Protein 6ZJS (pdb70)

B-factor: mean 34.4, std 14.96, range [13.66, 117.08]

Radius of gyration: 32.02 Å; Cα contacts (8 Å, |Δi|>4): 2672; chains: 1; bounding box: 80×62×104 Å

Solvent-accessible surface area: 36021 Å² total; per-residue (Å²): 140,172,99,126,24,35,79,53,23,132,34,12,31,36,44,120,23,23,113,56,33,57,111,25,34,1,34,14,94,28,99,7,51,98,58,66,11,54,37,130,1,66,2,21,64,7,94,5,10,77,92,13,44,138,60,28,2,24,104,43,111,24,125,128,47,27,98,61,1,63,3,33,1,0,2,11,31,60,70,23,57,54,7,27,0,0,32,46,70,16,40,20,74,66,88,22,19,79,19,42,115,76,3,38,3,0,0,0,15,20,76,17,125,3,24,92,90,8,62,104,91,2,6,0,8,2,2,0,6,7,3,4,0,22,0,36,0,37,36,71,78,18,3,2,2,14,2,0,2,4,15,5,9,1,72,0,33,83,38,11,96,118,30,122,2,21,0,0,0,29,0,2,19,20,1,1,4,2,1,0,8,0,2,24,8,0,18,0,1,0,0,2,6,32,0,10,0,5,2,32,48,87,41,2,1,45,18,1,9,14,59,14,16,32,35,97,143,77,19,41,0,37,0,61,0,59,6,28,91,67,71,127,97,21,145,7,53,0,100,0,104,106,28,96,34,121,21,53,14,41,60,121,46,126,3,99,79,10,102,41,0,3,1,50,69,39,50,26,4,102,7,34,0,26,20,107,30,5,32,1,62,16,52,1,6,0,16,42,24,46,61,86,113,20,26,2,26,0,7,31,115,95,3,18,5,13,0,0,0,4,1,6,1,16,1,108,56,0,5,26,21,40,120,99,34,11,51,45,1,0,91,31,0,21,46,19,14,3,15,0,0,2,2,0,4,2,2,2,46,3,63,3,0,34,12,0,1,72,20,0,0,1,0,4,0,0,0,0,0,2,0,25,7,2,83,110,66,64,73,56,109,8,0,0,78,37,81,112,6,58,109,8,0,21,10,7,0,85,30,1,0,11,9,1,2,16,30,5,0,0,1,0,0,0,2,1,5,38,0,6,76,20,124,0,8,9,11,0,8,149,57,0,79,125,82,1,98,52,7,10,1,2,6,15,20,30,131,27,3,81,70,5,36,0,5,3,17,30,33,4,42,15,73,49,0,22,72,0,9,90,25,104,6,102,68,38,166,71,82,71,32,16,65,102,13,69,60,9,0,2,2,0,2,9,2,2,9,2,3,5,1,6,0,2,2,0,46,42,2,8,64,27,9,100,143,35,58,14,3,2,1,1,2,0,9,2,0,0,3,1,0,6,39,37,67,42,118,134,55,74,102,34,24,0,20,3,29,56,45,72,26,164,52,70,41,17,17,66,1,6,1,2,1,0,4,1,51,25,130,56,13,12,2,0,58,4,1,36,39,19,1,26,19,2,110,12,81,11,36,213,80,0,64,5,3,38,0,68,0,15,18,10,40,24,55,3,78,61,26,26,6,84,20,83,0,56,0,98,76,25,68,74,39,38,32,89,24,142,19,80,81,9,51,28,82,41,98,51,112,12,144,12,48,57,58,0,26,65,50,6,90,65,23,78,151,41,85,26,0,4,0,16,0,67,0,0,10,45,68,104,43,78,46,14,104,53,29,36,28,8,0,27,5,38,14,45,76,103,27,46,66,24,128,64,15,43,30,50,55,56,19,90,100,77,146,76,72,11,25,1,23,37,0,34,0,19,111,88,57,2,52,2,54,24,4,24,39,3,50,6,81,104,12,9,17,9,1,15,0,0,10,0,7,1,5,84,10,114,39,188,52,67,93,25,63,42,16,5,4,43,23,0,125,44,1,0,2,50,93,42,129,82,148,59,54,20,53,58,49,48,127,33,78,127,67,4,50,20,2,20,3,105,7,48,2,15,8,65,140,46,171,13,0,0,54,0,44,13,33,1,15,0,60,35,116,27,2,2,1,121,1,71,3,161,105,54,49,103,6,65,17,172,65,69,81,5,15,0,0,1,0,0,0,25,2,6,0,25,75,90,7,102,53,0,32,7,10,6,48,0,66,20,6,0,3,54,6,18,5,39,10,5,59,20,6,67,34,60,32,60,24,87,137,3,39,16,116,3,8,31,0,1,0,2,2,0,6,16,36,0,26,38,4,23,0,74,6,44,68,92,16,3,42,1,46,0,67,82,6,5,0,2,6,7,33,8,24,19,94,55,1,50,88,3,42,32,47,24,72,24,137,67,79,35,96,0,16,0,0,1,2,60,14,21,0,0,1,3,4,9,14,41,33,23,13,14,37,122,117,47,56,6,71,18,99,64,18,43,17,64,4,12,3,66,31,121,139

Foldseek 3Di:
DDAAQPVVQVVLQALAQKDQFDDFFADFAKPFDKDWPWDKWKKAKDQARRPDDPPPCQQVDCSPRIDIDTPPFLCCLPVDAHKFFAAQADLDDPDGPGDDRRKMKMKIKDKDADAPSQPQWKKKKQQFFAAKKWKDKNRHTNMMHGAGRFMTMGICRVPDDHTMMMIMMIGINHGSNVLFQNHRAIRTGGSNDIIMMTHDDPQEWDHKFWDWAAALVQQKIKTAIFTDDPPHTDWKWKDFVVLPDIDTHGDIDIRRHDDAAALVRLDWTWMWIDTPTMITIDTAGYWFWDQDQLATDISPFGAAALAFEDEQAFQSGGNHDDPVNLLQLVLVCVLLVGQAYEPPADAHRLVSLVSCSVNHHQYAGHFSGANSNCVVVVCVPQLQADVSNQNNLLSRLSSSCNHRNRGPSHQEYESGANSAHHDSSLVNLVVCCVVDVRHWYDYARDQLCPRTQAREDEQDDLVQLLCLLVLNHDADPDNVSRVRHSSHAYEHAEHQFQAWPDAFDLLSNLVSSLPGNSHNYYHYNHAEQNFHWDADPVGHIATAAHPPSPRPDHDGRSSGGHQAYSSRHGFQHSLQSSASNQQKDWAADQLRFWTKIFGNGTADWLVQWWKKKWKAFPVGTPDMDTFDDDTAGHGGMDIGTDDPVRSVVVVPDDQQGKMKMKIWIFGCADDPSGGGRSTRYMDMHIRHHDFDDADQQAFAWDDDPQWIDRQQWIAGQVQRHTQGGNNFGWPDKDKAFAFQDTLLQCFFADDDPDRHRLVVLCVQQQNVPKDKDWDDKDWADTPNRGIKIKTWMWIGGPPDDKIKIWIWIWGDPNFKIKIKIWIHIDDAQAGPRHARFTQFTWMKTKTQADFFKKKFFFWDDAADAPRTRNSTHGDIDMDTLVVLATQNFFQTDGRKHWGTAKMWTHGPPKIKIKGWGTWIKHKHQADSVQRNPGGGDVSDDGDRIIIIITTPAGADQHSSSDHHGGDPVRTGGDDIDMTMMMMGMGD

Organism: NCBI:txid1492190

Secondary structure (DSSP, 8-state):
---S-HHHHHHHT--S--BSPPPP----EESS-EEE--EEEEEEEESSTTTS--SSGGGT---TT-EEEEES--GGGGTSS--EEESSS-SS---TT---S---EEEEEEEEEE-GGG-S-EEEEES-EESEEEEEETTEEEEEE--TTS-EEEE-TTTS-SEEEEEEEEEES--GGGGGB--SEEE--EE-S-EEEEE--TT---EEEEEEEEETTTTEEEEEEEEEETTEE---EEEEGGGTEEEETT--EEESS-PPB-SSSB--EEEEEE-SS-EEEEEE----EEEETTEEEETTEE--EEEEE----BTTTBT---HHHHHHHHHHHHHTT--EEE-TTS---TTHHHHHHHHT-EEEEE-S-B-GGGGGGTTTT-GGG-GGGHHHHHHHHHHHHHHHTT-TTEEEEE--SS----HHHHHHHHHHHHH-TTS-EE-SS-TT-TT-SSEEEES--HHHHHHHHHT-SPPPSSHHHHHHHHTS-EEEEEES---SS----HHHHHHHHHH-TTEEEEEES-SB---EEEE-TT--EEEE-TTTT--SS--GGGG--SSB-TT-PBPHHHHHHHHHT-SEEEEE-TTSSEEEEEE--SS--STTEEEEEEEEETTEEEEEEEE--PPPPTT-EEEEEPPHHHHHHHHHSPTT--EEEEEEEEESS--SSS-TT-EEEEEEEEEPPPPP-PPP--SPEEE-SSEEEETTEEEETTT-SEEEETTEEEEEEEEE---PPPTGGGS---SSS--S-HHHHHHHHTGGGEEEEEEEEEEEE-STT-EEEEEEEEEEETT---EEEEEEEEEESSSEEEEEEEEEEES--EETTEE---SEEEEEEEESS---EEEEEEEESS-B-TT--TTPEEEEEEEEHHHHS---SS--S---EEEEEEEEEEETTEEEEEEEEEEEEEEESS-HHHHHH-SSGGG----S-EEEEEEEEE-----TTSS----GGG------EEEEEEEEEE-

CATH classification: 3.20.20.80 (+1 more: 2.70.98.10)

Nearest PDB structures (foldseek):
  6se8-assembly1_A  TM=1.001E+00  e=0.000E+00  Arthrobacter sp. 32cB
  6etz-assembly1_A  TM=9.993E-01  e=0.000E+00  Arthrobacter sp. 32cB
  6zjp-assembly1_A  TM=9.995E-01  e=0.000E+00  Arthrobacter sp. 32cB
  6zjv-assembly1_A  TM=9.995E-01  e=0.000E+00  Arthrobacter sp. 32cB
  8geo-assembly1_A  TM=7.522E-01  e=3.380E-26  Lachnospira eligens

Sequence (987 aa):
SLELGAADIQDLESFEAGRGALPARAYLQSDAPRRLSLNGEWQFRLSPGSRVAPDDGWQLGEALLNGFESLPVPSSWPMHGHGAPAYTNVQFPFAVEPPHVPEANPIGDHLVVFEAGPEFFPHALLRFDGIESAGTVWLNGVELGTTRGSRLAHEFDVSGILEQGENTLAVRVAQFSAASYVEDQDMWWLPGIFRDVTLQARPAAGIDDVFVHAGYDHITGEGILKVEASRGGQAIDAVVRVPELALELAAGTEVRVPAVEPWSAEVPKLYEAAVSAAGESSVALQIGFRSIAIEDAQFKVNGRRILLRRGVNRHEHHPRLGRVVPRDVVEAELRLMKQHNINAIRTSHYPPHPQFLALADQLGFYVVLECDLETHGFESAGWAQNPSDDPQWEDALVDRMRRTVERDKNHASVVMMWSLGNQQAGTGRNLAAMSRRWTKDRDPSRPIHYEGDWSSEHVDVYSRMMYASQAETALIGQGIEPALNDAALDARRRAMPFVLCEYVHAMGNGPGGMSEYQALFEKYPRLMGGFVWEWLEHGITVSTADGVDHYGYGGDFGEEVHDGNFVTDGLVDADRRPRPGLLDFKKVIEPLRIDVARDWTGFTLRNGQDFADTSAFSFRYEVEADGGALDGGTVDVAPVAPQSETVVELPGSVAALAAGLSDGRPAVLTVRRAVLGADSAWADAGHEVAWGQSVREPGAPVPPAPVEPVQVQDSELTLGPVVFSRATGMPTSIGGVPVEKLGLTLWWAPTDNDLGREWGGADERPLATQWKKDAGLNRLHTRLLGISANPGQDGGETLTVRTRVSAADKQYGVLVDYTWSTDGETVGLRTQVRRDGTWVNRGFEVEWARIGLEFVLGEETELVSWFGQGPHQSYPDTGQGARAGWFSLPLAKMDVEYVRPQECGARSGSRSAALQLGGRTLEICGDPFALTVRPYSQDVLDAAAHRPDLKADGRTYLYVDHALRGVGTAACGPGVLEQYRLKPRDADFILTLKVRS

Structure (mmCIF, N/CA/C/O backbone):
data_6ZJS
#
_entry.id   6ZJS
#
_cell.length_a   138.378
_cell.length_b   138.378
_cell.length_c   127.807
_cell.angle_alpha   90.000
_cell.angle_beta   90.000
_cell.angle_gamma   120.000
#
_symmetry.space_group_name_H-M   'P 31 2 1'
#
loop_
_entity.id
_entity.type
_entity.pdbx_description
1 polymer Beta-galactosidase
2 non-polymer beta-D-galactopyranose
3 non-polymer 'SODIUM ION'
4 non-polymer 'ACETATE ION'
5 non-polymer 'MALONATE ION'
6 non-polymer 'FORMIC ACID'
7 non-polymer '(2S)-2-hydroxybutanedioic acid'
8 water water
#
loop_
_atom_site.group_PDB
_atom_site.id
_atom_site.type_symbol
_atom_site.label_atom_id
_atom_site.label_alt_id
_atom_site.label_comp_id
_atom_site.label_asym_id
_atom_site.label_entity_id
_atom_site.label_seq_id
_atom_site.pdbx_PDB_ins_code
_atom_site.Cartn_x
_atom_site.Cartn_y
_atom_site.Cartn_z
_atom_site.occupancy
_atom_site.B_iso_or_equiv
_atom_site.auth_seq_id
_atom_site.auth_comp_id
_atom_site.auth_asym_id
_atom_site.auth_atom_id
_atom_site.pdbx_PDB_model_num
ATOM 1 N N . SER A 1 24 ? 0.172 49.152 40.662 1.00 51.54 24 SER A N 1
ATOM 2 C CA . SER A 1 24 ? 1.198 48.438 39.888 1.00 61.23 24 SER A CA 1
ATOM 3 C C . SER A 1 24 ? 0.765 46.986 39.714 1.00 75.88 24 SER A C 1
ATOM 4 O O . SER A 1 24 ? 0.802 46.206 40.660 1.00 53.00 24 SER A O 1
ATOM 7 N N . LEU A 1 25 ? 0.361 46.615 38.500 1.00 43.38 25 LEU A N 1
ATOM 8 C CA . LEU A 1 25 ? -0.430 45.408 38.302 1.00 38.41 25 LEU A CA 1
ATOM 9 C C . LEU A 1 25 ? 0.263 44.325 37.485 1.00 37.45 25 LEU A C 1
ATOM 10 O O . LEU A 1 25 ? -0.274 43.214 37.386 1.00 38.31 25 LEU A O 1
ATOM 15 N N . GLU A 1 26 ? 1.420 44.603 36.896 1.00 36.80 26 GLU A N 1
ATOM 16 C CA . GLU A 1 26 ? 2.095 43.585 36.108 1.00 36.55 26 GLU A CA 1
ATOM 17 C C . GLU A 1 26 ? 2.682 42.494 37.008 1.00 38.23 26 GLU A C 1
ATOM 18 O O . GLU A 1 26 ? 2.977 42.712 38.189 1.00 40.14 26 GLU A O 1
ATOM 24 N N . LEU A 1 27 ? 2.842 41.303 36.443 1.00 37.76 27 LEU A N 1
ATOM 25 C CA . LEU A 1 27 ? 3.393 40.189 37.202 1.00 32.02 27 LEU A CA 1
ATOM 26 C C . LEU A 1 27 ? 4.915 40.184 37.104 1.00 34.60 27 LEU A C 1
ATOM 27 O O . LEU A 1 27 ? 5.500 40.748 36.186 1.00 33.30 27 LEU A O 1
ATOM 32 N N . GLY A 1 28 ? 5.553 39.533 38.075 1.00 34.81 28 GLY A N 1
ATOM 33 C CA . GLY A 1 28 ? 6.986 39.295 38.011 1.00 38.55 28 GLY A CA 1
ATOM 34 C C . GLY A 1 28 ? 7.878 40.468 38.351 1.00 34.44 28 GLY A C 1
ATOM 35 O O . GLY A 1 28 ? 9.087 40.405 38.085 1.00 35.63 28 GLY A O 1
ATOM 36 N N . ALA A 1 29 ? 7.339 41.529 38.955 1.00 35.64 29 ALA A N 1
ATOM 37 C CA . ALA A 1 29 ? 8.113 42.758 39.099 1.00 37.38 29 ALA A CA 1
ATOM 38 C C . ALA A 1 29 ? 9.291 42.570 40.045 1.00 38.94 29 ALA A C 1
ATOM 39 O O . ALA A 1 29 ? 10.384 43.096 39.789 1.00 36.74 29 ALA A O 1
ATOM 41 N N . ALA A 1 30 ? 9.090 41.831 41.144 1.00 38.52 30 ALA A N 1
ATOM 42 C CA . ALA A 1 30 ? 10.171 41.622 42.104 1.00 39.67 30 ALA A CA 1
ATOM 43 C C . ALA A 1 30 ? 11.310 40.807 41.507 1.00 37.25 30 ALA A C 1
ATOM 44 O O . ALA A 1 30 ? 12.485 41.141 41.711 1.00 34.29 30 ALA A O 1
ATOM 46 N N . ASP A 1 31 ? 10.986 39.720 40.793 1.00 31.72 31 ASP A N 1
ATOM 47 C CA . ASP A 1 31 ? 12.023 38.924 40.143 1.00 32.85 31 ASP A CA 1
ATOM 48 C C . ASP A 1 31 ? 12.816 39.777 39.153 1.00 30.73 31 ASP A C 1
ATOM 49 O O . ASP A 1 31 ? 14.049 39.662 39.060 1.00 30.34 31 ASP A O 1
ATOM 54 N N . ILE A 1 32 ? 12.130 40.642 38.396 1.00 29.95 32 ILE A N 1
ATOM 55 C CA . ILE A 1 32 ? 12.811 41.424 37.366 1.00 28.12 32 ILE A CA 1
ATOM 56 C C . ILE A 1 32 ? 13.673 42.508 37.998 1.00 29.44 32 ILE A C 1
ATOM 57 O O . ILE A 1 32 ? 14.785 42.779 37.538 1.00 29.79 32 ILE A O 1
ATOM 62 N N . GLN A 1 33 ? 13.204 43.111 39.095 1.00 31.48 33 GLN A N 1
ATOM 63 C CA . GLN A 1 33 ? 14.041 44.092 39.783 1.00 30.69 33 GLN A CA 1
ATOM 64 C C . GLN A 1 33 ? 15.340 43.462 40.261 1.00 27.79 33 GLN A C 1
ATOM 65 O O . GLN A 1 33 ? 16.408 44.068 40.128 1.00 32.31 33 GLN A O 1
ATOM 71 N N . ASP A 1 34 ? 15.282 42.223 40.755 1.00 29.10 34 ASP A N 1
ATOM 72 C CA . ASP A 1 34 ? 16.512 41.533 41.142 1.00 29.49 34 ASP A CA 1
ATOM 73 C C . ASP A 1 34 ? 17.395 41.256 39.928 1.00 28.72 34 ASP A C 1
ATOM 74 O O . ASP A 1 34 ? 18.619 41.452 39.975 1.00 28.11 34 ASP A O 1
ATOM 79 N N . LEU A 1 35 ? 16.800 40.824 38.815 1.00 29.55 35 LEU A N 1
ATOM 80 C CA . LEU A 1 35 ? 17.617 40.547 37.633 1.00 26.92 35 LEU A CA 1
ATOM 81 C C . LEU A 1 35 ? 18.273 41.803 37.088 1.00 25.90 35 LEU A C 1
ATOM 82 O O . LEU A 1 35 ? 19.348 41.727 36.473 1.00 27.37 35 LEU A O 1
ATOM 87 N N . GLU A 1 36 ? 17.648 42.956 37.288 1.00 25.67 36 GLU A N 1
ATOM 88 C CA . GLU A 1 36 ? 18.154 44.225 36.786 1.00 29.07 36 GLU A CA 1
ATOM 89 C C . GLU A 1 36 ? 19.110 44.900 37.778 1.00 26.79 36 GLU A C 1
ATOM 90 O O . GLU A 1 36 ? 19.546 46.029 37.543 1.00 31.30 36 GLU A O 1
ATOM 96 N N . SER A 1 37 ? 19.469 44.216 38.860 1.00 27.01 37 SER A N 1
ATOM 97 C CA . SER A 1 37 ? 20.343 44.786 39.882 1.00 28.72 37 SER A CA 1
ATOM 98 C C . SER A 1 37 ? 21.770 44.954 39.376 1.00 29.91 37 SER A C 1
ATOM 99 O O . SER A 1 37 ? 22.316 44.087 38.685 1.00 29.06 37 SER A O 1
ATOM 102 N N . PHE A 1 38 ? 22.383 46.081 39.735 1.00 31.65 38 PHE A N 1
ATOM 103 C CA . PHE A 1 38 ? 23.795 46.296 39.433 1.00 33.64 38 PHE A CA 1
ATOM 104 C C . PHE A 1 38 ? 24.714 45.613 40.433 1.00 31.94 38 PHE A C 1
ATOM 105 O O . PHE A 1 38 ? 25.929 45.602 40.216 1.00 41.78 38 PHE A O 1
ATOM 113 N N . GLU A 1 39 ? 24.173 45.062 41.514 1.00 31.54 39 GLU A N 1
ATOM 114 C CA . GLU A 1 39 ? 24.993 44.481 42.568 1.00 34.36 39 GLU A CA 1
ATOM 115 C C . GLU A 1 39 ? 25.507 43.108 42.151 1.00 33.50 39 GLU A C 1
ATOM 116 O O . GLU A 1 39 ? 24.936 42.432 41.297 1.00 34.36 39 GLU A O 1
ATOM 122 N N . ALA A 1 40 ? 26.602 42.698 42.784 1.00 28.73 40 ALA A N 1
ATOM 123 C CA . ALA A 1 40 ? 27.255 41.435 42.466 1.00 28.10 40 ALA A CA 1
ATOM 124 C C . ALA A 1 40 ? 26.605 40.276 43.207 1.00 32.90 40 ALA A C 1
ATOM 125 O O . ALA A 1 40 ? 27.272 39.301 43.561 1.00 49.66 40 ALA A O 1
ATOM 127 N N . GLY A 1 41 ? 25.319 40.360 43.434 1.00 33.81 41 GLY A N 1
ATOM 128 C CA . GLY A 1 41 ? 24.647 39.262 44.070 1.00 37.50 41 GLY A CA 1
ATOM 129 C C . GLY A 1 41 ? 24.736 39.450 45.556 1.00 39.41 41 GLY A C 1
ATOM 130 O O . GLY A 1 41 ? 25.248 40.449 46.072 1.00 41.75 41 GLY A O 1
ATOM 131 N N . ARG A 1 42 ? 24.205 38.473 46.264 1.00 29.36 42 ARG A N 1
ATOM 132 C CA . ARG A 1 42 ? 24.094 38.657 47.695 1.00 29.55 42 ARG A CA 1
ATOM 133 C C . ARG A 1 42 ? 24.196 37.333 48.426 1.00 27.97 42 ARG A C 1
ATOM 134 O O . ARG A 1 42 ? 23.861 36.271 47.889 1.00 30.29 42 ARG A O 1
ATOM 142 N N . GLY A 1 43 ? 24.653 37.419 49.677 1.00 27.65 43 GLY A N 1
ATOM 143 C CA . GLY A 1 43 ? 24.614 36.311 50.592 1.00 28.37 43 GLY A CA 1
ATOM 144 C C . GLY A 1 43 ? 25.790 35.367 50.552 1.00 32.58 43 GLY A C 1
ATOM 145 O O . GLY A 1 43 ? 25.809 34.420 51.340 1.00 30.68 43 GLY A O 1
ATOM 146 N N . ALA A 1 44 ? 26.757 35.574 49.657 1.00 30.28 44 ALA A N 1
ATOM 147 C CA . ALA A 1 44 ? 27.833 34.609 49.491 1.00 30.11 44 ALA A CA 1
ATOM 148 C C . ALA A 1 44 ? 28.971 34.885 50.457 1.00 30.39 44 ALA A C 1
ATOM 149 O O . ALA A 1 44 ? 29.172 36.014 50.903 1.00 33.07 44 ALA A O 1
ATOM 151 N N . LEU A 1 45 ? 29.705 33.827 50.782 1.00 27.99 45 LEU A N 1
ATOM 152 C CA . LEU A 1 45 ? 30.911 33.935 51.591 1.00 28.05 45 LEU A CA 1
ATOM 153 C C . LEU A 1 45 ? 31.991 34.681 50.814 1.00 27.45 45 LEU A C 1
ATOM 154 O O . LEU A 1 45 ? 31.905 34.826 49.588 1.00 27.55 45 LEU A O 1
ATOM 159 N N . PRO A 1 46 ? 33.026 35.159 51.499 1.00 28.66 46 PRO A N 1
ATOM 160 C CA . PRO A 1 46 ? 34.087 35.877 50.786 1.00 27.18 46 PRO A CA 1
ATOM 161 C C . PRO A 1 46 ? 34.780 34.988 49.766 1.00 26.81 46 PRO A C 1
ATOM 162 O O . PRO A 1 46 ? 34.939 33.777 49.964 1.00 26.84 46 PRO A O 1
ATOM 166 N N . ALA A 1 47 ? 35.217 35.627 48.684 1.00 25.80 47 ALA A N 1
ATOM 167 C CA . ALA A 1 47 ? 35.974 34.945 47.639 1.00 23.22 47 ALA A CA 1
ATOM 168 C C . ALA A 1 47 ? 37.262 34.380 48.226 1.00 25.83 47 ALA A C 1
ATOM 169 O O . ALA A 1 47 ? 37.922 35.021 49.048 1.00 24.85 47 ALA A O 1
ATOM 171 N N . ARG A 1 48 ? 37.649 33.198 47.756 1.00 22.77 48 ARG A N 1
ATOM 172 C CA . ARG A 1 48 ? 38.852 32.526 48.234 1.00 22.88 48 ARG A CA 1
ATOM 173 C C . ARG A 1 48 ? 39.406 31.641 47.119 1.00 25.16 48 ARG A C 1
ATOM 174 O O . ARG A 1 48 ? 38.820 31.517 46.037 1.00 22.60 48 ARG A O 1
ATOM 182 N N . ALA A 1 49 ? 40.536 30.998 47.400 1.00 24.39 49 ALA A N 1
ATOM 183 C CA . ALA A 1 49 ? 41.101 30.034 46.461 1.00 22.39 49 ALA A CA 1
ATOM 184 C C . ALA A 1 49 ? 40.291 28.750 46.405 1.00 24.48 49 ALA A C 1
ATOM 185 O O . ALA A 1 49 ? 39.635 28.346 47.373 1.00 25.55 49 ALA A O 1
ATOM 187 N N . TYR A 1 50 ? 40.348 28.094 45.245 1.00 23.35 50 TYR A N 1
ATOM 188 C CA . TYR A 1 50 ? 39.935 26.705 45.122 1.00 23.27 50 TYR A CA 1
ATOM 189 C C . TYR A 1 50 ? 41.060 25.846 45.684 1.00 26.14 50 TYR A C 1
ATOM 190 O O . TYR A 1 50 ? 42.192 25.896 45.179 1.00 25.36 50 TYR A O 1
ATOM 199 N N . LEU A 1 51 ? 40.760 25.098 46.747 1.00 25.77 51 LEU A N 1
ATOM 200 C CA . LEU A 1 51 ? 41.771 24.376 47.513 1.00 27.62 51 LEU A CA 1
ATOM 201 C C . LEU A 1 51 ? 41.355 22.930 47.718 1.00 27.74 51 LEU A C 1
ATOM 202 O O . LEU A 1 51 ? 40.215 22.651 48.109 1.00 28.03 51 LEU A O 1
ATOM 207 N N . GLN A 1 52 ? 42.283 22.019 47.450 1.00 25.33 52 GLN A N 1
ATOM 208 C CA . GLN A 1 52 ? 42.116 20.613 47.780 1.00 27.93 52 GLN A CA 1
ATOM 209 C C . GLN A 1 52 ? 42.363 20.449 49.268 1.00 26.74 52 GLN A C 1
ATOM 210 O O . GLN A 1 52 ? 43.443 20.778 49.764 1.00 30.89 52 GLN A O 1
ATOM 216 N N . SER A 1 53 ? 41.374 19.953 49.980 1.00 27.45 53 SER A N 1
ATOM 217 C CA . SER A 1 53 ? 41.460 19.833 51.426 1.00 27.41 53 SER A CA 1
ATOM 218 C C . SER A 1 53 ? 40.956 18.465 51.855 1.00 30.64 53 SER A C 1
ATOM 219 O O . SER A 1 53 ? 40.285 17.756 51.099 1.00 32.43 53 SER A O 1
ATOM 222 N N . ASP A 1 54 ? 41.321 18.073 53.068 1.00 30.27 54 ASP A N 1
ATOM 223 C CA . ASP A 1 54 ? 40.828 16.815 53.611 1.00 30.45 54 ASP A CA 1
ATOM 224 C C . ASP A 1 54 ? 39.469 16.955 54.279 1.00 30.80 54 ASP A C 1
ATOM 225 O O . ASP A 1 54 ? 38.985 15.988 54.875 1.00 34.10 54 ASP A O 1
ATOM 230 N N . ALA A 1 55 ? 38.848 18.120 54.211 1.00 32.40 55 ALA A N 1
ATOM 231 C CA . ALA A 1 55 ? 37.510 18.245 54.776 1.00 29.66 55 ALA A CA 1
ATOM 232 C C . ALA A 1 55 ? 36.533 17.394 53.969 1.00 31.63 55 ALA A C 1
ATOM 233 O O . ALA A 1 55 ? 36.625 17.348 52.736 1.00 33.33 55 ALA A O 1
ATOM 235 N N . PRO A 1 56 ? 35.576 16.734 54.626 1.00 32.91 56 PRO A N 1
ATOM 236 C CA . PRO A 1 56 ? 34.545 15.985 53.892 1.00 32.06 56 PRO A CA 1
ATOM 237 C C . PRO A 1 56 ? 33.898 16.800 52.774 1.00 32.95 56 PRO A C 1
ATOM 238 O O . PRO A 1 56 ? 33.555 17.969 52.950 1.00 33.43 56 PRO A O 1
ATOM 242 N N . ARG A 1 57 ? 33.836 16.189 51.627 1.00 34.16 57 ARG A N 1
ATOM 243 C CA A ARG A 1 57 ? 33.186 16.756 50.399 0.59 32.45 57 ARG A CA 1
ATOM 244 C CA B ARG A 1 57 ? 33.163 16.751 50.411 0.41 34.56 57 ARG A CA 1
ATOM 245 C C . ARG A 1 57 ? 32.132 15.793 49.722 1.00 35.12 57 ARG A C 1
ATOM 246 O O . ARG A 1 57 ? 32.223 14.495 49.636 1.00 38.86 57 ARG A O 1
ATOM 261 N N . LEU A 1 58 ? 31.002 16.373 49.363 1.00 33.48 58 LEU A N 1
ATOM 262 C CA . LEU A 1 58 ? 29.974 15.597 48.678 1.00 32.10 58 LEU A CA 1
ATOM 263 C C . LEU A 1 58 ? 29.620 16.330 47.395 1.00 35.81 58 LEU A C 1
ATOM 264 O O . LEU A 1 58 ? 29.137 17.462 47.450 1.00 35.44 58 LEU A O 1
ATOM 269 N N . SER A 1 59 ? 29.840 15.686 46.249 1.00 32.07 59 SER A N 1
ATOM 270 C CA . SER A 1 59 ? 29.397 16.262 44.985 1.00 30.83 59 SER A CA 1
ATOM 271 C C . SER A 1 59 ? 27.903 16.045 44.821 1.00 31.74 59 SER A C 1
ATOM 272 O O . SER A 1 59 ? 27.406 14.932 44.982 1.00 33.23 59 SER A O 1
ATOM 275 N N . LEU A 1 60 ? 27.182 17.109 44.479 1.00 30.08 60 LEU A N 1
ATOM 276 C CA . LEU A 1 60 ? 25.759 17.007 44.201 1.00 30.61 60 LEU A CA 1
ATOM 277 C C . LEU A 1 60 ? 25.458 16.888 42.708 1.00 30.07 60 LEU A C 1
ATOM 278 O O . LEU A 1 60 ? 24.280 16.832 42.333 1.00 31.95 60 LEU A O 1
ATOM 283 N N . ASN A 1 61 ? 26.487 16.796 41.871 1.00 32.14 61 ASN A N 1
ATOM 284 C CA . ASN A 1 61 ? 26.282 16.545 40.450 1.00 31.12 61 ASN A CA 1
ATOM 285 C C . ASN A 1 61 ? 25.503 15.253 40.270 1.00 34.35 61 ASN A C 1
ATOM 286 O O . ASN A 1 61 ? 25.643 14.307 41.048 1.00 32.52 61 ASN A O 1
ATOM 291 N N . GLY A 1 62 ? 24.683 15.215 39.241 1.00 32.27 62 GLY A N 1
ATOM 292 C CA . GLY A 1 62 ? 23.919 14.025 38.921 1.00 32.96 62 GLY A CA 1
ATOM 293 C C . GLY A 1 62 ? 22.633 14.413 38.222 1.00 33.47 62 GLY A C 1
ATOM 294 O O . GLY A 1 62 ? 22.594 15.391 37.479 1.00 33.74 62 GLY A O 1
ATOM 295 N N . GLU A 1 63 ? 21.580 13.641 38.477 1.00 33.07 63 GLU A N 1
ATOM 296 C CA . GLU A 1 63 ? 20.287 13.865 37.840 1.00 35.50 63 GLU A CA 1
ATOM 297 C C . GLU A 1 63 ? 19.438 14.750 38.744 1.00 35.02 63 GLU A C 1
ATOM 298 O O . GLU A 1 63 ? 19.028 14.332 39.828 1.00 38.61 63 GLU A O 1
ATOM 304 N N . TRP A 1 64 ? 19.150 15.960 38.285 1.00 32.50 64 TRP A N 1
ATOM 305 C CA . TRP A 1 64 ? 18.259 16.866 38.988 1.00 31.58 64 TRP A CA 1
ATOM 306 C C . TRP A 1 64 ? 16.914 16.931 38.272 1.00 32.07 64 TRP A C 1
ATOM 307 O O . TRP A 1 64 ? 16.716 16.348 37.204 1.00 38.77 64 TRP A O 1
ATOM 318 N N . GLN A 1 65 ? 15.980 17.665 38.868 1.00 34.71 65 GLN A N 1
ATOM 319 C CA . GLN A 1 65 ? 14.693 17.956 38.258 1.00 33.88 65 GLN A CA 1
ATOM 320 C C . GLN A 1 65 ? 14.679 19.408 37.781 1.00 35.51 65 GLN A C 1
ATOM 321 O O . GLN A 1 65 ? 15.235 20.293 38.440 1.00 33.35 65 GLN A O 1
ATOM 327 N N . PHE A 1 66 ? 14.060 19.643 36.626 1.00 33.40 66 PHE A N 1
ATOM 328 C CA . PHE A 1 66 ? 14.207 20.891 35.875 1.00 30.02 66 PHE A CA 1
ATOM 329 C C . PHE A 1 66 ? 12.877 21.284 35.245 1.00 36.26 66 PHE A C 1
ATOM 330 O O . PHE A 1 66 ? 12.187 20.442 34.663 1.00 33.65 66 PHE A O 1
ATOM 338 N N . ARG A 1 67 ? 12.525 22.569 35.357 1.00 34.79 67 ARG A N 1
ATOM 339 C CA . ARG A 1 67 ? 11.347 23.145 34.708 1.00 32.55 67 ARG A CA 1
ATOM 340 C C . ARG A 1 67 ? 11.744 24.460 34.054 1.00 37.97 67 ARG A C 1
ATOM 341 O O . ARG A 1 67 ? 12.385 25.300 34.692 1.00 35.27 67 ARG A O 1
ATOM 349 N N . LEU A 1 68 ? 11.334 24.657 32.801 1.00 30.96 68 LEU A N 1
ATOM 350 C CA . LEU A 1 68 ? 11.696 25.852 32.046 1.00 30.00 68 LEU A CA 1
ATOM 351 C C . LEU A 1 68 ? 10.463 26.717 31.825 1.00 37.49 68 LEU A C 1
ATOM 352 O O . LEU A 1 68 ? 9.422 26.221 31.377 1.00 37.38 68 LEU A O 1
ATOM 357 N N . SER A 1 69 ? 10.584 28.008 32.130 1.00 31.85 69 SER A N 1
ATOM 358 C CA . SER A 1 69 ? 9.555 28.985 31.791 1.00 30.18 69 SER A CA 1
ATOM 359 C C . SER A 1 69 ? 10.120 30.020 30.819 1.00 30.10 69 SER A C 1
ATOM 360 O O . SER A 1 69 ? 11.332 30.240 30.774 1.00 31.09 69 SER A O 1
ATOM 363 N N . PRO A 1 70 ? 9.268 30.682 30.030 1.00 30.11 70 PRO A N 1
ATOM 364 C CA . PRO A 1 70 ? 9.783 31.590 28.994 1.00 33.11 70 PRO A CA 1
ATOM 365 C C . PRO A 1 70 ? 10.200 32.960 29.499 1.00 29.69 70 PRO A C 1
ATOM 366 O O . PRO A 1 70 ? 10.821 33.706 28.731 1.00 29.97 70 PRO A O 1
ATOM 370 N N . GLY A 1 71 ? 9.889 33.305 30.746 1.00 31.29 71 GLY A N 1
ATOM 371 C CA . GLY A 1 71 ? 10.249 34.600 31.310 1.00 30.26 71 GLY A CA 1
ATOM 372 C C . GLY A 1 71 ? 9.837 34.654 32.761 1.00 29.08 71 GLY A C 1
ATOM 373 O O . GLY A 1 71 ? 9.105 33.793 33.252 1.00 31.71 71 GLY A O 1
ATOM 374 N N . SER A 1 72 ? 10.312 35.704 33.448 1.00 30.71 72 SER A N 1
ATOM 375 C CA . SER A 1 72 ? 10.029 35.861 34.874 1.00 30.89 72 SER A CA 1
ATOM 376 C C . SER A 1 72 ? 8.553 36.077 35.164 1.00 31.46 72 SER A C 1
ATOM 377 O O . SER A 1 72 ? 8.072 35.695 36.237 1.00 34.72 72 SER A O 1
ATOM 380 N N . ARG A 1 73 ? 7.826 36.738 34.271 1.00 34.37 73 ARG A N 1
ATOM 381 C CA . ARG A 1 73 ? 6.451 37.064 34.621 1.00 36.92 73 ARG A CA 1
ATOM 382 C C . ARG A 1 73 ? 5.553 35.839 34.654 1.00 47.61 73 ARG A C 1
ATOM 383 O O . ARG A 1 73 ? 4.518 35.868 35.330 1.00 45.22 73 ARG A O 1
ATOM 391 N N . VAL A 1 74 ? 5.916 34.770 33.950 1.00 36.78 74 VAL A N 1
ATOM 392 C CA . VAL A 1 74 ? 5.140 33.535 33.978 1.00 39.30 74 VAL A CA 1
ATOM 393 C C . VAL A 1 74 ? 5.829 32.424 34.747 1.00 37.20 74 VAL A C 1
ATOM 394 O O . VAL A 1 74 ? 5.218 31.360 34.951 1.00 43.73 74 VAL A O 1
ATOM 398 N N . ALA A 1 75 ? 7.046 32.638 35.237 1.00 35.96 75 ALA A N 1
ATOM 399 C CA . ALA A 1 75 ? 7.700 31.606 36.022 1.00 36.34 75 ALA A CA 1
ATOM 400 C C . ALA A 1 75 ? 6.908 31.381 37.308 1.00 45.22 75 ALA A C 1
ATOM 401 O O . ALA A 1 75 ? 6.670 32.345 38.047 1.00 43.80 75 ALA A O 1
ATOM 403 N N . PRO A 1 76 ? 6.490 30.153 37.618 1.00 37.59 76 PRO A N 1
ATOM 404 C CA . PRO A 1 76 ? 5.573 29.954 38.743 1.00 43.03 76 PRO A CA 1
ATOM 405 C C . PRO A 1 76 ? 6.196 30.229 40.099 1.00 42.88 76 PRO A C 1
ATOM 406 O O . PRO A 1 76 ? 7.359 29.915 40.363 1.00 45.65 76 PRO A O 1
ATOM 410 N N . ASP A 1 77 ? 5.370 30.775 40.986 1.00 49.39 77 ASP A N 1
ATOM 411 C CA . ASP A 1 77 ? 5.681 30.877 42.406 1.00 62.06 77 ASP A CA 1
ATOM 412 C C . ASP A 1 77 ? 4.757 29.921 43.155 1.00 69.29 77 ASP A C 1
ATOM 413 O O . ASP A 1 77 ? 3.816 30.326 43.836 1.00 55.08 77 ASP A O 1
ATOM 418 N N . ASP A 1 78 ? 5.041 28.625 43.011 1.00 44.84 78 ASP A N 1
ATOM 419 C CA . ASP A 1 78 ? 4.120 27.566 43.400 1.00 54.91 78 ASP A CA 1
ATOM 420 C C . ASP A 1 78 ? 4.711 26.667 44.480 1.00 55.17 78 ASP A C 1
ATOM 421 O O . ASP A 1 78 ? 4.288 25.519 44.645 1.00 53.15 78 ASP A O 1
ATOM 426 N N . GLY A 1 79 ? 5.673 27.181 45.239 1.00 45.97 79 GLY A N 1
ATOM 427 C CA . GLY A 1 79 ? 6.256 26.382 46.297 1.00 45.06 79 GLY A CA 1
ATOM 428 C C . GLY A 1 79 ? 7.127 25.255 45.809 1.00 55.10 79 GLY A C 1
ATOM 429 O O . GLY A 1 79 ? 7.418 24.323 46.569 1.00 50.49 79 GLY A O 1
ATOM 430 N N . TRP A 1 80 ? 7.573 25.323 44.559 1.00 42.24 80 TRP A N 1
ATOM 431 C CA . TRP A 1 80 ? 8.384 24.253 44.007 1.00 33.60 80 TRP A CA 1
ATOM 432 C C . TRP A 1 80 ? 9.681 24.068 44.781 1.00 36.86 80 TRP A C 1
ATOM 433 O O . TRP A 1 80 ? 10.240 22.965 44.794 1.00 41.99 80 TRP A O 1
ATOM 444 N N . GLN A 1 81 ? 10.163 25.114 45.460 1.00 39.08 81 GLN A N 1
ATOM 445 C CA . GLN A 1 81 ? 11.445 24.992 46.158 1.00 38.58 81 GLN A CA 1
ATOM 446 C C . GLN A 1 81 ? 11.422 23.931 47.245 1.00 42.33 81 GLN A C 1
ATOM 447 O O . GLN A 1 81 ? 12.485 23.478 47.677 1.00 44.65 81 GLN A O 1
ATOM 453 N N . LEU A 1 82 ? 10.244 23.531 47.702 1.00 38.87 82 LEU A N 1
ATOM 454 C CA . LEU A 1 82 ? 10.135 22.490 48.714 1.00 45.06 82 LEU A CA 1
ATOM 455 C C . LEU A 1 82 ? 9.972 21.096 48.122 1.00 59.69 82 LEU A C 1
ATOM 456 O O . LEU A 1 82 ? 9.946 20.123 48.878 1.00 55.90 82 LEU A O 1
ATOM 461 N N . GLY A 1 83 ? 9.883 20.969 46.801 1.00 45.63 83 GLY A N 1
ATOM 462 C CA . GLY A 1 83 ? 9.572 19.698 46.179 1.00 71.62 83 GLY A CA 1
ATOM 463 C C . GLY A 1 83 ? 8.094 19.415 46.027 1.00 80.23 83 GLY A C 1
ATOM 464 O O . GLY A 1 83 ? 7.715 18.246 45.905 1.00 78.70 83 GLY A O 1
ATOM 465 N N . GLU A 1 84 ? 7.248 20.450 46.013 1.00 88.07 84 GLU A N 1
ATOM 466 C CA . GLU A 1 84 ? 5.803 20.255 45.952 1.00 81.21 84 GLU A CA 1
ATOM 467 C C . GLU A 1 84 ? 5.307 20.086 44.516 1.00 85.36 84 GLU A C 1
ATOM 468 O O . GLU A 1 84 ? 4.527 19.172 44.228 1.00 91.27 84 GLU A O 1
ATOM 474 N N . ALA A 1 85 ? 5.749 20.952 43.602 1.00 60.02 85 ALA A N 1
ATOM 475 C CA . ALA A 1 85 ? 5.171 21.032 42.257 1.00 88.70 85 ALA A CA 1
ATOM 476 C C . ALA A 1 85 ? 6.007 20.229 41.259 1.00 57.57 85 ALA A C 1
ATOM 477 O O . ALA A 1 85 ? 6.613 20.754 40.328 1.00 89.53 85 ALA A O 1
ATOM 479 N N A LEU A 1 86 ? 5.990 18.908 41.463 0.41 67.88 86 LEU A N 1
ATOM 480 N N B LEU A 1 86 ? 5.990 18.908 41.463 0.59 62.71 86 LEU A N 1
ATOM 481 C CA A LEU A 1 86 ? 6.769 17.944 40.642 0.41 86.87 86 LEU A CA 1
ATOM 482 C CA B LEU A 1 86 ? 6.770 17.944 40.641 0.59 64.89 86 LEU A CA 1
ATOM 483 C C A LEU A 1 86 ? 6.329 17.987 39.173 0.41 78.95 86 LEU A C 1
ATOM 484 C C B LEU A 1 86 ? 6.329 17.987 39.173 0.59 79.57 86 LEU A C 1
ATOM 485 O O A LEU A 1 86 ? 7.110 17.503 38.331 0.41 72.95 86 LEU A O 1
ATOM 486 O O B LEU A 1 86 ? 7.228 18.005 38.310 0.59 60.43 86 LEU A O 1
ATOM 495 N N . ASN A 1 87 ? 5.049 18.276 38.912 1.00 76.31 87 ASN A N 1
ATOM 496 C CA . ASN A 1 87 ? 4.590 18.287 37.533 1.00 91.97 87 ASN A CA 1
ATOM 497 C C . ASN A 1 87 ? 5.027 19.586 36.883 1.00 84.56 87 ASN A C 1
ATOM 498 O O . ASN A 1 87 ? 4.972 20.663 37.486 1.00 78.97 87 ASN A O 1
ATOM 503 N N . GLY A 1 88 ? 5.491 19.469 35.657 1.00 67.72 88 GLY A N 1
ATOM 504 C CA . GLY A 1 88 ? 6.246 20.502 35.027 1.00 62.53 88 GLY A CA 1
ATOM 505 C C . GLY A 1 88 ? 7.736 20.275 35.097 1.00 43.02 88 GLY A C 1
ATOM 506 O O . GLY A 1 88 ? 8.467 20.889 34.321 1.00 52.05 88 GLY A O 1
ATOM 507 N N . PHE A 1 89 ? 8.200 19.395 35.994 1.00 42.65 89 PHE A N 1
ATOM 508 C CA . PHE A 1 89 ? 9.626 19.119 36.134 1.00 40.16 89 PHE A CA 1
ATOM 509 C C . PHE A 1 89 ? 9.979 17.791 35.479 1.00 44.48 89 PHE A C 1
ATOM 510 O O . PHE A 1 89 ? 9.204 16.834 35.529 1.00 45.37 89 PHE A O 1
ATOM 518 N N . GLU A 1 90 ? 11.157 17.738 34.868 1.00 38.90 90 GLU A N 1
ATOM 519 C CA . GLU A 1 90 ? 11.676 16.508 34.297 1.00 37.65 90 GLU A CA 1
ATOM 520 C C . GLU A 1 90 ? 13.165 16.408 34.606 1.00 37.96 90 GLU A C 1
ATOM 521 O O . GLU A 1 90 ? 13.809 17.376 35.023 1.00 37.60 90 GLU A O 1
ATOM 527 N N . SER A 1 91 ? 13.718 15.222 34.379 1.00 39.71 91 SER A N 1
ATOM 528 C CA . SER A 1 91 ? 15.114 14.980 34.722 1.00 36.11 91 SER A CA 1
ATOM 529 C C . SER A 1 91 ? 16.047 15.754 33.799 1.00 38.03 91 SER A C 1
ATOM 530 O O . SER A 1 91 ? 15.813 15.862 32.589 1.00 39.80 91 SER A O 1
ATOM 533 N N . LEU A 1 92 ? 17.116 16.302 34.388 1.00 34.40 92 LEU A N 1
ATOM 534 C CA . LEU A 1 92 ? 18.156 17.039 33.675 1.00 30.10 92 LEU A CA 1
ATOM 535 C C . LEU A 1 92 ? 19.478 16.773 34.377 1.00 30.34 92 LEU A C 1
ATOM 536 O O . LEU A 1 92 ? 19.544 16.907 35.607 1.00 33.85 92 LEU A O 1
ATOM 541 N N . PRO A 1 93 ? 20.541 16.429 33.652 1.00 32.34 93 PRO A N 1
ATOM 542 C CA . PRO A 1 93 ? 21.849 16.322 34.301 1.00 33.02 93 PRO A CA 1
ATOM 543 C C . PRO A 1 93 ? 22.350 17.684 34.733 1.00 32.46 93 PRO A C 1
ATOM 544 O O . PRO A 1 93 ? 22.171 18.687 34.035 1.00 30.52 93 PRO A O 1
ATOM 548 N N . VAL A 1 94 ? 22.980 17.710 35.900 1.00 30.71 94 VAL A N 1
ATOM 549 C CA . VAL A 1 94 ? 23.715 18.888 36.364 1.00 29.19 94 VAL A CA 1
ATOM 550 C C . VAL A 1 94 ? 25.106 18.389 36.733 1.00 30.93 94 VAL A C 1
ATOM 551 O O . VAL A 1 94 ? 25.226 17.410 37.490 1.00 30.73 94 VAL A O 1
ATOM 555 N N . PRO A 1 95 ? 26.185 19.010 36.241 1.00 27.66 95 PRO A N 1
ATOM 556 C CA . PRO A 1 95 ? 26.185 20.263 35.471 1.00 24.97 95 PRO A CA 1
ATOM 557 C C . PRO A 1 95 ? 25.707 20.109 34.044 1.00 28.87 95 PRO A C 1
ATOM 558 O O . PRO A 1 95 ? 25.872 19.043 33.436 1.00 28.95 95 PRO A O 1
ATOM 562 N N . SER A 1 96 ? 25.111 21.165 33.524 1.00 27.65 96 SER A N 1
ATOM 563 C CA . SER A 1 96 ? 24.675 21.199 32.120 1.00 24.76 96 SER A CA 1
ATOM 564 C C . SER A 1 96 ? 24.521 22.628 31.616 1.00 27.50 96 SER A C 1
ATOM 565 O O . SER A 1 96 ? 24.387 23.524 32.394 1.00 26.43 96 SER A O 1
ATOM 568 N N . SER A 1 97 ? 24.618 22.751 30.313 1.00 26.70 97 SER A N 1
ATOM 569 C CA . SER A 1 97 ? 24.121 23.907 29.574 1.00 26.06 97 SER A CA 1
ATOM 570 C C . SER A 1 97 ? 22.772 23.460 29.030 1.00 27.67 97 SER A C 1
ATOM 571 O O . SER A 1 97 ? 22.712 22.586 28.157 1.00 28.61 97 SER A O 1
ATOM 574 N N . TRP A 1 98 ? 21.684 24.005 29.571 1.00 25.94 98 TRP A N 1
ATOM 575 C CA . TRP A 1 98 ? 20.419 23.311 29.379 1.00 28.20 98 TRP A CA 1
ATOM 576 C C . TRP A 1 98 ? 19.924 23.245 27.935 1.00 27.95 98 TRP A C 1
ATOM 577 O O . TRP A 1 98 ? 19.241 22.270 27.582 1.00 29.77 98 TRP A O 1
ATOM 588 N N . PRO A 1 99 ? 20.230 24.220 27.077 1.00 27.01 99 PRO A N 1
ATOM 589 C CA . PRO A 1 99 ? 19.806 24.111 25.665 1.00 28.04 99 PRO A CA 1
ATOM 590 C C . PRO A 1 99 ? 20.490 22.981 24.924 1.00 32.76 99 PRO A C 1
ATOM 591 O O . PRO A 1 99 ? 20.044 22.632 23.823 1.00 36.33 99 PRO A O 1
ATOM 595 N N . MET A 1 100 ? 21.541 22.391 25.487 1.00 29.55 100 MET A N 1
ATOM 596 C CA . MET A 1 100 ? 22.159 21.219 24.874 1.00 28.90 100 MET A CA 1
ATOM 597 C C . MET A 1 100 ? 21.375 19.949 25.146 1.00 37.73 100 MET A C 1
ATOM 598 O O . MET A 1 100 ? 21.771 18.884 24.674 1.00 38.98 100 MET A O 1
ATOM 603 N N . HIS A 1 101 ? 20.267 20.038 25.880 1.00 33.93 101 HIS A N 1
ATOM 604 C CA . HIS A 1 101 ? 19.511 18.858 26.285 1.00 32.48 101 HIS A CA 1
ATOM 605 C C . HIS A 1 101 ? 18.052 18.970 25.878 1.00 39.64 101 HIS A C 1
ATOM 606 O O . HIS A 1 101 ? 17.191 18.341 26.497 1.00 40.44 101 HIS A O 1
ATOM 613 N N . GLY A 1 102 ? 17.761 19.783 24.873 1.00 37.78 102 GLY A N 1
ATOM 614 C CA . GLY A 1 102 ? 16.426 19.861 24.323 1.00 37.70 102 GLY A CA 1
ATOM 615 C C . GLY A 1 102 ? 15.543 20.936 24.905 1.00 49.32 102 GLY A C 1
ATOM 616 O O . GLY A 1 102 ? 14.355 20.969 24.586 1.00 52.87 102 GLY A O 1
ATOM 617 N N . HIS A 1 103 ? 16.081 21.826 25.726 1.00 33.03 103 HIS A N 1
ATOM 618 C CA . HIS A 1 103 ? 15.300 22.850 26.409 1.00 35.21 103 HIS A CA 1
ATOM 619 C C . HIS A 1 103 ? 15.669 24.192 25.806 1.00 34.58 103 HIS A C 1
ATOM 620 O O . HIS A 1 103 ? 16.718 24.753 26.121 1.00 33.29 103 HIS A O 1
ATOM 627 N N . GLY A 1 104 ? 14.809 24.706 24.927 1.00 33.11 104 GLY A N 1
ATOM 628 C CA . GLY A 1 104 ? 15.194 25.911 24.205 1.00 33.13 104 GLY A CA 1
ATOM 629 C C . GLY A 1 104 ? 16.264 25.553 23.188 1.00 32.13 104 GLY A C 1
ATOM 630 O O . GLY A 1 104 ? 16.401 24.399 22.782 1.00 36.83 104 GLY A O 1
ATOM 631 N N . ALA A 1 105 ? 17.066 26.551 22.812 1.00 31.75 105 ALA A N 1
ATOM 632 C CA . ALA A 1 105 ? 18.058 26.345 21.763 1.00 32.78 105 ALA A CA 1
ATOM 633 C C . ALA A 1 105 ? 19.294 27.199 22.004 1.00 30.21 105 ALA A C 1
ATOM 634 O O . ALA A 1 105 ? 19.180 28.318 22.514 1.00 29.99 105 ALA A O 1
ATOM 636 N N . PRO A 1 106 ? 20.480 26.722 21.616 1.00 28.44 106 PRO A N 1
ATOM 637 C CA . PRO A 1 106 ? 21.656 27.603 21.628 1.00 28.22 106 PRO A CA 1
ATOM 638 C C . PRO A 1 106 ? 21.414 28.789 20.713 1.00 30.02 106 PRO A C 1
ATOM 639 O O . PRO A 1 106 ? 20.642 28.707 19.759 1.00 30.92 106 PRO A O 1
ATOM 643 N N . ALA A 1 107 ? 22.097 29.896 20.999 1.00 26.37 107 ALA A N 1
ATOM 644 C CA . ALA A 1 107 ? 22.053 31.065 20.126 1.00 25.35 107 ALA A CA 1
ATOM 645 C C . ALA A 1 107 ? 23.439 31.677 20.046 1.00 26.42 107 ALA A C 1
ATOM 646 O O . ALA A 1 107 ? 24.051 31.941 21.086 1.00 26.47 107 ALA A O 1
ATOM 648 N N . TYR A 1 108 ? 23.925 31.929 18.829 1.00 24.92 108 TYR A N 1
ATOM 649 C CA . TYR A 1 108 ? 25.249 32.498 18.634 1.00 23.82 108 TYR A CA 1
ATOM 650 C C . TYR A 1 108 ? 25.165 33.946 18.190 1.00 30.07 108 TYR A C 1
ATOM 651 O O . TYR A 1 108 ? 24.599 34.239 17.136 1.00 27.96 108 TYR A O 1
ATOM 660 N N . THR A 1 109 ? 25.812 34.825 18.939 1.00 23.51 109 THR A N 1
ATOM 661 C CA . THR A 1 109 ? 26.112 36.191 18.464 1.00 24.74 109 THR A CA 1
ATOM 662 C C . THR A 1 109 ? 27.589 36.443 18.743 1.00 26.52 109 THR A C 1
ATOM 663 O O . THR A 1 109 ? 28.119 35.935 19.704 1.00 26.44 109 THR A O 1
ATOM 667 N N . ASN A 1 110 ? 28.223 37.185 17.862 1.00 25.45 110 ASN A N 1
ATOM 668 C CA . ASN A 1 110 ? 29.615 37.570 18.011 1.00 25.78 110 ASN A CA 1
ATOM 669 C C . ASN A 1 110 ? 29.674 38.814 18.880 1.00 26.23 110 ASN A C 1
ATOM 670 O O . ASN A 1 110 ? 29.864 38.719 20.102 1.00 26.09 110 ASN A O 1
ATOM 675 N N . VAL A 1 111 ? 29.457 39.972 18.265 1.00 24.32 111 VAL A N 1
ATOM 676 C CA . VAL A 1 111 ? 29.459 41.254 18.965 1.00 23.87 111 VAL A CA 1
ATOM 677 C C . VAL A 1 111 ? 28.058 41.677 19.386 1.00 24.65 111 VAL A C 1
ATOM 678 O O . VAL A 1 111 ? 27.852 42.176 20.493 1.00 25.22 111 VAL A O 1
ATOM 682 N N . GLN A 1 112 ? 27.077 41.526 18.507 1.00 26.29 112 GLN A N 1
ATOM 683 C CA . GLN A 1 112 ? 25.772 42.108 18.773 1.00 23.84 112 GLN A CA 1
ATOM 684 C C . GLN A 1 112 ? 25.088 41.429 19.950 1.00 26.55 112 GLN A C 1
ATOM 685 O O . GLN A 1 112 ? 25.132 40.201 20.102 1.00 27.72 112 GLN A O 1
ATOM 691 N N . PHE A 1 113 ? 24.468 42.244 20.809 1.00 23.62 113 PHE A N 1
ATOM 692 C CA . PHE A 1 113 ? 23.649 41.690 21.863 1.00 22.67 113 PHE A CA 1
ATOM 693 C C . PHE A 1 113 ? 22.372 41.123 21.253 1.00 25.30 113 PHE A C 1
ATOM 694 O O . PHE A 1 113 ? 21.836 41.680 20.286 1.00 24.46 113 PHE A O 1
ATOM 702 N N . PRO A 1 114 ? 21.852 40.025 21.798 1.00 23.94 114 PRO A N 1
ATOM 703 C CA . PRO A 1 114 ? 20.602 39.442 21.299 1.00 23.08 114 PRO A CA 1
ATOM 704 C C . PRO A 1 114 ? 19.345 40.052 21.900 1.00 27.47 114 PRO A C 1
ATOM 705 O O . PRO A 1 114 ? 18.253 39.523 21.685 1.00 29.55 114 PRO A O 1
ATOM 709 N N . PHE A 1 115 ? 19.483 41.155 22.628 1.00 24.69 115 PHE A N 1
ATOM 710 C CA . PHE A 1 115 ? 18.376 41.876 23.251 1.00 23.11 115 PHE A CA 1
ATOM 711 C C . PHE A 1 115 ? 18.655 43.364 23.088 1.00 21.99 115 PHE A C 1
ATOM 712 O O . PHE A 1 115 ? 19.783 43.775 22.793 1.00 23.55 115 PHE A O 1
ATOM 720 N N . ALA A 1 116 ? 17.598 44.157 23.232 1.00 24.50 116 ALA A N 1
ATOM 721 C CA . ALA A 1 116 ? 17.717 45.605 23.135 1.00 22.61 116 ALA A CA 1
ATOM 722 C C . ALA A 1 116 ? 18.733 46.094 24.162 1.00 24.50 116 ALA A C 1
ATOM 723 O O . ALA A 1 116 ? 18.808 45.582 25.274 1.00 24.20 116 ALA A O 1
ATOM 725 N N . VAL A 1 117 ? 19.530 47.094 23.779 1.00 22.83 117 VAL A N 1
ATOM 726 C CA . VAL A 1 117 ? 20.614 47.569 24.639 1.00 22.51 117 VAL A CA 1
ATOM 727 C C . VAL A 1 117 ? 20.071 48.732 25.462 1.00 23.37 117 VAL A C 1
ATOM 728 O O . VAL A 1 117 ? 20.001 49.867 24.995 1.00 24.32 117 VAL A O 1
ATOM 732 N N . GLU A 1 118 ? 19.697 48.441 26.710 1.00 24.04 118 GLU A N 1
ATOM 733 C CA . GLU A 1 118 ? 19.188 49.454 27.637 1.00 23.19 118 GLU A CA 1
ATOM 734 C C . GLU A 1 118 ? 19.509 48.991 29.051 1.00 23.74 118 GLU A C 1
ATOM 735 O O . GLU A 1 118 ? 18.616 48.637 29.832 1.00 25.07 118 GLU A O 1
ATOM 741 N N . PRO A 1 119 ? 20.794 48.945 29.406 1.00 22.96 119 PRO A N 1
ATOM 742 C CA . PRO A 1 119 ? 21.176 48.437 30.730 1.00 23.38 119 PRO A CA 1
ATOM 743 C C . PRO A 1 119 ? 20.490 49.227 31.827 1.00 26.12 119 PRO A C 1
ATOM 744 O O . PRO A 1 119 ? 20.311 50.446 31.704 1.00 26.19 119 PRO A O 1
ATOM 748 N N . PRO A 1 120 ? 20.094 48.569 32.927 1.00 25.96 120 PRO A N 1
ATOM 749 C CA . PRO A 1 120 ? 20.297 47.147 33.242 1.00 26.16 120 PRO A CA 1
ATOM 750 C C . PRO A 1 120 ? 19.114 46.255 32.869 1.00 27.62 120 PRO A C 1
ATOM 751 O O . PRO A 1 120 ? 18.999 45.160 33.403 1.00 27.09 120 PRO A O 1
ATOM 755 N N . HIS A 1 121 ? 18.253 46.701 31.958 1.00 25.27 121 HIS A N 1
ATOM 756 C CA . HIS A 1 121 ? 16.972 46.042 31.769 1.00 24.69 121 HIS A CA 1
ATOM 757 C C . HIS A 1 121 ? 17.083 44.788 30.911 1.00 27.16 121 HIS A C 1
ATOM 758 O O . HIS A 1 121 ? 17.913 44.696 30.000 1.00 25.56 121 HIS A O 1
ATOM 765 N N . VAL A 1 122 ? 16.201 43.833 31.195 1.00 26.24 122 VAL A N 1
ATOM 766 C CA . VAL A 1 122 ? 16.191 42.539 30.527 1.00 26.53 122 VAL A CA 1
ATOM 767 C C . VAL A 1 122 ? 14.965 42.404 29.634 1.00 28.17 122 VAL A C 1
ATOM 768 O O . VAL A 1 122 ? 13.905 42.997 29.916 1.00 26.85 122 VAL A O 1
ATOM 772 N N . PRO A 1 123 ? 15.073 41.617 28.565 1.00 24.90 123 PRO A N 1
ATOM 773 C CA . PRO A 1 123 ? 13.941 41.399 27.665 1.00 27.15 123 PRO A CA 1
ATOM 774 C C . PRO A 1 123 ? 12.884 40.535 28.321 1.00 26.21 123 PRO A C 1
ATOM 775 O O . PRO A 1 123 ? 13.137 39.829 29.300 1.00 27.26 123 PRO A O 1
ATOM 779 N N . GLU A 1 124 ? 11.685 40.592 27.741 1.00 28.96 124 GLU A N 1
ATOM 780 C CA . GLU A 1 124 ? 10.571 39.795 28.247 1.00 28.97 124 GLU A CA 1
ATOM 781 C C . GLU A 1 124 ? 10.791 38.316 27.976 1.00 26.31 124 GLU A C 1
ATOM 782 O O . GLU A 1 124 ? 10.388 37.467 28.780 1.00 28.74 124 GLU A O 1
ATOM 788 N N . ALA A 1 125 ? 11.379 37.984 26.833 1.00 29.16 125 ALA A N 1
ATOM 789 C CA . ALA A 1 125 ? 11.699 36.598 26.494 1.00 27.67 125 ALA A CA 1
ATOM 790 C C . ALA A 1 125 ? 13.025 36.281 27.162 1.00 28.51 125 ALA A C 1
ATOM 791 O O . ALA A 1 125 ? 14.094 36.639 26.647 1.00 28.34 125 ALA A O 1
ATOM 793 N N . ASN A 1 126 ? 12.943 35.616 28.312 1.00 28.97 126 ASN A N 1
ATOM 794 C CA . ASN A 1 126 ? 14.102 35.403 29.177 1.00 29.13 126 ASN A CA 1
ATOM 795 C C . ASN A 1 126 ? 13.955 34.049 29.852 1.00 30.38 126 ASN A C 1
ATOM 796 O O . ASN A 1 126 ? 13.367 33.936 30.933 1.00 27.83 126 ASN A O 1
ATOM 801 N N . PRO A 1 127 ? 14.470 32.997 29.233 1.00 26.02 127 PRO A N 1
ATOM 802 C CA . PRO A 1 127 ? 14.308 31.647 29.785 1.00 27.14 127 PRO A CA 1
ATOM 803 C C . PRO A 1 127 ? 14.695 31.560 31.253 1.00 28.03 127 PRO A C 1
ATOM 804 O O . PRO A 1 127 ? 15.798 31.939 31.658 1.00 26.42 127 PRO A O 1
ATOM 808 N N . ILE A 1 128 ? 13.788 31.000 32.057 1.00 28.36 128 ILE A N 1
ATOM 809 C CA . ILE A 1 128 ? 13.982 30.835 33.497 1.00 29.24 128 ILE A CA 1
ATOM 810 C C . ILE A 1 128 ? 13.973 29.340 33.789 1.00 29.60 128 ILE A C 1
ATOM 811 O O . ILE A 1 128 ? 12.947 28.676 33.586 1.00 31.73 128 ILE A O 1
ATOM 816 N N . GLY A 1 129 ? 15.100 28.816 34.274 1.00 28.47 129 GLY A N 1
ATOM 817 C CA . GLY A 1 129 ? 15.212 27.391 34.538 1.00 29.00 129 GLY A CA 1
ATOM 818 C C . GLY A 1 129 ? 15.230 27.066 36.019 1.00 30.94 129 GLY A C 1
ATOM 819 O O . GLY A 1 129 ? 16.147 27.472 36.743 1.00 29.18 129 GLY A O 1
ATOM 820 N N . ASP A 1 130 ? 14.212 26.347 36.489 1.00 29.03 130 ASP A N 1
ATOM 821 C CA . ASP A 1 130 ? 14.112 25.949 37.888 1.00 30.06 130 ASP A CA 1
ATOM 822 C C . ASP A 1 130 ? 14.710 24.559 38.061 1.00 30.82 130 ASP A C 1
ATOM 823 O O . ASP A 1 130 ? 14.309 23.616 37.374 1.00 34.02 130 ASP A O 1
ATOM 828 N N . HIS A 1 131 ? 15.678 24.445 38.962 1.00 31.21 131 HIS A N 1
ATOM 829 C CA . HIS A 1 131 ? 16.425 23.218 39.187 1.00 34.03 131 HIS A CA 1
ATOM 830 C C . HIS A 1 131 ? 16.206 22.780 40.627 1.00 38.64 131 HIS A C 1
ATOM 831 O O . HIS A 1 131 ? 16.224 23.613 41.537 1.00 31.51 131 HIS A O 1
ATOM 838 N N . LEU A 1 132 ? 16.018 21.477 40.847 1.00 32.34 132 LEU A N 1
ATOM 839 C CA . LEU A 1 132 ? 15.823 20.971 42.201 1.00 35.54 132 LEU A CA 1
ATOM 840 C C . LEU A 1 132 ? 16.500 19.614 42.362 1.00 36.95 132 LEU A C 1
ATOM 841 O O . LEU A 1 132 ? 16.476 18.786 41.443 1.00 35.09 132 LEU A O 1
ATOM 846 N N . VAL A 1 133 ? 17.106 19.386 43.530 1.00 35.01 133 VAL A N 1
ATOM 847 C CA . VAL A 1 133 ? 17.680 18.082 43.839 1.00 33.87 133 VAL A CA 1
ATOM 848 C C . VAL A 1 133 ? 17.511 17.814 45.328 1.00 36.33 133 VAL A C 1
ATOM 849 O O . VAL A 1 133 ? 17.636 18.721 46.156 1.00 35.59 133 VAL A O 1
ATOM 853 N N . VAL A 1 134 ? 17.216 16.556 45.661 1.00 37.65 134 VAL A N 1
ATOM 854 C CA . VAL A 1 134 ? 17.146 16.091 47.036 1.00 36.99 134 VAL A CA 1
ATOM 855 C C . VAL A 1 134 ? 18.386 15.259 47.298 1.00 38.26 134 VAL A C 1
ATOM 856 O O . VAL A 1 134 ? 18.759 14.411 46.477 1.00 41.50 134 VAL A O 1
ATOM 860 N N . PHE A 1 135 ? 19.038 15.525 48.422 1.00 38.09 135 PHE A N 1
ATOM 861 C CA . PHE A 1 135 ? 20.266 14.834 48.771 1.00 39.50 135 PHE A CA 1
ATOM 862 C C . PHE A 1 135 ? 20.287 14.595 50.271 1.00 35.91 135 PHE A C 1
ATOM 863 O O . PHE A 1 135 ? 19.537 15.213 51.030 1.00 42.63 135 PHE A O 1
ATOM 871 N N . GLU A 1 136 ? 21.164 13.685 50.690 1.00 42.98 136 GLU A N 1
ATOM 872 C CA . GLU A 1 136 ? 21.341 13.354 52.095 1.00 43.15 136 GLU A CA 1
ATOM 873 C C . GLU A 1 136 ? 22.698 13.836 52.587 1.00 37.09 136 GLU A C 1
ATOM 874 O O . GLU A 1 136 ? 23.706 13.702 51.890 1.00 43.00 136 GLU A O 1
ATOM 880 N N . ALA A 1 137 ? 22.716 14.377 53.803 1.00 42.04 137 ALA A N 1
ATOM 881 C CA . ALA A 1 137 ? 23.933 14.866 54.440 1.00 39.41 137 ALA A CA 1
ATOM 882 C C . ALA A 1 137 ? 24.122 14.119 55.754 1.00 37.34 137 ALA A C 1
ATOM 883 O O . ALA A 1 137 ? 23.227 14.127 56.605 1.00 44.73 137 ALA A O 1
ATOM 885 N N . GLY A 1 138 ? 25.291 13.509 55.923 1.00 40.46 138 GLY A N 1
ATOM 886 C CA . GLY A 1 138 ? 25.628 12.823 57.151 1.00 38.68 138 GLY A CA 1
ATOM 887 C C . GLY A 1 138 ? 26.183 13.759 58.206 1.00 45.89 138 GLY A C 1
ATOM 888 O O . GLY A 1 138 ? 26.354 14.967 58.004 1.00 41.01 138 GLY A O 1
ATOM 889 N N . PRO A 1 139 ? 26.487 13.186 59.369 1.00 38.71 139 PRO A N 1
ATOM 890 C CA . PRO A 1 139 ? 26.934 14.005 60.507 1.00 35.94 139 PRO A CA 1
ATOM 891 C C . PRO A 1 139 ? 28.260 14.699 60.278 1.00 38.20 139 PRO A C 1
ATOM 892 O O . PRO A 1 139 ? 28.562 15.670 60.981 1.00 42.49 139 PRO A O 1
ATOM 896 N N . GLU A 1 140 ? 29.064 14.240 59.326 1.00 39.88 140 GLU A N 1
ATOM 897 C CA . GLU A 1 140 ? 30.319 14.920 59.053 1.00 42.69 140 GLU A CA 1
ATOM 898 C C . GLU A 1 140 ? 30.114 16.328 58.512 1.00 41.15 140 GLU A C 1
ATOM 899 O O . GLU A 1 140 ? 31.087 17.081 58.419 1.00 40.86 140 GLU A O 1
ATOM 905 N N . PHE A 1 141 ? 28.890 16.705 58.147 1.00 35.79 141 PHE A N 1
ATOM 906 C CA . PHE A 1 141 ? 28.648 18.032 57.595 1.00 35.14 141 PHE A CA 1
ATOM 907 C C . PHE A 1 141 ? 28.107 18.997 58.639 1.00 37.49 141 PHE A C 1
ATOM 908 O O . PHE A 1 141 ? 27.567 20.050 58.282 1.00 37.50 141 PHE A O 1
ATOM 916 N N . PHE A 1 142 ? 28.236 18.648 59.924 1.00 38.23 142 PHE A N 1
ATOM 917 C CA . PHE A 1 142 ? 27.719 19.454 61.014 1.00 35.37 142 PHE A CA 1
ATOM 918 C C . PHE A 1 142 ? 28.801 19.648 62.067 1.00 38.27 142 PHE A C 1
ATOM 919 O O . PHE A 1 142 ? 29.634 18.771 62.267 1.00 39.42 142 PHE A O 1
ATOM 927 N N . PRO A 1 143 ? 28.810 20.791 62.760 1.00 38.13 143 PRO A N 1
ATOM 928 C CA . PRO A 1 143 ? 27.818 21.865 62.664 1.00 39.94 143 PRO A CA 1
ATOM 929 C C . PRO A 1 143 ? 27.950 22.780 61.450 1.00 37.07 143 PRO A C 1
ATOM 930 O O . PRO A 1 143 ? 26.961 23.440 61.138 1.00 37.55 143 PRO A O 1
ATOM 934 N N . HIS A 1 144 ? 29.096 22.808 60.764 1.00 34.95 144 HIS A N 1
ATOM 935 C CA . HIS A 1 144 ? 29.324 23.806 59.717 1.00 33.62 144 HIS A CA 1
ATOM 936 C C . HIS A 1 144 ? 29.610 23.182 58.357 1.00 31.97 144 HIS A C 1
ATOM 937 O O . HIS A 1 144 ? 30.390 22.230 58.240 1.00 32.95 144 HIS A O 1
ATOM 944 N N . ALA A 1 145 ? 29.007 23.778 57.328 1.00 31.65 145 ALA A N 1
ATOM 945 C CA . ALA A 1 145 ? 29.173 23.346 55.945 1.00 32.98 145 ALA A CA 1
ATOM 946 C C . ALA A 1 145 ? 28.813 24.507 55.035 1.00 30.44 145 ALA A C 1
ATOM 947 O O . ALA A 1 145 ? 28.163 25.472 55.451 1.00 31.91 145 ALA A O 1
ATOM 949 N N . LEU A 1 146 ? 29.251 24.400 53.779 1.00 31.51 146 LEU A N 1
ATOM 950 C CA . LEU A 1 146 ? 28.873 25.360 52.756 1.00 27.33 146 LEU A CA 1
ATOM 951 C C . LEU A 1 146 ? 28.479 24.601 51.499 1.00 29.83 146 LEU A C 1
ATOM 952 O O . LEU A 1 146 ? 28.794 23.417 51.342 1.00 28.96 146 LEU A O 1
ATOM 957 N N . LEU A 1 147 ? 27.759 25.293 50.617 1.00 28.02 147 LEU A N 1
ATOM 958 C CA . LEU A 1 147 ? 27.479 24.813 49.276 1.00 28.15 147 LEU A CA 1
ATOM 959 C C . LEU A 1 147 ? 28.246 25.686 48.296 1.00 30.78 147 LEU A C 1
ATOM 960 O O . LEU A 1 147 ? 28.224 26.920 48.409 1.00 28.91 147 LEU A O 1
ATOM 965 N N . ARG A 1 148 ? 28.901 25.043 47.335 1.00 26.99 148 ARG A N 1
ATOM 966 C CA . ARG A 1 148 ? 29.727 25.719 46.336 1.00 24.88 148 ARG A CA 1
ATOM 967 C C . ARG A 1 148 ? 29.148 25.520 44.942 1.00 26.15 148 ARG A C 1
ATOM 968 O O . ARG A 1 148 ? 28.790 24.400 44.566 1.00 28.55 148 ARG A O 1
ATOM 976 N N . PHE A 1 149 ? 29.078 26.611 44.168 1.00 24.02 149 PHE A N 1
ATOM 977 C CA . PHE A 1 149 ? 28.649 26.586 42.775 1.00 23.90 149 PHE A CA 1
ATOM 978 C C . PHE A 1 149 ? 29.798 27.134 41.937 1.00 25.09 149 PHE A C 1
ATOM 979 O O . PHE A 1 149 ? 30.158 28.304 42.081 1.00 27.77 149 PHE A O 1
ATOM 987 N N . ASP A 1 150 ? 30.391 26.296 41.085 1.00 24.08 150 ASP A N 1
ATOM 988 C CA . ASP A 1 150 ? 31.525 26.748 40.278 1.00 22.81 150 ASP A CA 1
ATOM 989 C C . ASP A 1 150 ? 31.139 27.462 38.986 1.00 24.76 150 ASP A C 1
ATOM 990 O O . ASP A 1 150 ? 32.023 28.006 38.309 1.00 24.66 150 ASP A O 1
ATOM 995 N N . GLY A 1 151 ? 29.855 27.548 38.662 1.00 23.54 151 GLY A N 1
ATOM 996 C CA . GLY A 1 151 ? 29.415 28.342 37.524 1.00 23.01 151 GLY A CA 1
ATOM 997 C C . GLY A 1 151 ? 27.917 28.251 37.263 1.00 24.43 151 GLY A C 1
ATOM 998 O O . GLY A 1 151 ? 27.367 27.156 37.173 1.00 26.06 151 GLY A O 1
ATOM 999 N N . ILE A 1 152 ? 27.255 29.405 37.136 1.00 24.41 152 ILE A N 1
ATOM 1000 C CA . ILE A 1 152 ? 25.840 29.498 36.791 1.00 22.02 152 ILE A CA 1
ATOM 1001 C C . ILE A 1 152 ? 25.691 30.649 35.802 1.00 23.67 152 ILE A C 1
ATOM 1002 O O . ILE A 1 152 ? 26.057 31.788 36.117 1.00 25.62 152 ILE A O 1
ATOM 1007 N N . GLU A 1 153 ? 25.171 30.362 34.600 1.00 24.11 153 GLU A N 1
ATOM 1008 C CA . GLU A 1 153 ? 24.949 31.369 33.560 1.00 24.67 153 GLU A CA 1
ATOM 1009 C C . GLU A 1 153 ? 23.450 31.678 33.462 1.00 26.73 153 GLU A C 1
ATOM 1010 O O . GLU A 1 153 ? 22.671 30.784 33.130 1.00 25.46 153 GLU A O 1
ATOM 1016 N N . SER A 1 154 ? 23.025 32.937 33.704 1.00 24.23 154 SER A N 1
ATOM 1017 C CA . SER A 1 154 ? 23.832 34.061 34.223 1.00 24.01 154 SER A CA 1
ATOM 1018 C C . SER A 1 154 ? 23.474 34.505 35.629 1.00 24.49 154 SER A C 1
ATOM 1019 O O . SER A 1 154 ? 24.293 35.144 36.303 1.00 24.63 154 SER A O 1
ATOM 1022 N N . ALA A 1 155 ? 22.264 34.203 36.091 1.00 24.51 155 ALA A N 1
ATOM 1023 C CA . ALA A 1 155 ? 21.830 34.691 37.396 1.00 25.71 155 ALA A CA 1
ATOM 1024 C C . ALA A 1 155 ? 21.139 33.569 38.147 1.00 25.79 155 ALA A C 1
ATOM 1025 O O . ALA A 1 155 ? 20.126 33.049 37.676 1.00 28.96 155 ALA A O 1
ATOM 1027 N N . GLY A 1 156 ? 21.645 33.220 39.321 1.00 24.72 156 GLY A N 1
ATOM 1028 C CA . GLY A 1 156 ? 21.051 32.177 40.132 1.00 24.25 156 GLY A CA 1
ATOM 1029 C C . GLY A 1 156 ? 20.516 32.729 41.434 1.00 27.85 156 GLY A C 1
ATOM 1030 O O . GLY A 1 156 ? 21.089 33.652 42.005 1.00 27.33 156 GLY A O 1
ATOM 1031 N N . THR A 1 157 ? 19.392 32.176 41.870 1.00 26.13 157 THR A N 1
ATOM 1032 C CA . THR A 1 157 ? 18.896 32.352 43.227 1.00 25.42 157 THR A CA 1
ATOM 1033 C C . THR A 1 157 ? 18.813 30.970 43.846 1.00 28.77 157 THR A C 1
ATOM 1034 O O . THR A 1 157 ? 18.289 30.039 43.229 1.00 29.07 157 THR A O 1
ATOM 1038 N N . VAL A 1 158 ? 19.371 30.837 45.042 1.00 28.64 158 VAL A N 1
ATOM 1039 C CA . VAL A 1 158 ? 19.573 29.542 45.682 1.00 26.26 158 VAL A CA 1
ATOM 1040 C C . VAL A 1 158 ? 18.737 29.467 46.957 1.00 29.76 158 VAL A C 1
ATOM 1041 O O . VAL A 1 158 ? 18.828 30.352 47.819 1.00 30.36 158 VAL A O 1
ATOM 1045 N N . TRP A 1 159 ? 17.963 28.388 47.097 1.00 29.70 159 TRP A N 1
ATOM 1046 C CA . TRP A 1 159 ? 17.278 28.071 48.350 1.00 31.38 159 TRP A CA 1
ATOM 1047 C C . TRP A 1 159 ? 17.688 26.689 48.847 1.00 31.73 159 TRP A C 1
ATOM 1048 O O . TRP A 1 159 ? 17.829 25.748 48.059 1.00 31.33 159 TRP A O 1
ATOM 1059 N N . LEU A 1 160 ? 17.787 26.546 50.165 1.00 31.61 160 LEU A N 1
ATOM 1060 C CA . LEU A 1 160 ? 18.001 25.248 50.796 1.00 32.65 160 LEU A CA 1
ATOM 1061 C C . LEU A 1 160 ? 16.917 25.021 51.839 1.00 34.27 160 LEU A C 1
ATOM 1062 O O . LEU A 1 160 ? 16.726 25.845 52.743 1.00 34.24 160 LEU A O 1
ATOM 1067 N N . ASN A 1 161 ? 16.185 23.926 51.687 1.00 35.17 161 ASN A N 1
ATOM 1068 C CA . ASN A 1 161 ? 15.069 23.628 52.584 1.00 33.94 161 ASN A CA 1
ATOM 1069 C C . ASN A 1 161 ? 14.123 24.818 52.695 1.00 39.04 161 ASN A C 1
ATOM 1070 O O . ASN A 1 161 ? 13.598 25.129 53.763 1.00 39.02 161 ASN A O 1
ATOM 1075 N N . GLY A 1 162 ? 13.911 25.500 51.572 1.00 36.81 162 GLY A N 1
ATOM 1076 C CA . GLY A 1 162 ? 13.021 26.640 51.524 1.00 39.69 162 GLY A CA 1
ATOM 1077 C C . GLY A 1 162 ? 13.616 27.961 51.958 1.00 39.12 162 GLY A C 1
ATOM 1078 O O . GLY A 1 162 ? 12.961 28.998 51.781 1.00 42.97 162 GLY A O 1
ATOM 1079 N N . VAL A 1 163 ? 14.838 27.974 52.501 1.00 36.90 163 VAL A N 1
ATOM 1080 C CA . VAL A 1 163 ? 15.463 29.204 52.975 1.00 34.04 163 VAL A CA 1
ATOM 1081 C C . VAL A 1 163 ? 16.342 29.765 51.862 1.00 34.29 163 VAL A C 1
ATOM 1082 O O . VAL A 1 163 ? 17.206 29.060 51.337 1.00 33.83 163 VAL A O 1
ATOM 1086 N N . GLU A 1 164 ? 16.144 31.033 51.524 1.00 33.83 164 GLU A N 1
ATOM 1087 C CA . GLU A 1 164 ? 16.950 31.675 50.486 1.00 31.82 164 GLU A CA 1
ATOM 1088 C C . GLU A 1 164 ? 18.357 31.939 51.002 1.00 36.91 164 GLU A C 1
ATOM 1089 O O . GLU A 1 164 ? 18.545 32.629 52.011 1.00 39.39 164 GLU A O 1
ATOM 1095 N N . LEU A 1 165 ? 19.348 31.367 50.326 1.00 31.27 165 LEU A N 1
ATOM 1096 C CA . LEU A 1 165 ? 20.740 31.570 50.697 1.00 32.10 165 LEU A CA 1
ATOM 1097 C C . LEU A 1 165 ? 21.306 32.833 50.070 1.00 32.88 165 LEU A C 1
ATOM 1098 O O . LEU A 1 165 ? 22.128 33.519 50.690 1.00 30.08 165 LEU A O 1
ATOM 1103 N N . GLY A 1 166 ? 20.908 33.140 48.847 1.00 29.53 166 GLY A N 1
ATOM 1104 C CA . GLY A 1 166 ? 21.425 34.311 48.172 1.00 28.25 166 GLY A CA 1
ATOM 1105 C C . GLY A 1 166 ? 21.402 34.118 46.670 1.00 31.51 166 GLY A C 1
ATOM 1106 O O . GLY A 1 166 ? 20.676 33.281 46.145 1.00 30.55 166 GLY A O 1
ATOM 1107 N N . THR A 1 167 ? 22.194 34.937 45.986 1.00 26.57 167 THR A N 1
ATOM 1108 C CA . THR A 1 167 ? 22.189 34.951 44.534 1.00 24.80 167 THR A CA 1
ATOM 1109 C C . THR A 1 167 ? 23.613 35.007 44.004 1.00 25.72 167 THR A C 1
ATOM 1110 O O . THR A 1 167 ? 24.552 35.381 44.711 1.00 28.20 167 THR A O 1
ATOM 1114 N N . THR A 1 168 ? 23.755 34.645 42.727 1.00 25.01 168 THR A N 1
ATOM 1115 C CA . THR A 1 168 ? 25.052 34.552 42.068 1.00 22.56 168 THR A CA 1
ATOM 1116 C C . THR A 1 168 ? 25.076 35.471 40.855 1.00 26.63 168 THR A C 1
ATOM 1117 O O . THR A 1 168 ? 24.104 35.549 40.100 1.00 25.57 168 THR A O 1
ATOM 1121 N N . ARG A 1 169 ? 26.196 36.175 40.684 1.00 23.76 169 ARG A N 1
ATOM 1122 C CA . ARG A 1 169 ? 26.479 36.938 39.476 1.00 24.19 169 ARG A CA 1
ATOM 1123 C C . ARG A 1 169 ? 27.943 36.725 39.136 1.00 25.00 169 ARG A C 1
ATOM 1124 O O . ARG A 1 169 ? 28.776 36.591 40.038 1.00 24.42 169 ARG A O 1
ATOM 1132 N N . GLY A 1 170 ? 28.244 36.699 37.830 1.00 22.99 170 GLY A N 1
ATOM 1133 C CA . GLY A 1 170 ? 29.569 36.344 37.362 1.00 21.47 170 GLY A CA 1
ATOM 1134 C C . GLY A 1 170 ? 29.533 34.889 36.926 1.00 20.63 170 GLY A C 1
ATOM 1135 O O . GLY A 1 170 ? 29.772 33.988 37.729 1.00 22.57 170 GLY A O 1
ATOM 1136 N N . SER A 1 171 ? 29.192 34.660 35.649 1.00 21.95 171 SER A N 1
ATOM 1137 C CA . SER A 1 171 ? 28.737 33.337 35.225 1.00 21.81 171 SER A CA 1
ATOM 1138 C C . SER A 1 171 ? 29.817 32.279 35.355 1.00 23.23 171 SER A C 1
ATOM 1139 O O . SER A 1 171 ? 29.515 31.123 35.675 1.00 22.33 171 SER A O 1
ATOM 1142 N N . ARG A 1 172 ? 31.076 32.641 35.125 1.00 21.76 172 ARG A N 1
ATOM 1143 C CA . ARG A 1 172 ? 32.160 31.670 35.166 1.00 20.50 172 ARG A CA 1
ATOM 1144 C C . ARG A 1 172 ? 32.980 31.782 36.448 1.00 23.80 172 ARG A C 1
ATOM 1145 O O . ARG A 1 172 ? 34.109 31.278 36.519 1.00 23.08 172 ARG A O 1
ATOM 1153 N N . LEU A 1 173 ? 32.407 32.392 37.484 1.00 21.98 173 LEU A N 1
ATOM 1154 C CA . LEU A 1 173 ? 33.039 32.576 38.777 1.00 21.29 173 LEU A CA 1
ATOM 1155 C C . LEU A 1 173 ? 32.354 31.709 39.831 1.00 24.64 173 LEU A C 1
ATOM 1156 O O . LEU A 1 173 ? 31.174 31.366 39.719 1.00 26.55 173 LEU A O 1
ATOM 1161 N N . ALA A 1 174 ? 33.101 31.385 40.877 1.00 23.66 174 ALA A N 1
ATOM 1162 C CA . ALA A 1 174 ? 32.578 30.526 41.935 1.00 23.28 174 ALA A CA 1
ATOM 1163 C C . ALA A 1 174 ? 31.849 31.338 43.002 1.00 25.13 174 ALA A C 1
ATOM 1164 O O . ALA A 1 174 ? 32.202 32.482 43.285 1.00 23.80 174 ALA A O 1
ATOM 1166 N N . HIS A 1 175 ? 30.818 30.729 43.603 1.00 23.59 175 HIS A N 1
ATOM 1167 C CA . HIS A 1 175 ? 30.139 31.289 44.766 1.00 23.92 175 HIS A CA 1
ATOM 1168 C C . HIS A 1 175 ? 29.930 30.195 45.798 1.00 23.20 175 HIS A C 1
ATOM 1169 O O . HIS A 1 175 ? 29.644 29.050 45.440 1.00 26.68 175 HIS A O 1
ATOM 1176 N N . GLU A 1 176 ? 30.093 30.556 47.074 1.00 24.47 176 GLU A N 1
ATOM 1177 C CA . GLU A 1 176 ? 29.862 29.635 48.183 1.00 24.56 176 GLU A CA 1
ATOM 1178 C C . GLU A 1 176 ? 28.886 30.262 49.162 1.00 29.27 176 GLU A C 1
ATOM 1179 O O . GLU A 1 176 ? 28.930 31.474 49.408 1.00 27.19 176 GLU A O 1
ATOM 1185 N N . PHE A 1 177 ? 28.006 29.432 49.721 1.00 26.81 177 PHE A N 1
ATOM 1186 C CA . PHE A 1 177 ? 26.992 29.883 50.666 1.00 30.44 177 PHE A CA 1
ATOM 1187 C C . PHE A 1 177 ? 27.062 29.038 51.933 1.00 28.11 177 PHE A C 1
ATOM 1188 O O . PHE A 1 177 ? 27.100 27.807 51.857 1.00 29.37 177 PHE A O 1
ATOM 1196 N N . ASP A 1 178 ? 27.102 29.711 53.084 1.00 27.89 178 ASP A N 1
ATOM 1197 C CA . ASP A 1 178 ? 27.073 29.035 54.376 1.00 32.10 178 ASP A CA 1
ATOM 1198 C C . ASP A 1 178 ? 25.702 28.399 54.581 1.00 31.40 178 ASP A C 1
ATOM 1199 O O . ASP A 1 178 ? 24.673 29.061 54.444 1.00 34.19 178 ASP A O 1
ATOM 1204 N N . VAL A 1 179 ? 25.679 27.107 54.890 1.00 30.04 179 VAL A N 1
ATOM 1205 C CA . VAL A 1 179 ? 24.422 26.402 55.112 1.00 31.25 179 VAL A CA 1
ATOM 1206 C C . VAL A 1 179 ? 24.279 25.974 56.561 1.00 32.77 179 VAL A C 1
ATOM 1207 O O . VAL A 1 179 ? 23.342 25.231 56.908 1.00 33.72 179 VAL A O 1
ATOM 1211 N N . SER A 1 180 ? 25.186 26.430 57.419 1.00 32.93 180 SER A N 1
ATOM 1212 C CA . SER A 1 180 ? 25.106 26.114 58.841 1.00 38.26 180 SER A CA 1
ATOM 1213 C C . SER A 1 180 ? 23.775 26.587 59.408 1.00 32.64 180 SER A C 1
ATOM 1214 O O . SER A 1 180 ? 23.370 27.739 59.214 1.00 37.00 180 SER A O 1
ATOM 1217 N N . GLY A 1 181 ? 23.097 25.692 60.124 1.00 35.10 181 GLY A N 1
ATOM 1218 C CA . GLY A 1 181 ? 21.791 25.997 60.679 1.00 39.17 181 GLY A CA 1
ATOM 1219 C C . GLY A 1 181 ? 20.645 25.858 59.714 1.00 46.23 181 GLY A C 1
ATOM 1220 O O . GLY A 1 181 ? 19.490 26.018 60.124 1.00 42.35 181 GLY A O 1
ATOM 1221 N N . ILE A 1 182 ? 20.921 25.571 58.451 1.00 35.95 182 ILE A N 1
ATOM 1222 C CA . ILE A 1 182 ? 19.899 25.390 57.429 1.00 35.28 182 ILE A CA 1
ATOM 1223 C C . ILE A 1 182 ? 19.919 23.963 56.907 1.00 40.07 182 ILE A C 1
ATOM 1224 O O . ILE A 1 182 ? 18.881 23.305 56.814 1.00 41.33 182 ILE A O 1
ATOM 1229 N N . LEU A 1 183 ? 21.106 23.473 56.557 1.00 37.65 183 LEU A N 1
ATOM 1230 C CA . LEU A 1 183 ? 21.289 22.066 56.257 1.00 34.24 183 LEU A CA 1
ATOM 1231 C C . LEU A 1 183 ? 20.797 21.245 57.435 1.00 44.03 183 LEU A C 1
ATOM 1232 O O . LEU A 1 183 ? 20.989 21.619 58.594 1.00 38.69 183 LEU A O 1
ATOM 1237 N N . GLU A 1 184 ? 20.155 20.129 57.130 1.00 37.19 184 GLU A N 1
ATOM 1238 C CA . GLU A 1 184 ? 19.648 19.218 58.144 1.00 38.05 184 GLU A CA 1
ATOM 1239 C C . GLU A 1 184 ? 20.298 17.860 57.956 1.00 36.54 184 GLU A C 1
ATOM 1240 O O . GLU A 1 184 ? 20.645 17.468 56.841 1.00 38.89 184 GLU A O 1
ATOM 1246 N N . GLN A 1 185 ? 20.484 17.139 59.057 1.00 37.75 185 GLN A N 1
ATOM 1247 C CA . GLN A 1 185 ? 20.973 15.777 58.926 1.00 38.90 185 GLN A CA 1
ATOM 1248 C C . GLN A 1 185 ? 19.886 14.931 58.282 1.00 45.18 185 GLN A C 1
ATOM 1249 O O . GLN A 1 185 ? 18.715 15.009 58.659 1.00 54.72 185 GLN A O 1
ATOM 1255 N N . GLY A 1 186 ? 20.268 14.149 57.282 1.00 40.49 186 GLY A N 1
ATOM 1256 C CA . GLY A 1 186 ? 19.293 13.413 56.510 1.00 40.07 186 GLY A CA 1
ATOM 1257 C C . GLY A 1 186 ? 18.973 14.137 55.213 1.00 36.08 186 GLY A C 1
ATOM 1258 O O . GLY A 1 186 ? 19.853 14.747 54.591 1.00 42.07 186 GLY A O 1
ATOM 1259 N N . GLU A 1 187 ? 17.709 14.102 54.814 1.00 42.83 187 GLU A N 1
ATOM 1260 C CA . GLU A 1 187 ? 17.307 14.643 53.517 1.00 43.31 187 GLU A CA 1
ATOM 1261 C C . GLU A 1 187 ? 17.284 16.167 53.503 1.00 40.50 187 GLU A C 1
ATOM 1262 O O . GLU A 1 187 ? 16.810 16.812 54.443 1.00 41.93 187 GLU A O 1
ATOM 1268 N N . ASN A 1 188 ? 17.740 16.740 52.389 1.00 36.12 188 ASN A N 1
ATOM 1269 C CA . ASN A 1 188 ? 17.705 18.173 52.161 1.00 37.04 188 ASN A CA 1
ATOM 1270 C C . ASN A 1 188 ? 17.234 18.421 50.738 1.00 41.71 188 ASN A C 1
ATOM 1271 O O . ASN A 1 188 ? 17.473 17.602 49.841 1.00 38.15 188 ASN A O 1
ATOM 1276 N N . THR A 1 189 ? 16.595 19.572 50.524 1.00 35.12 189 THR A N 1
ATOM 1277 C CA . THR A 1 189 ? 16.109 19.957 49.201 1.00 33.97 189 THR A CA 1
ATOM 1278 C C . THR A 1 189 ? 16.789 21.244 48.756 1.00 33.52 189 THR A C 1
ATOM 1279 O O . THR A 1 189 ? 16.594 22.302 49.362 1.00 38.44 189 THR A O 1
ATOM 1283 N N . LEU A 1 190 ? 17.553 21.152 47.675 1.00 33.61 190 LEU A N 1
ATOM 1284 C CA . LEU A 1 190 ? 18.237 22.295 47.094 1.00 32.38 190 LEU A CA 1
ATOM 1285 C C . LEU A 1 190 ? 17.481 22.748 45.852 1.00 31.19 190 LEU A C 1
ATOM 1286 O O . LEU A 1 190 ? 17.203 21.943 44.955 1.00 33.76 190 LEU A O 1
ATOM 1291 N N . ALA A 1 191 ? 17.198 24.048 45.778 1.00 31.58 191 ALA A N 1
ATOM 1292 C CA . ALA A 1 191 ? 16.467 24.637 44.671 1.00 32.60 191 ALA A CA 1
ATOM 1293 C C . ALA A 1 191 ? 17.254 25.826 44.144 1.00 30.63 191 ALA A C 1
ATOM 1294 O O . ALA A 1 191 ? 17.763 26.641 44.925 1.00 31.48 191 ALA A O 1
ATOM 1296 N N . VAL A 1 192 ? 17.352 25.914 42.820 1.00 30.46 192 VAL A N 1
ATOM 1297 C CA . VAL A 1 192 ? 18.084 26.998 42.165 1.00 27.47 192 VAL A CA 1
ATOM 1298 C C . VAL A 1 192 ? 17.253 27.482 40.990 1.00 28.99 192 VAL A C 1
ATOM 1299 O O . VAL A 1 192 ? 16.987 26.717 40.054 1.00 30.65 192 VAL A O 1
ATOM 1303 N N . ARG A 1 193 ? 16.873 28.754 41.007 1.00 29.21 193 ARG A N 1
ATOM 1304 C CA . ARG A 1 193 ? 16.246 29.383 39.855 1.00 28.20 193 ARG A CA 1
ATOM 1305 C C . ARG A 1 193 ? 17.321 30.129 39.083 1.00 28.50 193 ARG A C 1
ATOM 1306 O O . ARG A 1 193 ? 18.029 30.962 39.660 1.00 29.65 193 ARG A O 1
ATOM 1314 N N . VAL A 1 194 ? 17.467 29.792 37.807 1.00 25.63 194 VAL A N 1
ATOM 1315 C CA . VAL A 1 194 ? 18.502 30.366 36.949 1.00 23.36 194 VAL A CA 1
ATOM 1316 C C . VAL A 1 194 ? 17.828 31.160 35.838 1.00 29.52 194 VAL A C 1
ATOM 1317 O O . VAL A 1 194 ? 17.034 30.604 35.074 1.00 27.87 194 VAL A O 1
ATOM 1321 N N . ALA A 1 195 ? 18.183 32.437 35.708 1.00 25.40 195 ALA A N 1
ATOM 1322 C CA . ALA A 1 195 ? 17.719 33.250 34.587 1.00 26.16 195 ALA A CA 1
ATOM 1323 C C . ALA A 1 195 ? 18.812 33.293 33.532 1.00 26.21 195 ALA A C 1
ATOM 1324 O O . ALA A 1 195 ? 19.979 33.540 33.857 1.00 26.30 195 ALA A O 1
ATOM 1326 N N . GLN A 1 196 ? 18.441 33.074 32.263 1.00 24.64 196 GLN A N 1
ATOM 1327 C CA . GLN A 1 196 ? 19.433 33.182 31.201 1.00 24.03 196 GLN A CA 1
ATOM 1328 C C . GLN A 1 196 ? 20.002 34.596 31.144 1.00 26.87 196 GLN A C 1
ATOM 1329 O O . GLN A 1 196 ? 21.222 34.793 31.193 1.00 26.29 196 GLN A O 1
ATOM 1335 N N . PHE A 1 197 ? 19.136 35.591 31.052 1.00 24.21 197 PHE A N 1
ATOM 1336 C CA . PHE A 1 197 ? 19.564 36.975 30.914 1.00 24.68 197 PHE A CA 1
ATOM 1337 C C . PHE A 1 197 ? 19.353 37.722 32.221 1.00 25.61 197 PHE A C 1
ATOM 1338 O O . PHE A 1 197 ? 18.399 37.469 32.968 1.00 25.67 197 PHE A O 1
ATOM 1346 N N . SER A 1 198 ? 20.260 38.655 32.479 1.00 23.52 198 SER A N 1
ATOM 1347 C CA . SER A 1 198 ? 20.210 39.520 33.648 1.00 25.08 198 SER A CA 1
ATOM 1348 C C . SER A 1 198 ? 21.032 40.751 33.316 1.00 24.14 198 SER A C 1
ATOM 1349 O O . SER A 1 198 ? 21.593 40.862 32.226 1.00 23.03 198 SER A O 1
ATOM 1352 N N . ALA A 1 199 ? 21.115 41.687 34.259 1.00 24.10 199 ALA A N 1
ATOM 1353 C CA . ALA A 1 199 ? 22.009 42.815 34.022 1.00 25.73 199 ALA A CA 1
ATOM 1354 C C . ALA A 1 199 ? 23.411 42.339 33.687 1.00 25.34 199 ALA A C 1
ATOM 1355 O O . ALA A 1 199 ? 24.114 42.988 32.907 1.00 24.46 199 ALA A O 1
ATOM 1357 N N . ALA A 1 200 ? 23.832 41.198 34.257 1.00 23.83 200 ALA A N 1
ATOM 1358 C CA . ALA A 1 200 ? 25.166 40.663 33.994 1.00 22.79 200 ALA A CA 1
ATOM 1359 C C . ALA A 1 200 ? 25.391 40.304 32.535 1.00 24.25 200 ALA A C 1
ATOM 1360 O O . ALA A 1 200 ? 26.545 40.247 32.094 1.00 23.88 200 ALA A O 1
ATOM 1362 N N . SER A 1 201 ? 24.337 40.049 31.767 1.00 22.95 201 SER A N 1
ATOM 1363 C CA . SER A 1 201 ? 24.544 39.748 30.353 1.00 21.06 201 SER A CA 1
ATOM 1364 C C . SER A 1 201 ? 25.220 40.905 29.622 1.00 21.39 201 SER A C 1
ATOM 1365 O O . SER A 1 201 ? 25.916 40.694 28.623 1.00 22.16 201 SER A O 1
ATOM 1368 N N . TYR A 1 202 ? 25.036 42.135 30.101 1.00 22.63 202 TYR A N 1
ATOM 1369 C CA . TYR A 1 202 ? 25.647 43.277 29.446 1.00 23.98 202 TYR A CA 1
ATOM 1370 C C . TYR A 1 202 ? 27.159 43.306 29.611 1.00 24.62 202 TYR A C 1
ATOM 1371 O O . TYR A 1 202 ? 27.829 44.016 28.853 1.00 23.25 202 TYR A O 1
ATOM 1380 N N . VAL A 1 203 ? 27.704 42.561 30.575 1.00 21.58 203 VAL A N 1
ATOM 1381 C CA . VAL A 1 203 ? 29.146 42.473 30.781 1.00 19.70 203 VAL A CA 1
ATOM 1382 C C . VAL A 1 203 ? 29.675 41.088 30.460 1.00 20.80 203 VAL A C 1
ATOM 1383 O O . VAL A 1 203 ? 30.826 40.772 30.784 1.00 22.82 203 VAL A O 1
ATOM 1387 N N . GLU A 1 204 ? 28.870 40.256 29.804 1.00 20.92 204 GLU A N 1
ATOM 1388 C CA . GLU A 1 204 ? 29.226 38.898 29.400 1.00 19.83 204 GLU A CA 1
ATOM 1389 C C . GLU A 1 204 ? 28.926 38.687 27.908 1.00 22.77 204 GLU A C 1
ATOM 1390 O O . GLU A 1 204 ? 28.252 37.733 27.519 1.00 22.84 204 GLU A O 1
ATOM 1396 N N . ASP A 1 205 ? 29.407 39.596 27.053 1.00 23.25 205 ASP A N 1
ATOM 1397 C CA . ASP A 1 205 ? 29.158 39.572 25.609 1.00 21.16 205 ASP A CA 1
ATOM 1398 C C . ASP A 1 205 ? 30.318 38.987 24.822 1.00 22.73 205 ASP A C 1
ATOM 1399 O O . ASP A 1 205 ? 30.663 39.496 23.756 1.00 24.70 205 ASP A O 1
ATOM 1404 N N . GLN A 1 206 ? 30.927 37.914 25.313 1.00 21.65 206 GLN A N 1
ATOM 1405 C CA . GLN A 1 206 ? 31.954 37.212 24.561 1.00 21.08 206 GLN A CA 1
ATOM 1406 C C . GLN A 1 206 ? 31.396 36.689 23.237 1.00 25.11 206 GLN A C 1
ATOM 1407 O O . GLN A 1 206 ? 30.199 36.410 23.105 1.00 25.30 206 GLN A O 1
ATOM 1413 N N . ASP A 1 207 ? 32.290 36.536 22.262 1.00 22.74 207 ASP A N 1
ATOM 1414 C CA . ASP A 1 207 ? 31.981 35.923 20.957 1.00 21.14 207 ASP A CA 1
ATOM 1415 C C . ASP A 1 207 ? 31.929 34.403 21.129 1.00 22.38 207 ASP A C 1
ATOM 1416 O O . ASP A 1 207 ? 32.936 33.701 21.018 1.00 24.03 207 ASP A O 1
ATOM 1421 N N . MET A 1 208 ? 30.738 33.877 21.421 1.00 23.49 208 MET A N 1
ATOM 1422 C CA . MET A 1 208 ? 30.523 32.467 21.744 1.00 23.64 208 MET A CA 1
ATOM 1423 C C . MET A 1 208 ? 29.010 32.245 21.837 1.00 23.96 208 MET A C 1
ATOM 1424 O O . MET A 1 208 ? 28.220 33.179 21.712 1.00 25.55 208 MET A O 1
ATOM 1429 N N . TRP A 1 209 ? 28.607 31.001 22.055 1.00 22.65 209 TRP A N 1
ATOM 1430 C CA . TRP A 1 209 ? 27.196 30.709 22.215 1.00 21.64 209 TRP A CA 1
ATOM 1431 C C . TRP A 1 209 ? 26.694 31.246 23.543 1.00 22.40 209 TRP A C 1
ATOM 1432 O O . TRP A 1 209 ? 27.373 31.137 24.568 1.00 23.98 209 TRP A O 1
ATOM 1443 N N . TRP A 1 210 ? 25.456 31.743 23.540 1.00 22.22 210 TRP A N 1
ATOM 1444 C CA . TRP A 1 210 ? 24.745 32.042 24.775 1.00 23.59 210 TRP A CA 1
ATOM 1445 C C . TRP A 1 210 ? 24.122 30.737 25.257 1.00 27.38 210 TRP A C 1
ATOM 1446 O O . TRP A 1 210 ? 23.326 30.134 24.528 1.00 26.47 210 TRP A O 1
ATOM 1457 N N . LEU A 1 211 ? 24.490 30.297 26.460 1.00 23.13 211 LEU A N 1
ATOM 1458 C CA . LEU A 1 211 ? 24.098 28.984 26.980 1.00 22.10 211 LEU A CA 1
ATOM 1459 C C . LEU A 1 211 ? 23.823 29.089 28.475 1.00 23.22 211 LEU A C 1
ATOM 1460 O O . LEU A 1 211 ? 24.754 29.000 29.289 1.00 24.27 211 LEU A O 1
ATOM 1465 N N . PRO A 1 212 ? 22.566 29.196 28.880 1.00 25.60 212 PRO A N 1
ATOM 1466 C CA . PRO A 1 212 ? 22.262 29.233 30.311 1.00 24.86 212 PRO A CA 1
ATOM 1467 C C . PRO A 1 212 ? 22.428 27.862 30.947 1.00 25.48 212 PRO A C 1
ATOM 1468 O O . PRO A 1 212 ? 22.284 26.829 30.292 1.00 26.07 212 PRO A O 1
ATOM 1472 N N . GLY A 1 213 ? 22.714 27.859 32.239 1.00 25.53 213 GLY A N 1
ATOM 1473 C CA . GLY A 1 213 ? 22.658 26.622 32.995 1.00 25.59 213 GLY A CA 1
ATOM 1474 C C . GLY A 1 213 ? 23.536 26.647 34.227 1.00 26.81 213 GLY A C 1
ATOM 1475 O O . GLY A 1 213 ? 24.314 27.583 34.477 1.00 24.26 213 GLY A O 1
ATOM 1476 N N . ILE A 1 214 ? 23.373 25.587 35.021 1.00 26.03 214 ILE A N 1
ATOM 1477 C CA . ILE A 1 214 ? 24.274 25.289 36.137 1.00 25.66 214 ILE A CA 1
ATOM 1478 C C . ILE A 1 214 ? 25.326 24.376 35.519 1.00 25.26 214 ILE A C 1
ATOM 1479 O O . ILE A 1 214 ? 25.169 23.162 35.484 1.00 26.12 214 ILE A O 1
ATOM 1484 N N . PHE A 1 215 ? 26.393 24.977 34.970 1.00 26.34 215 PHE A N 1
ATOM 1485 C CA . PHE A 1 215 ? 27.260 24.280 34.025 1.00 24.81 215 PHE A CA 1
ATOM 1486 C C . PHE A 1 215 ? 28.596 23.850 34.619 1.00 26.59 215 PHE A C 1
ATOM 1487 O O . PHE A 1 215 ? 29.430 23.296 33.892 1.00 24.36 215 PHE A O 1
ATOM 1495 N N . ARG A 1 216 ? 28.808 24.062 35.918 1.00 24.52 216 ARG A N 1
ATOM 1496 C CA . ARG A 1 216 ? 29.958 23.503 36.614 1.00 23.07 216 ARG A CA 1
ATOM 1497 C C . ARG A 1 216 ? 29.494 22.911 37.940 1.00 25.86 216 ARG A C 1
ATOM 1498 O O . ARG A 1 216 ? 28.333 23.058 38.330 1.00 26.68 216 ARG A O 1
ATOM 1506 N N . ASP A 1 217 ? 30.446 22.275 38.631 1.00 24.76 217 ASP A N 1
ATOM 1507 C CA . ASP A 1 217 ? 30.196 21.461 39.816 1.00 25.31 217 ASP A CA 1
ATOM 1508 C C . ASP A 1 217 ? 29.371 22.188 40.871 1.00 25.68 217 ASP A C 1
ATOM 1509 O O . ASP A 1 217 ? 29.511 23.393 41.101 1.00 27.28 217 ASP A O 1
ATOM 1514 N N . VAL A 1 218 ? 28.547 21.406 41.557 1.00 26.88 218 VAL A N 1
ATOM 1515 C CA . VAL A 1 218 ? 27.853 21.814 42.776 1.00 29.26 218 VAL A CA 1
ATOM 1516 C C . VAL A 1 218 ? 28.346 20.886 43.888 1.00 30.05 218 VAL A C 1
ATOM 1517 O O . VAL A 1 218 ? 28.231 19.659 43.771 1.00 28.09 218 VAL A O 1
ATOM 1521 N N . THR A 1 219 ? 28.885 21.461 44.965 1.00 27.83 219 THR A N 1
ATOM 1522 C CA . THR A 1 219 ? 29.583 20.682 45.980 1.00 25.01 219 THR A CA 1
ATOM 1523 C C . THR A 1 219 ? 29.148 21.116 47.376 1.00 29.47 219 THR A C 1
ATOM 1524 O O . THR A 1 219 ? 29.017 22.310 47.650 1.00 30.19 219 THR A O 1
ATOM 1528 N N . LEU A 1 220 ? 28.919 20.139 48.257 1.00 29.68 220 LEU A N 1
ATOM 1529 C CA . LEU A 1 220 ? 28.734 20.393 49.679 1.00 30.24 220 LEU A CA 1
ATOM 1530 C C . LEU A 1 220 ? 30.063 20.119 50.364 1.00 32.74 220 LEU A C 1
ATOM 1531 O O . LEU A 1 220 ? 30.644 19.050 50.169 1.00 30.68 220 LEU A O 1
ATOM 1536 N N . GLN A 1 221 ? 30.547 21.076 51.158 1.00 28.47 221 GLN A N 1
ATOM 1537 C CA . GLN A 1 221 ? 31.823 20.917 51.846 1.00 28.33 221 GLN A CA 1
ATOM 1538 C C . GLN A 1 221 ? 31.669 21.189 53.335 1.00 30.30 221 GLN A C 1
ATOM 1539 O O . GLN A 1 221 ? 31.193 22.258 53.729 1.00 30.55 221 GLN A O 1
ATOM 1545 N N . ALA A 1 222 ? 32.095 20.232 54.156 1.00 30.06 222 ALA A N 1
ATOM 1546 C CA . ALA A 1 222 ? 32.150 20.452 55.591 1.00 31.68 222 ALA A CA 1
ATOM 1547 C C . ALA A 1 222 ? 33.226 21.483 55.893 1.00 33.04 222 ALA A C 1
ATOM 1548 O O . ALA A 1 222 ? 34.258 21.535 55.219 1.00 31.09 222 ALA A O 1
ATOM 1550 N N . ARG A 1 223 ? 32.980 22.305 56.923 1.00 31.39 223 ARG A N 1
ATOM 1551 C CA . ARG A 1 223 ? 33.929 23.321 57.379 1.00 30.85 223 ARG A CA 1
ATOM 1552 C C . ARG A 1 223 ? 34.277 23.030 58.836 1.00 35.48 223 ARG A C 1
ATOM 1553 O O . ARG A 1 223 ? 33.724 23.658 59.754 1.00 34.46 223 ARG A O 1
ATOM 1561 N N . PRO A 1 224 ? 35.178 22.075 59.086 1.00 33.15 224 PRO A N 1
ATOM 1562 C CA . PRO A 1 224 ? 35.514 21.719 60.471 1.00 35.14 224 PRO A CA 1
ATOM 1563 C C . PRO A 1 224 ? 36.120 22.879 61.237 1.00 33.83 224 PRO A C 1
ATOM 1564 O O . PRO A 1 224 ? 36.756 23.774 60.671 1.00 34.27 224 PRO A O 1
ATOM 1568 N N . ALA A 1 225 ? 35.971 22.807 62.562 1.00 37.97 225 ALA A N 1
ATOM 1569 C CA . ALA A 1 225 ? 36.575 23.807 63.428 1.00 38.44 225 ALA A CA 1
ATOM 1570 C C . ALA A 1 225 ? 38.094 23.745 63.318 1.00 34.07 225 ALA A C 1
ATOM 1571 O O . ALA A 1 225 ? 38.678 22.696 63.032 1.00 35.66 225 ALA A O 1
ATOM 1573 N N . ALA A 1 226 ? 38.729 24.898 63.521 1.00 35.94 226 ALA A N 1
ATOM 1574 C CA . ALA A 1 226 ? 40.185 25.007 63.487 1.00 37.34 226 ALA A CA 1
ATOM 1575 C C . ALA A 1 226 ? 40.724 24.640 62.108 1.00 32.93 226 ALA A C 1
ATOM 1576 O O . ALA A 1 226 ? 41.768 24.001 61.978 1.00 32.92 226 ALA A O 1
ATOM 1578 N N . GLY A 1 227 ? 39.984 25.032 61.081 1.00 34.24 227 GLY A N 1
ATOM 1579 C CA . GLY A 1 227 ? 40.297 24.689 59.713 1.00 30.22 227 GLY A CA 1
ATOM 1580 C C . GLY A 1 227 ? 41.047 25.786 58.991 1.00 32.24 227 GLY A C 1
ATOM 1581 O O . GLY A 1 227 ? 41.598 26.708 59.600 1.00 30.74 227 GLY A O 1
ATOM 1582 N N . ILE A 1 228 ? 41.051 25.682 57.660 1.00 27.57 228 ILE A N 1
ATOM 1583 C CA . ILE A 1 228 ? 41.759 26.602 56.776 1.00 27.22 228 ILE A CA 1
ATOM 1584 C C . ILE A 1 228 ? 40.788 27.035 55.684 1.00 25.58 228 ILE A C 1
ATOM 1585 O O . ILE A 1 228 ? 40.328 26.200 54.897 1.00 28.98 228 ILE A O 1
ATOM 1590 N N . ASP A 1 229 ? 40.454 28.328 55.649 1.00 27.38 229 ASP A N 1
ATOM 1591 C CA . ASP A 1 229 ? 39.571 28.833 54.603 1.00 27.72 229 ASP A CA 1
ATOM 1592 C C . ASP A 1 229 ? 40.322 29.241 53.332 1.00 26.87 229 ASP A C 1
ATOM 1593 O O . ASP A 1 229 ? 39.880 28.910 52.231 1.00 27.25 229 ASP A O 1
ATOM 1598 N N . ASP A 1 230 ? 41.438 29.960 53.449 1.00 26.37 230 ASP A N 1
ATOM 1599 C CA . ASP A 1 230 ? 42.157 30.429 52.265 1.00 24.31 230 ASP A CA 1
ATOM 1600 C C . ASP A 1 230 ? 43.653 30.296 52.484 1.00 28.20 230 ASP A C 1
ATOM 1601 O O . ASP A 1 230 ? 44.133 30.272 53.616 1.00 25.78 230 ASP A O 1
ATOM 1606 N N . VAL A 1 231 ? 44.375 30.174 51.369 1.00 24.19 231 VAL A N 1
ATOM 1607 C CA . VAL A 1 231 ? 45.824 30.047 51.346 1.00 22.80 231 VAL A CA 1
ATOM 1608 C C . VAL A 1 231 ? 46.309 30.890 50.185 1.00 25.23 231 VAL A C 1
ATOM 1609 O O . VAL A 1 231 ? 45.692 30.887 49.114 1.00 24.22 231 VAL A O 1
ATOM 1613 N N . PHE A 1 232 ? 47.423 31.597 50.383 1.00 24.02 232 PHE A N 1
ATOM 1614 C CA . PHE A 1 232 ? 48.071 32.357 49.315 1.00 22.22 232 PHE A CA 1
ATOM 1615 C C . PHE A 1 232 ? 49.537 31.934 49.280 1.00 23.69 232 PHE A C 1
ATOM 1616 O O . PHE A 1 232 ? 50.301 32.254 50.196 1.00 24.65 232 PHE A O 1
ATOM 1624 N N . VAL A 1 233 ? 49.901 31.175 48.250 1.00 22.27 233 VAL A N 1
ATOM 1625 C CA . VAL A 1 233 ? 51.270 30.712 48.030 1.00 22.54 233 VAL A CA 1
ATOM 1626 C C . VAL A 1 233 ? 52.053 31.802 47.314 1.00 22.92 233 VAL A C 1
ATOM 1627 O O . VAL A 1 233 ? 51.618 32.320 46.277 1.00 26.00 233 VAL A O 1
ATOM 1631 N N . HIS A 1 234 ? 53.226 32.127 47.845 1.00 23.49 234 HIS A N 1
ATOM 1632 C CA . HIS A 1 234 ? 54.176 33.015 47.194 1.00 24.01 234 HIS A CA 1
ATOM 1633 C C . HIS A 1 234 ? 55.443 32.197 47.010 1.00 24.96 234 HIS A C 1
ATOM 1634 O O . HIS A 1 234 ? 56.053 31.785 48.000 1.00 26.28 234 HIS A O 1
ATOM 1641 N N . ALA A 1 235 ? 55.824 31.930 45.757 1.00 23.89 235 ALA A N 1
ATOM 1642 C CA . ALA A 1 235 ? 56.941 31.029 45.463 1.00 23.17 235 ALA A CA 1
ATOM 1643 C C . ALA A 1 235 ? 57.759 31.627 44.326 1.00 23.41 235 ALA A C 1
ATOM 1644 O O . ALA A 1 235 ? 57.459 31.406 43.142 1.00 24.65 235 ALA A O 1
ATOM 1646 N N . GLY A 1 236 ? 58.767 32.401 44.691 1.00 26.05 236 GLY A N 1
ATOM 1647 C CA . GLY A 1 236 ? 59.613 33.064 43.731 1.00 23.99 236 GLY A CA 1
ATOM 1648 C C . GLY A 1 236 ? 60.901 32.299 43.512 1.00 26.61 236 GLY A C 1
ATOM 1649 O O . GLY A 1 236 ? 61.194 31.333 44.202 1.00 25.82 236 GLY A O 1
ATOM 1650 N N . TYR A 1 237 ? 61.684 32.779 42.551 1.00 24.34 237 TYR A N 1
ATOM 1651 C CA . TYR A 1 237 ? 62.930 32.134 42.181 1.00 23.06 237 TYR A CA 1
ATOM 1652 C C . TYR A 1 237 ? 63.970 33.201 41.904 1.00 26.50 237 TYR A C 1
ATOM 1653 O O . TYR A 1 237 ? 63.719 34.136 41.142 1.00 25.60 237 TYR A O 1
ATOM 1662 N N . ASP A 1 238 ? 65.118 33.080 42.559 1.00 25.96 238 ASP A N 1
ATOM 1663 C CA . ASP A 1 238 ? 66.249 33.984 42.367 1.00 28.89 238 ASP A CA 1
ATOM 1664 C C . ASP A 1 238 ? 67.204 33.298 41.400 1.00 28.64 238 ASP A C 1
ATOM 1665 O O . ASP A 1 238 ? 67.899 32.344 41.766 1.00 31.62 238 ASP A O 1
ATOM 1670 N N . HIS A 1 239 ? 67.212 33.748 40.141 1.00 28.06 239 HIS A N 1
ATOM 1671 C CA . HIS A 1 239 ? 68.014 33.070 39.138 1.00 30.71 239 HIS A CA 1
ATOM 1672 C C . HIS A 1 239 ? 69.504 33.327 39.303 1.00 29.46 239 HIS A C 1
ATOM 1673 O O . HIS A 1 239 ? 70.302 32.645 38.653 1.00 42.02 239 HIS A O 1
ATOM 1680 N N . ILE A 1 240 ? 69.886 34.297 40.115 1.00 32.70 240 ILE A N 1
ATOM 1681 C CA . ILE A 1 240 ? 71.305 34.502 40.363 1.00 34.74 240 ILE A CA 1
ATOM 1682 C C . ILE A 1 240 ? 71.838 33.417 41.299 1.00 33.39 240 ILE A C 1
ATOM 1683 O O . ILE A 1 240 ? 72.880 32.813 41.030 1.00 42.12 240 ILE A O 1
ATOM 1688 N N . THR A 1 241 ? 71.105 33.112 42.375 1.00 34.38 241 THR A N 1
ATOM 1689 C CA . THR A 1 241 ? 71.564 32.171 43.403 1.00 33.58 241 THR A CA 1
ATOM 1690 C C . THR A 1 241 ? 70.970 30.777 43.266 1.00 37.08 241 THR A C 1
ATOM 1691 O O . THR A 1 241 ? 71.455 29.843 43.922 1.00 36.47 241 THR A O 1
ATOM 1695 N N . GLY A 1 242 ? 69.922 30.617 42.465 1.00 29.79 242 GLY A N 1
ATOM 1696 C CA . GLY A 1 242 ? 69.218 29.354 42.383 1.00 30.70 242 GLY A CA 1
ATOM 1697 C C . GLY A 1 242 ? 68.288 29.089 43.540 1.00 29.48 242 GLY A C 1
ATOM 1698 O O . GLY A 1 242 ? 67.801 27.962 43.676 1.00 31.12 242 GLY A O 1
ATOM 1699 N N . GLU A 1 243 ? 68.030 30.079 44.387 1.00 28.08 243 GLU A N 1
ATOM 1700 C CA . GLU A 1 243 ? 67.219 29.881 45.580 1.00 26.98 243 GLU A CA 1
ATOM 1701 C C . GLU A 1 243 ? 65.745 30.086 45.272 1.00 29.19 243 GLU A C 1
ATOM 1702 O O . GLU A 1 243 ? 65.376 30.876 44.409 1.00 27.79 243 GLU A O 1
ATOM 1708 N N . GLY A 1 244 ? 64.900 29.371 46.003 1.00 26.95 244 GLY A N 1
ATOM 1709 C CA . GLY A 1 244 ? 63.491 29.676 46.041 1.00 27.89 244 GLY A CA 1
ATOM 1710 C C . GLY A 1 244 ? 63.199 30.672 47.147 1.00 25.46 244 GLY A C 1
ATOM 1711 O O . GLY A 1 244 ? 63.902 30.726 48.166 1.00 27.75 244 GLY A O 1
ATOM 1712 N N . ILE A 1 245 ? 62.146 31.464 46.956 1.00 23.16 245 ILE A N 1
ATOM 1713 C CA . ILE A 1 245 ? 61.663 32.380 47.983 1.00 25.77 245 ILE A CA 1
ATOM 1714 C C . ILE A 1 245 ? 60.218 31.993 48.275 1.00 25.85 245 ILE A C 1
ATOM 1715 O O . ILE A 1 245 ? 59.342 32.138 47.417 1.00 26.99 245 ILE A O 1
ATOM 1720 N N . LEU A 1 246 ? 59.967 31.469 49.465 1.00 23.12 246 LEU A N 1
ATOM 1721 C CA . LEU A 1 246 ? 58.686 30.861 49.789 1.00 23.58 246 LEU A CA 1
ATOM 1722 C C . LEU A 1 246 ? 58.019 31.554 50.971 1.00 25.47 246 LEU A C 1
ATOM 1723 O O . LEU A 1 246 ? 58.638 31.749 52.027 1.00 25.88 246 LEU A O 1
ATOM 1728 N N . LYS A 1 247 ? 56.735 31.863 50.809 1.00 24.68 247 LYS A N 1
ATOM 1729 C CA . LYS A 1 247 ? 55.879 32.285 51.919 1.00 24.77 247 LYS A CA 1
ATOM 1730 C C . LYS A 1 247 ? 54.483 31.763 51.626 1.00 26.05 247 LYS A C 1
ATOM 1731 O O . LYS A 1 247 ? 53.941 32.006 50.538 1.00 25.14 247 LYS A O 1
ATOM 1737 N N . VAL A 1 248 ? 53.917 31.004 52.552 1.00 25.87 248 VAL A N 1
ATOM 1738 C CA . VAL A 1 248 ? 52.574 30.472 52.401 1.00 25.63 248 VAL A CA 1
ATOM 1739 C C . VAL A 1 248 ? 51.709 31.103 53.477 1.00 25.79 248 VAL A C 1
ATOM 1740 O O . VAL A 1 248 ? 51.892 30.838 54.680 1.00 27.82 248 VAL A O 1
ATOM 1744 N N . GLU A 1 249 ? 50.7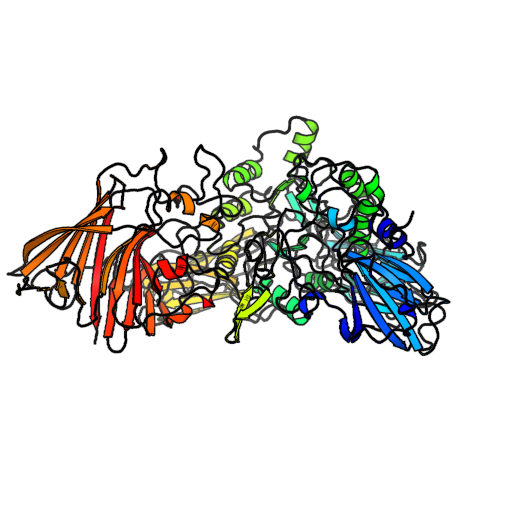79 31.962 53.055 1.00 24.60 249 GLU A N 1
ATOM 1745 C CA . GLU A 1 249 ? 49.847 32.594 53.975 1.00 26.74 249 GLU A CA 1
ATOM 1746 C C . GLU A 1 249 ? 48.616 31.713 54.118 1.00 27.06 249 GLU A C 1
ATOM 1747 O O . GLU A 1 249 ? 48.196 31.056 53.165 1.00 26.97 249 GLU A O 1
ATOM 1753 N N . ALA A 1 250 ? 48.046 31.687 55.316 1.00 27.09 250 ALA A N 1
ATOM 1754 C CA . ALA A 1 250 ? 46.862 30.877 55.563 1.00 27.01 250 ALA A CA 1
ATOM 1755 C C . ALA A 1 250 ? 45.922 31.654 56.463 1.00 29.64 250 ALA A C 1
ATOM 1756 O O . ALA A 1 250 ? 46.368 32.334 57.388 1.00 31.12 250 ALA A O 1
ATOM 1758 N N . SER A 1 251 ? 44.626 31.557 56.192 1.00 29.14 251 SER A N 1
ATOM 1759 C CA . SER A 1 251 ? 43.646 32.313 56.957 1.00 31.31 251 SER A CA 1
ATOM 1760 C C . SER A 1 251 ? 42.397 31.488 57.219 1.00 29.64 251 SER A C 1
ATOM 1761 O 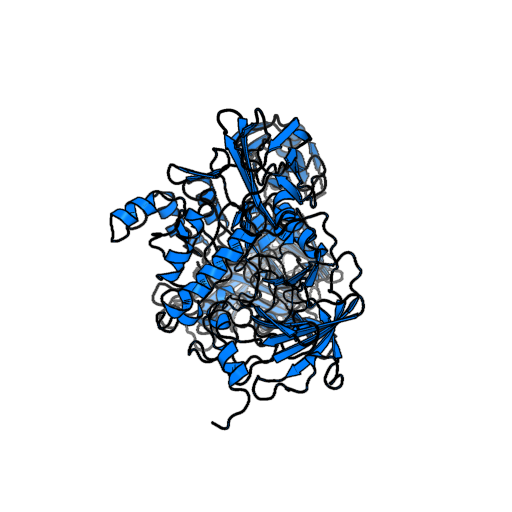O . SER A 1 251 ? 42.098 30.516 56.522 1.00 28.30 251 SER A O 1
ATOM 1764 N N . ARG A 1 252 ? 41.650 31.934 58.217 1.00 30.32 252 ARG A N 1
ATOM 1765 C CA . ARG A 1 252 ? 40.357 31.341 58.616 1.00 34.79 252 ARG A CA 1
ATOM 1766 C C . ARG A 1 252 ? 39.460 32.503 59.019 1.00 33.68 252 ARG A C 1
ATOM 1767 O O . ARG A 1 252 ? 39.850 33.264 59.834 1.00 34.67 252 ARG A O 1
ATOM 1775 N N . GLY A 1 253 ? 38.306 32.626 58.403 1.00 33.91 253 GLY A N 1
ATOM 1776 C CA . GLY A 1 253 ? 37.415 33.722 58.747 1.00 40.76 253 GLY A CA 1
ATOM 1777 C C . GLY A 1 253 ? 38.029 35.085 58.538 1.00 46.84 253 GLY A C 1
ATOM 1778 O O . GLY A 1 253 ? 37.707 36.025 59.276 1.00 48.40 253 GLY A O 1
ATOM 1779 N N . GLY A 1 254 ? 38.931 35.211 57.572 1.00 40.46 254 GLY A N 1
ATOM 1780 C CA . GLY A 1 254 ? 39.581 36.469 57.285 1.00 44.31 254 GLY A CA 1
ATOM 1781 C C . GLY A 1 254 ? 40.746 36.813 58.183 1.00 44.02 254 GLY A C 1
ATOM 1782 O O . GLY A 1 254 ? 41.284 37.918 58.063 1.00 50.82 254 GLY A O 1
ATOM 1783 N N . GLN A 1 255 ? 41.161 35.913 59.070 1.00 36.71 255 GLN A N 1
ATOM 1784 C CA . GLN A 1 255 ? 42.270 36.172 59.977 1.00 35.22 255 GLN A CA 1
ATOM 1785 C C . GLN A 1 255 ? 43.409 35.197 59.721 1.00 34.80 255 GLN A C 1
ATOM 1786 O O . GLN A 1 255 ? 43.186 34.001 59.515 1.00 33.17 255 GLN A O 1
ATOM 1792 N N . ALA A 1 256 ? 44.636 35.709 59.777 1.00 37.86 256 ALA A N 1
ATOM 1793 C CA . ALA A 1 256 ? 45.804 34.849 59.681 1.00 35.13 256 AL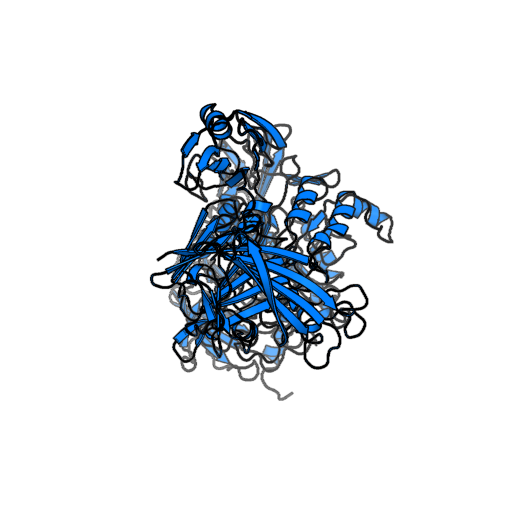A A CA 1
ATOM 1794 C C . ALA A 1 256 ? 45.797 33.836 60.811 1.00 35.51 256 ALA A C 1
ATOM 1795 O O . ALA A 1 256 ? 45.469 34.159 61.959 1.00 37.51 256 ALA A O 1
ATOM 1797 N N . ILE A 1 257 ? 46.171 32.601 60.488 1.00 32.30 257 ILE A N 1
ATOM 1798 C CA . ILE A 1 257 ? 46.158 31.522 61.460 1.00 33.81 257 ILE A CA 1
ATOM 1799 C C . ILE A 1 257 ? 47.532 30.885 61.519 1.00 37.01 257 ILE A C 1
ATOM 1800 O O . ILE A 1 257 ? 48.304 30.906 60.553 1.00 39.08 257 ILE A O 1
ATOM 1805 N N . ASP A 1 258 ? 47.814 30.300 62.670 1.00 41.50 258 ASP A N 1
ATOM 1806 C CA . ASP A 1 258 ? 48.947 29.407 62.796 1.00 43.73 258 ASP A CA 1
ATOM 1807 C C . ASP A 1 258 ? 48.634 28.147 62.011 1.00 52.25 258 ASP A C 1
ATOM 1808 O O . ASP A 1 258 ? 47.563 27.547 62.169 1.00 46.40 258 ASP A O 1
ATOM 1813 N N . ALA A 1 259 ? 49.536 27.796 61.111 1.00 37.43 259 ALA A N 1
ATOM 1814 C CA . ALA A 1 259 ? 49.454 26.550 60.382 1.00 30.13 259 ALA A CA 1
ATOM 1815 C C . ALA A 1 259 ? 50.883 26.137 60.078 1.00 32.30 259 ALA A C 1
ATOM 1816 O O . ALA A 1 259 ? 51.797 26.969 60.061 1.00 33.12 259 ALA A O 1
ATOM 1818 N N . VAL A 1 260 ? 51.069 24.843 59.845 1.00 30.62 260 VAL A N 1
ATOM 1819 C CA . VAL A 1 260 ? 52.374 24.281 59.523 1.00 31.33 260 VAL A CA 1
ATOM 1820 C C . VAL A 1 260 ? 52.416 23.950 58.041 1.00 35.72 260 VAL A C 1
ATOM 1821 O O . VAL A 1 260 ? 51.505 23.291 57.526 1.00 29.91 260 VAL A O 1
ATOM 1825 N N . VAL A 1 261 ? 53.485 24.379 57.363 1.00 29.12 261 VAL A N 1
ATOM 1826 C CA . VAL A 1 261 ? 53.704 24.106 55.947 1.00 27.48 261 VAL A CA 1
ATOM 1827 C C . VAL A 1 261 ? 54.821 23.080 55.850 1.00 33.67 261 VAL A C 1
ATOM 1828 O O . VAL A 1 261 ? 55.904 23.283 56.412 1.00 31.32 261 VAL A O 1
ATOM 1832 N N . ARG A 1 262 ? 54.563 21.972 55.164 1.00 27.72 262 ARG A N 1
ATOM 1833 C CA . ARG A 1 262 ? 55.560 20.924 54.992 1.00 27.96 262 ARG A CA 1
ATOM 1834 C C . ARG A 1 262 ? 55.797 20.700 53.507 1.00 30.93 262 ARG A C 1
ATOM 1835 O O . ARG A 1 262 ? 54.839 20.553 52.742 1.00 29.82 262 ARG A O 1
ATOM 1843 N N . VAL A 1 263 ? 57.067 20.707 53.103 1.00 27.37 263 VAL A N 1
ATOM 1844 C CA . VAL A 1 263 ? 57.453 20.462 51.712 1.00 24.89 263 VAL A CA 1
ATOM 1845 C C . VAL A 1 263 ? 58.512 19.369 51.733 1.00 30.15 263 VAL A C 1
ATOM 1846 O O . VAL A 1 263 ? 59.715 19.659 51.776 1.00 29.32 263 VAL A O 1
ATOM 1850 N N . PRO A 1 264 ? 58.113 18.103 51.728 1.00 29.15 264 PRO A N 1
ATOM 1851 C CA . PRO A 1 264 ? 59.080 17.041 52.042 1.00 32.84 264 PRO A CA 1
ATOM 1852 C C . PRO A 1 264 ? 60.251 16.954 51.084 1.00 30.44 264 PRO A C 1
ATOM 1853 O O . PRO A 1 264 ? 61.370 16.647 51.516 1.00 29.26 264 PRO A O 1
ATOM 1857 N N . GLU A 1 265 ? 60.027 17.181 49.795 1.00 28.91 265 GLU A N 1
ATOM 1858 C CA . GLU A 1 265 ? 61.101 17.009 48.831 1.00 27.60 265 GLU A CA 1
ATOM 1859 C C . GLU A 1 265 ? 62.196 18.039 49.061 1.00 31.24 265 GLU A C 1
ATOM 1860 O O . GLU A 1 265 ? 63.352 17.796 48.709 1.00 31.18 265 GLU A O 1
ATOM 1866 N N . LEU A 1 266 ? 61.851 19.191 49.640 1.00 27.62 266 LEU A N 1
ATOM 1867 C CA . LEU A 1 266 ? 62.811 20.247 49.927 1.00 27.08 266 LEU A CA 1
ATOM 1868 C C . LEU A 1 266 ? 63.226 20.255 51.400 1.00 29.64 266 LEU A C 1
ATOM 1869 O O . LEU A 1 266 ? 63.951 21.162 51.828 1.00 29.27 266 LEU A O 1
ATOM 1874 N N . ALA A 1 267 ? 62.787 19.262 52.171 1.00 27.20 267 ALA A N 1
ATOM 1875 C CA . ALA A 1 267 ? 63.171 19.120 53.575 1.00 29.08 267 ALA A CA 1
ATOM 1876 C C . ALA A 1 267 ? 62.774 20.340 54.410 1.00 29.30 267 ALA A C 1
ATOM 1877 O O . ALA A 1 267 ? 63.535 20.789 55.279 1.00 31.07 267 ALA A O 1
ATOM 1879 N N . LEU A 1 268 ? 61.578 20.867 54.170 1.00 31.10 268 LEU A N 1
ATOM 1880 C CA . LEU A 1 268 ? 61.103 22.096 54.804 1.00 30.14 268 LEU A CA 1
ATOM 1881 C C . LEU A 1 268 ? 59.956 21.772 55.749 1.00 29.74 268 LEU A C 1
ATOM 1882 O O . LEU A 1 268 ? 59.004 21.081 55.364 1.00 29.36 268 LEU A O 1
ATOM 1887 N N . GLU A 1 269 ? 59.999 22.355 56.942 1.00 27.47 269 GLU A N 1
ATOM 1888 C CA . GLU A 1 269 ? 58.830 22.434 57.818 1.00 28.51 269 GLU A CA 1
ATOM 1889 C C . GLU A 1 269 ? 58.836 23.841 58.394 1.00 30.61 269 GLU A C 1
ATOM 1890 O O . GLU A 1 269 ? 59.741 24.197 59.153 1.00 29.66 269 GLU A O 1
ATOM 1896 N N . LEU A 1 270 ? 57.853 24.652 58.015 1.00 29.29 270 LEU A N 1
ATOM 1897 C CA . LEU A 1 270 ? 57.864 26.057 58.392 1.00 31.58 270 LEU A CA 1
ATOM 1898 C C . LEU A 1 270 ? 56.461 26.525 58.750 1.00 34.76 270 LEU A C 1
ATOM 1899 O O . LEU A 1 270 ? 55.461 25.901 58.402 1.00 34.38 270 LEU A O 1
ATOM 1904 N N . ALA A 1 271 ? 56.410 27.654 59.443 1.00 29.35 271 ALA A N 1
ATOM 1905 C CA . ALA A 1 271 ? 55.144 28.253 59.822 1.00 29.86 271 ALA A CA 1
ATOM 1906 C C . ALA A 1 271 ? 54.524 28.986 58.639 1.00 29.15 271 ALA A C 1
ATOM 1907 O O . ALA A 1 271 ? 55.214 29.620 57.836 1.00 28.96 271 ALA A O 1
ATOM 1909 N N . ALA A 1 272 ? 53.209 28.923 58.548 1.00 27.29 272 ALA A N 1
ATOM 1910 C CA . ALA A 1 272 ? 52.531 29.787 57.598 1.00 27.90 272 ALA A CA 1
ATOM 1911 C C . ALA A 1 272 ? 52.796 31.239 57.972 1.00 30.34 272 ALA A C 1
ATOM 1912 O O . ALA A 1 272 ? 52.900 31.591 59.153 1.00 31.69 272 ALA A O 1
ATOM 1914 N N . GLY A 1 273 ? 52.897 32.086 56.962 1.00 29.69 273 GLY A N 1
ATOM 1915 C CA . GLY A 1 273 ? 53.070 33.505 57.185 1.00 34.70 273 GLY A CA 1
ATOM 1916 C C . GLY A 1 273 ? 54.499 33.985 57.311 1.00 37.28 273 GLY A C 1
ATOM 1917 O O . GLY A 1 273 ? 54.703 35.178 57.549 1.00 38.82 273 GLY A O 1
ATOM 1918 N N . THR A 1 274 ? 55.491 33.108 57.173 1.00 34.36 274 THR A N 1
ATOM 1919 C CA . THR A 1 274 ? 56.902 33.483 57.267 1.00 32.89 274 THR A CA 1
ATOM 1920 C C . THR A 1 274 ? 57.582 33.262 55.927 1.00 28.03 274 THR A C 1
ATOM 1921 O O . THR A 1 274 ? 57.350 32.243 55.268 1.00 29.02 274 THR A O 1
ATOM 1925 N N . GLU A 1 275 ? 58.393 34.235 55.509 1.00 29.64 275 GLU A N 1
ATOM 1926 C CA . GLU A 1 275 ? 59.114 34.142 54.244 1.00 27.36 275 GLU A CA 1
ATOM 1927 C C . GLU A 1 275 ? 60.478 33.513 54.494 1.00 27.23 275 GLU A C 1
ATOM 1928 O O . GLU A 1 275 ? 61.197 33.919 55.413 1.00 28.07 275 GLU A O 1
ATOM 1934 N N . VAL A 1 276 ? 60.824 32.510 53.692 1.00 25.43 276 VAL A N 1
ATOM 1935 C CA . VAL A 1 276 ? 62.095 31.816 53.829 1.00 26.93 276 VAL A CA 1
ATOM 1936 C C . VAL A 1 276 ? 62.783 31.735 52.470 1.00 26.61 276 VAL A C 1
ATOM 1937 O O . VAL A 1 276 ? 62.157 31.855 51.409 1.00 27.05 276 VAL A O 1
ATOM 1941 N N . ARG A 1 277 ? 64.093 31.514 52.520 1.00 25.70 277 ARG A N 1
ATOM 1942 C CA . ARG A 1 277 ? 64.917 31.293 51.335 1.00 23.84 277 ARG A CA 1
ATOM 1943 C C . ARG A 1 277 ? 65.275 29.814 51.273 1.00 24.84 277 ARG A C 1
ATOM 1944 O O . ARG A 1 277 ? 65.838 29.269 52.230 1.00 26.98 277 ARG A O 1
ATOM 1952 N N . VAL A 1 278 ? 64.900 29.149 50.187 1.00 24.86 278 VAL A N 1
ATOM 1953 C CA . VAL A 1 278 ? 65.116 27.689 49.984 1.00 24.42 278 VAL A CA 1
ATOM 1954 C C . VAL A 1 278 ? 66.375 27.552 49.142 1.00 29.53 278 VAL A C 1
ATOM 1955 O O . VAL A 1 278 ? 66.405 28.050 48.045 1.00 32.32 278 VAL A O 1
ATOM 1959 N N . PRO A 1 279 ? 67.400 26.840 49.617 1.00 25.56 279 PRO A N 1
ATOM 1960 C CA . PRO A 1 279 ? 68.733 27.019 49.027 1.00 33.35 279 PRO A CA 1
ATOM 1961 C C . PRO A 1 279 ? 68.840 26.659 47.578 1.00 50.18 279 PRO A C 1
ATOM 1962 O O . PRO A 1 279 ? 69.539 27.354 46.822 1.00 53.20 279 PRO A O 1
ATOM 1966 N N . ALA A 1 280 ? 68.244 25.549 47.171 1.00 31.56 280 ALA A N 1
ATOM 1967 C CA . ALA A 1 280 ? 68.403 25.132 45.782 1.00 34.69 280 ALA A CA 1
ATOM 1968 C C . ALA A 1 280 ? 67.083 24.530 45.332 1.00 41.61 280 ALA A C 1
ATOM 1969 O O . ALA A 1 280 ? 66.722 23.426 45.742 1.00 65.87 280 ALA A O 1
ATOM 1971 N N . VAL A 1 281 ? 66.369 25.251 44.504 1.00 31.87 281 VAL A N 1
ATOM 1972 C CA . VAL A 1 281 ? 65.140 24.733 43.932 1.00 26.80 281 VAL A CA 1
ATOM 1973 C C . VAL A 1 281 ? 65.339 24.608 42.439 1.00 29.84 281 VAL A C 1
ATOM 1974 O O . VAL A 1 281 ? 66.157 25.311 41.836 1.00 30.32 281 VAL A O 1
ATOM 1978 N N . GLU A 1 282 ? 64.569 23.714 41.844 1.00 25.97 282 GLU A N 1
ATOM 1979 C CA . GLU A 1 282 ? 64.484 23.622 40.403 1.00 26.05 282 GLU A CA 1
ATOM 1980 C C . GLU A 1 282 ? 63.291 24.461 39.977 1.00 25.27 282 GLU A C 1
ATOM 1981 O O . GLU A 1 282 ? 62.172 24.196 40.443 1.00 27.84 282 GLU A O 1
ATOM 1987 N N . PRO A 1 283 ? 63.488 25.499 39.176 1.00 24.49 283 PRO A N 1
ATOM 1988 C CA . PRO A 1 283 ? 62.402 26.439 38.882 1.00 23.99 283 PRO A CA 1
ATOM 1989 C C . PRO A 1 283 ? 61.371 25.875 37.908 1.00 26.23 283 PRO A C 1
ATOM 1990 O O . PRO A 1 283 ? 61.652 24.995 37.085 1.00 26.30 283 PRO A O 1
ATOM 1994 N N . TRP A 1 284 ? 60.160 26.432 38.008 1.00 24.41 284 TRP A N 1
ATOM 1995 C CA . TRP A 1 284 ? 59.026 26.070 37.160 1.00 23.38 284 TRP A CA 1
ATOM 1996 C C . TRP A 1 284 ? 59.027 26.923 35.894 1.00 22.10 284 TRP A C 1
ATOM 1997 O O . TRP A 1 284 ? 59.212 28.143 35.947 1.00 23.47 284 TRP A O 1
ATOM 2008 N N . SER A 1 285 ? 58.822 26.265 34.752 1.00 20.70 285 SER A N 1
ATOM 2009 C CA . SER A 1 285 ? 58.517 26.928 33.487 1.00 20.73 285 SER A CA 1
ATOM 2010 C C . SER A 1 285 ? 57.619 26.007 32.674 1.00 21.71 285 SER A C 1
ATOM 2011 O O . SER A 1 285 ? 57.452 24.827 32.983 1.00 21.63 285 SER A O 1
ATOM 2014 N N . ALA A 1 286 ? 57.049 26.533 31.592 1.00 21.44 286 ALA A N 1
ATOM 2015 C CA . ALA A 1 286 ? 56.293 25.641 30.721 1.00 21.44 286 ALA A CA 1
ATOM 2016 C C . ALA A 1 286 ? 57.167 24.526 30.161 1.00 23.18 286 ALA A C 1
ATOM 2017 O O . ALA A 1 286 ? 56.672 23.424 29.896 1.00 23.65 286 ALA A O 1
ATOM 2019 N N . GLU A 1 287 ? 58.466 24.799 29.953 1.00 22.76 287 GLU A N 1
ATOM 2020 C CA . GLU A 1 287 ? 59.377 23.810 29.398 1.00 22.87 287 GLU A CA 1
ATOM 2021 C C . GLU A 1 287 ? 59.705 22.727 30.408 1.00 24.05 287 GLU A C 1
ATOM 2022 O O . GLU A 1 287 ? 59.816 21.544 30.054 1.00 25.58 287 GLU A O 1
ATOM 2028 N N . VAL A 1 288 ? 59.881 23.110 31.669 1.00 22.08 288 VAL A N 1
ATOM 2029 C CA . VAL A 1 288 ? 60.261 22.190 32.726 1.00 24.42 288 VAL A CA 1
ATOM 2030 C C . VAL A 1 288 ? 59.348 22.494 33.910 1.00 23.00 288 VAL A C 1
ATOM 2031 O O . VAL A 1 288 ? 59.710 23.294 34.792 1.00 22.49 288 VAL A O 1
ATOM 2035 N N . PRO A 1 289 ? 58.136 21.933 33.938 1.00 23.46 289 PRO A N 1
ATOM 2036 C CA . PRO A 1 289 ? 57.124 22.353 34.922 1.00 22.00 289 PRO A CA 1
ATOM 2037 C C . PRO A 1 289 ? 57.295 21.678 36.281 1.00 25.67 289 PRO A C 1
ATOM 2038 O O . PRO A 1 289 ? 56.433 20.941 36.757 1.00 25.08 289 PRO A O 1
ATOM 2042 N N . LYS A 1 290 ? 58.440 21.925 36.911 1.00 24.50 290 LYS A N 1
ATOM 2043 C CA . LYS A 1 290 ? 58.761 21.297 38.192 1.00 23.66 290 LYS A CA 1
ATOM 2044 C C . LYS A 1 290 ? 57.806 21.784 39.266 1.00 25.64 290 LYS A C 1
ATOM 2045 O O . LYS A 1 290 ? 57.703 22.991 39.509 1.00 23.14 290 LYS A O 1
ATOM 2051 N N . LEU A 1 291 ? 57.136 20.846 39.932 1.00 25.36 291 LEU A N 1
ATOM 2052 C CA . LEU A 1 291 ? 56.231 21.135 41.029 1.00 24.09 291 LEU A CA 1
ATOM 2053 C C . LEU A 1 291 ? 56.663 20.365 42.268 1.00 25.10 291 LEU A C 1
ATOM 2054 O O . LEU A 1 291 ? 57.054 19.187 42.185 1.00 26.28 291 LEU A O 1
ATOM 2059 N N . TYR A 1 292 ? 56.557 21.030 43.410 1.00 24.54 292 TYR A N 1
ATOM 2060 C CA . TYR A 1 292 ? 56.853 20.423 44.706 1.00 23.22 292 TYR A CA 1
ATOM 2061 C C . TYR A 1 292 ? 55.562 20.222 45.481 1.00 24.15 292 TYR A C 1
ATOM 2062 O O . TYR A 1 292 ? 54.786 21.165 45.652 1.00 25.95 292 TYR A O 1
ATOM 2071 N N . GLU A 1 293 ? 55.316 18.998 45.932 1.00 25.23 293 GLU A N 1
ATOM 2072 C CA . GLU A 1 293 ? 54.136 18.725 46.740 1.00 26.02 293 GLU A CA 1
ATOM 2073 C C . GLU A 1 293 ? 54.283 19.336 48.132 1.00 28.34 293 GLU A C 1
ATOM 2074 O O . GLU A 1 293 ? 55.326 19.216 48.782 1.00 28.64 293 GLU A O 1
ATOM 2080 N N . ALA A 1 294 ? 53.217 19.978 48.605 1.00 26.63 294 ALA A N 1
ATOM 2081 C CA . ALA A 1 294 ? 53.254 20.612 49.914 1.00 26.89 294 ALA A CA 1
ATOM 2082 C C . ALA A 1 294 ? 51.920 20.418 50.605 1.00 29.73 294 ALA A C 1
ATOM 2083 O O . ALA A 1 294 ? 50.899 20.162 49.968 1.00 30.42 294 ALA A O 1
ATOM 2085 N N . ALA A 1 295 ? 51.936 20.552 51.928 1.00 29.90 295 ALA A N 1
ATOM 2086 C CA . ALA A 1 295 ? 50.716 20.500 52.703 1.00 29.03 295 ALA A CA 1
ATOM 2087 C C . ALA A 1 295 ? 50.739 21.646 53.697 1.00 30.84 295 ALA A C 1
ATOM 2088 O O . ALA A 1 295 ? 51.784 21.954 54.266 1.00 34.77 295 ALA A O 1
ATOM 2090 N N . VAL A 1 296 ? 49.596 22.284 53.885 1.00 26.49 296 VAL A N 1
ATOM 2091 C CA . VAL A 1 296 ? 49.422 23.313 54.903 1.00 26.06 296 VAL A CA 1
ATOM 2092 C C . VAL A 1 296 ? 48.392 22.768 55.873 1.00 32.71 296 VAL A C 1
ATOM 2093 O O . VAL A 1 296 ? 47.267 22.456 55.467 1.00 30.63 296 VAL A O 1
ATOM 2097 N N . SER A 1 297 ? 48.764 22.672 57.149 1.00 30.04 297 SER A N 1
ATOM 2098 C CA . SER A 1 297 ? 47.969 21.943 58.125 1.00 31.90 297 SER A CA 1
ATOM 2099 C C . SER A 1 297 ? 47.674 22.786 59.355 1.00 34.76 297 SER A C 1
ATOM 2100 O O . SER A 1 297 ? 48.589 23.340 59.979 1.00 32.71 297 SER A O 1
ATOM 2103 N N . ALA A 1 298 ? 46.400 22.839 59.711 1.00 29.69 298 ALA A N 1
ATOM 2104 C CA . ALA A 1 298 ? 45.915 23.346 60.981 1.00 34.38 298 ALA A CA 1
ATOM 2105 C C . ALA A 1 298 ? 45.316 22.176 61.754 1.00 32.99 298 ALA A C 1
ATOM 2106 O O . ALA A 1 298 ? 45.259 21.043 61.264 1.00 34.68 298 ALA A O 1
ATOM 2108 N N . ALA A 1 299 ? 44.874 22.434 62.988 1.00 35.98 299 ALA A N 1
ATOM 2109 C CA . ALA A 1 299 ? 44.420 21.329 63.828 1.00 39.37 299 ALA A CA 1
ATOM 2110 C C . ALA A 1 299 ? 43.265 20.560 63.188 1.00 34.21 299 ALA A C 1
ATOM 2111 O O . ALA A 1 299 ? 43.187 19.331 63.314 1.00 39.18 299 ALA A O 1
ATOM 2113 N N . GLY A 1 300 ? 42.369 21.255 62.481 1.00 32.70 300 GLY A N 1
ATOM 2114 C CA . GLY A 1 300 ? 41.152 20.637 61.981 1.00 36.67 300 GLY A CA 1
ATOM 2115 C C . GLY A 1 300 ? 41.064 20.404 60.477 1.00 34.72 300 GLY A C 1
ATOM 2116 O O . GLY A 1 300 ? 40.079 19.822 60.007 1.00 34.37 300 GLY A O 1
ATOM 2117 N N . GLU A 1 301 ? 42.076 20.823 59.713 1.00 31.02 301 GLU A N 1
ATOM 2118 C CA . GLU A 1 301 ? 42.019 20.718 58.258 1.00 31.70 301 GLU A CA 1
ATOM 2119 C C . GLU A 1 301 ? 43.425 20.824 57.690 1.00 31.84 301 GLU A C 1
ATOM 2120 O O . GLU A 1 301 ? 44.271 21.537 58.231 1.00 31.32 301 GLU A O 1
ATOM 2126 N N . SER A 1 302 ? 43.659 20.101 56.600 1.00 31.69 302 SER A N 1
ATOM 2127 C CA A SER A 1 302 ? 44.909 20.157 55.856 0.51 29.23 302 SER A CA 1
ATOM 2128 C CA B SER A 1 302 ? 44.909 20.162 55.854 0.49 29.74 302 SER A CA 1
ATOM 2129 C C . SER A 1 302 ? 44.596 20.375 54.384 1.00 32.71 302 SER A C 1
ATOM 2130 O O . SER A 1 302 ? 43.662 19.772 53.850 1.00 29.65 302 SER A O 1
ATOM 2135 N N . VAL A 1 303 ? 45.381 21.242 53.744 1.00 27.36 303 VAL A N 1
ATOM 2136 C CA . VAL A 1 303 ? 45.267 21.571 52.329 1.00 26.95 303 VAL A CA 1
ATOM 2137 C C . VAL A 1 303 ? 46.498 21.058 51.599 1.00 28.76 303 VAL A C 1
ATOM 2138 O O . VAL A 1 303 ? 47.630 21.189 52.086 1.00 32.85 303 VAL A O 1
ATOM 2142 N N . ALA A 1 304 ? 46.279 20.474 50.430 1.00 28.93 304 ALA A N 1
ATOM 2143 C CA . ALA A 1 304 ? 47.356 19.952 49.603 1.00 27.78 304 ALA A CA 1
ATOM 2144 C C . ALA A 1 304 ? 47.627 20.922 48.463 1.00 26.90 304 ALA A C 1
ATOM 2145 O O . ALA A 1 304 ? 46.688 21.382 47.808 1.00 30.16 304 ALA A O 1
ATOM 2147 N N . LEU A 1 305 ? 48.905 21.229 48.224 1.00 26.13 305 LEU A N 1
ATOM 2148 C CA . LEU A 1 305 ? 49.299 22.191 47.202 1.00 27.42 305 LEU A CA 1
ATOM 2149 C C . LEU A 1 305 ? 50.391 21.613 46.318 1.00 28.56 305 LEU A C 1
ATOM 2150 O O . LEU A 1 305 ? 51.160 20.746 46.736 1.00 27.39 305 LEU A O 1
ATOM 2155 N N . GLN A 1 306 ? 50.462 22.109 45.084 1.00 24.44 306 GLN A N 1
ATOM 2156 C CA . GLN A 1 306 ? 51.625 21.889 44.227 1.00 23.42 306 GLN A CA 1
ATOM 2157 C C . GLN A 1 306 ? 52.265 23.242 43.985 1.00 25.52 306 GLN A C 1
ATOM 2158 O O . GLN A 1 306 ? 51.626 24.145 43.433 1.00 28.19 306 GLN A O 1
ATOM 2164 N N . ILE A 1 307 ? 53.506 23.389 44.411 1.00 23.63 307 ILE A N 1
ATOM 2165 C CA . ILE A 1 307 ? 54.196 24.678 44.390 1.00 23.77 307 ILE A CA 1
ATOM 2166 C C . ILE A 1 307 ? 55.206 24.674 43.252 1.00 23.99 307 ILE A C 1
ATOM 2167 O O . ILE A 1 307 ? 56.059 23.787 43.179 1.00 25.31 307 ILE A O 1
ATOM 2172 N N . GLY A 1 308 ? 55.111 25.667 42.369 1.00 23.20 308 GLY A N 1
ATOM 2173 C CA . GLY A 1 308 ? 56.128 25.876 41.363 1.00 22.46 308 GLY A CA 1
ATOM 2174 C C . GLY A 1 308 ? 56.835 27.192 41.605 1.00 24.44 308 GLY A C 1
ATOM 2175 O O . GLY A 1 308 ? 56.181 28.227 41.702 1.00 25.17 308 GLY A O 1
ATOM 2176 N N . PHE A 1 309 ? 58.153 27.166 41.758 1.00 22.41 309 PHE A N 1
ATOM 2177 C CA . PHE A 1 309 ? 58.925 28.366 42.061 1.00 23.31 309 PHE A CA 1
ATOM 2178 C C . PHE A 1 309 ? 59.251 29.089 40.763 1.00 21.70 309 PHE A C 1
ATOM 2179 O O . PHE A 1 309 ? 59.962 28.551 39.908 1.00 22.85 309 PHE A O 1
ATOM 2187 N N . ARG A 1 310 ? 58.757 30.316 40.618 1.00 21.10 310 ARG A N 1
ATOM 2188 C CA . ARG A 1 310 ? 59.089 31.085 39.426 1.00 21.09 310 ARG A CA 1
ATOM 2189 C C . ARG A 1 310 ? 58.801 32.545 39.710 1.00 21.45 310 ARG A C 1
ATOM 2190 O O . ARG A 1 310 ? 57.860 32.872 40.439 1.00 22.25 310 ARG A O 1
ATOM 2198 N N . SER A 1 311 ? 59.628 33.416 39.136 1.00 22.01 311 SER A N 1
ATOM 2199 C CA . SER A 1 311 ? 59.463 34.855 39.266 1.00 22.50 311 SER A CA 1
ATOM 2200 C C . SER A 1 311 ? 59.307 35.480 37.891 1.00 23.10 311 SER A C 1
ATOM 2201 O O . SER A 1 311 ? 59.995 35.108 36.937 1.00 25.04 311 SER A O 1
ATOM 2204 N N . ILE A 1 312 ? 58.391 36.436 37.804 1.00 22.63 312 ILE A N 1
ATOM 2205 C CA . ILE A 1 312 ? 58.066 37.142 36.571 1.00 22.49 312 ILE A CA 1
ATOM 2206 C C . ILE A 1 312 ? 58.554 38.574 36.725 1.00 24.86 312 ILE A C 1
ATOM 2207 O O . ILE A 1 312 ? 58.294 39.222 37.747 1.00 24.32 312 ILE A O 1
ATOM 2212 N N . ALA A 1 313 ? 59.253 39.082 35.713 1.00 23.43 313 ALA A N 1
ATOM 2213 C CA . ALA A 1 313 ? 59.761 40.443 35.757 1.00 24.81 313 ALA A CA 1
ATOM 2214 C C . ALA A 1 313 ? 59.619 41.081 34.384 1.00 25.46 313 ALA A C 1
ATOM 2215 O O . ALA A 1 313 ? 59.728 40.410 33.361 1.00 26.26 313 ALA A O 1
ATOM 2217 N N . ILE A 1 314 ? 59.371 42.384 34.376 1.00 24.92 314 ILE A N 1
ATOM 2218 C CA . ILE A 1 314 ? 59.406 43.174 33.152 1.00 23.14 314 ILE A CA 1
ATOM 2219 C C . ILE A 1 314 ? 60.577 44.129 33.271 1.00 24.64 314 ILE A C 1
ATOM 2220 O O . ILE A 1 314 ? 60.648 44.939 34.209 1.00 27.66 314 ILE A O 1
ATOM 2225 N N . GLU A 1 315 ? 61.510 44.011 32.343 1.00 26.45 315 GLU A N 1
ATOM 2226 C CA . GLU A 1 315 ? 62.782 44.706 32.418 1.00 29.74 315 GLU A CA 1
ATOM 2227 C C . GLU A 1 315 ? 63.289 44.891 31.003 1.00 26.63 315 GLU A C 1
ATOM 2228 O O . GLU A 1 315 ? 63.210 43.955 30.199 1.00 26.23 315 GLU A O 1
ATOM 2234 N N . ASP A 1 316 ? 63.778 46.095 30.698 1.00 29.05 316 ASP A N 1
ATOM 2235 C CA . ASP A 1 316 ? 64.335 46.401 29.384 1.00 29.73 316 ASP A CA 1
ATOM 2236 C C . ASP A 1 316 ? 63.345 46.086 28.265 1.00 24.16 316 ASP A C 1
ATOM 2237 O O . ASP A 1 316 ? 63.725 45.596 27.201 1.00 27.93 316 ASP A O 1
ATOM 2242 N N . ALA A 1 317 ? 62.068 46.374 28.516 1.00 25.26 317 ALA A N 1
ATOM 2243 C CA . ALA A 1 317 ? 60.991 46.168 27.537 1.00 25.23 317 ALA A CA 1
ATOM 2244 C C . ALA A 1 317 ? 60.846 44.700 27.152 1.00 22.84 317 ALA A C 1
ATOM 2245 O O . ALA A 1 317 ? 60.413 44.375 26.031 1.00 24.26 317 ALA A O 1
ATOM 2247 N N . GLN A 1 318 ? 61.147 43.801 28.095 1.00 22.25 318 GLN A N 1
ATOM 2248 C CA . GLN A 1 318 ? 61.023 42.368 27.883 1.00 21.04 318 GLN A CA 1
ATOM 2249 C C . GLN A 1 318 ? 60.233 41.734 29.021 1.00 22.49 318 GLN A C 1
ATOM 2250 O O . GLN A 1 318 ? 60.344 42.152 30.184 1.00 23.76 318 GLN A O 1
ATOM 2256 N N . PHE A 1 319 ? 59.449 40.714 28.686 1.00 21.25 319 PHE A N 1
ATOM 2257 C CA . PHE A 1 319 ? 58.719 39.909 29.656 1.00 20.98 319 PHE A CA 1
ATOM 2258 C C . PHE A 1 319 ? 59.579 38.694 29.975 1.00 22.85 319 PHE A C 1
ATOM 2259 O O . PHE A 1 319 ? 59.828 37.857 29.108 1.00 22.25 319 PHE A O 1
ATOM 2267 N N . LYS A 1 320 ? 60.037 38.607 31.226 1.00 22.21 320 LYS A N 1
ATOM 2268 C CA . LYS A 1 320 ? 60.989 37.585 31.641 1.00 21.98 320 LYS A CA 1
ATOM 2269 C C . LYS A 1 320 ? 60.411 36.681 32.722 1.00 22.10 320 LYS A C 1
ATOM 2270 O O . LYS A 1 320 ? 59.665 37.125 33.597 1.00 23.31 320 LYS A O 1
ATOM 2276 N N . VAL A 1 321 ? 60.762 35.401 32.645 1.00 23.38 321 VAL A N 1
ATOM 2277 C CA . VAL A 1 321 ? 60.452 34.430 33.682 1.00 22.67 321 VAL A CA 1
ATOM 2278 C C . VAL A 1 321 ? 61.778 33.827 34.126 1.00 21.07 321 VAL A C 1
ATOM 2279 O O . VAL A 1 321 ? 62.597 33.428 33.291 1.00 21.35 321 VAL A O 1
ATOM 2283 N N . ASN A 1 322 ? 62.000 33.803 35.436 1.00 22.06 322 ASN A N 1
ATOM 2284 C CA . ASN A 1 322 ? 63.218 33.251 36.004 1.00 21.49 322 ASN A CA 1
ATOM 2285 C C . ASN A 1 322 ? 64.463 33.841 35.369 1.00 25.50 322 ASN A C 1
ATOM 2286 O O . ASN A 1 322 ? 65.472 33.160 35.162 1.00 25.67 322 ASN A O 1
ATOM 2291 N N . GLY A 1 323 ? 64.399 35.145 35.096 1.00 22.56 323 GLY A N 1
ATOM 2292 C CA . GLY A 1 323 ? 65.535 35.888 34.602 1.00 24.94 323 GLY A CA 1
ATOM 2293 C C . GLY A 1 323 ? 65.755 35.850 33.109 1.00 25.87 323 GLY A C 1
ATOM 2294 O O . GLY A 1 323 ? 66.728 36.442 32.644 1.00 26.81 323 GLY A O 1
ATOM 2295 N N . ARG A 1 324 ? 64.896 35.180 32.342 1.00 23.56 324 ARG A N 1
ATOM 2296 C CA . ARG A 1 324 ? 65.097 35.047 30.906 1.00 25.17 324 ARG A CA 1
ATOM 2297 C C . ARG A 1 324 ? 63.856 35.486 30.151 1.00 24.20 324 ARG A C 1
ATOM 2298 O O . ARG A 1 324 ? 62.731 35.183 30.555 1.00 22.50 324 ARG A O 1
ATOM 2306 N N . ARG A 1 325 ? 64.079 36.164 29.019 1.00 22.28 325 ARG A N 1
ATOM 2307 C CA . ARG A 1 325 ? 62.987 36.461 28.102 1.00 21.57 325 ARG A CA 1
ATOM 2308 C C . ARG A 1 325 ? 62.416 35.150 27.578 1.00 24.28 325 ARG A C 1
ATOM 2309 O O . ARG A 1 325 ? 63.164 34.230 27.230 1.00 27.15 325 ARG A O 1
ATOM 2317 N N . ILE A 1 326 ? 61.085 35.046 27.535 1.00 22.03 326 ILE A N 1
ATOM 2318 C CA . ILE A 1 326 ? 60.435 33.860 26.978 1.00 22.10 326 ILE A CA 1
ATOM 2319 C C . ILE A 1 326 ? 59.729 34.211 25.670 1.00 23.73 326 ILE A C 1
ATOM 2320 O O . ILE A 1 326 ? 59.472 35.375 25.371 1.00 25.64 326 ILE A O 1
ATOM 2325 N N . LEU A 1 327 ? 59.395 33.173 24.900 1.00 20.98 327 LEU A N 1
ATOM 2326 C CA . LEU A 1 327 ? 58.601 33.329 23.687 1.00 20.06 327 LEU A CA 1
ATOM 2327 C C . LEU A 1 327 ? 57.301 32.559 23.875 1.00 22.58 327 LEU A C 1
ATOM 2328 O O . LEU A 1 327 ? 57.310 31.334 24.045 1.00 23.13 327 LEU A O 1
ATOM 2333 N N . LEU A 1 328 ? 56.192 33.282 23.856 1.00 20.65 328 LEU A N 1
ATOM 2334 C CA . LEU A 1 328 ? 54.869 32.696 24.024 1.00 19.69 328 LEU A CA 1
ATOM 2335 C C . LEU A 1 328 ? 54.367 32.157 22.681 1.00 20.33 328 LEU A C 1
ATOM 2336 O O . LEU A 1 328 ? 54.259 32.900 21.689 1.00 21.57 328 LEU A O 1
ATOM 2341 N N . ARG A 1 329 ? 54.243 30.855 22.621 1.00 20.46 329 ARG A N 1
ATOM 2342 C CA A ARG A 1 329 ? 53.568 30.142 21.503 0.48 20.77 329 ARG A CA 1
ATOM 2343 C CA B ARG A 1 329 ? 53.559 30.160 21.469 0.52 20.67 329 ARG A CA 1
ATOM 2344 C C . ARG A 1 329 ? 52.113 29.658 21.878 1.00 21.03 329 ARG A C 1
ATOM 2345 O O . ARG A 1 329 ? 51.816 28.590 22.520 1.00 21.49 329 ARG A O 1
ATOM 2360 N N . GLY A 1 330 ? 51.193 30.607 21.719 1.00 20.46 330 GLY A N 1
ATOM 2361 C CA . GLY A 1 330 ? 49.938 30.503 22.418 1.00 19.90 330 GLY A CA 1
ATOM 2362 C C . GLY A 1 330 ? 48.696 30.260 21.584 1.00 20.59 330 GLY A C 1
ATOM 2363 O O . GLY A 1 330 ? 48.669 30.464 20.363 1.00 20.31 330 GLY A O 1
ATOM 2364 N N . VAL A 1 331 ? 47.639 29.868 22.296 1.00 20.52 331 VAL A N 1
ATOM 2365 C CA . VAL A 1 331 ? 46.284 29.804 21.754 1.00 19.17 331 VAL A CA 1
ATOM 2366 C C . VAL A 1 331 ? 45.304 30.423 22.749 1.00 21.24 331 VAL A C 1
ATOM 2367 O O . VAL A 1 331 ? 45.516 30.385 23.969 1.00 20.61 331 VAL A O 1
ATOM 2371 N N . ASN A 1 332 ? 44.203 30.943 22.218 1.00 19.96 332 ASN A N 1
ATOM 2372 C CA . ASN A 1 332 ? 43.045 31.333 23.014 1.00 19.51 332 ASN A CA 1
ATOM 2373 C C . ASN A 1 332 ? 42.121 30.131 23.158 1.00 19.77 332 ASN A C 1
ATOM 2374 O O . ASN A 1 332 ? 41.633 29.602 22.152 1.00 21.35 332 ASN A O 1
ATOM 2379 N N . ARG A 1 333 ? 41.887 29.706 24.408 1.00 19.89 333 ARG A N 1
ATOM 2380 C CA . ARG A 1 333 ? 41.084 28.531 24.720 1.00 19.98 333 ARG A CA 1
ATOM 2381 C C . ARG A 1 333 ? 39.755 28.940 25.345 1.00 20.61 333 ARG A C 1
ATOM 2382 O O . ARG A 1 333 ? 39.720 29.394 26.490 1.00 21.32 333 ARG A O 1
ATOM 2390 N N . HIS A 1 334 ? 38.674 28.739 24.599 1.00 20.63 334 HIS A N 1
ATOM 2391 C CA . HIS A 1 334 ? 37.322 28.738 25.146 1.00 20.44 334 HIS A CA 1
ATOM 2392 C C . HIS A 1 334 ? 36.981 27.362 25.697 1.00 23.13 334 HIS A C 1
ATOM 2393 O O . HIS A 1 334 ? 37.615 26.359 25.374 1.00 24.03 334 HIS A O 1
ATOM 2400 N N . GLU A 1 335 ? 35.940 27.314 26.530 1.00 19.53 335 GLU A N 1
ATOM 2401 C CA . GLU A 1 335 ? 35.397 26.049 27.015 1.00 20.96 335 GLU A CA 1
ATOM 2402 C C . GLU A 1 335 ? 34.147 25.710 26.219 1.00 22.51 335 GLU A C 1
ATOM 2403 O O . GLU A 1 335 ? 33.126 26.399 26.320 1.00 24.85 335 GLU A O 1
ATOM 2409 N N . HIS A 1 336 ? 34.255 24.678 25.382 1.00 23.14 336 HIS A N 1
ATOM 2410 C CA . HIS A 1 336 ? 33.154 24.284 24.527 1.00 22.11 336 HIS A CA 1
ATOM 2411 C C . HIS A 1 336 ? 33.228 22.802 24.235 1.00 23.61 336 HIS A C 1
ATOM 2412 O O . HIS A 1 336 ? 34.312 22.241 24.053 1.00 23.75 336 HIS A O 1
ATOM 2419 N N . HIS A 1 337 ? 32.052 22.184 24.189 1.00 23.31 337 HIS A N 1
ATOM 2420 C CA . HIS A 1 337 ? 31.907 20.815 23.781 1.00 26.36 337 HIS A CA 1
ATOM 2421 C C . HIS A 1 337 ? 30.711 20.736 22.834 1.00 23.01 337 HIS A C 1
ATOM 2422 O O . HIS A 1 337 ? 29.669 21.365 23.090 1.00 26.47 337 HIS A O 1
ATOM 2429 N N . PRO A 1 338 ? 30.826 19.989 21.726 1.00 25.80 338 PRO A N 1
ATOM 2430 C CA . PRO A 1 338 ? 29.787 20.044 20.686 1.00 25.35 338 PRO A CA 1
ATOM 2431 C C . PRO A 1 338 ? 28.471 19.406 21.069 1.00 26.32 338 PRO A C 1
ATOM 2432 O O . PRO A 1 338 ? 27.466 19.642 20.379 1.00 27.00 338 PRO A O 1
ATOM 2436 N N . ARG A 1 339 ? 28.436 18.614 22.128 1.00 26.62 339 ARG A N 1
ATOM 2437 C CA . ARG A 1 339 ? 27.196 18.031 22.604 1.00 27.34 339 ARG A CA 1
ATOM 2438 C C . ARG A 1 339 ? 26.826 18.461 24.014 1.00 27.45 339 ARG A C 1
ATOM 2439 O O . ARG A 1 339 ? 25.652 18.367 24.376 1.00 27.64 339 ARG A O 1
ATOM 2447 N N . LEU A 1 340 ? 27.767 18.986 24.788 1.00 25.57 340 LEU A N 1
ATOM 2448 C CA . LEU A 1 340 ? 27.507 19.384 26.164 1.00 27.49 340 LEU A CA 1
ATOM 2449 C C . LEU A 1 340 ? 27.639 20.882 26.404 1.00 27.98 340 LEU A C 1
ATOM 2450 O O . LEU A 1 340 ? 27.388 21.329 27.525 1.00 26.49 340 LEU A O 1
ATOM 2455 N N . GLY A 1 341 ? 28.045 21.673 25.413 1.00 23.58 341 GLY A N 1
ATOM 2456 C CA . GLY A 1 341 ? 28.054 23.114 25.587 1.00 25.14 341 GLY A CA 1
ATOM 2457 C C . GLY A 1 341 ? 29.242 23.623 26.392 1.00 24.65 341 GLY A C 1
ATOM 2458 O O . GLY A 1 341 ? 30.399 23.385 26.024 1.00 26.26 341 GLY A O 1
ATOM 2459 N N . ARG A 1 342 ? 28.979 24.323 27.494 1.00 24.27 342 ARG A N 1
ATOM 2460 C CA . ARG A 1 342 ? 30.064 24.848 28.317 1.00 24.75 342 ARG A CA 1
ATOM 2461 C C . ARG A 1 342 ? 30.605 23.822 29.300 1.00 25.00 342 ARG A C 1
ATOM 2462 O O . ARG A 1 342 ? 31.557 24.130 30.022 1.00 26.20 342 ARG A O 1
ATOM 2470 N N . VAL A 1 343 ? 30.031 22.621 29.346 1.00 24.66 343 VAL A N 1
ATOM 2471 C CA . VAL A 1 343 ? 30.541 21.526 30.169 1.00 25.63 343 VAL A CA 1
ATOM 2472 C C . VAL A 1 343 ? 31.578 20.764 29.350 1.00 27.26 343 VAL A C 1
ATOM 2473 O O . VAL A 1 343 ? 31.245 20.148 28.337 1.00 28.07 343 VAL A O 1
ATOM 2477 N N . VAL A 1 344 ? 32.834 20.796 29.782 1.00 25.41 344 VAL A N 1
ATOM 2478 C CA . VAL A 1 344 ? 33.896 20.081 29.083 1.00 24.21 344 VAL A CA 1
ATOM 2479 C C . VAL A 1 344 ? 34.347 18.931 29.977 1.00 26.27 344 VAL A C 1
ATOM 2480 O O . VAL A 1 344 ? 34.969 19.169 31.025 1.00 26.61 344 VAL A O 1
ATOM 2484 N N . PRO A 1 345 ? 34.060 17.682 29.617 1.00 26.42 345 PRO A N 1
ATOM 2485 C CA . PRO A 1 345 ? 34.494 16.562 30.458 1.00 27.08 345 PRO A CA 1
ATOM 2486 C C . PRO A 1 345 ? 35.999 16.562 30.682 1.00 30.74 345 PRO A C 1
ATOM 2487 O O . PRO A 1 345 ? 36.783 16.924 29.808 1.00 26.47 345 PRO A O 1
ATOM 2491 N N . ARG A 1 346 ? 36.400 16.138 31.882 1.00 28.16 346 ARG A N 1
ATOM 2492 C CA . ARG A 1 346 ? 37.809 16.162 32.249 1.00 27.93 346 ARG A CA 1
ATOM 2493 C C . ARG A 1 346 ? 38.669 15.403 31.243 1.00 25.86 346 ARG A C 1
ATOM 2494 O O . ARG A 1 346 ? 39.779 15.835 30.936 1.00 27.52 346 ARG A O 1
ATOM 2502 N N . ASP A 1 347 ? 38.198 14.259 30.731 1.00 27.54 347 ASP A N 1
ATOM 2503 C CA . ASP A 1 347 ? 39.041 13.515 29.803 1.00 30.95 347 ASP A CA 1
ATOM 2504 C C . ASP A 1 347 ? 39.269 14.294 28.513 1.00 29.38 347 ASP A C 1
ATOM 2505 O O . ASP A 1 347 ? 40.330 14.163 27.881 1.00 28.66 347 ASP A O 1
ATOM 2510 N N . VAL A 1 348 ? 38.286 15.091 28.102 1.00 29.92 348 VAL A N 1
ATOM 2511 C CA . VAL A 1 348 ? 38.463 15.942 26.923 1.00 27.46 348 VAL A CA 1
ATOM 2512 C C . VAL A 1 348 ? 39.465 17.051 27.204 1.00 27.00 348 VAL A C 1
ATOM 2513 O O . VAL A 1 348 ? 40.282 17.402 26.333 1.00 26.03 348 VAL A O 1
ATOM 2517 N N . VAL A 1 349 ? 39.407 17.641 28.403 1.00 24.22 349 VAL A N 1
ATOM 2518 C CA . VAL A 1 349 ? 40.387 18.652 28.788 1.00 24.48 349 VAL A CA 1
ATOM 2519 C C . VAL A 1 349 ? 41.792 18.074 28.755 1.00 26.05 349 VAL A C 1
ATOM 2520 O O . VAL A 1 349 ? 42.716 18.676 28.190 1.00 23.39 349 VAL A O 1
ATOM 2524 N N . GLU A 1 350 ? 42.003 16.945 29.440 1.00 26.55 350 GLU A N 1
ATOM 2525 C CA . GLU A 1 350 ? 43.339 16.365 29.472 1.00 26.38 350 GLU A CA 1
ATOM 2526 C C . GLU A 1 350 ? 43.828 16.067 28.064 1.00 27.65 350 GLU A C 1
ATOM 2527 O O . GLU A 1 350 ? 44.969 16.389 27.711 1.00 27.27 350 GLU A O 1
ATOM 2533 N N . ALA A 1 351 ? 42.963 15.502 27.225 1.00 25.16 351 ALA A N 1
ATOM 2534 C CA . ALA A 1 351 ? 43.386 15.136 25.875 1.00 25.63 351 ALA A CA 1
ATOM 2535 C C . ALA A 1 351 ? 43.700 16.371 25.042 1.00 26.18 351 ALA A C 1
ATOM 2536 O O . ALA A 1 351 ? 44.651 16.358 24.255 1.00 26.42 351 ALA A O 1
ATOM 2538 N N . GLU A 1 352 ? 42.915 17.449 25.190 1.00 25.38 352 GLU A N 1
ATOM 2539 C CA . GLU A 1 352 ? 43.172 18.629 24.367 1.00 22.26 352 GLU A CA 1
ATOM 2540 C C . GLU A 1 352 ? 44.442 19.345 24.791 1.00 23.46 352 GLU A C 1
ATOM 2541 O O . GLU A 1 352 ? 45.148 19.905 23.935 1.00 24.09 352 GLU A O 1
ATOM 2547 N N . LEU A 1 353 ? 44.775 19.319 26.090 1.00 24.29 353 LEU A N 1
ATOM 2548 C CA . LEU A 1 353 ? 46.023 19.921 26.532 1.00 22.75 353 LEU A CA 1
ATOM 2549 C C . LEU A 1 353 ? 47.210 19.122 26.009 1.00 21.47 353 LEU A C 1
ATOM 2550 O O . LEU A 1 353 ? 48.195 19.701 25.559 1.00 24.41 353 LEU A O 1
ATOM 2555 N N . ARG A 1 354 ? 47.133 17.792 26.047 1.00 23.68 354 ARG A N 1
ATOM 2556 C CA . ARG A 1 354 ? 48.181 16.991 25.426 1.00 25.25 354 ARG A CA 1
ATOM 2557 C C . ARG A 1 354 ? 48.281 17.290 23.933 1.00 25.87 354 ARG A C 1
ATOM 2558 O O . ARG A 1 354 ? 49.388 17.415 23.389 1.00 24.48 354 ARG A O 1
ATOM 2566 N N . LEU A 1 355 ? 47.141 17.425 23.259 1.00 24.20 355 LEU A N 1
ATOM 2567 C CA . LEU A 1 355 ? 47.163 17.771 21.838 1.00 25.45 355 LEU A CA 1
ATOM 2568 C C . LEU A 1 355 ? 47.869 19.104 21.607 1.00 23.02 355 LEU A C 1
ATOM 2569 O O . LEU A 1 355 ? 48.618 19.263 20.629 1.00 23.64 355 LEU A O 1
ATOM 2574 N N . MET A 1 356 ? 47.613 20.092 22.462 1.00 22.14 356 MET A N 1
ATOM 2575 C CA . MET A 1 356 ? 48.312 21.368 22.334 1.00 24.09 356 MET A CA 1
ATOM 2576 C C . MET A 1 356 ? 49.820 21.172 22.453 1.00 24.37 356 MET A C 1
ATOM 2577 O O . MET A 1 356 ? 50.591 21.667 21.617 1.00 21.59 356 MET A O 1
ATOM 2582 N N . LYS A 1 357 ? 50.263 20.447 23.492 1.00 22.35 357 LYS A N 1
ATOM 2583 C CA . LYS A 1 357 ? 51.697 20.214 23.671 1.00 23.38 357 LYS A CA 1
ATOM 2584 C C . LYS A 1 357 ? 52.283 19.458 22.483 1.00 22.47 357 LYS A C 1
ATOM 2585 O O . LYS A 1 357 ? 53.419 19.717 22.060 1.00 24.08 357 LYS A O 1
ATOM 2591 N N . GLN A 1 358 ? 51.516 18.521 21.920 1.00 22.12 358 GLN A N 1
ATOM 2592 C CA . GLN A 1 358 ? 51.940 17.780 20.741 1.00 23.89 358 GLN A CA 1
ATOM 2593 C C . GLN A 1 358 ? 52.080 18.662 19.512 1.00 22.08 358 GLN A C 1
ATOM 2594 O O . GLN A 1 358 ? 52.699 18.216 18.541 1.00 24.04 358 GLN A O 1
ATOM 2600 N N . HIS A 1 359 ? 51.526 19.882 19.537 1.00 23.52 359 HIS A N 1
ATOM 2601 C CA . HIS A 1 359 ? 51.639 20.833 18.437 1.00 23.49 359 HIS A CA 1
ATOM 2602 C C . HIS A 1 359 ? 52.444 22.071 18.815 1.00 22.67 359 HIS A C 1
ATOM 2603 O O . HIS A 1 359 ? 52.324 23.131 18.190 1.00 22.71 359 HIS A O 1
ATOM 2610 N N . ASN A 1 360 ? 53.326 21.928 19.804 1.00 20.79 360 ASN A N 1
ATOM 2611 C CA . ASN A 1 360 ? 54.375 22.902 20.148 1.00 20.16 360 ASN A CA 1
ATOM 2612 C C . ASN A 1 360 ? 53.852 24.148 20.845 1.00 22.67 360 ASN A C 1
ATOM 2613 O O . ASN A 1 360 ? 54.598 25.120 21.016 1.00 23.32 360 ASN A O 1
ATOM 2618 N N . ILE A 1 361 ? 52.616 24.125 21.301 1.00 21.74 361 ILE A N 1
ATOM 2619 C CA . ILE A 1 361 ? 52.031 25.228 22.047 1.00 21.36 361 ILE A CA 1
ATOM 2620 C C . ILE A 1 361 ? 52.583 25.209 23.469 1.00 22.19 361 ILE A C 1
ATOM 2621 O O . ILE A 1 361 ? 52.687 24.144 24.077 1.00 21.69 361 ILE A O 1
ATOM 2626 N N . ASN A 1 362 ? 52.930 26.389 24.011 1.00 21.37 362 ASN A N 1
ATOM 2627 C CA . ASN A 1 362 ? 53.416 26.502 25.385 1.00 19.86 362 ASN A CA 1
ATOM 2628 C C . ASN A 1 362 ? 52.630 27.513 26.212 1.00 21.84 362 ASN A C 1
ATOM 2629 O O . ASN A 1 362 ? 53.024 27.794 27.343 1.00 21.14 362 ASN A O 1
ATOM 2634 N N . ALA A 1 363 ? 51.539 28.072 25.687 1.00 20.74 363 ALA A N 1
ATOM 2635 C CA . ALA A 1 363 ? 50.861 29.161 26.377 1.00 20.22 363 ALA A CA 1
ATOM 2636 C C . ALA A 1 363 ? 49.379 29.167 26.035 1.00 19.96 363 ALA A C 1
ATOM 2637 O O . ALA A 1 363 ? 48.984 28.828 24.907 1.00 19.45 363 ALA A O 1
ATOM 2639 N N . ILE A 1 364 ? 48.563 29.557 27.015 1.00 19.55 364 ILE A N 1
ATOM 2640 C CA . ILE A 1 364 ? 47.103 29.561 26.876 1.00 19.58 364 ILE A CA 1
ATOM 2641 C C . ILE A 1 364 ? 46.547 30.858 27.442 1.00 19.26 364 ILE A C 1
ATOM 2642 O O . ILE A 1 364 ? 46.853 31.220 28.580 1.00 20.13 364 ILE A O 1
ATOM 2647 N N . ARG A 1 365 ? 45.675 31.525 26.681 1.00 18.94 365 ARG A N 1
ATOM 2648 C CA . ARG A 1 365 ? 44.861 32.609 27.215 1.00 18.55 365 ARG A CA 1
ATOM 2649 C C . ARG A 1 365 ? 43.456 32.059 27.437 1.00 20.27 365 ARG A C 1
ATOM 2650 O O . ARG A 1 365 ? 42.876 31.437 26.528 1.00 20.72 365 ARG A O 1
ATOM 2658 N N . THR A 1 366 ? 42.914 32.265 28.642 1.00 20.24 366 THR A N 1
ATOM 2659 C CA . THR A 1 366 ? 41.596 31.711 28.985 1.00 19.88 366 THR A CA 1
ATOM 2660 C C . THR A 1 366 ? 40.531 32.694 28.482 1.00 20.81 366 THR A C 1
ATOM 2661 O O . THR A 1 366 ? 39.883 33.426 29.239 1.00 20.07 366 THR A O 1
ATOM 2665 N N . SER A 1 367 ? 40.370 32.702 27.162 1.00 20.55 367 SER A N 1
ATOM 2666 C CA . SER A 1 367 ? 39.420 33.603 26.518 1.00 19.42 367 SER A CA 1
ATOM 2667 C C . SER A 1 367 ? 37.992 33.175 26.853 1.00 19.85 367 SER A C 1
ATOM 2668 O O . SER A 1 367 ? 37.628 32.020 26.620 1.00 21.75 367 SER A O 1
ATOM 2671 N N . HIS A 1 368 ? 37.150 34.076 27.387 1.00 19.35 368 HIS A N 1
ATOM 2672 C CA . HIS A 1 368 ? 37.476 35.358 28.022 1.00 18.13 368 HIS A CA 1
ATOM 2673 C C . HIS A 1 368 ? 36.790 35.355 29.398 1.00 19.87 368 HIS A C 1
ATOM 2674 O O . HIS A 1 368 ? 35.871 36.135 29.670 1.00 20.47 368 HIS A O 1
ATOM 2681 N N . TYR A 1 369 ? 37.245 34.451 30.247 1.00 20.62 369 TYR A N 1
ATOM 2682 C CA . TYR A 1 369 ? 36.641 34.162 31.544 1.00 20.06 369 TYR A CA 1
ATOM 2683 C C . TYR A 1 369 ? 37.491 33.079 32.196 1.00 19.50 369 TYR A C 1
ATOM 2684 O O . TYR A 1 369 ? 38.213 32.338 31.510 1.00 20.80 369 TYR A O 1
ATOM 2693 N N . PRO A 1 370 ? 37.405 32.909 33.507 1.00 18.77 370 PRO A N 1
ATOM 2694 C CA . PRO A 1 370 ? 38.189 31.856 34.153 1.00 19.62 370 PRO A CA 1
ATOM 2695 C C . PRO A 1 370 ? 37.704 30.488 33.713 1.00 21.18 370 PRO A C 1
ATOM 2696 O O . PRO A 1 370 ? 36.499 30.278 33.522 1.00 22.05 370 PRO A O 1
ATOM 2700 N N . PRO A 1 371 ? 38.607 29.535 33.544 1.00 21.61 371 PRO A N 1
ATOM 2701 C CA . PRO A 1 371 ? 38.222 28.179 33.155 1.00 21.38 371 PRO A CA 1
ATOM 2702 C C . PRO A 1 371 ? 37.671 27.406 34.351 1.00 22.35 371 PRO A C 1
ATOM 2703 O O . PRO A 1 371 ? 37.544 27.930 35.465 1.00 22.45 371 PRO A O 1
ATOM 2707 N N . HIS A 1 372 ? 37.328 26.147 34.099 1.00 21.96 372 HIS A N 1
ATOM 2708 C CA . HIS A 1 372 ? 36.968 25.250 35.186 1.00 23.53 372 HIS A CA 1
ATOM 2709 C C . HIS A 1 372 ? 38.072 25.286 36.240 1.00 23.33 372 HIS A C 1
ATOM 2710 O O . HIS A 1 372 ? 39.253 25.357 35.882 1.00 23.48 372 HIS A O 1
ATOM 2717 N N . PRO A 1 373 ? 37.738 25.302 37.536 1.00 22.59 373 PRO A N 1
ATOM 2718 C CA . PRO A 1 373 ? 38.799 25.463 38.552 1.00 24.04 373 PRO A CA 1
ATOM 2719 C C . PRO A 1 373 ? 39.882 24.393 38.507 1.00 26.63 373 PRO A C 1
ATOM 2720 O O . PRO A 1 373 ? 41.027 24.679 38.886 1.00 27.08 373 PRO A O 1
ATOM 2724 N N . GLN A 1 374 ? 39.572 23.189 38.036 1.00 24.62 374 GLN A N 1
ATOM 2725 C CA . GLN A 1 374 ? 40.569 22.124 37.967 1.00 25.14 374 GLN A CA 1
ATOM 2726 C C . GLN A 1 374 ? 41.476 22.218 36.745 1.00 26.79 374 GLN A C 1
ATOM 2727 O O . GLN A 1 374 ? 42.459 21.468 36.645 1.00 26.09 374 GLN A O 1
ATOM 2733 N N . PHE A 1 375 ? 41.225 23.164 35.831 1.00 25.46 375 PHE A N 1
ATOM 2734 C CA . PHE A 1 375 ? 42.121 23.358 34.709 1.00 22.69 375 PHE A CA 1
ATOM 2735 C C . PHE A 1 375 ? 43.505 23.800 35.165 1.00 25.41 375 PHE A C 1
ATOM 2736 O O . PHE A 1 375 ? 44.506 23.412 34.554 1.00 23.48 375 PHE A O 1
ATOM 2744 N N . LEU A 1 376 ? 43.582 24.597 36.240 1.00 23.18 376 LEU A N 1
ATOM 2745 C CA . LEU A 1 376 ? 44.842 25.237 36.600 1.00 25.71 376 LEU A CA 1
ATOM 2746 C C . LEU A 1 376 ? 45.894 24.204 36.988 1.00 21.21 376 LEU A C 1
ATOM 2747 O O . LEU A 1 376 ? 47.071 24.326 36.613 1.00 23.05 376 LEU A O 1
ATOM 2752 N N . ALA A 1 377 ? 45.502 23.193 37.769 1.00 22.96 377 ALA A N 1
ATOM 2753 C CA . ALA A 1 377 ? 46.464 22.164 38.145 1.00 24.41 377 ALA A CA 1
ATOM 2754 C C . ALA A 1 377 ? 47.001 21.433 36.919 1.00 22.36 377 ALA A C 1
ATOM 2755 O O . ALA A 1 377 ? 48.179 21.044 36.882 1.00 24.15 377 ALA A O 1
ATOM 2757 N N . LEU A 1 378 ? 46.151 21.198 35.915 1.00 23.30 378 LEU A N 1
ATOM 2758 C CA . LEU A 1 378 ? 46.630 20.556 34.690 1.00 23.14 378 LEU A CA 1
ATOM 2759 C C . LEU A 1 378 ? 47.625 21.435 33.943 1.00 22.64 378 LEU A C 1
ATOM 2760 O O . LEU A 1 378 ? 48.613 20.930 33.390 1.00 22.96 378 LEU A O 1
ATOM 2765 N N . ALA A 1 379 ? 47.387 22.749 33.903 1.00 22.35 379 ALA A N 1
ATOM 2766 C CA . ALA A 1 379 ? 48.345 23.651 33.264 1.00 21.98 379 ALA A CA 1
ATOM 2767 C C . ALA A 1 379 ? 49.658 23.708 34.046 1.00 23.81 379 ALA A C 1
ATOM 2768 O O . ALA A 1 379 ? 50.743 23.741 33.451 1.00 22.39 379 ALA A O 1
ATOM 2770 N N . ASP A 1 380 ? 49.584 23.694 35.384 1.00 20.62 380 ASP A N 1
ATOM 2771 C CA . ASP A 1 380 ? 50.797 23.612 36.203 1.00 22.82 380 ASP A CA 1
ATOM 2772 C C . ASP A 1 380 ? 51.591 22.352 35.874 1.00 21.15 380 ASP A C 1
ATOM 2773 O O . ASP A 1 380 ? 52.830 22.372 35.827 1.00 22.69 380 ASP A O 1
ATOM 2778 N N . GLN A 1 381 ? 50.897 21.229 35.710 1.00 22.28 381 GLN A N 1
ATOM 2779 C CA . GLN A 1 381 ? 51.540 19.921 35.582 1.00 23.99 381 GLN A CA 1
ATOM 2780 C C . GLN A 1 381 ? 52.118 19.693 34.188 1.00 23.61 381 GLN A C 1
ATOM 2781 O O . GLN A 1 381 ? 53.257 19.220 34.048 1.00 24.73 381 GLN A O 1
ATOM 2787 N N . LEU A 1 382 ? 51.335 19.994 33.150 1.00 22.80 382 LEU A N 1
ATOM 2788 C CA . LEU A 1 382 ? 51.777 19.778 31.780 1.00 24.10 382 LEU A CA 1
ATOM 2789 C C . LEU A 1 382 ? 52.694 20.883 31.299 1.00 26.26 382 LEU A C 1
ATOM 2790 O O . LEU A 1 382 ? 53.558 20.633 30.457 1.00 24.89 382 LEU A O 1
ATOM 2795 N N . GLY A 1 383 ? 52.546 22.092 31.838 1.00 22.03 383 GLY A N 1
ATOM 2796 C CA . GLY A 1 383 ? 53.425 23.192 31.480 1.00 23.37 383 GLY A CA 1
ATOM 2797 C C . GLY A 1 383 ? 52.899 24.123 30.407 1.00 21.72 383 GLY A C 1
ATOM 2798 O O . GLY A 1 383 ? 53.183 23.933 29.211 1.00 21.61 383 GLY A O 1
ATOM 2799 N N . PHE A 1 384 ? 52.162 25.152 30.812 1.00 21.12 384 PHE A N 1
ATOM 2800 C CA . PHE A 1 384 ? 51.748 26.215 29.908 1.00 20.46 384 PHE A CA 1
ATOM 2801 C C . PHE A 1 384 ? 51.842 27.535 30.653 1.00 21.68 384 PHE A C 1
ATOM 2802 O O . PHE A 1 384 ? 51.509 27.608 31.843 1.00 22.18 384 PHE A O 1
ATOM 2810 N N . TYR A 1 385 ? 52.307 28.576 29.969 1.00 19.82 385 TYR A N 1
ATOM 2811 C CA . TYR A 1 385 ? 52.206 29.936 30.488 1.00 19.87 385 TYR A CA 1
ATOM 2812 C C . TYR A 1 385 ? 50.779 30.407 30.279 1.00 21.73 385 TYR A C 1
ATOM 2813 O O . TYR A 1 385 ? 50.317 30.484 29.138 1.00 21.20 385 TYR A O 1
ATOM 2822 N N . VAL A 1 386 ? 50.075 30.736 31.360 1.00 20.13 386 VAL A N 1
ATOM 2823 C CA . VAL A 1 386 ? 48.644 31.038 31.288 1.00 20.42 386 VAL A CA 1
ATOM 2824 C C . VAL A 1 386 ? 48.382 32.523 31.524 1.00 20.89 386 VAL A C 1
ATOM 2825 O O . VAL A 1 386 ? 48.868 33.113 32.500 1.00 21.09 386 VAL A O 1
ATOM 2829 N N . VAL A 1 387 ? 47.581 33.117 30.641 1.00 17.39 387 VAL A N 1
ATOM 2830 C CA . VAL A 1 387 ? 46.996 34.437 30.860 1.00 19.09 387 VAL A CA 1
ATOM 2831 C C . VAL A 1 387 ? 45.574 34.181 31.346 1.00 18.63 387 VAL A C 1
ATOM 2832 O O . VAL A 1 387 ? 44.718 33.688 30.586 1.00 20.56 387 VAL A O 1
ATOM 2836 N N . LEU A 1 388 ? 45.337 34.430 32.635 1.00 19.72 388 LEU A N 1
ATOM 2837 C CA . LEU A 1 388 ? 44.084 34.075 33.289 1.00 20.93 388 LEU A CA 1
ATOM 2838 C C . LEU A 1 388 ? 43.180 35.302 33.276 1.00 19.91 388 LEU A C 1
ATOM 2839 O O . LEU A 1 388 ? 43.487 36.323 33.908 1.00 20.54 388 LEU A O 1
ATOM 2844 N N . GLU A 1 389 ? 42.084 35.221 32.526 1.00 19.96 389 GLU A N 1
ATOM 2845 C CA . GLU A 1 389 ? 41.296 36.385 32.162 1.00 18.29 389 GLU A CA 1
ATOM 2846 C C . GLU A 1 389 ? 39.969 36.431 32.914 1.00 20.75 389 GLU A C 1
ATOM 2847 O O . GLU A 1 389 ? 39.215 35.450 32.946 1.00 21.03 389 GLU A O 1
ATOM 2853 N N . CYS A 1 390 ? 39.675 37.597 33.478 1.00 20.38 390 CYS A N 1
ATOM 2854 C CA . CYS A 1 390 ? 38.425 37.861 34.170 1.00 19.64 390 CYS A CA 1
ATOM 2855 C C . CYS A 1 390 ? 37.238 37.793 33.203 1.00 19.77 390 CYS A C 1
ATOM 2856 O O . CYS A 1 390 ? 37.362 38.064 32.011 1.00 20.49 390 CYS A O 1
ATOM 2859 N N . ASP A 1 391 ? 36.073 37.409 33.753 1.00 20.27 391 ASP A N 1
ATOM 2860 C CA . ASP A 1 391 ? 34.806 37.286 33.020 1.00 21.50 391 ASP A CA 1
ATOM 2861 C C . ASP A 1 391 ? 34.214 38.690 32.857 1.00 23.78 391 ASP A C 1
ATOM 2862 O O . ASP A 1 391 ? 33.410 39.157 33.672 1.00 21.88 391 ASP A O 1
ATOM 2867 N N . LEU A 1 392 ? 34.654 39.394 31.810 1.00 20.58 392 LEU A N 1
ATOM 2868 C CA . LEU A 1 392 ? 34.165 40.747 31.513 1.00 19.23 392 LEU A CA 1
ATOM 2869 C C . LEU A 1 392 ? 34.343 41.021 30.027 1.00 21.72 392 LEU A C 1
ATOM 2870 O O . LEU A 1 392 ? 35.472 40.982 29.515 1.00 21.70 392 LEU A O 1
ATOM 2875 N N . GLU A 1 393 ? 33.246 41.356 29.352 1.00 20.07 393 GLU A N 1
ATOM 2876 C CA . GLU A 1 393 ? 33.300 41.752 27.950 1.00 19.49 393 GLU A CA 1
ATOM 2877 C C . GLU A 1 393 ? 32.033 42.537 27.634 1.00 19.81 393 GLU A C 1
ATOM 2878 O O . GLU A 1 393 ? 30.930 42.009 27.818 1.00 21.59 393 GLU A O 1
ATOM 2884 N N . THR A 1 394 ? 32.196 43.788 27.155 1.00 20.72 394 THR A N 1
ATOM 2885 C CA . THR A 1 394 ? 31.091 44.708 26.855 1.00 19.55 394 THR A CA 1
ATOM 2886 C C . THR A 1 394 ? 31.074 45.131 25.388 1.00 21.73 394 THR A C 1
ATOM 2887 O O . THR A 1 394 ? 30.557 46.193 25.043 1.00 23.20 394 THR A O 1
ATOM 2891 N N . HIS A 1 395 ? 31.624 44.281 24.527 1.00 23.02 395 HIS A N 1
ATOM 2892 C CA . HIS A 1 395 ? 31.914 44.600 23.130 1.00 22.30 395 HIS A CA 1
ATOM 2893 C C . HIS A 1 395 ? 30.712 45.199 22.401 1.00 21.03 395 HIS A C 1
ATOM 2894 O O . HIS A 1 395 ? 30.872 46.063 21.524 1.00 23.11 395 HIS A O 1
ATOM 2901 N N . GLY A 1 396 ? 29.512 44.732 22.722 1.00 22.70 396 GLY A N 1
ATOM 2902 C CA . GLY A 1 396 ? 28.300 45.180 22.047 1.00 23.50 396 GLY A CA 1
ATOM 2903 C C . GLY A 1 396 ? 27.953 46.633 22.267 1.00 27.12 396 GLY A C 1
ATOM 2904 O O . GLY A 1 396 ? 27.056 47.139 21.590 1.00 25.77 396 GLY A O 1
ATOM 2905 N N . PHE A 1 397 ? 28.632 47.318 23.188 1.00 21.69 397 PHE A N 1
ATOM 2906 C CA . PHE A 1 397 ? 28.446 48.757 23.331 1.00 20.31 397 PHE A CA 1
ATOM 2907 C C . PHE A 1 397 ? 29.263 49.571 22.331 1.00 23.05 397 PHE A C 1
ATOM 2908 O O . PHE A 1 397 ? 29.007 50.774 22.179 1.00 24.86 397 PHE A O 1
ATOM 2916 N N . GLU A 1 398 ? 30.211 48.948 21.631 1.00 22.78 398 GLU A N 1
ATOM 2917 C CA . GLU A 1 398 ? 31.080 49.685 20.708 1.00 23.29 398 GLU A CA 1
ATOM 2918 C C . GLU A 1 398 ? 30.286 50.338 19.582 1.00 26.85 398 GLU A C 1
ATOM 2919 O O . GLU A 1 398 ? 30.606 51.465 19.166 1.00 26.95 398 GLU A O 1
ATOM 2925 N N . SER A 1 399 ? 29.220 49.668 19.106 1.00 27.00 399 SER A N 1
ATOM 2926 C CA . SER A 1 399 ? 28.429 50.162 17.967 1.00 27.71 399 SER A CA 1
ATOM 2927 C C . SER A 1 399 ? 27.742 51.492 18.244 1.00 29.13 399 SER A C 1
ATOM 2928 O O . SER A 1 399 ? 27.393 52.204 17.298 1.00 30.48 399 SER A O 1
ATOM 2931 N N . ALA A 1 400 ? 27.532 51.840 19.507 1.00 27.98 400 ALA A N 1
ATOM 2932 C CA . ALA A 1 400 ? 26.966 53.118 19.904 1.00 26.92 400 ALA A CA 1
ATOM 2933 C C . ALA A 1 400 ? 28.036 54.058 20.458 1.00 26.12 400 ALA A C 1
ATOM 2934 O O . ALA A 1 400 ? 27.738 54.914 21.299 1.00 27.29 400 ALA A O 1
ATOM 2936 N N . GLY A 1 401 ? 29.280 53.881 20.033 1.00 25.93 401 GLY A N 1
ATOM 2937 C CA . GLY A 1 401 ? 30.349 54.757 20.470 1.00 31.54 401 GLY A CA 1
ATOM 2938 C C . GLY A 1 401 ? 30.659 54.574 21.937 1.00 30.77 401 GLY A C 1
ATOM 2939 O O . GLY A 1 401 ? 31.165 55.490 22.581 1.00 27.40 401 GLY A O 1
ATOM 2940 N N . TRP A 1 402 ? 30.354 53.405 22.482 1.00 24.83 402 TRP A N 1
ATOM 2941 C CA . TRP A 1 402 ? 30.563 53.070 23.891 1.00 26.52 402 TRP A CA 1
ATOM 2942 C C . TRP A 1 402 ? 29.646 53.828 24.840 1.00 25.56 402 TRP A C 1
ATOM 2943 O O . TRP A 1 402 ? 29.871 53.792 26.058 1.00 25.13 402 TRP A O 1
ATOM 2954 N N . ALA A 1 403 ? 28.600 54.490 24.337 1.00 25.97 403 ALA A N 1
ATOM 2955 C CA . ALA A 1 403 ? 27.591 55.069 25.212 1.00 24.30 403 ALA A CA 1
ATOM 2956 C C . ALA A 1 403 ? 27.051 53.990 26.138 1.00 25.06 403 ALA A C 1
ATOM 2957 O O . ALA A 1 403 ? 26.757 52.870 25.704 1.00 25.03 403 ALA A O 1
ATOM 2959 N N . GLN A 1 404 ? 26.959 54.326 27.422 1.00 23.92 404 GLN A N 1
ATOM 2960 C CA . GLN A 1 404 ? 26.431 53.467 28.476 1.00 24.09 404 GLN A CA 1
ATOM 2961 C C . GLN A 1 404 ? 27.324 52.280 28.817 1.00 24.46 404 GLN A C 1
ATOM 2962 O O . GLN A 1 404 ? 26.891 51.390 29.539 1.00 24.89 404 GLN A O 1
ATOM 2968 N N . ASN A 1 405 ? 28.554 52.264 28.344 1.00 21.67 405 ASN A N 1
ATOM 2969 C CA . ASN A 1 405 ? 29.467 51.160 28.588 1.00 22.19 405 ASN A CA 1
ATOM 2970 C C . ASN A 1 405 ? 29.611 50.892 30.088 1.00 22.86 405 ASN A C 1
ATOM 2971 O O . ASN A 1 405 ? 30.008 51.801 30.843 1.00 23.88 405 ASN A O 1
ATOM 2976 N N . PRO A 1 406 ? 29.309 49.692 30.556 1.00 23.64 406 PRO A N 1
ATOM 2977 C CA . PRO A 1 406 ? 29.482 49.392 31.994 1.00 23.26 406 PRO A CA 1
ATOM 2978 C C . PRO A 1 406 ? 30.867 49.714 32.544 1.00 22.13 406 PRO A C 1
ATOM 2979 O O . PRO A 1 406 ? 31.007 50.074 33.721 1.00 22.43 406 PRO A O 1
ATOM 2983 N N . SER A 1 407 ? 31.912 49.590 31.737 1.00 23.20 407 SER A N 1
ATOM 2984 C CA . SER A 1 407 ? 33.263 49.780 32.250 1.00 25.93 407 SER A CA 1
ATOM 2985 C C . SER A 1 407 ? 33.536 51.190 32.732 1.00 23.72 407 SER A C 1
ATOM 2986 O O . SER A 1 407 ? 34.500 51.375 33.487 1.00 23.77 407 SER A O 1
ATOM 2989 N N . ASP A 1 408 ? 32.760 52.187 32.294 1.00 22.77 408 ASP A N 1
ATOM 2990 C CA . ASP A 1 408 ? 32.955 53.566 32.729 1.00 23.07 408 ASP A CA 1
ATOM 2991 C C . ASP A 1 408 ? 31.759 54.120 33.485 1.00 26.69 408 ASP A C 1
ATOM 2992 O O . ASP A 1 408 ? 31.675 55.343 33.687 1.00 28.42 408 ASP A O 1
ATOM 2997 N N . ASP A 1 409 ? 30.846 53.264 33.921 1.00 25.23 409 ASP A N 1
ATOM 2998 C CA . ASP A 1 409 ? 29.628 53.711 34.588 1.00 26.09 409 ASP A CA 1
ATOM 2999 C C . ASP A 1 409 ? 29.763 53.435 36.076 1.00 27.37 409 ASP A C 1
ATOM 3000 O O . ASP A 1 409 ? 29.896 52.268 36.471 1.00 25.42 409 ASP A O 1
ATOM 3005 N N . PRO A 1 410 ? 29.738 54.450 36.933 1.00 24.22 410 PRO A N 1
ATOM 3006 C CA . PRO A 1 410 ? 29.902 54.208 38.376 1.00 27.77 410 PRO A CA 1
ATOM 3007 C C . PRO A 1 410 ? 28.981 53.163 38.964 1.00 27.58 410 PRO A C 1
ATOM 3008 O O . PRO A 1 410 ? 29.336 52.534 39.983 1.00 26.57 410 PRO A O 1
ATOM 3012 N N . GLN A 1 411 ? 27.792 52.977 38.399 1.00 26.10 411 GLN A N 1
ATOM 3013 C CA . GLN A 1 411 ? 26.866 52.019 38.995 1.00 26.44 411 GLN A CA 1
ATOM 3014 C C . GLN A 1 411 ? 27.400 50.594 38.938 1.00 24.93 411 GLN A C 1
ATOM 3015 O O . GLN A 1 411 ? 26.941 49.748 39.716 1.00 27.20 411 GLN A O 1
ATOM 3021 N N . TRP A 1 412 ? 28.328 50.315 38.014 1.00 23.90 412 TRP A N 1
ATOM 3022 C CA . TRP A 1 412 ? 28.876 48.978 37.806 1.00 23.22 412 TRP A CA 1
ATOM 3023 C C . TRP A 1 412 ? 30.188 48.732 38.548 1.00 27.63 412 TRP A C 1
ATOM 3024 O O . TRP A 1 412 ? 30.737 47.631 38.448 1.00 26.27 412 TRP A O 1
ATOM 3035 N N . GLU A 1 413 ? 30.683 49.689 39.333 1.00 24.98 413 GLU A N 1
ATOM 3036 C CA . GLU A 1 413 ? 32.010 49.533 39.927 1.00 25.08 413 GLU A CA 1
ATOM 3037 C C . GLU A 1 413 ? 32.084 48.306 40.832 1.00 24.96 413 GLU A C 1
ATOM 3038 O O . GLU A 1 413 ? 32.990 47.474 40.694 1.00 25.97 413 GLU A O 1
ATOM 3044 N N . ASP A 1 414 ? 31.147 48.177 41.779 1.00 26.12 414 ASP A N 1
ATOM 3045 C CA . ASP A 1 414 ? 31.205 47.040 42.698 1.00 26.16 414 ASP A CA 1
ATOM 3046 C C . ASP A 1 414 ? 31.109 45.719 41.955 1.00 25.00 414 ASP A C 1
ATOM 3047 O O . ASP A 1 414 ? 31.812 44.759 42.306 1.00 28.88 414 ASP A O 1
ATOM 3052 N N . ALA A 1 415 ? 30.250 45.642 40.934 1.00 25.36 415 ALA A N 1
ATOM 3053 C CA . ALA A 1 415 ? 30.092 44.398 40.183 1.00 27.91 415 ALA A CA 1
ATOM 3054 C C . ALA A 1 415 ? 31.376 44.015 39.449 1.00 26.60 415 ALA A C 1
ATOM 3055 O O . ALA A 1 415 ? 31.733 42.831 39.391 1.00 25.29 415 ALA A O 1
ATOM 3057 N N . LEU A 1 416 ? 32.083 44.995 38.877 1.00 23.60 416 LEU A N 1
ATOM 3058 C CA . LEU A 1 416 ? 33.279 44.675 38.101 1.00 21.15 416 LEU A CA 1
ATOM 3059 C C . LEU A 1 416 ? 34.463 44.373 39.011 1.00 21.67 416 LEU A C 1
ATOM 3060 O O . LEU A 1 416 ? 35.232 43.444 38.739 1.00 22.48 416 LEU A O 1
ATOM 3065 N N . VAL A 1 417 ? 34.614 45.122 40.110 1.00 20.69 417 VAL A N 1
ATOM 3066 C CA . VAL A 1 417 ? 35.653 44.779 41.081 1.00 23.09 417 VAL A CA 1
ATOM 3067 C C . VAL A 1 417 ? 35.404 43.386 41.660 1.00 23.40 417 VAL A C 1
ATOM 3068 O O . VAL A 1 417 ? 36.339 42.597 41.846 1.00 22.33 417 VAL A O 1
ATOM 3072 N N . ASP A 1 418 ? 34.140 43.050 41.937 1.00 25.91 418 ASP A N 1
ATOM 3073 C CA . ASP A 1 418 ? 33.836 41.709 42.429 1.00 24.59 418 ASP A CA 1
ATOM 3074 C C . ASP A 1 418 ? 34.292 40.640 41.444 1.00 22.21 418 ASP A C 1
ATOM 3075 O O . ASP A 1 418 ? 34.813 39.597 41.854 1.00 22.12 418 ASP A O 1
ATOM 3080 N N . ARG A 1 419 ? 34.044 40.840 40.146 1.00 21.08 419 ARG A N 1
ATOM 3081 C CA . ARG A 1 419 ? 34.497 39.868 39.162 1.00 20.97 419 ARG A CA 1
ATOM 3082 C C . ARG A 1 419 ? 36.002 39.678 39.225 1.00 21.22 419 ARG A C 1
ATOM 3083 O O . ARG A 1 419 ? 36.494 38.545 39.178 1.00 21.43 419 ARG A O 1
ATOM 3091 N N . MET A 1 420 ? 36.754 40.771 39.297 1.00 22.40 420 MET A N 1
ATOM 3092 C CA . MET A 1 420 ? 38.206 40.646 39.331 1.00 19.95 420 MET A CA 1
ATOM 3093 C C . MET A 1 420 ? 38.670 39.979 40.615 1.00 21.98 420 MET A C 1
ATOM 3094 O O . MET A 1 420 ? 39.582 39.142 40.598 1.00 21.68 420 MET A O 1
ATOM 3099 N N . ARG A 1 421 ? 38.075 40.364 41.742 1.00 20.84 421 ARG A N 1
ATOM 3100 C CA . ARG A 1 421 ? 38.418 39.750 43.024 1.00 21.10 421 ARG A CA 1
ATOM 3101 C C . ARG A 1 421 ? 38.196 38.246 42.991 1.00 23.62 421 ARG A C 1
ATOM 3102 O O . ARG A 1 421 ? 39.070 37.464 43.395 1.00 22.59 421 ARG A O 1
ATOM 3110 N N . ARG A 1 422 ? 37.033 37.805 42.515 1.00 20.99 422 ARG A N 1
ATOM 3111 C CA . ARG A 1 422 ? 36.767 36.371 42.496 1.00 20.82 422 ARG A CA 1
ATOM 3112 C C . ARG A 1 422 ? 37.715 35.660 41.537 1.00 22.89 422 ARG A C 1
ATOM 3113 O O . ARG A 1 422 ? 38.193 34.561 41.834 1.00 22.99 422 ARG A O 1
ATOM 3121 N N . THR A 1 423 ? 38.010 36.282 40.392 1.00 22.48 423 THR A N 1
ATOM 3122 C CA . THR A 1 423 ? 38.968 35.725 39.440 1.00 20.66 423 THR A CA 1
ATOM 3123 C C . THR A 1 423 ? 40.325 35.505 40.103 1.00 22.07 423 THR A C 1
ATOM 3124 O O . THR A 1 423 ? 40.905 34.410 40.029 1.00 22.31 423 THR A O 1
ATOM 3128 N N . VAL A 1 424 ? 40.877 36.559 40.708 1.00 21.12 424 VAL A N 1
ATOM 3129 C CA . VAL A 1 424 ? 42.215 36.481 41.290 1.00 21.48 424 VAL A CA 1
ATOM 3130 C C . VAL A 1 424 ? 42.244 35.524 42.472 1.00 21.94 424 VAL A C 1
ATOM 3131 O O . VAL A 1 424 ? 43.135 34.667 42.567 1.00 21.97 424 VAL A O 1
ATOM 3135 N N . GLU A 1 425 ? 41.274 35.636 43.385 1.00 22.25 425 GLU A N 1
ATOM 3136 C CA . GLU A 1 425 ? 41.355 34.821 44.593 1.00 22.53 425 GLU A CA 1
ATOM 3137 C C . GLU A 1 425 ? 41.289 33.348 44.255 1.00 22.06 425 GLU A C 1
ATOM 3138 O O . GLU A 1 425 ? 41.931 32.540 44.917 1.00 22.79 425 GLU A O 1
ATOM 3144 N N . ARG A 1 426 ? 40.519 32.966 43.230 1.00 21.17 426 ARG A N 1
ATOM 3145 C CA . ARG A 1 426 ? 40.349 31.538 42.985 1.00 20.10 426 ARG A CA 1
ATOM 3146 C C . ARG A 1 426 ? 41.667 30.872 42.597 1.00 20.61 426 ARG A C 1
ATOM 3147 O O . ARG A 1 426 ? 41.949 29.736 43.013 1.00 21.30 426 ARG A O 1
ATOM 3155 N N . ASP A 1 427 ? 42.458 31.538 41.748 1.00 21.35 427 ASP A N 1
ATOM 3156 C CA . ASP A 1 427 ? 43.537 30.896 40.994 1.00 22.49 427 ASP A CA 1
ATOM 3157 C C . ASP A 1 427 ? 44.923 31.402 41.384 1.00 22.43 427 ASP A C 1
ATOM 3158 O O . ASP A 1 427 ? 45.918 30.996 40.769 1.00 22.28 427 ASP A O 1
ATOM 3163 N N . LYS A 1 428 ? 45.020 32.205 42.441 1.00 21.43 428 LYS A N 1
ATOM 3164 C CA . LYS A 1 428 ? 46.260 32.906 42.773 1.00 22.49 428 LYS A CA 1
ATOM 3165 C C . LYS A 1 428 ? 47.412 31.993 43.167 1.00 22.39 428 LYS A C 1
ATOM 3166 O O . LYS A 1 428 ? 48.556 32.469 43.213 1.00 22.59 428 LYS A O 1
ATOM 3172 N N . ASN A 1 429 ? 47.164 30.726 43.492 1.00 21.37 429 ASN A N 1
ATOM 3173 C CA . ASN A 1 429 ? 48.244 29.862 43.950 1.00 20.95 429 ASN A CA 1
ATOM 3174 C C . ASN A 1 429 ? 48.966 29.124 42.835 1.00 22.52 429 ASN A C 1
ATOM 3175 O O . ASN A 1 429 ? 49.888 28.367 43.129 1.00 23.98 429 ASN A O 1
ATOM 3180 N N . HIS A 1 430 ? 48.579 29.318 41.570 1.00 20.44 430 HIS A N 1
ATOM 3181 C CA . HIS A 1 430 ? 49.067 28.489 40.472 1.00 22.16 430 HIS A CA 1
ATOM 3182 C C . HIS A 1 430 ? 50.250 29.103 39.737 1.00 23.05 430 HIS A C 1
ATOM 3183 O O . HIS A 1 430 ? 50.142 30.182 39.150 1.00 21.48 430 HIS A O 1
ATOM 3190 N N . ALA A 1 431 ? 51.354 28.354 39.696 1.00 21.31 431 ALA A N 1
ATOM 3191 C CA . ALA A 1 431 ? 52.552 28.803 39.004 1.00 20.72 431 ALA A CA 1
ATOM 3192 C C . ALA A 1 431 ? 52.276 29.087 37.531 1.00 20.54 431 ALA A C 1
ATOM 3193 O O . ALA A 1 431 ? 52.888 29.984 36.946 1.00 21.17 431 ALA A O 1
ATOM 3195 N N . SER A 1 432 ? 51.374 28.331 36.915 1.00 21.42 432 SER A N 1
ATOM 3196 C CA . SER A 1 432 ? 51.133 28.509 35.485 1.00 20.14 432 SER A CA 1
ATOM 3197 C C . SER A 1 432 ? 50.556 29.884 35.151 1.00 20.04 432 SER A C 1
ATOM 3198 O O . SER A 1 432 ? 50.750 30.361 34.028 1.00 21.68 432 SER A O 1
ATOM 3201 N N . VAL A 1 433 ? 49.871 30.539 36.091 1.00 21.57 433 VAL A N 1
ATOM 3202 C CA . VAL A 1 433 ? 49.294 31.851 35.810 1.00 19.89 433 VAL A CA 1
ATOM 3203 C C . VAL A 1 433 ? 50.429 32.859 35.868 1.00 22.04 433 VAL A C 1
ATOM 3204 O O . VAL A 1 433 ? 50.976 33.132 36.939 1.00 21.39 433 VAL A O 1
ATOM 3208 N N . VAL A 1 434 ? 50.784 33.413 34.714 1.00 19.45 434 VAL A N 1
ATOM 3209 C CA . VAL A 1 434 ? 51.850 34.405 34.638 1.00 20.38 434 VAL A CA 1
ATOM 3210 C C . VAL A 1 434 ? 51.347 35.818 34.398 1.00 20.86 434 VAL A C 1
ATOM 3211 O O . VAL A 1 434 ? 52.149 36.770 34.479 1.00 22.18 434 VAL A O 1
ATOM 3215 N N . MET A 1 435 ? 50.076 35.996 34.043 1.00 20.49 435 MET A N 1
ATOM 3216 C CA A MET A 1 435 ? 49.500 37.326 33.918 0.67 17.99 435 MET A CA 1
ATOM 3217 C CA B MET A 1 435 ? 49.490 37.319 33.856 0.33 25.06 435 MET A CA 1
ATOM 3218 C C . MET A 1 435 ? 48.018 37.229 34.228 1.00 20.87 435 MET A C 1
ATOM 3219 O O . MET A 1 435 ? 47.372 36.226 33.915 1.00 21.32 435 MET A O 1
ATOM 3228 N N . TRP A 1 436 ? 47.502 38.274 34.871 1.00 19.41 436 TRP A N 1
ATOM 3229 C CA . TRP A 1 436 ? 46.065 38.472 35.053 1.00 19.75 436 TRP A CA 1
ATOM 3230 C C . TRP A 1 436 ? 45.574 39.381 33.928 1.00 19.69 436 TRP A C 1
ATOM 3231 O O . TRP A 1 436 ? 46.182 40.416 33.654 1.00 22.16 436 TRP A O 1
ATOM 3242 N N . SER A 1 437 ? 44.445 39.037 33.321 1.00 18.31 437 SER A N 1
ATOM 3243 C CA . SER A 1 437 ? 43.821 39.916 32.334 1.00 17.83 437 SER A CA 1
ATOM 3244 C C . SER A 1 437 ? 42.489 40.449 32.863 1.00 18.03 437 SER A C 1
ATOM 3245 O O . SER A 1 437 ? 41.683 39.705 33.443 1.00 19.95 437 SER A O 1
ATOM 3248 N N . LEU A 1 438 ? 42.255 41.747 32.663 1.00 19.41 438 LEU A N 1
ATOM 3249 C CA . LEU A 1 438 ? 41.062 42.403 33.210 1.00 18.97 438 LEU A CA 1
ATOM 3250 C C . LEU A 1 438 ? 39.774 41.988 32.499 1.00 21.55 438 LEU A C 1
ATOM 3251 O O . LEU A 1 438 ? 38.691 42.176 33.055 1.00 21.83 438 LEU A O 1
ATOM 3256 N N . GLY A 1 439 ? 39.864 41.483 31.278 1.00 19.82 439 GLY A N 1
ATOM 3257 C CA . GLY A 1 439 ? 38.698 41.158 30.461 1.00 20.03 439 GLY A CA 1
ATOM 3258 C C . GLY A 1 439 ? 39.062 41.323 28.995 1.00 20.91 439 GLY A C 1
ATOM 3259 O O . GLY A 1 439 ? 40.235 41.341 28.643 1.00 20.82 439 GLY A O 1
ATOM 3260 N N . ASN A 1 440 ? 38.040 41.491 28.159 1.00 19.15 440 ASN A N 1
ATOM 3261 C CA . ASN A 1 440 ? 38.246 41.538 26.715 1.00 18.38 440 ASN A CA 1
ATOM 3262 C C . ASN A 1 440 ? 37.222 42.456 26.086 1.00 21.07 440 ASN A C 1
ATOM 3263 O O . ASN A 1 440 ? 36.025 42.352 26.390 1.00 21.80 440 ASN A O 1
ATOM 3268 N N A GLN A 1 441 ? 37.679 43.329 25.190 0.58 20.07 441 GLN A N 1
ATOM 3269 N N B GLN A 1 441 ? 37.714 43.356 25.235 0.42 20.94 441 GLN A N 1
ATOM 3270 C CA A GLN A 1 441 ? 36.787 44.175 24.405 0.58 18.97 441 GLN A CA 1
ATOM 3271 C CA B GLN A 1 441 ? 36.891 44.241 24.423 0.42 24.47 441 GLN A CA 1
ATOM 3272 C C A GLN A 1 441 ? 35.741 44.832 25.296 0.58 24.03 441 GLN A C 1
ATOM 3273 C C B GLN A 1 441 ? 35.779 44.871 25.254 0.42 21.95 441 GLN A C 1
ATOM 3274 O O A GLN A 1 441 ? 34.531 44.709 25.084 0.58 20.88 441 GLN A O 1
ATOM 3275 O O B GLN A 1 441 ? 34.586 44.787 24.954 0.42 24.58 441 GLN A O 1
ATOM 3286 N N . ALA A 1 442 ? 36.224 45.526 26.322 1.00 21.74 442 ALA A N 1
ATOM 3287 C CA . ALA A 1 442 ? 35.349 46.193 27.275 1.00 20.47 442 ALA A CA 1
ATOM 3288 C C . ALA A 1 442 ? 35.533 47.702 27.235 1.00 21.72 442 ALA A C 1
ATOM 3289 O O . ALA A 1 442 ? 35.080 48.404 28.140 1.00 22.92 442 ALA A O 1
ATOM 3291 N N . GLY A 1 443 ? 36.166 48.214 26.182 1.00 20.74 443 GLY A N 1
ATOM 3292 C CA . GLY A 1 443 ? 36.388 49.647 26.060 1.00 20.78 443 GLY A CA 1
ATOM 3293 C C . GLY A 1 443 ? 37.381 50.140 27.101 1.00 22.08 443 GLY A C 1
ATOM 3294 O O . GLY A 1 443 ? 38.275 49.418 27.545 1.00 23.71 443 GLY A O 1
ATOM 3295 N N . THR A 1 444 ? 37.237 51.406 27.475 1.00 25.75 444 THR A N 1
ATOM 3296 C CA . THR A 1 444 ? 38.061 51.980 28.530 1.00 22.94 444 THR A CA 1
ATOM 3297 C C . THR A 1 444 ? 37.149 52.547 29.601 1.00 25.86 444 THR A C 1
ATOM 3298 O O . THR A 1 444 ? 35.979 52.857 29.350 1.00 29.71 444 THR A O 1
ATOM 3302 N N . GLY A 1 445 ? 37.670 52.689 30.810 1.00 24.02 445 GLY A N 1
ATOM 3303 C CA . GLY A 1 445 ? 36.842 53.350 31.803 1.00 23.13 445 GLY A CA 1
ATOM 3304 C C . GLY A 1 445 ? 37.333 53.184 33.223 1.00 26.21 445 GLY A C 1
ATOM 3305 O O . GLY A 1 445 ? 38.215 52.381 33.523 1.00 24.17 445 GLY A O 1
ATOM 3306 N N . ARG A 1 446 ? 36.684 53.946 34.100 1.00 24.29 446 ARG A N 1
ATOM 3307 C CA . ARG A 1 446 ? 37.103 54.045 35.493 1.00 23.36 446 ARG A CA 1
ATOM 3308 C C . ARG A 1 446 ? 37.030 52.709 36.2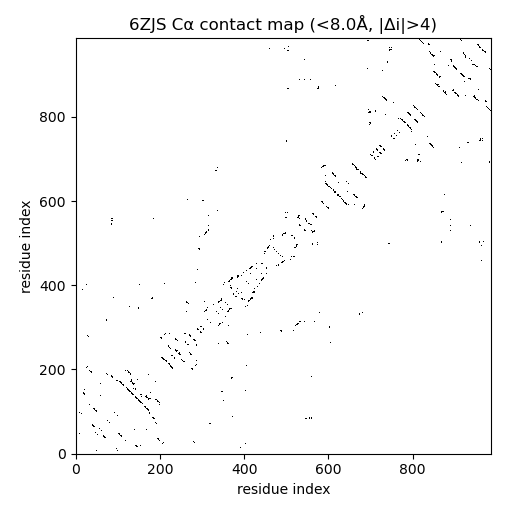10 1.00 26.24 446 ARG A C 1
ATOM 3309 O O . ARG A 1 446 ? 37.797 52.467 37.150 1.00 25.29 446 ARG A O 1
ATOM 3317 N N . ASN A 1 447 ? 36.110 51.830 35.816 1.00 23.62 447 ASN A N 1
ATOM 3318 C CA . ASN A 1 447 ? 35.990 50.570 36.544 1.00 21.44 447 ASN A CA 1
ATOM 3319 C C . ASN A 1 447 ? 37.092 49.584 36.162 1.00 22.56 447 ASN A C 1
ATOM 3320 O O . ASN A 1 447 ? 37.515 48.781 37.006 1.00 22.77 447 ASN A O 1
ATOM 3325 N N . LEU A 1 448 ? 37.566 49.627 34.913 1.00 23.10 448 LEU A N 1
ATOM 3326 C CA . LEU A 1 448 ? 38.733 48.835 34.549 1.00 20.95 448 LEU A CA 1
ATOM 3327 C C . LEU A 1 448 ? 39.947 49.291 35.340 1.00 22.33 448 LEU A C 1
ATOM 3328 O O . LEU A 1 448 ? 40.730 48.469 35.835 1.00 22.15 448 LEU A O 1
ATOM 3333 N N . ALA A 1 449 ? 40.103 50.602 35.498 1.00 21.95 449 ALA A N 1
ATOM 3334 C CA . ALA A 1 449 ? 41.186 51.127 36.327 1.00 23.21 449 ALA A CA 1
ATOM 3335 C C . ALA A 1 449 ? 41.059 50.643 37.763 1.00 22.80 449 ALA A C 1
ATOM 3336 O O . ALA A 1 449 ? 42.060 50.273 38.398 1.00 23.09 449 ALA A O 1
ATOM 3338 N N . ALA A 1 450 ? 39.836 50.619 38.298 1.00 22.65 450 ALA A N 1
ATOM 3339 C CA . ALA A 1 450 ? 39.649 50.115 39.664 1.00 24.14 450 ALA A CA 1
ATOM 3340 C C . ALA A 1 450 ? 40.032 48.641 39.766 1.00 22.76 450 ALA A C 1
ATOM 3341 O O . ALA A 1 450 ? 40.644 48.210 40.761 1.00 24.29 450 ALA A O 1
ATOM 3343 N N . MET A 1 451 ? 39.657 47.839 38.765 1.00 22.82 451 MET A N 1
ATOM 3344 C CA . MET A 1 451 ? 40.008 46.427 38.778 1.00 20.59 451 MET A CA 1
ATOM 3345 C C . MET A 1 451 ? 41.519 46.247 38.762 1.00 22.45 451 MET A C 1
ATOM 3346 O O . MET A 1 451 ? 42.060 45.376 39.456 1.00 22.79 451 MET A O 1
ATOM 3351 N N . SER A 1 452 ? 42.209 47.037 37.950 1.00 21.83 452 SER A N 1
ATOM 3352 C CA . SER A 1 452 ? 43.661 46.956 37.883 1.00 20.68 452 SER A CA 1
ATOM 3353 C C . SER A 1 452 ? 44.300 47.341 39.216 1.00 22.73 452 SER A C 1
ATOM 3354 O O . SER A 1 452 ? 45.200 46.652 39.702 1.00 22.95 452 SER A O 1
ATOM 3357 N N . ARG A 1 453 ? 43.862 48.455 39.803 1.00 23.22 453 ARG A N 1
ATOM 3358 C CA A ARG A 1 453 ? 44.394 48.888 41.095 0.55 20.52 453 ARG A CA 1
ATOM 3359 C CA B ARG A 1 453 ? 44.425 48.871 41.081 0.45 28.52 453 ARG A CA 1
ATOM 3360 C C . ARG A 1 453 ? 44.206 47.817 42.159 1.00 24.16 453 ARG A C 1
ATOM 3361 O O . ARG A 1 453 ? 45.114 47.551 42.953 1.00 23.59 453 ARG A O 1
ATOM 3376 N N . TRP A 1 454 ? 43.011 47.215 42.216 1.00 22.43 454 TRP A N 1
ATOM 3377 C CA . TRP A 1 454 ? 42.747 46.166 43.199 1.00 23.91 454 TRP A CA 1
ATOM 3378 C C . TRP A 1 454 ? 43.717 45.006 43.026 1.00 21.80 454 TRP A C 1
ATOM 3379 O O . TRP A 1 454 ? 44.272 44.482 44.005 1.00 23.04 454 TRP A O 1
ATOM 3390 N N . THR A 1 455 ? 43.953 44.607 41.775 1.00 22.16 455 THR A N 1
ATOM 3391 C CA . THR A 1 455 ? 44.766 43.428 41.497 1.00 21.47 455 THR A CA 1
ATOM 3392 C C . THR A 1 455 ? 46.230 43.696 41.822 1.00 21.58 455 THR A C 1
ATOM 3393 O O . THR A 1 455 ? 46.913 42.829 42.388 1.00 24.28 455 THR A O 1
ATOM 3397 N N . LYS A 1 456 ? 46.728 44.884 41.463 1.00 22.62 456 LYS A N 1
ATOM 3398 C CA . LYS A 1 456 ? 48.131 45.204 41.723 1.00 25.52 456 LYS A CA 1
ATOM 3399 C C . LYS A 1 456 ? 48.401 45.230 43.225 1.00 26.41 456 LYS A C 1
ATOM 3400 O O . LYS A 1 456 ? 49.478 44.839 43.684 1.00 26.62 456 LYS A O 1
ATOM 3406 N N . ASP A 1 457 ? 47.430 45.703 44.002 1.00 22.77 457 ASP A N 1
ATOM 3407 C CA . ASP A 1 457 ? 47.562 45.726 45.455 1.00 25.32 457 ASP A CA 1
ATOM 3408 C C . ASP A 1 457 ? 47.512 44.319 46.040 1.00 27.29 457 ASP A C 1
ATOM 3409 O O . ASP A 1 457 ? 48.269 43.990 46.964 1.00 26.68 457 ASP A O 1
ATOM 3414 N N . ARG A 1 458 ? 46.623 43.479 45.531 1.00 23.54 458 ARG A N 1
ATOM 3415 C CA . ARG A 1 458 ? 46.435 42.154 46.097 1.00 23.52 458 ARG A CA 1
ATOM 3416 C C . ARG A 1 458 ? 47.564 41.210 45.711 1.00 24.81 458 ARG A C 1
ATOM 3417 O O . ARG A 1 458 ? 48.004 40.406 46.535 1.00 24.41 458 ARG A O 1
ATOM 3425 N N . ASP A 1 459 ? 48.024 41.271 44.462 1.00 22.09 459 ASP A N 1
ATOM 3426 C CA . ASP A 1 459 ? 48.981 40.305 43.918 1.00 20.91 459 ASP A CA 1
ATOM 3427 C C . ASP A 1 459 ? 49.945 41.008 42.987 1.00 22.15 459 ASP A C 1
ATOM 3428 O O . ASP A 1 459 ? 49.847 40.903 41.756 1.00 24.66 459 ASP A O 1
ATOM 3433 N N . PRO A 1 460 ? 50.969 41.652 43.544 1.00 23.66 460 PRO A N 1
ATOM 3434 C CA . PRO A 1 460 ? 51.984 42.282 42.697 1.00 26.41 460 PRO A CA 1
ATOM 3435 C C . PRO A 1 460 ? 52.905 41.297 41.992 1.00 31.08 460 PRO A C 1
ATOM 3436 O O . PRO A 1 460 ? 53.729 41.737 41.186 1.00 32.24 460 PRO A O 1
ATOM 3440 N N . SER A 1 461 ? 52.762 39.986 42.214 1.00 26.93 461 SER A N 1
ATOM 3441 C CA . SER A 1 461 ? 53.665 39.012 41.602 1.00 28.14 461 SER A CA 1
ATOM 3442 C C . SER A 1 461 ? 53.399 38.769 40.119 1.00 30.07 461 SER A C 1
ATOM 3443 O O . SER A 1 461 ? 54.237 38.136 39.456 1.00 27.63 461 SER A O 1
ATOM 3446 N N . ARG A 1 462 ? 52.269 39.236 39.578 1.00 23.83 462 ARG A N 1
ATOM 3447 C CA . ARG A 1 462 ? 51.878 38.927 38.224 1.00 22.96 462 ARG A CA 1
ATOM 3448 C C . ARG A 1 462 ? 51.555 40.200 37.453 1.00 24.32 462 ARG A C 1
ATOM 3449 O O . ARG A 1 462 ? 50.746 41.021 37.922 1.00 28.22 462 ARG A O 1
ATOM 3457 N N . PRO A 1 463 ? 52.130 40.397 36.265 1.00 21.65 463 PRO A N 1
ATOM 3458 C CA . PRO A 1 463 ? 51.769 41.570 35.463 1.00 21.16 463 PRO A CA 1
ATOM 3459 C C . PRO A 1 463 ? 50.309 41.545 35.034 1.00 21.45 463 PRO A C 1
ATOM 3460 O O . PRO A 1 463 ? 49.684 40.494 34.909 1.00 24.28 463 PRO A O 1
ATOM 3464 N N . ILE A 1 464 ? 49.771 42.745 34.771 1.00 20.08 464 ILE A N 1
ATOM 3465 C CA . ILE A 1 464 ? 48.380 42.927 34.373 1.00 20.96 464 ILE A CA 1
ATOM 3466 C C . ILE A 1 464 ? 48.304 43.179 32.866 1.00 19.82 464 ILE A C 1
ATOM 3467 O O . ILE A 1 464 ? 49.092 43.965 32.304 1.00 21.36 464 ILE A O 1
ATOM 3472 N N . HIS A 1 465 ? 47.340 42.521 32.222 1.00 18.49 465 HIS A N 1
ATOM 3473 C CA . HIS A 1 465 ? 47.069 42.576 30.786 1.00 17.72 465 HIS A CA 1
ATOM 3474 C C . HIS A 1 465 ? 45.668 43.116 30.542 1.00 19.72 465 HIS A C 1
ATOM 3475 O O . HIS A 1 465 ? 44.709 42.706 31.211 1.00 19.76 465 HIS A O 1
ATOM 3482 N N . TYR A 1 466 ? 45.538 44.006 29.560 1.00 18.99 466 TYR A N 1
ATOM 3483 C CA . TYR A 1 466 ? 44.223 44.398 29.058 1.00 20.37 466 TYR A CA 1
ATOM 3484 C C . TYR A 1 466 ? 44.414 45.129 27.736 1.00 20.71 466 TYR A C 1
ATOM 3485 O O . TYR A 1 466 ? 45.050 46.185 27.693 1.00 20.39 466 TYR A O 1
ATOM 3494 N N . GLU A 1 467 ? 43.852 44.592 26.645 1.00 19.78 467 GLU A N 1
ATOM 3495 C CA . GLU A 1 467 ? 44.072 45.187 25.330 1.00 19.17 467 GLU A CA 1
ATOM 3496 C C . GLU A 1 467 ? 43.179 46.387 25.034 1.00 21.19 467 GLU A C 1
ATOM 3497 O O . GLU A 1 467 ? 43.546 47.214 24.197 1.00 22.24 467 GLU A O 1
ATOM 3503 N N . GLY A 1 468 ? 42.052 46.544 25.730 1.00 21.10 468 GLY A N 1
ATOM 3504 C CA . GLY A 1 468 ? 41.067 47.542 25.315 1.00 22.71 468 GLY A CA 1
ATOM 3505 C C . GLY A 1 468 ? 41.517 48.992 25.362 1.00 25.21 468 GLY A C 1
ATOM 3506 O O . GLY A 1 468 ? 40.978 49.832 24.631 1.00 27.20 468 GLY A O 1
ATOM 3507 N N . ASP A 1 469 ? 42.468 49.331 26.237 1.00 22.23 469 ASP A N 1
ATOM 3508 C CA . ASP A 1 469 ? 42.970 50.692 26.365 1.00 22.46 469 ASP A CA 1
ATOM 3509 C C . ASP A 1 469 ? 44.370 50.736 25.760 1.00 22.87 469 ASP A C 1
ATOM 3510 O O . ASP A 1 469 ? 45.349 50.363 26.408 1.00 23.01 469 ASP A O 1
ATOM 3515 N N . TRP A 1 470 ? 44.474 51.208 24.517 1.00 24.86 470 TRP A N 1
ATOM 3516 C CA . TRP A 1 470 ? 45.769 51.155 23.849 1.00 23.65 470 TRP A CA 1
ATOM 3517 C C . TRP A 1 470 ? 46.815 52.041 24.519 1.00 22.65 470 TRP A C 1
ATOM 3518 O O . TRP A 1 470 ? 48.008 51.773 24.376 1.00 24.37 470 TRP A O 1
ATOM 3529 N N . SER A 1 471 ? 46.406 53.076 25.275 1.00 24.70 471 SER A N 1
ATOM 3530 C CA . SER A 1 471 ? 47.390 53.901 25.957 1.00 24.66 471 SER A CA 1
ATOM 3531 C C . SER A 1 471 ? 48.134 53.119 27.030 1.00 24.72 471 SER A C 1
ATOM 3532 O O . SER A 1 471 ? 49.193 53.560 27.490 1.00 26.25 471 SER A O 1
ATOM 3535 N N . SER A 1 472 ? 47.577 51.990 27.456 1.00 22.77 472 SER A N 1
ATOM 3536 C CA . SER A 1 472 ? 48.228 51.066 28.399 1.00 20.77 472 SER A CA 1
ATOM 3537 C C . SER A 1 472 ? 48.483 51.701 29.764 1.00 23.69 472 SER A C 1
ATOM 3538 O O . SER A 1 472 ? 49.364 51.268 30.507 1.00 23.75 472 SER A O 1
ATOM 3541 N N . GLU A 1 473 ? 47.659 52.676 30.133 1.00 24.76 473 GLU A N 1
ATOM 3542 C CA . GLU A 1 473 ? 47.896 53.434 31.363 1.00 24.29 473 GLU A CA 1
ATOM 3543 C C . GLU A 1 473 ? 47.835 52.562 32.625 1.00 25.19 473 GLU A C 1
ATOM 3544 O O . GLU A 1 473 ? 48.557 52.829 33.595 1.00 26.39 473 GLU A O 1
ATOM 3550 N N . HIS A 1 474 ? 47.008 51.527 32.631 1.00 22.44 474 HIS A N 1
ATOM 3551 C CA . HIS A 1 474 ? 46.724 50.739 33.832 1.00 25.83 474 HIS A CA 1
ATOM 3552 C C . HIS A 1 474 ? 47.155 49.282 33.711 1.00 24.10 474 HIS A C 1
ATOM 3553 O O . HIS A 1 474 ? 46.633 48.410 34.428 1.00 26.25 474 HIS A O 1
ATOM 3560 N N . VAL A 1 475 ? 48.117 48.993 32.833 1.00 22.07 475 VAL A N 1
ATOM 3561 C CA . VAL A 1 475 ? 48.572 47.634 32.599 1.00 20.19 475 VAL A CA 1
ATOM 3562 C C . VAL A 1 475 ? 50.093 47.638 32.588 1.00 21.98 475 VAL A C 1
ATOM 3563 O O . VAL A 1 475 ? 50.722 48.689 32.649 1.00 22.85 475 VAL A O 1
ATOM 3567 N N . ASP A 1 476 ? 50.682 46.437 32.499 1.00 21.22 476 ASP A N 1
ATOM 3568 C CA . ASP A 1 476 ? 52.125 46.259 32.560 1.00 21.61 476 ASP A CA 1
ATOM 3569 C C . ASP A 1 476 ? 52.748 45.786 31.259 1.00 22.74 476 ASP A C 1
ATOM 3570 O O . ASP A 1 476 ? 53.980 45.829 31.135 1.00 22.60 476 ASP A O 1
ATOM 3575 N N . VAL A 1 477 ? 51.937 45.330 30.298 1.00 20.86 477 VAL A N 1
ATOM 3576 C CA . VAL A 1 477 ? 52.393 44.962 28.964 1.00 19.84 477 VAL A CA 1
ATOM 3577 C C . VAL A 1 477 ? 51.508 45.681 27.961 1.00 20.59 477 VAL A C 1
ATOM 3578 O O . VAL A 1 477 ? 50.365 46.046 28.267 1.00 19.70 477 VAL A O 1
ATOM 3582 N N . TYR A 1 478 ? 52.048 45.904 26.759 1.00 19.16 478 TYR A N 1
ATOM 3583 C CA . TYR A 1 478 ? 51.284 46.495 25.662 1.00 17.93 478 TYR A CA 1
ATOM 3584 C C . TYR A 1 478 ? 50.701 45.334 24.863 1.00 21.98 478 TYR A C 1
ATOM 3585 O O . TYR A 1 478 ? 51.450 44.513 24.336 1.00 20.91 478 TYR A O 1
ATOM 3594 N N . SER A 1 479 ? 49.376 45.251 24.798 1.00 19.82 479 SER A N 1
ATOM 3595 C CA . SER A 1 479 ? 48.697 44.152 24.131 1.00 21.07 479 SER A CA 1
ATOM 3596 C C . SER A 1 479 ? 47.850 44.667 22.973 1.00 20.19 479 SER A C 1
ATOM 3597 O O . SER A 1 479 ? 47.185 45.692 23.080 1.00 21.37 479 SER A O 1
ATOM 3600 N N . ARG A 1 480 ? 47.899 43.954 21.843 1.00 18.80 480 ARG A N 1
ATOM 3601 C CA . ARG A 1 480 ? 47.035 44.252 20.713 1.00 19.34 480 ARG A CA 1
ATOM 3602 C C . ARG A 1 480 ? 46.449 42.951 20.167 1.00 19.66 480 ARG A C 1
ATOM 3603 O O . ARG A 1 480 ? 46.898 41.850 20.486 1.00 21.93 480 ARG A O 1
ATOM 3611 N N A MET A 1 481 ? 45.433 43.075 19.319 0.51 21.01 481 MET A N 1
ATOM 3612 N N B MET A 1 481 ? 45.405 43.118 19.350 0.49 21.98 481 MET A N 1
ATOM 3613 C CA A MET A 1 481 ? 44.855 41.914 18.656 0.51 17.06 481 MET A CA 1
ATOM 3614 C CA B MET A 1 481 ? 44.771 42.039 18.606 0.49 25.01 481 MET A CA 1
ATOM 3615 C C A MET A 1 481 ? 44.785 42.195 17.164 0.51 15.20 481 MET A C 1
ATOM 3616 C C B MET A 1 481 ? 44.930 42.321 17.115 0.49 25.05 481 MET A C 1
ATOM 3617 O O A MET A 1 481 ? 44.180 43.183 16.737 0.51 18.90 481 MET A O 1
ATOM 3618 O O B MET A 1 481 ? 44.624 43.425 16.635 0.49 20.13 481 MET A O 1
ATOM 3627 N N . TYR A 1 482 ? 45.409 41.331 16.377 1.00 21.02 482 TYR A N 1
ATOM 3628 C CA . TYR A 1 482 ? 45.388 41.382 14.914 1.00 20.21 482 TYR A CA 1
ATOM 3629 C C . TYR A 1 482 ? 46.150 42.573 14.349 1.00 21.34 482 TYR A C 1
ATOM 3630 O O . TYR A 1 482 ? 45.912 42.959 13.198 1.00 25.47 482 TYR A O 1
ATOM 3639 N N . ALA A 1 483 ? 47.077 43.164 15.105 1.00 20.60 483 ALA A N 1
ATOM 3640 C CA . ALA A 1 483 ? 47.963 44.138 14.483 1.00 20.74 483 ALA A CA 1
ATOM 3641 C C . ALA A 1 483 ? 48.683 43.476 13.322 1.00 21.63 483 ALA A C 1
ATOM 3642 O O . ALA A 1 483 ? 49.089 42.307 13.399 1.00 22.82 483 ALA A O 1
ATOM 3644 N N . SER A 1 484 ? 48.849 44.223 12.244 1.00 21.90 484 SER A N 1
ATOM 3645 C CA . SER A 1 484 ? 49.469 43.651 11.059 1.00 23.03 484 SER A CA 1
ATOM 3646 C C . SER A 1 484 ? 50.918 43.255 11.339 1.00 23.28 484 SER A C 1
ATOM 3647 O O . SER A 1 484 ? 51.562 43.733 12.282 1.00 21.67 484 SER A O 1
ATOM 3650 N N . GLN A 1 485 ? 51.438 42.366 10.491 1.00 23.02 485 GLN A N 1
ATOM 3651 C CA . GLN A 1 485 ? 52.859 42.049 10.541 1.00 22.77 485 GLN A CA 1
ATOM 3652 C C . GLN A 1 485 ? 53.698 43.315 10.434 1.00 21.00 485 GLN A C 1
ATOM 3653 O O . GLN A 1 485 ? 54.702 43.458 11.137 1.00 23.76 485 GLN A O 1
ATOM 3659 N N . ALA A 1 486 ? 53.293 44.249 9.574 1.00 22.07 486 ALA A N 1
ATOM 3660 C CA . ALA A 1 486 ? 54.030 45.503 9.411 1.00 22.37 486 ALA A CA 1
ATOM 3661 C C . ALA A 1 486 ? 54.060 46.302 10.710 1.00 22.31 486 ALA A C 1
ATOM 3662 O O . ALA A 1 486 ? 55.116 46.789 11.141 1.00 23.71 486 ALA A O 1
ATOM 3664 N N . GLU A 1 487 ? 52.904 46.472 11.341 1.00 22.63 487 GLU A N 1
ATOM 3665 C CA . GLU A 1 487 ? 52.877 47.247 12.577 1.00 23.51 487 GLU A CA 1
ATOM 3666 C C . GLU A 1 487 ? 53.632 46.529 13.686 1.00 23.02 487 GLU A C 1
ATOM 3667 O O . GLU A 1 487 ? 54.309 47.157 14.510 1.00 24.14 487 GLU A O 1
ATOM 3673 N N . THR A 1 488 ? 53.553 45.201 13.707 1.00 22.58 488 THR A N 1
ATOM 3674 C CA . THR A 1 488 ? 54.281 44.427 14.702 1.00 24.26 488 THR A CA 1
ATOM 3675 C C . THR A 1 488 ? 55.787 44.624 14.553 1.00 20.93 488 THR A C 1
ATOM 3676 O O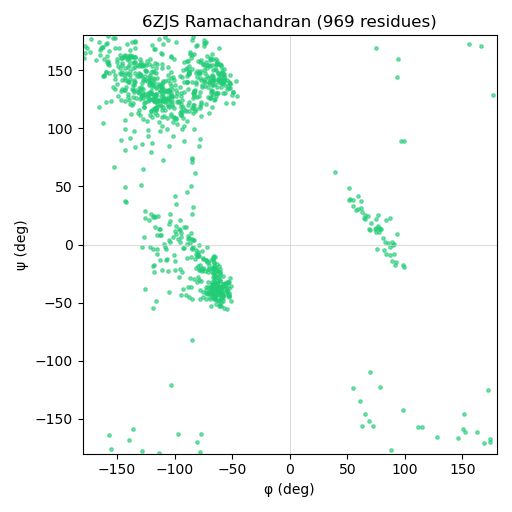 . THR A 1 488 ? 56.516 44.667 15.554 1.00 22.20 488 THR A O 1
ATOM 3680 N N . ALA A 1 489 ? 56.280 44.735 13.314 1.00 20.87 489 ALA A N 1
ATOM 3681 C CA . ALA A 1 489 ? 57.701 44.983 13.098 1.00 21.72 489 ALA A CA 1
ATOM 3682 C C . ALA A 1 489 ? 58.117 46.343 13.642 1.00 22.36 489 ALA A C 1
ATOM 3683 O O . ALA A 1 489 ? 59.224 46.489 14.182 1.00 22.57 489 ALA A O 1
ATOM 3685 N N . LEU A 1 490 ? 57.260 47.354 13.489 1.00 22.87 490 LEU A N 1
ATOM 3686 C CA . LEU A 1 490 ? 57.583 48.679 14.026 1.00 22.31 490 LEU A CA 1
ATOM 3687 C C . LEU A 1 490 ? 57.648 48.627 15.547 1.00 22.14 490 LEU A C 1
ATOM 3688 O O . LEU A 1 490 ? 58.567 49.182 16.159 1.00 22.91 490 LEU A O 1
ATOM 3693 N N . ILE A 1 491 ? 56.662 47.984 16.168 1.00 22.50 491 ILE A N 1
ATOM 3694 C CA . ILE A 1 491 ? 56.639 47.848 17.627 1.00 21.85 491 ILE A CA 1
ATOM 3695 C C . ILE A 1 491 ? 57.850 47.064 18.099 1.00 22.61 491 ILE A C 1
ATOM 3696 O O . ILE A 1 491 ? 58.513 47.420 19.076 1.00 23.16 491 ILE A O 1
ATOM 3701 N N . GLY A 1 492 ? 58.191 45.990 17.384 1.00 22.52 492 GLY A N 1
ATOM 3702 C CA . GLY A 1 492 ? 59.356 45.216 17.750 1.00 24.05 492 GLY A CA 1
ATOM 3703 C C . GLY A 1 492 ? 60.622 46.041 17.803 1.00 24.23 492 GLY A C 1
ATOM 3704 O O . GLY A 1 492 ? 61.494 45.801 18.640 1.00 24.83 492 GLY A O 1
ATOM 3705 N N . GLN A 1 493 ? 60.727 47.051 16.951 1.00 22.39 493 GLN A N 1
ATOM 3706 C CA . GLN A 1 493 ? 61.904 47.884 16.885 1.00 22.28 493 GLN A CA 1
ATOM 3707 C C . GLN A 1 493 ? 61.798 49.113 17.774 1.00 24.59 493 GLN A C 1
ATOM 3708 O O . GLN A 1 493 ? 62.760 49.884 17.866 1.00 24.37 493 GLN A O 1
ATOM 3714 N N . GLY A 1 494 ? 60.661 49.310 18.425 1.00 23.50 494 GLY A N 1
ATOM 3715 C CA . GLY A 1 494 ? 60.473 50.451 19.307 1.00 26.01 494 GLY A CA 1
ATOM 3716 C C . GLY A 1 494 ? 60.215 51.757 18.599 1.00 26.22 494 GLY A C 1
ATOM 3717 O O . GLY A 1 494 ? 60.475 52.829 19.174 1.00 25.40 494 GLY A O 1
ATOM 3718 N N . ILE A 1 495 ? 59.680 51.709 17.376 1.00 23.29 495 ILE A N 1
ATOM 3719 C CA . ILE A 1 495 ? 59.576 52.887 16.521 1.00 24.40 495 ILE A CA 1
ATOM 3720 C C . ILE A 1 495 ? 58.131 53.180 16.100 1.00 25.12 495 ILE A C 1
ATOM 3721 O O . ILE A 1 495 ? 57.904 53.942 15.143 1.00 25.40 495 ILE A O 1
ATOM 3726 N N . GLU A 1 496 ? 57.157 52.666 16.837 1.00 24.97 496 GLU A N 1
ATOM 3727 C CA . GLU A 1 496 ? 55.757 52.937 16.542 1.00 25.07 496 GLU A CA 1
ATOM 3728 C C . GLU A 1 496 ? 55.439 54.412 16.825 1.00 24.31 496 GLU A C 1
ATOM 3729 O O . GLU A 1 496 ? 56.179 55.089 17.536 1.00 26.78 496 GLU A O 1
ATOM 3735 N N . PRO A 1 497 ? 54.359 54.938 16.244 1.00 27.57 497 PRO A N 1
ATOM 3736 C CA . PRO A 1 497 ? 53.994 56.331 16.503 1.00 32.63 497 PRO A CA 1
ATOM 3737 C C . PRO A 1 497 ? 53.736 56.539 17.986 1.00 34.41 497 PRO A C 1
ATOM 3738 O O . PRO A 1 497 ? 53.256 55.646 18.682 1.00 30.88 497 PRO A O 1
ATOM 3742 N N . ALA A 1 498 ? 54.057 57.732 18.459 1.00 32.17 498 ALA A N 1
ATOM 3743 C CA . ALA A 1 498 ? 53.966 58.027 19.880 1.00 37.26 498 ALA A CA 1
ATOM 3744 C C . ALA A 1 498 ? 52.536 58.361 20.292 1.00 32.29 498 ALA A C 1
ATOM 3745 O O . ALA A 1 498 ? 51.750 58.915 19.522 1.00 32.96 498 ALA A O 1
ATOM 3747 N N . LEU A 1 499 ? 52.206 57.993 21.524 1.00 31.48 499 LEU A N 1
ATOM 3748 C CA . LEU A 1 499 ? 51.001 58.496 22.163 1.00 32.54 499 LEU A CA 1
ATOM 3749 C C . LEU A 1 499 ? 51.124 60.003 22.350 1.00 30.37 499 LEU A C 1
ATOM 3750 O O . LEU A 1 499 ? 52.223 60.547 22.475 1.00 34.90 499 LEU A O 1
ATOM 3755 N N . ASN A 1 500 ? 49.978 60.677 22.421 1.00 36.07 500 ASN A N 1
ATOM 3756 C CA . ASN A 1 500 ? 49.997 62.133 22.565 1.00 39.63 500 ASN A CA 1
ATOM 3757 C C . ASN A 1 500 ? 50.585 62.550 23.903 1.00 42.34 500 ASN A C 1
ATOM 3758 O O . ASN A 1 500 ? 51.301 63.550 23.988 1.00 44.55 500 ASN A O 1
ATOM 3763 N N . ASP A 1 501 ? 50.306 61.791 24.956 1.00 37.34 501 ASP A N 1
ATOM 3764 C CA . ASP A 1 501 ? 50.841 62.068 26.283 1.00 39.00 501 ASP A CA 1
ATOM 3765 C C . ASP A 1 501 ? 52.250 61.494 26.370 1.00 46.37 501 ASP A C 1
ATOM 3766 O O . ASP A 1 501 ? 52.439 60.275 26.320 1.00 36.13 501 ASP A O 1
ATOM 3771 N N . ALA A 1 502 ? 53.243 62.370 26.524 1.00 43.59 502 ALA A N 1
ATOM 3772 C CA . ALA A 1 502 ? 54.636 61.933 26.469 1.00 44.81 502 ALA A CA 1
ATOM 3773 C C . ALA A 1 502 ? 54.976 60.976 27.603 1.00 37.33 502 ALA A C 1
ATOM 3774 O O . ALA A 1 502 ? 55.809 60.076 27.435 1.00 42.73 502 ALA A O 1
ATOM 3776 N N . ALA A 1 503 ? 54.375 61.174 28.777 1.00 37.72 503 ALA A N 1
ATOM 3777 C CA . ALA A 1 503 ? 54.639 60.288 29.903 1.00 44.29 503 ALA A CA 1
ATOM 3778 C C . ALA A 1 503 ? 54.059 58.906 29.648 1.00 34.50 503 ALA A C 1
ATOM 3779 O O . ALA A 1 503 ? 54.694 57.893 29.964 1.00 37.16 503 ALA A O 1
ATOM 3781 N N . LEU A 1 504 ? 52.845 58.842 29.105 1.00 31.79 504 LEU A N 1
ATOM 3782 C CA . LEU A 1 504 ? 52.296 57.532 28.768 1.00 32.10 504 LEU A CA 1
ATOM 3783 C C . LEU A 1 504 ? 53.067 56.900 27.626 1.00 30.10 504 LEU A C 1
ATOM 3784 O O . LEU A 1 504 ? 53.245 55.679 27.608 1.00 27.34 504 LEU A O 1
ATOM 3789 N N . ASP A 1 505 ? 53.555 57.697 26.673 1.00 28.52 505 ASP A N 1
ATOM 3790 C CA . ASP A 1 505 ? 54.328 57.090 25.597 1.00 29.90 505 ASP A CA 1
ATOM 3791 C C . ASP A 1 505 ? 55.614 56.473 26.128 1.00 32.86 505 ASP A C 1
ATOM 3792 O O . ASP A 1 505 ? 55.976 55.347 25.756 1.00 32.10 505 ASP A O 1
ATOM 3797 N N . ALA A 1 506 ? 56.313 57.183 27.008 1.00 35.83 506 ALA A N 1
ATOM 3798 C CA . ALA A 1 506 ? 57.554 56.655 27.558 1.00 41.54 506 ALA A CA 1
ATOM 3799 C C . ALA A 1 506 ? 57.306 55.345 28.295 1.00 36.57 506 ALA A C 1
ATOM 3800 O O . ALA A 1 506 ? 58.084 54.392 28.162 1.00 35.65 506 ALA A O 1
ATOM 3802 N N . ARG A 1 507 ? 56.214 55.274 29.057 1.00 30.13 507 ARG A N 1
ATOM 3803 C CA . ARG A 1 507 ? 55.853 54.047 29.763 1.00 31.21 507 ARG A CA 1
ATOM 3804 C C . ARG A 1 507 ? 55.575 52.913 28.779 1.00 31.00 507 ARG A C 1
ATOM 3805 O O . ARG A 1 507 ? 56.054 51.787 28.962 1.00 30.47 507 ARG A O 1
ATOM 3813 N N . ARG A 1 508 ? 54.767 53.182 27.749 1.00 26.25 508 ARG A N 1
ATOM 3814 C CA . ARG A 1 508 ? 54.356 52.101 26.851 1.00 24.67 508 ARG A CA 1
ATOM 3815 C C . ARG A 1 508 ? 55.525 51.645 25.988 1.00 26.62 508 ARG A C 1
ATOM 3816 O O . ARG A 1 508 ? 55.665 50.452 25.686 1.00 24.39 508 ARG A O 1
ATOM 3824 N N . ARG A 1 509 ? 56.378 52.580 25.574 1.00 27.08 509 ARG A N 1
ATOM 3825 C CA . ARG A 1 509 ? 57.464 52.214 24.672 1.00 30.89 509 ARG A CA 1
ATOM 3826 C C . ARG A 1 509 ? 58.450 51.304 25.384 1.00 31.64 509 ARG A C 1
ATOM 3827 O O . ARG A 1 509 ? 59.169 50.551 24.720 1.00 36.65 509 ARG A O 1
ATOM 3835 N N . ALA A 1 510 ? 58.456 51.333 26.714 1.00 29.93 510 ALA A N 1
ATOM 3836 C CA . ALA A 1 510 ? 59.303 50.494 27.548 1.00 32.20 510 ALA A CA 1
ATOM 3837 C C . ALA A 1 510 ? 58.612 49.214 28.017 1.00 28.10 510 ALA A C 1
ATOM 3838 O O . ALA A 1 510 ? 59.165 48.485 28.856 1.00 31.22 510 ALA A O 1
ATOM 3840 N N . MET A 1 511 ? 57.407 48.943 27.528 1.00 26.96 511 MET A N 1
ATOM 3841 C CA . MET A 1 511 ? 56.691 47.705 27.814 1.00 22.05 511 MET A CA 1
ATOM 3842 C C . MET A 1 511 ? 56.962 46.669 26.733 1.00 22.15 511 MET A C 1
ATOM 3843 O O . MET A 1 511 ? 57.050 46.995 25.544 1.00 22.84 511 MET A O 1
ATOM 3848 N N . PRO A 1 512 ? 57.040 45.406 27.115 1.00 21.20 512 PRO A N 1
ATOM 3849 C CA . PRO A 1 512 ? 56.993 44.333 26.122 1.00 20.93 512 PRO A CA 1
ATOM 3850 C C . PRO A 1 512 ? 55.603 44.245 25.509 1.00 20.80 512 PRO A C 1
ATOM 3851 O O . PRO A 1 512 ? 54.613 44.744 26.060 1.00 20.66 512 PRO A O 1
ATOM 3855 N N . PHE A 1 513 ? 55.554 43.632 24.320 1.00 20.61 513 PHE A N 1
ATOM 3856 C CA . PHE A 1 513 ? 54.375 43.652 23.456 1.00 20.80 513 PHE A CA 1
ATOM 3857 C C . PHE A 1 513 ? 53.895 42.239 23.173 1.00 19.70 513 PHE A C 1
ATOM 3858 O O . PHE A 1 513 ? 54.692 41.379 22.798 1.00 20.24 513 PHE A O 1
ATOM 3866 N N . VAL A 1 514 ? 52.600 42.001 23.365 1.00 18.53 514 VAL A N 1
ATOM 3867 C CA . VAL A 1 514 ? 51.999 40.708 23.087 1.00 20.91 514 VAL A CA 1
ATOM 3868 C C . VAL A 1 514 ? 50.816 40.875 22.138 1.00 22.12 514 VAL A C 1
ATOM 3869 O O . VAL A 1 514 ? 50.045 41.834 22.256 1.00 20.43 514 VAL A O 1
ATOM 3873 N N . LEU A 1 515 ? 50.662 39.928 21.208 1.00 20.89 515 LEU A N 1
ATOM 3874 C CA . LEU A 1 515 ? 49.427 39.791 20.432 1.00 19.88 515 LEU A CA 1
ATOM 3875 C C . LEU A 1 515 ? 48.542 38.806 21.190 1.00 19.28 515 LEU A C 1
ATOM 3876 O O . LEU A 1 515 ? 48.756 37.586 21.156 1.00 20.46 515 LEU A O 1
ATOM 3881 N N . CYS A 1 516 ? 47.550 39.337 21.910 1.00 18.91 516 CYS A N 1
ATOM 3882 C CA . CYS A 1 516 ? 46.642 38.474 22.654 1.00 21.16 516 CYS A CA 1
ATOM 3883 C C . CYS A 1 516 ? 45.738 37.685 21.733 1.00 19.39 516 CYS A C 1
ATOM 3884 O O . CYS A 1 516 ? 45.246 36.628 22.145 1.00 19.72 516 CYS A O 1
ATOM 3887 N N . GLU A 1 517 ? 45.555 38.147 20.497 1.00 19.30 517 GLU A N 1
ATOM 3888 C CA . GLU A 1 517 ? 44.862 37.406 19.440 1.00 20.24 517 GLU A CA 1
ATOM 3889 C C . GLU A 1 517 ? 45.541 37.764 18.120 1.00 18.35 517 GLU A C 1
ATOM 3890 O O . GLU A 1 517 ? 45.838 38.937 17.873 1.00 19.85 517 GLU A O 1
ATOM 3896 N N . TYR A 1 518 ? 45.836 36.754 17.292 1.00 19.40 518 TYR A N 1
ATOM 3897 C CA . TYR A 1 518 ? 46.397 36.990 15.958 1.00 20.12 518 TYR A CA 1
ATOM 3898 C C . TYR A 1 518 ? 46.129 35.760 15.094 1.00 20.07 518 TYR A C 1
ATOM 3899 O O . TYR A 1 518 ? 45.589 34.745 15.563 1.00 19.99 518 TYR A O 1
ATOM 3908 N N . VAL A 1 519 ? 46.460 35.893 13.806 1.00 18.98 519 VAL A N 1
ATOM 3909 C CA . VAL A 1 519 ? 46.272 34.878 12.769 1.00 19.82 519 VAL A CA 1
ATOM 3910 C C . VAL A 1 519 ? 44.960 34.129 12.925 1.00 22.10 519 VAL A C 1
ATOM 3911 O O . VAL A 1 519 ? 44.934 32.904 13.064 1.00 20.72 519 VAL A O 1
ATOM 3915 N N . HIS A 1 520 ? 43.866 34.879 12.815 1.00 20.87 520 HIS A N 1
ATOM 3916 C CA . HIS A 1 520 ? 42.516 34.355 12.959 1.00 20.25 520 HIS A CA 1
ATOM 3917 C C . HIS A 1 520 ? 42.368 33.115 12.089 1.00 21.12 520 HIS A C 1
ATOM 3918 O O . HIS A 1 520 ? 42.653 33.159 10.888 1.00 22.25 520 HIS A O 1
ATOM 3925 N N . ALA A 1 521 ? 42.014 31.992 12.728 1.00 20.57 521 ALA A N 1
ATOM 3926 C CA . ALA A 1 521 ? 42.172 30.649 12.157 1.00 20.86 521 ALA A CA 1
ATOM 3927 C C . ALA A 1 521 ? 40.886 30.111 11.554 1.00 25.91 521 ALA A C 1
ATOM 3928 O O . ALA A 1 521 ? 40.601 28.909 11.609 1.00 26.83 521 ALA A O 1
ATOM 3930 N N . MET A 1 522 ? 40.084 30.975 10.977 1.00 22.78 522 MET A N 1
ATOM 3931 C CA . MET A 1 522 ? 38.786 30.569 10.458 1.00 23.20 522 MET A CA 1
ATOM 3932 C C . MET A 1 522 ? 38.912 29.995 9.052 1.00 25.35 522 MET A C 1
ATOM 3933 O O . MET A 1 522 ? 39.427 30.655 8.139 1.00 22.28 522 MET A O 1
ATOM 3938 N N . GLY A 1 523 ? 38.398 28.780 8.875 1.00 22.32 523 GLY A N 1
ATOM 3939 C CA . GLY A 1 523 ? 38.355 28.161 7.562 1.00 22.96 523 GLY A CA 1
ATOM 3940 C C . GLY A 1 523 ? 39.741 27.889 7.027 1.00 24.37 523 GLY A C 1
ATOM 3941 O O . GLY A 1 523 ? 40.688 27.563 7.767 1.00 23.51 523 GLY A O 1
ATOM 3942 N N . ASN A 1 524 ? 39.865 28.018 5.713 1.00 23.11 524 ASN A N 1
ATOM 3943 C CA . ASN A 1 524 ? 41.121 27.737 5.033 1.00 20.87 524 ASN A CA 1
ATOM 3944 C C . ASN A 1 524 ? 42.109 28.834 5.406 1.00 24.21 524 ASN A C 1
ATOM 3945 O O . ASN A 1 524 ? 41.917 29.994 5.042 1.00 22.68 524 ASN A O 1
ATOM 3950 N N . GLY A 1 525 ? 43.154 28.466 6.147 1.00 23.48 525 GLY A N 1
ATOM 3951 C CA . GLY A 1 525 ? 44.089 29.409 6.705 1.00 23.43 525 GLY A CA 1
ATOM 3952 C C . GLY A 1 525 ? 44.581 28.890 8.036 1.00 24.33 525 GLY A C 1
ATOM 3953 O O . GLY A 1 525 ? 44.391 27.711 8.358 1.00 25.91 525 GLY A O 1
ATOM 3954 N N . PRO A 1 526 ? 45.236 29.742 8.838 1.00 21.75 526 PRO A N 1
ATOM 3955 C CA . PRO A 1 526 ? 45.537 31.152 8.569 1.00 21.93 526 PRO A CA 1
ATOM 3956 C C . PRO A 1 526 ? 46.807 31.311 7.753 1.00 22.07 526 PRO A C 1
ATOM 3957 O O . PRO A 1 526 ? 47.782 30.592 8.006 1.00 22.66 526 PRO A O 1
ATOM 3961 N N . GLY A 1 527 ? 46.789 32.246 6.785 1.00 21.30 527 GLY A N 1
ATOM 3962 C CA . GLY A 1 527 ? 47.989 32.630 6.085 1.00 20.86 527 GLY A CA 1
ATOM 3963 C C . GLY A 1 527 ? 48.779 33.675 6.868 1.00 21.38 527 GLY A C 1
ATOM 3964 O O . GLY A 1 527 ? 48.247 34.333 7.771 1.00 22.82 527 GLY A O 1
ATOM 3965 N N . GLY A 1 528 ? 50.045 33.841 6.487 1.00 21.98 528 GLY A N 1
ATOM 3966 C CA . GLY A 1 528 ? 50.887 34.887 7.061 1.00 23.38 528 GLY A CA 1
ATOM 3967 C C . GLY A 1 528 ? 51.469 34.602 8.436 1.00 22.26 528 GLY A C 1
ATOM 3968 O O . GLY A 1 528 ? 51.960 35.529 9.089 1.00 22.57 528 GLY A O 1
ATOM 3969 N N . MET A 1 529 ? 51.414 33.357 8.917 1.00 21.30 529 MET A N 1
ATOM 3970 C CA . MET A 1 529 ? 51.964 33.024 10.225 1.00 20.88 529 MET A CA 1
ATOM 3971 C C . MET A 1 529 ? 53.476 33.143 10.257 1.00 21.88 529 MET A C 1
ATOM 3972 O O . MET A 1 529 ? 54.042 33.509 11.302 1.00 21.79 529 MET A O 1
ATOM 3977 N N . SER A 1 530 ? 54.152 32.840 9.143 1.00 22.83 530 SER A N 1
ATOM 3978 C CA . SER A 1 530 ? 55.608 32.843 9.167 1.00 24.00 530 SER A CA 1
ATOM 3979 C C . SER A 1 530 ? 56.152 34.248 9.354 1.00 25.43 530 SER A C 1
ATOM 3980 O O . SER A 1 530 ? 57.183 34.435 10.008 1.00 23.85 530 SER A O 1
ATOM 3983 N N . GLU A 1 531 ? 55.493 35.237 8.751 1.00 22.80 531 GLU A N 1
ATOM 3984 C CA . GLU A 1 531 ? 55.967 36.608 8.827 1.00 23.49 531 GLU A CA 1
ATOM 3985 C C . GLU A 1 531 ? 55.876 37.150 10.252 1.00 22.92 531 GLU A C 1
ATOM 3986 O O . GLU A 1 531 ? 56.759 37.897 10.692 1.00 26.64 531 GLU A O 1
ATOM 3992 N N . TYR A 1 532 ? 54.837 36.776 11.002 1.00 21.54 532 TYR A N 1
ATOM 3993 C CA . TYR A 1 532 ? 54.796 37.127 12.416 1.00 20.57 532 TYR A CA 1
ATOM 3994 C C . TYR A 1 532 ? 55.909 36.413 13.180 1.00 20.84 532 TYR A C 1
ATOM 3995 O O . TYR A 1 532 ? 56.594 37.015 14.014 1.00 23.07 532 TYR A O 1
ATOM 4004 N N . GLN A 1 533 ? 56.079 35.110 12.931 1.00 21.93 533 GLN A N 1
ATOM 4005 C CA . GLN A 1 533 ? 57.021 34.324 13.727 1.00 23.27 533 GLN A CA 1
ATOM 4006 C C . GLN A 1 533 ? 58.450 34.832 13.576 1.00 21.58 533 GLN A C 1
ATOM 4007 O O . GLN A 1 533 ? 59.200 34.897 14.565 1.00 22.97 533 GLN A O 1
ATOM 4013 N N . ALA A 1 534 ? 58.838 35.221 12.364 1.00 21.80 534 ALA A N 1
ATOM 4014 C CA . ALA A 1 534 ? 60.183 35.757 12.166 1.00 23.48 534 ALA A CA 1
ATOM 4015 C C . ALA A 1 534 ? 60.416 36.986 13.034 1.00 23.77 534 ALA A C 1
ATOM 4016 O O . ALA A 1 534 ? 61.503 37.169 13.600 1.00 26.36 534 ALA A O 1
ATOM 4018 N N . LEU A 1 535 ? 59.390 37.820 13.188 1.00 22.73 535 LEU A N 1
ATOM 4019 C CA . LEU A 1 535 ? 59.510 39.009 14.032 1.00 20.96 535 LEU A CA 1
ATOM 4020 C C . LEU A 1 535 ? 59.615 38.622 15.494 1.00 22.43 535 LEU A C 1
ATOM 4021 O O . LEU A 1 535 ? 60.468 39.146 16.221 1.00 23.53 535 LEU A O 1
ATOM 4026 N N . PHE A 1 536 ? 58.745 37.715 15.955 1.00 20.78 536 PHE A N 1
ATOM 4027 C CA . PHE A 1 536 ? 58.769 37.308 17.359 1.00 21.35 536 PHE A CA 1
ATOM 4028 C C . PHE A 1 536 ? 60.154 36.823 17.748 1.00 24.57 536 PHE A C 1
ATOM 4029 O O . PHE A 1 536 ? 60.642 37.085 18.863 1.00 25.59 536 PHE A O 1
ATOM 4037 N N . GLU A 1 537 ? 60.790 36.071 16.858 1.00 23.12 537 GLU A N 1
ATOM 4038 C CA . GLU A 1 537 ? 62.071 35.465 17.170 1.00 25.06 537 GLU A CA 1
ATOM 4039 C C . GLU A 1 537 ? 63.222 36.456 17.055 1.00 31.58 537 GLU A C 1
ATOM 4040 O O . GLU A 1 537 ? 64.241 36.262 17.705 1.00 34.37 537 GLU A O 1
ATOM 4046 N N . LYS A 1 538 ? 63.058 37.539 16.310 1.00 25.66 538 LYS A N 1
ATOM 4047 C CA . LYS A 1 538 ? 64.119 38.520 16.083 1.00 24.52 538 LYS A CA 1
ATOM 4048 C C . LYS A 1 538 ? 64.154 39.611 17.145 1.00 27.99 538 LYS A C 1
ATOM 4049 O O . LYS A 1 538 ? 65.242 40.060 17.515 1.00 29.25 538 LYS A O 1
ATOM 4055 N N . TYR A 1 539 ? 62.995 40.046 17.644 1.00 22.60 539 TYR A N 1
ATOM 4056 C CA . TYR A 1 539 ? 62.921 41.258 18.457 1.00 23.07 539 TYR A CA 1
ATOM 4057 C C . TYR A 1 539 ? 62.586 40.928 19.910 1.00 24.39 539 TYR A C 1
ATOM 4058 O O . TYR A 1 539 ? 61.490 40.413 20.204 1.00 23.48 539 TYR A O 1
ATOM 4067 N N . PRO A 1 540 ? 63.495 41.203 20.848 1.00 22.92 540 PRO A N 1
ATOM 4068 C CA . PRO A 1 540 ? 63.215 40.919 22.271 1.00 24.81 540 PRO A CA 1
ATOM 4069 C C . PRO A 1 540 ? 61.933 41.538 22.831 1.00 22.91 540 PRO A C 1
ATOM 4070 O O . PRO A 1 540 ? 61.290 40.923 23.696 1.00 22.73 540 PRO A O 1
ATOM 4074 N N . ARG A 1 541 ? 61.521 42.712 22.354 1.00 22.06 541 ARG A N 1
ATOM 4075 C CA . ARG A 1 541 ? 60.310 43.320 22.892 1.00 20.05 541 ARG A CA 1
ATOM 4076 C C . ARG A 1 541 ? 59.066 42.510 22.543 1.00 21.04 541 ARG A C 1
ATOM 4077 O O . ARG A 1 541 ? 58.046 42.642 23.220 1.00 22.16 541 ARG A O 1
ATOM 4085 N N . LEU A 1 542 ? 59.105 41.725 21.463 1.00 20.40 542 LEU A N 1
ATOM 4086 C CA . LEU A 1 542 ? 57.945 40.935 21.068 1.00 20.83 542 LEU A CA 1
ATOM 4087 C C . LEU A 1 542 ? 57.885 39.660 21.894 1.00 23.07 542 LEU A C 1
ATOM 4088 O O . LEU A 1 542 ? 58.753 38.780 21.771 1.00 24.06 542 LEU A O 1
ATOM 4093 N N . MET A 1 543 ? 56.822 39.536 22.684 1.00 19.87 543 MET A N 1
ATOM 4094 C CA . MET A 1 543 ? 56.628 38.399 23.578 1.00 19.26 543 MET A CA 1
ATOM 4095 C C . MET A 1 543 ? 56.101 37.176 22.855 1.00 22.12 543 MET A C 1
ATOM 4096 O O . MET A 1 543 ? 56.139 36.082 23.417 1.00 21.75 543 MET A O 1
ATOM 4101 N N . GLY A 1 544 ? 55.539 37.347 21.663 1.00 20.78 544 GLY A N 1
ATOM 4102 C CA . GLY A 1 544 ? 54.826 36.288 20.974 1.00 22.44 544 GLY A CA 1
ATOM 4103 C C . GLY A 1 544 ? 53.350 36.587 20.803 1.00 20.63 544 GLY A C 1
ATOM 4104 O O . GLY A 1 544 ? 52.907 37.748 20.816 1.00 21.26 544 GLY A O 1
ATOM 4105 N N . GLY A 1 545 ? 52.570 35.527 20.636 1.00 21.49 545 GLY A N 1
ATOM 4106 C CA . GLY A 1 545 ? 51.173 35.717 20.294 1.00 22.59 545 GLY A CA 1
ATOM 4107 C C . GLY A 1 545 ? 50.345 34.489 20.583 1.00 21.18 545 GLY A C 1
ATOM 4108 O O . GLY A 1 545 ? 50.858 33.372 20.673 1.00 21.56 545 GLY A O 1
ATOM 4109 N N . PHE A 1 546 ? 49.038 34.719 20.709 1.00 19.64 546 PHE A N 1
ATOM 4110 C CA . PHE A 1 546 ? 48.052 33.677 20.954 1.00 19.39 546 PHE A CA 1
ATOM 4111 C C . PHE A 1 546 ? 47.094 33.620 19.774 1.00 19.76 546 PHE A C 1
ATOM 4112 O O . PHE A 1 546 ? 46.398 34.602 19.502 1.00 20.29 546 PHE A O 1
ATOM 4120 N N . VAL A 1 547 ? 47.065 32.483 19.071 1.00 19.95 547 VAL A N 1
ATOM 4121 C CA . VAL A 1 547 ? 46.172 32.336 17.919 1.00 18.85 547 VAL A CA 1
ATOM 4122 C C . VAL A 1 547 ? 44.726 32.455 18.368 1.00 18.60 547 VAL A C 1
ATOM 4123 O O . VAL A 1 547 ? 44.338 31.936 19.421 1.00 21.22 547 VAL A O 1
ATOM 4127 N N . TRP A 1 548 ? 43.929 33.107 17.530 1.00 18.87 548 TRP A N 1
ATOM 4128 C CA . TRP A 1 548 ? 42.459 33.099 17.675 1.00 20.09 548 TRP A CA 1
ATOM 4129 C C . TRP A 1 548 ? 41.926 32.079 16.664 1.00 20.68 548 TRP A C 1
ATOM 4130 O O . TRP A 1 548 ? 41.974 32.373 15.498 1.00 21.09 548 TRP A O 1
ATOM 4141 N N . GLU A 1 549 ? 41.429 30.932 17.117 1.00 19.19 549 GLU A N 1
ATOM 4142 C CA . GLU A 1 549 ? 41.401 30.420 18.493 1.00 18.04 549 GLU A CA 1
ATOM 4143 C C . GLU A 1 549 ? 41.663 28.908 18.423 1.00 19.06 549 GLU A C 1
ATOM 4144 O O . GLU A 1 549 ? 41.749 28.308 17.356 1.00 21.01 549 GLU A O 1
ATOM 4150 N N . TRP A 1 550 ? 41.819 28.300 19.600 1.00 20.02 550 TRP A N 1
ATOM 4151 C CA . TRP A 1 550 ? 42.050 26.860 19.677 1.00 19.86 550 TRP A CA 1
ATOM 4152 C C . TRP A 1 550 ? 40.974 26.062 18.953 1.00 22.03 550 TRP A C 1
ATOM 4153 O O . TRP A 1 550 ? 41.287 25.241 18.086 1.00 22.86 550 TRP A O 1
ATOM 4164 N N . LEU A 1 551 ? 39.705 26.261 19.301 1.00 21.82 551 LEU A N 1
ATOM 4165 C CA . LEU A 1 551 ? 38.664 25.362 18.820 1.00 22.15 551 LEU A CA 1
ATOM 4166 C C . LEU A 1 551 ? 37.539 26.089 18.098 1.00 22.18 551 LEU A C 1
ATOM 4167 O O . LEU A 1 551 ? 37.237 27.261 18.354 1.00 22.38 551 LEU A O 1
ATOM 4172 N N . GLU A 1 552 ? 36.958 25.374 17.136 1.00 20.87 552 GLU A N 1
ATOM 4173 C CA . GLU A 1 552 ? 35.684 25.749 16.550 1.00 20.89 552 GLU A CA 1
ATOM 4174 C C . GLU A 1 552 ? 34.581 25.380 17.524 1.00 24.02 552 GLU A C 1
ATOM 4175 O O . GLU A 1 552 ? 34.599 24.296 18.109 1.00 24.89 552 GLU A O 1
ATOM 4181 N N . HIS A 1 553 ? 33.622 26.281 17.715 1.00 23.30 553 HIS A N 1
ATOM 4182 C CA . HIS A 1 553 ? 32.492 25.961 18.576 1.00 25.34 553 HIS A CA 1
ATOM 4183 C C . HIS A 1 553 ? 31.364 25.308 17.798 1.00 24.09 553 HIS A C 1
ATOM 4184 O O . HIS A 1 553 ? 30.198 25.651 17.989 1.00 23.30 553 HIS A O 1
ATOM 4191 N N . GLY A 1 554 ? 31.646 24.339 16.936 1.00 23.07 554 GLY A N 1
ATOM 4192 C CA . GLY A 1 554 ? 30.567 23.637 16.274 1.00 23.02 554 GLY A CA 1
ATOM 4193 C C . GLY A 1 554 ? 29.695 22.904 17.276 1.00 24.20 554 GLY A C 1
ATOM 4194 O O . GLY A 1 554 ? 30.167 22.430 18.311 1.00 25.27 554 GLY A O 1
ATOM 4195 N N . ILE A 1 555 ? 28.407 22.807 16.950 1.00 24.66 555 ILE A N 1
ATOM 4196 C CA . ILE A 1 555 ? 27.442 22.039 17.732 1.00 25.15 555 ILE A CA 1
ATOM 4197 C C . ILE A 1 555 ? 26.897 20.917 16.860 1.00 27.18 555 ILE A C 1
ATOM 4198 O O . ILE A 1 555 ? 26.376 21.164 15.767 1.00 30.59 555 ILE A O 1
ATOM 4203 N N . THR A 1 556 ? 27.000 19.689 17.354 1.00 25.77 556 THR A N 1
ATOM 4204 C CA . THR A 1 556 ? 26.536 18.538 16.586 1.00 26.51 556 THR A CA 1
ATOM 4205 C C . THR A 1 556 ? 25.031 18.610 16.372 1.00 29.72 556 THR A C 1
ATOM 4206 O O . THR A 1 556 ? 24.266 18.743 17.332 1.00 32.97 556 THR A O 1
ATOM 4210 N N . VAL A 1 557 ? 24.617 18.492 15.103 1.00 31.01 557 VAL A N 1
ATOM 4211 C CA . VAL A 1 557 ? 23.216 18.414 14.696 1.00 29.93 557 VAL A CA 1
ATOM 4212 C C . VAL A 1 557 ? 23.115 17.327 13.637 1.00 38.15 557 VAL A C 1
ATOM 4213 O O . VAL A 1 557 ? 24.120 16.779 13.189 1.00 34.95 557 VAL A O 1
ATOM 4217 N N . SER A 1 558 ? 21.888 17.020 13.223 1.00 39.09 558 SER A N 1
ATOM 4218 C CA . SER A 1 558 ? 21.680 15.993 12.209 1.00 40.36 558 SER A CA 1
ATOM 4219 C C . SER A 1 558 ? 20.679 16.481 11.169 1.00 43.05 558 SER A C 1
ATOM 4220 O O . SER A 1 558 ? 19.769 17.255 11.474 1.00 48.84 558 SER A O 1
ATOM 4223 N N . THR A 1 559 ? 20.876 16.041 9.928 1.00 48.37 559 THR A N 1
ATOM 4224 C CA . THR A 1 559 ? 19.910 16.339 8.883 1.00 62.68 559 THR A CA 1
ATOM 4225 C C . THR A 1 559 ? 18.650 15.508 9.097 1.00 63.13 559 THR A C 1
ATOM 4226 O O . THR A 1 559 ? 18.587 14.636 9.970 1.00 54.49 559 THR A O 1
ATOM 4230 N N . ALA A 1 560 ? 17.642 15.774 8.263 1.00 60.82 560 ALA A N 1
ATOM 4231 C CA . ALA A 1 560 ? 16.414 14.989 8.308 1.00 61.64 560 ALA A CA 1
ATOM 4232 C C . ALA A 1 560 ? 16.665 13.512 8.025 1.00 56.10 560 ALA A C 1
ATOM 4233 O O . ALA A 1 560 ? 15.845 12.673 8.410 1.00 80.25 560 ALA A O 1
ATOM 4235 N N . ASP A 1 561 ? 17.783 13.175 7.380 1.00 70.03 561 ASP A N 1
ATOM 4236 C CA . ASP A 1 561 ? 18.138 11.795 7.077 1.00 64.44 561 ASP A CA 1
ATOM 4237 C C . ASP A 1 561 ? 19.128 11.204 8.074 1.00 79.75 561 ASP A C 1
ATOM 4238 O O . ASP A 1 561 ? 19.645 10.106 7.842 1.00 62.27 561 ASP A O 1
ATOM 4243 N N . GLY A 1 562 ? 19.412 11.909 9.170 1.00 63.55 562 GLY A N 1
ATOM 4244 C CA . GLY A 1 562 ? 20.275 11.375 10.204 1.00 65.82 562 GLY A CA 1
ATOM 4245 C C . GLY A 1 562 ? 21.755 11.540 9.956 1.00 67.39 562 GLY A C 1
ATOM 4246 O O . GLY A 1 562 ? 22.553 10.799 10.542 1.00 56.70 562 GLY A O 1
ATOM 4247 N N . VAL A 1 563 ? 22.152 12.488 9.111 1.00 55.80 563 VAL A N 1
ATOM 4248 C CA . VAL A 1 563 ? 23.563 12.726 8.821 1.00 53.82 563 VAL A CA 1
ATOM 4249 C C . VAL A 1 563 ? 24.091 13.771 9.801 1.00 41.42 563 VAL A C 1
ATOM 4250 O O . VAL A 1 563 ? 23.655 14.928 9.780 1.00 44.42 563 VAL A O 1
ATOM 4254 N N . ASP A 1 564 ? 25.040 13.371 10.646 1.00 39.61 564 ASP A N 1
ATOM 4255 C CA . ASP A 1 564 ? 25.576 14.278 11.652 1.00 38.95 564 ASP A CA 1
ATOM 4256 C C . ASP A 1 564 ? 26.505 15.283 10.997 1.00 47.02 564 ASP A C 1
ATOM 4257 O O . ASP A 1 564 ? 27.264 14.950 10.086 1.00 39.60 564 ASP A O 1
ATOM 4262 N N . HIS A 1 565 ? 26.453 16.518 11.477 1.00 34.32 565 HIS A N 1
ATOM 4263 C CA . HIS A 1 565 ? 27.393 17.546 11.049 1.00 32.88 565 HIS A CA 1
ATOM 4264 C C . HIS A 1 565 ? 27.386 18.628 12.121 1.00 29.26 565 HIS A C 1
ATOM 4265 O O . HIS A 1 565 ? 26.578 18.596 13.051 1.00 32.57 565 HIS A O 1
ATOM 4272 N N . TYR A 1 566 ? 28.299 19.591 11.996 1.00 26.91 566 TYR A N 1
ATOM 4273 C CA . TYR A 1 566 ? 28.329 20.699 12.940 1.00 25.45 566 TYR A CA 1
ATOM 4274 C C . TYR A 1 566 ? 27.425 21.819 12.452 1.00 26.16 566 TYR A C 1
ATOM 4275 O O . TYR A 1 566 ? 27.363 22.106 11.247 1.00 28.61 566 TYR A O 1
ATOM 4284 N N . GLY A 1 567 ? 26.702 22.427 13.404 1.00 27.76 567 GLY A N 1
ATOM 4285 C CA . GLY A 1 567 ? 25.928 23.620 13.156 1.00 29.39 567 GLY A CA 1
ATOM 4286 C C . GLY A 1 567 ? 26.646 24.840 13.703 1.00 26.56 567 GLY A C 1
ATOM 4287 O O . GLY A 1 567 ? 27.539 24.733 14.551 1.00 27.97 567 GLY A O 1
ATOM 4288 N N . TYR A 1 568 ? 26.228 26.003 13.213 1.00 24.78 568 TYR A N 1
ATOM 4289 C CA . TYR A 1 568 ? 26.782 27.281 13.623 1.00 25.57 568 TYR A CA 1
ATOM 4290 C C . TYR A 1 568 ? 25.638 28.284 13.748 1.00 25.07 568 TYR A C 1
ATOM 4291 O O . TYR A 1 568 ? 24.456 27.921 13.763 1.00 27.97 568 TYR A O 1
ATOM 4300 N N . GLY A 1 569 ? 25.990 29.559 13.876 1.00 24.78 569 GLY A N 1
ATOM 4301 C CA . GLY A 1 569 ? 24.996 30.595 14.048 1.00 26.25 569 GLY A CA 1
ATOM 4302 C C . GLY A 1 569 ? 23.928 30.575 12.985 1.00 28.78 569 GLY A C 1
ATOM 4303 O O . GLY A 1 569 ? 24.218 30.457 11.786 1.00 28.62 569 GLY A O 1
ATOM 4304 N N . GLY A 1 570 ? 22.676 30.703 13.413 1.00 28.01 570 GLY A N 1
ATOM 4305 C CA . GLY A 1 570 ? 21.546 30.685 12.514 1.00 28.53 570 GLY A CA 1
ATOM 4306 C C . GLY A 1 570 ? 20.956 29.314 12.295 1.00 31.69 570 GLY A C 1
ATOM 4307 O O . GLY A 1 570 ? 19.815 29.206 11.839 1.00 32.41 570 GLY A O 1
ATOM 4308 N N . ASP A 1 571 ? 21.693 28.266 12.620 1.00 26.61 571 ASP A N 1
ATOM 4309 C CA . ASP A 1 571 ? 21.181 26.909 12.490 1.00 29.52 571 ASP A CA 1
ATOM 4310 C C . ASP A 1 571 ? 20.203 26.551 13.593 1.00 35.08 571 ASP A C 1
ATOM 4311 O O . ASP A 1 571 ? 19.575 25.488 13.525 1.00 33.76 571 ASP A O 1
ATOM 4316 N N . PHE A 1 572 ? 20.025 27.429 14.578 1.00 27.65 572 PHE A N 1
ATOM 4317 C CA . PHE A 1 572 ? 19.119 27.161 15.690 1.00 29.39 572 PHE A CA 1
ATOM 4318 C C . PHE A 1 572 ? 17.985 28.167 15.757 1.00 34.78 572 PHE A C 1
ATOM 4319 O O . PHE A 1 572 ? 17.418 28.387 16.831 1.00 39.21 572 PHE A O 1
ATOM 4327 N N . GLY A 1 573 ? 17.647 28.787 14.629 1.00 32.42 573 GLY A N 1
ATOM 4328 C CA . GLY A 1 573 ? 16.517 29.686 14.551 1.00 36.82 573 GLY A CA 1
ATOM 4329 C C . GLY A 1 573 ? 16.746 31.079 15.091 1.00 35.80 573 GLY A C 1
ATOM 4330 O O . GLY A 1 573 ? 15.769 31.817 15.278 1.00 38.26 573 GLY A O 1
ATOM 4331 N N . GLU A 1 574 ? 17.994 31.472 15.333 1.00 30.64 574 GLU A N 1
ATOM 4332 C CA . GLU A 1 574 ? 18.261 32.779 15.904 1.00 29.44 574 GLU A CA 1
ATOM 4333 C C . GLU A 1 574 ? 17.742 33.889 15.008 1.00 32.81 574 GLU A C 1
ATOM 4334 O O . GLU A 1 574 ? 17.909 33.854 13.787 1.00 35.21 574 GLU A O 1
ATOM 4340 N N . GLU A 1 575 ? 17.180 34.914 15.648 1.00 32.41 575 GLU A N 1
ATOM 4341 C CA . GLU A 1 575 ? 16.760 36.124 14.952 1.00 33.26 575 GLU A CA 1
ATOM 4342 C C . GLU A 1 575 ? 17.961 36.952 14.529 1.00 34.87 575 GLU A C 1
ATOM 4343 O O . GLU A 1 575 ? 18.006 37.464 13.407 1.00 35.65 575 GLU A O 1
ATOM 4349 N N . VAL A 1 576 ? 18.915 37.152 15.434 1.00 31.50 576 VAL A N 1
ATOM 4350 C CA . VAL A 1 576 ? 20.201 37.754 15.100 1.00 27.86 576 VAL A CA 1
ATOM 4351 C C . VAL A 1 576 ? 21.310 36.780 15.470 1.00 30.35 576 VAL A C 1
ATOM 4352 O O . VAL A 1 576 ? 21.257 36.117 16.513 1.00 28.76 576 VAL A O 1
ATOM 4356 N N . HIS A 1 577 ? 22.321 36.695 14.613 1.00 28.96 577 HIS A N 1
ATOM 4357 C CA . HIS A 1 577 ? 23.418 35.753 14.816 1.00 28.85 577 HIS A CA 1
ATOM 4358 C C . HIS A 1 577 ? 24.546 36.155 13.878 1.00 28.39 577 HIS A C 1
ATOM 4359 O O . HIS A 1 577 ? 24.397 37.058 13.053 1.00 28.32 577 HIS A O 1
ATOM 4366 N N . ASP A 1 578 ? 25.683 35.470 14.012 1.00 25.46 578 ASP A N 1
ATOM 4367 C CA . ASP A 1 578 ? 26.853 35.769 13.201 1.00 27.08 578 ASP A CA 1
ATOM 4368 C C . ASP A 1 578 ? 27.374 34.542 12.470 1.00 27.24 578 ASP A C 1
ATOM 4369 O O . ASP A 1 578 ? 28.572 34.441 12.144 1.00 26.18 578 ASP A O 1
ATOM 4374 N N . GLY A 1 579 ? 26.473 33.624 12.161 1.00 27.42 579 GLY A N 1
ATOM 4375 C CA . GLY A 1 579 ? 26.796 32.591 11.198 1.00 27.41 579 GLY A CA 1
ATOM 4376 C C . GLY A 1 579 ? 27.959 31.751 11.668 1.00 26.66 579 GLY A C 1
ATOM 4377 O O . GLY A 1 579 ? 28.031 31.315 12.828 1.00 27.11 579 GLY A O 1
ATOM 4378 N N . ASN A 1 580 ? 28.904 31.501 10.762 1.00 25.24 580 ASN A N 1
ATOM 4379 C CA . ASN A 1 580 ? 29.981 30.578 11.060 1.00 23.65 580 ASN A CA 1
ATOM 4380 C C . ASN A 1 580 ? 31.192 31.245 11.690 1.00 23.23 580 ASN A C 1
ATOM 4381 O O . ASN A 1 580 ? 32.248 30.619 11.784 1.00 24.16 580 ASN A O 1
ATOM 4386 N N . PHE A 1 581 ? 31.055 32.473 12.175 1.00 24.12 581 PHE A N 1
ATOM 4387 C CA . PHE A 1 581 ? 32.162 33.073 12.901 1.00 23.15 581 PHE A CA 1
ATOM 4388 C C . PHE A 1 581 ? 32.460 32.375 14.214 1.00 24.12 581 PHE A C 1
ATOM 4389 O O . PHE A 1 581 ? 33.510 32.636 14.812 1.00 24.51 581 PHE A O 1
ATOM 4397 N N . VAL A 1 582 ? 31.597 31.470 14.666 1.00 22.78 582 VAL A N 1
ATOM 4398 C CA . VAL A 1 582 ? 31.931 30.686 15.860 1.00 23.02 582 VAL A CA 1
ATOM 4399 C C . VAL A 1 582 ? 32.745 29.450 15.503 1.00 21.95 582 VAL A C 1
ATOM 4400 O O . VAL A 1 582 ? 33.308 28.814 16.398 1.00 23.74 582 VAL A O 1
ATOM 4404 N N . THR A 1 583 ? 32.862 29.114 14.213 1.00 23.40 583 THR A N 1
ATOM 4405 C CA . THR A 1 583 ? 33.722 28.003 13.771 1.00 25.10 583 THR A CA 1
ATOM 4406 C C . THR A 1 583 ? 34.974 28.618 13.138 1.00 24.58 583 THR A C 1
ATOM 4407 O O . THR A 1 583 ? 35.075 28.790 11.926 1.00 26.04 583 THR A O 1
ATOM 4411 N N . ASP A 1 584 ? 35.955 28.943 14.000 1.00 22.26 584 ASP A N 1
ATOM 4412 C CA . ASP A 1 584 ? 37.114 29.791 13.652 1.00 20.91 584 ASP A CA 1
ATOM 4413 C C . ASP A 1 584 ? 38.380 29.289 14.344 1.00 21.49 584 ASP A C 1
ATOM 4414 O O . ASP A 1 584 ? 39.239 30.071 14.778 1.00 24.19 584 ASP A O 1
ATOM 4419 N N . GLY A 1 585 ? 38.531 27.968 14.451 1.00 20.84 585 GLY A N 1
ATOM 4420 C CA . GLY A 1 585 ? 39.570 27.374 15.267 1.00 22.24 585 GLY A CA 1
ATOM 4421 C C . GLY A 1 585 ? 40.586 26.542 14.507 1.00 23.84 585 GLY A C 1
ATOM 4422 O O . GLY A 1 585 ? 40.407 26.187 13.323 1.00 22.47 585 GLY A O 1
ATOM 4423 N N . LEU A 1 586 ? 41.662 26.216 15.231 1.00 21.66 586 LEU A N 1
ATOM 4424 C CA . LEU A 1 586 ? 42.716 25.319 14.772 1.00 21.19 586 LEU A CA 1
ATOM 4425 C C . LEU A 1 586 ? 42.309 23.854 14.821 1.00 20.88 586 LEU A C 1
ATOM 4426 O O . LEU A 1 586 ? 42.907 23.039 14.106 1.00 23.45 586 LEU A O 1
ATOM 4431 N N . VAL A 1 587 ? 41.331 23.505 15.656 1.00 22.50 587 VAL A N 1
ATOM 4432 C CA . VAL A 1 587 ? 40.754 22.167 15.712 1.00 21.80 587 VAL A CA 1
ATOM 4433 C C . VAL A 1 587 ? 39.240 22.293 15.647 1.00 24.50 587 VAL A C 1
ATOM 4434 O O . VAL A 1 587 ? 38.673 23.327 15.993 1.00 24.19 587 VAL A O 1
ATOM 4438 N N . ASP A 1 588 ? 38.583 21.223 15.187 1.00 23.38 588 ASP A N 1
ATOM 4439 C CA . ASP A 1 588 ? 37.121 21.184 15.224 1.00 23.68 588 ASP A CA 1
ATOM 4440 C C . ASP A 1 588 ? 36.642 20.942 16.656 1.00 25.45 588 ASP A C 1
ATOM 4441 O O . ASP A 1 588 ? 37.431 20.790 17.595 1.00 23.36 588 ASP A O 1
ATOM 4446 N N . ALA A 1 589 ? 35.321 20.966 16.844 1.00 24.53 589 ALA A N 1
ATOM 4447 C CA . ALA A 1 589 ? 34.796 20.882 18.206 1.00 24.03 589 ALA A CA 1
ATOM 4448 C C . ALA A 1 589 ? 35.068 19.525 18.840 1.00 27.77 589 ALA A C 1
ATOM 4449 O O . ALA A 1 589 ? 35.030 19.416 20.070 1.00 26.26 589 ALA A O 1
ATOM 4451 N N . ASP A 1 590 ? 35.342 18.494 18.037 1.00 25.69 590 ASP A N 1
ATOM 4452 C CA . ASP A 1 590 ? 35.778 17.209 18.551 1.00 26.29 590 ASP A CA 1
ATOM 4453 C C . ASP A 1 590 ? 37.298 17.087 18.631 1.00 26.91 590 ASP A C 1
ATOM 4454 O O . ASP A 1 590 ? 37.818 15.974 18.819 1.00 28.65 590 ASP A O 1
ATOM 4459 N N . ARG A 1 591 ? 38.007 18.208 18.542 1.00 25.02 591 ARG A N 1
ATOM 4460 C CA . ARG A 1 591 ? 39.473 18.274 18.681 1.00 24.32 591 ARG A CA 1
ATOM 4461 C C . ARG A 1 591 ? 40.216 17.538 17.559 1.00 27.23 591 ARG A C 1
ATOM 4462 O O . ARG A 1 591 ? 41.367 17.122 17.737 1.00 28.30 591 ARG A O 1
ATOM 4470 N N . ARG A 1 592 ? 39.589 17.395 16.389 1.00 26.72 592 ARG A N 1
ATOM 4471 C CA . ARG A 1 592 ? 40.312 16.944 15.200 1.00 25.46 592 ARG A CA 1
ATOM 4472 C C . ARG A 1 592 ? 41.070 18.123 14.588 1.00 26.77 592 ARG A C 1
ATOM 4473 O O . ARG A 1 592 ? 40.464 19.169 14.308 1.00 25.53 592 ARG A O 1
ATOM 4481 N N . PRO A 1 593 ? 42.372 18.000 14.347 1.00 26.44 593 PRO A N 1
ATOM 4482 C CA . PRO A 1 593 ? 43.113 19.142 13.787 1.00 26.41 593 PRO A CA 1
ATOM 4483 C C . PRO A 1 593 ? 42.602 19.579 12.422 1.00 23.94 593 PRO A C 1
ATOM 4484 O O . PRO A 1 593 ? 42.291 18.760 11.546 1.00 25.81 593 PRO A O 1
ATOM 4488 N N . ARG A 1 594 ? 42.552 20.898 12.247 1.00 24.23 594 ARG A N 1
ATOM 4489 C CA . ARG A 1 594 ? 42.486 21.511 10.935 1.00 22.77 594 ARG A CA 1
ATOM 4490 C C . ARG A 1 594 ? 43.906 21.663 10.390 1.00 23.65 594 ARG A C 1
ATOM 4491 O O . ARG A 1 594 ? 44.879 21.625 11.147 1.00 24.25 594 ARG A O 1
ATOM 4499 N N . PRO A 1 595 ? 44.054 21.820 9.076 1.00 24.30 595 PRO A N 1
ATOM 4500 C CA . PRO A 1 595 ? 45.405 22.003 8.522 1.00 27.28 595 PRO A CA 1
ATOM 4501 C C . PRO A 1 595 ? 46.168 23.136 9.173 1.00 24.05 595 PRO A C 1
ATOM 4502 O O . PRO A 1 595 ? 47.392 23.038 9.351 1.00 25.14 595 PRO A O 1
ATOM 4506 N N . GLY A 1 596 ? 45.463 24.190 9.583 1.00 23.34 596 GLY A N 1
ATOM 4507 C CA . GLY A 1 596 ? 46.115 25.316 10.249 1.00 25.95 596 GLY A CA 1
ATOM 4508 C C . GLY A 1 596 ? 46.908 24.916 11.479 1.00 23.12 596 GLY A C 1
ATOM 4509 O O . GLY A 1 596 ? 47.958 25.493 11.763 1.00 23.60 596 GLY A O 1
ATOM 4510 N N . LEU A 1 597 ? 46.428 23.925 12.224 1.00 20.62 597 LEU A N 1
ATOM 4511 C CA . LEU A 1 597 ? 47.175 23.482 13.400 1.00 21.66 597 LEU A CA 1
ATOM 4512 C C . LEU A 1 597 ? 48.465 22.786 13.003 1.00 23.81 597 LEU A C 1
ATOM 4513 O O . LEU A 1 597 ? 49.496 22.946 13.675 1.00 23.17 597 LEU A O 1
ATOM 4518 N N . LEU A 1 598 ? 48.423 21.988 11.929 1.00 24.93 598 LEU A N 1
ATOM 4519 C CA . LEU A 1 598 ? 49.622 21.302 11.481 1.00 25.31 598 LEU A CA 1
ATOM 4520 C C . LEU A 1 598 ? 50.648 22.310 10.986 1.00 25.27 598 LEU A C 1
ATOM 4521 O O . LEU A 1 598 ? 51.843 22.169 11.249 1.00 26.03 598 LEU A O 1
ATOM 4526 N N . ASP A 1 599 ? 50.192 23.389 10.343 1.00 24.14 599 ASP A N 1
ATOM 4527 C CA . ASP A 1 599 ? 51.128 24.431 9.929 1.00 21.71 599 ASP A CA 1
ATOM 4528 C C . ASP A 1 599 ? 51.645 25.215 11.127 1.00 21.37 599 ASP A C 1
ATOM 4529 O O . ASP A 1 599 ? 52.843 25.510 11.204 1.00 23.14 599 ASP A O 1
ATOM 4534 N N . PHE A 1 600 ? 50.760 25.558 12.066 1.00 21.44 600 PHE A N 1
ATOM 4535 C CA . PHE A 1 600 ? 51.165 26.312 13.261 1.00 21.30 600 PHE A CA 1
ATOM 4536 C C . PHE A 1 600 ? 52.252 25.575 14.039 1.00 21.91 600 PHE A C 1
ATOM 4537 O O . PHE A 1 600 ? 53.242 26.191 14.460 1.00 22.91 600 PHE A O 1
ATOM 4545 N N . LYS A 1 601 ? 52.096 24.256 14.229 1.00 21.81 601 LYS A N 1
ATOM 4546 C CA . LYS A 1 601 ? 53.104 23.461 14.936 1.00 23.87 601 LYS A CA 1
ATOM 4547 C C . LYS A 1 601 ? 54.485 23.667 14.343 1.00 23.49 601 LYS A C 1
ATOM 4548 O O . LYS A 1 601 ? 55.471 23.804 15.077 1.00 23.53 601 LYS A O 1
ATOM 4554 N N . LYS A 1 602 ? 54.568 23.658 13.012 1.00 23.07 602 LYS A N 1
ATOM 4555 C CA . LYS A 1 602 ? 55.839 23.851 12.327 1.00 22.33 602 LYS A CA 1
ATOM 4556 C C . LYS A 1 602 ? 56.342 25.278 12.488 1.00 23.24 602 LYS A C 1
ATOM 4557 O O . LYS A 1 602 ? 57.528 25.493 12.768 1.00 24.14 602 LYS A O 1
ATOM 4563 N N . VAL A 1 603 ? 55.461 26.259 12.306 1.00 21.90 603 VAL A N 1
ATOM 4564 C CA . VAL A 1 603 ? 55.852 27.657 12.410 1.00 20.78 603 VAL A CA 1
ATOM 4565 C C . VAL A 1 603 ? 56.514 27.937 13.750 1.00 21.69 603 VAL A C 1
ATOM 4566 O O . VAL A 1 603 ? 57.535 28.635 13.804 1.00 23.92 603 VAL A O 1
ATOM 4570 N N . ILE A 1 604 ? 55.953 27.400 14.842 1.00 21.49 604 ILE A N 1
ATOM 4571 C CA . ILE A 1 604 ? 56.427 27.694 16.200 1.00 21.80 604 ILE A CA 1
ATOM 4572 C C . ILE A 1 604 ? 57.426 26.655 16.711 1.00 23.65 604 ILE A C 1
ATOM 4573 O O . ILE A 1 604 ? 57.744 26.651 17.903 1.00 23.83 604 ILE A O 1
ATOM 4578 N N . GLU A 1 605 ? 57.911 25.765 15.868 1.00 21.28 605 GLU A N 1
ATOM 4579 C CA . GLU A 1 605 ? 58.748 24.689 16.389 1.00 20.84 605 GLU A CA 1
ATOM 4580 C C . GLU A 1 605 ? 59.943 25.265 17.155 1.00 23.17 605 GLU A C 1
ATOM 4581 O O . GLU A 1 605 ? 60.539 26.257 16.734 1.00 23.93 605 GLU A O 1
ATOM 4587 N N . PRO A 1 606 ? 60.288 24.701 18.315 1.00 23.04 606 PRO A N 1
ATOM 4588 C CA . PRO A 1 606 ? 61.272 25.340 19.188 1.00 23.91 606 PRO A CA 1
ATOM 4589 C C . PRO A 1 606 ? 62.716 24.988 18.870 1.00 25.10 606 PRO A C 1
ATOM 4590 O O . PRO A 1 606 ? 63.615 25.466 19.571 1.00 25.30 606 PRO A O 1
ATOM 4594 N N . LEU A 1 607 ? 62.962 24.182 17.848 1.00 25.09 607 LEU A N 1
ATOM 4595 C CA . LEU A 1 607 ? 64.307 23.951 17.343 1.00 25.48 607 LEU A CA 1
ATOM 4596 C C . LEU A 1 607 ? 64.277 24.252 15.861 1.00 26.60 607 LEU A C 1
ATOM 4597 O O . LEU A 1 607 ? 63.267 23.992 15.199 1.00 28.75 607 LEU A O 1
ATOM 4602 N N . ARG A 1 608 ? 65.370 24.796 15.334 1.00 24.79 608 ARG A N 1
ATOM 4603 C CA . ARG A 1 608 ? 65.485 25.064 13.902 1.00 26.29 608 ARG A CA 1
ATOM 4604 C C . ARG A 1 608 ? 66.584 24.176 13.348 1.00 26.36 608 ARG A C 1
ATOM 4605 O O . ARG A 1 608 ? 67.716 24.195 13.851 1.00 27.52 608 ARG A O 1
ATOM 4613 N N . ILE A 1 609 ? 66.230 23.389 12.337 1.00 24.81 609 ILE A N 1
ATOM 4614 C CA . ILE A 1 609 ? 67.110 22.418 11.695 1.00 24.16 609 ILE A CA 1
ATOM 4615 C C . ILE A 1 609 ? 67.260 22.862 10.252 1.00 27.01 609 ILE A C 1
ATOM 4616 O O . ILE A 1 609 ? 66.281 22.849 9.491 1.00 28.58 609 ILE A O 1
ATOM 4621 N N . ASP A 1 610 ? 68.471 23.276 9.876 1.00 26.88 610 ASP A N 1
ATOM 4622 C CA . ASP A 1 610 ? 68.767 23.744 8.525 1.00 27.49 610 ASP A CA 1
ATOM 4623 C C . ASP A 1 610 ? 69.727 22.745 7.891 1.00 27.47 610 ASP A C 1
ATOM 4624 O O . ASP A 1 610 ? 70.919 22.713 8.228 1.00 29.23 610 ASP A O 1
ATOM 4629 N N . VAL A 1 611 ? 69.207 21.933 6.973 1.00 28.73 611 VAL A N 1
ATOM 4630 C CA . VAL A 1 611 ? 69.980 20.850 6.368 1.00 28.75 611 VAL A CA 1
ATOM 4631 C C . VAL A 1 611 ? 70.832 21.402 5.233 1.00 29.15 611 VAL A C 1
ATOM 4632 O O . VAL A 1 611 ? 70.337 22.127 4.363 1.00 32.77 611 VAL A O 1
ATOM 4636 N N . ALA A 1 612 ? 72.109 21.022 5.223 1.00 30.74 612 ALA A N 1
ATOM 4637 C CA . ALA A 1 612 ? 73.037 21.480 4.200 1.00 32.67 612 ALA A CA 1
ATOM 4638 C C . ALA A 1 612 ? 72.653 20.932 2.830 1.00 33.65 612 ALA A C 1
ATOM 4639 O O . ALA A 1 612 ? 72.249 19.771 2.697 1.00 33.30 612 ALA A O 1
ATOM 4641 N N . ARG A 1 613 ? 72.819 21.769 1.803 1.00 35.88 613 ARG A N 1
ATOM 4642 C CA . ARG A 1 613 ? 72.513 21.359 0.429 1.00 39.40 613 ARG A CA 1
ATOM 4643 C C . ARG A 1 613 ? 73.289 20.113 0.009 1.00 36.46 613 ARG A C 1
ATOM 4644 O O . ARG A 1 613 ? 72.809 19.319 -0.818 1.00 38.66 613 ARG A O 1
ATOM 4652 N N . ASP A 1 614 ? 74.516 19.959 0.488 1.00 39.63 614 ASP A N 1
ATOM 4653 C CA . ASP A 1 614 ? 75.338 18.825 0.079 1.00 41.49 614 ASP A CA 1
ATOM 4654 C C . ASP A 1 614 ? 75.118 17.594 0.950 1.00 41.07 614 ASP A C 1
ATOM 4655 O O . ASP A 1 614 ? 75.823 16.591 0.783 1.00 41.12 614 ASP A O 1
ATOM 4660 N N . TRP A 1 615 ? 74.160 17.654 1.872 1.00 35.79 615 TRP A N 1
ATOM 4661 C CA . TRP A 1 615 ? 73.766 16.531 2.719 1.00 34.33 615 TRP A CA 1
ATOM 4662 C C . TRP A 1 615 ? 74.872 16.079 3.664 1.00 36.14 615 TRP A C 1
ATOM 4663 O O . TRP A 1 615 ? 74.845 14.940 4.160 1.00 37.92 615 TRP A O 1
ATOM 4674 N N . THR A 1 616 ? 75.834 16.954 3.966 1.00 35.23 616 THR A N 1
ATOM 4675 C CA . THR A 1 616 ? 76.925 16.586 4.863 1.00 34.73 616 THR A CA 1
ATOM 4676 C C . THR A 1 616 ? 76.611 16.856 6.326 1.00 33.22 616 THR A C 1
ATOM 4677 O O . THR A 1 616 ? 77.360 16.403 7.203 1.00 33.59 616 THR A O 1
ATOM 4681 N N . GLY A 1 617 ? 75.545 17.591 6.619 1.00 34.78 617 GLY A N 1
ATOM 4682 C CA . GLY A 1 617 ? 75.220 17.906 7.995 1.00 33.03 617 GLY A CA 1
ATOM 4683 C C . GLY A 1 617 ? 74.059 18.876 8.054 1.00 28.95 617 GLY A C 1
ATOM 4684 O O . GLY A 1 617 ? 73.399 19.145 7.042 1.00 29.94 617 GLY A O 1
ATOM 4685 N N . PHE A 1 618 ? 73.824 19.398 9.267 1.00 27.95 618 PHE A N 1
ATOM 4686 C CA . PHE A 1 618 ? 72.782 20.389 9.475 1.00 28.42 618 PHE A CA 1
ATOM 4687 C C . PHE A 1 618 ? 73.187 21.350 10.576 1.00 28.31 618 PHE A C 1
ATOM 4688 O O . PHE A 1 618 ? 73.941 20.997 11.480 1.00 30.98 618 PHE A O 1
ATOM 4696 N N . THR A 1 619 ? 72.680 22.570 10.488 1.00 28.08 619 THR A N 1
ATOM 4697 C CA . THR A 1 619 ? 72.784 23.507 11.591 1.00 27.24 619 THR A CA 1
ATOM 4698 C C . THR A 1 619 ? 71.572 23.331 12.489 1.00 28.04 619 THR A C 1
ATOM 4699 O O . THR A 1 619 ? 70.457 23.125 12.008 1.00 29.36 619 THR A O 1
ATOM 4703 N N . LEU A 1 620 ? 71.801 23.393 13.800 1.00 28.35 620 LEU A N 1
ATOM 4704 C CA . LEU A 1 620 ? 70.743 23.212 14.789 1.00 26.90 620 LEU A CA 1
ATOM 4705 C C . LEU A 1 620 ? 70.743 24.400 15.729 1.00 26.82 620 LEU A C 1
ATOM 4706 O O . LEU A 1 620 ? 71.756 24.680 16.378 1.00 28.52 620 LEU A O 1
ATOM 4711 N N . ARG A 1 621 ? 69.614 25.094 15.811 1.00 25.42 621 ARG A N 1
ATOM 4712 C CA . ARG A 1 621 ? 69.457 26.173 16.770 1.00 22.97 621 ARG A CA 1
ATOM 4713 C C . ARG A 1 621 ? 68.445 25.724 17.805 1.00 26.51 621 ARG A C 1
ATOM 4714 O O . ARG A 1 621 ? 67.346 25.280 17.450 1.00 25.57 621 ARG A O 1
ATOM 4722 N N . ASN A 1 622 ? 68.813 25.829 19.069 1.00 24.99 622 ASN A N 1
ATOM 4723 C CA . ASN A 1 622 ? 67.877 25.552 20.151 1.00 21.73 622 ASN A CA 1
ATOM 4724 C C . ASN A 1 622 ? 67.151 26.846 20.507 1.00 22.64 622 ASN A C 1
ATOM 4725 O O . ASN A 1 622 ? 67.739 27.750 21.115 1.00 24.24 622 ASN A O 1
ATOM 4730 N N . GLY A 1 623 ? 65.884 26.942 20.108 1.00 23.07 623 GLY A N 1
ATOM 4731 C CA . GLY A 1 623 ? 65.059 28.096 20.393 1.00 23.40 623 GLY A CA 1
ATOM 4732 C C . GLY A 1 623 ? 64.303 28.062 21.704 1.00 24.35 623 GLY A C 1
ATOM 4733 O O . GLY A 1 623 ? 63.495 28.970 21.962 1.00 23.85 623 GLY A O 1
ATOM 4734 N N . GLN A 1 624 ? 64.523 27.044 22.531 1.00 23.03 624 GLN A N 1
ATOM 4735 C CA . GLN A 1 624 ? 63.939 27.007 23.866 1.00 21.54 624 GLN A CA 1
ATOM 4736 C C . GLN A 1 624 ? 64.592 28.066 24.743 1.00 23.40 624 GLN A C 1
ATOM 4737 O O . GLN A 1 624 ? 65.694 28.548 24.466 1.00 25.32 624 GLN A O 1
ATOM 4743 N N . ASP A 1 625 ? 63.907 28.413 25.832 1.00 24.23 625 ASP A N 1
ATOM 4744 C CA . ASP A 1 625 ? 64.396 29.428 26.750 1.00 21.88 625 ASP A CA 1
ATOM 4745 C C . ASP A 1 625 ? 65.143 28.873 27.955 1.00 21.31 625 ASP A C 1
ATOM 4746 O O . ASP A 1 625 ? 66.026 29.563 28.488 1.00 24.69 625 ASP A O 1
ATOM 4751 N N . PHE A 1 626 ? 64.834 27.654 28.384 1.00 24.23 626 PHE A N 1
ATOM 4752 C CA . PHE A 1 626 ? 65.451 27.068 29.570 1.00 26.74 626 PHE A CA 1
ATOM 4753 C C . PHE A 1 626 ? 66.084 25.708 29.323 1.00 27.27 626 PHE A C 1
ATOM 4754 O O . PHE A 1 626 ? 67.135 25.416 29.903 1.00 31.18 626 PHE A O 1
ATOM 4762 N N . ALA A 1 627 ? 65.466 24.861 28.508 1.00 24.98 627 ALA A N 1
ATOM 4763 C CA . ALA A 1 627 ? 65.937 23.500 28.342 1.00 25.53 627 ALA A CA 1
ATOM 4764 C C . ALA A 1 627 ? 66.983 23.403 27.235 1.00 26.22 627 ALA A C 1
ATOM 4765 O O . ALA A 1 627 ? 66.932 24.131 26.247 1.00 24.46 627 ALA A O 1
ATOM 4767 N N . ASP A 1 628 ? 67.938 22.496 27.420 1.00 25.28 628 ASP A N 1
ATOM 4768 C CA . ASP A 1 628 ? 68.861 22.124 26.352 1.00 26.99 628 ASP A CA 1
ATOM 4769 C C . ASP A 1 628 ? 68.177 21.117 25.425 1.00 28.41 628 ASP A C 1
ATOM 4770 O O . ASP A 1 628 ? 66.962 20.913 25.491 1.00 26.59 628 ASP A O 1
ATOM 4775 N N . THR A 1 629 ? 68.935 20.499 24.502 1.00 25.40 629 THR A N 1
ATOM 4776 C CA . THR A 1 629 ? 68.374 19.545 23.552 1.00 23.73 629 THR A CA 1
ATOM 4777 C C . THR A 1 629 ? 68.493 18.086 23.995 1.00 25.43 629 THR A C 1
ATOM 4778 O O . THR A 1 629 ? 68.219 17.186 23.188 1.00 26.80 629 THR A O 1
ATOM 4782 N N . SER A 1 630 ? 68.837 17.828 25.256 1.00 26.29 630 SER A N 1
ATOM 4783 C CA . SER A 1 630 ? 69.056 16.455 25.699 1.00 26.57 630 SER A CA 1
ATOM 4784 C C . SER A 1 630 ? 67.790 15.605 25.653 1.00 27.23 630 SER A C 1
ATOM 4785 O O . SER A 1 630 ? 67.887 14.379 25.592 1.00 30.25 630 SER A O 1
ATOM 4788 N N . ALA A 1 631 ? 66.604 16.207 25.649 1.00 27.96 631 ALA A N 1
ATOM 4789 C CA . ALA A 1 631 ? 65.375 15.413 25.586 1.00 29.49 631 ALA A CA 1
ATOM 4790 C C . ALA A 1 631 ? 65.118 14.793 24.220 1.00 30.42 631 ALA A C 1
ATOM 4791 O O . ALA A 1 631 ? 64.268 13.900 24.116 1.00 30.86 631 ALA A O 1
ATOM 4793 N N . PHE A 1 632 ? 65.828 15.215 23.185 1.00 26.82 632 PHE A N 1
ATOM 4794 C CA . PHE A 1 632 ? 65.521 14.811 21.827 1.00 25.11 632 PHE A CA 1
ATOM 4795 C C . PHE A 1 632 ? 66.483 13.753 21.311 1.00 28.02 632 PHE A C 1
ATOM 4796 O O . PHE A 1 632 ? 67.656 13.690 21.695 1.00 30.34 632 PHE A O 1
ATOM 4804 N N . SER A 1 633 ? 65.948 12.905 20.441 1.00 25.45 633 SER A N 1
ATOM 4805 C CA . SER A 1 633 ? 66.727 12.027 19.580 1.00 26.47 633 SER A CA 1
ATOM 4806 C C . SER A 1 633 ? 66.688 12.610 18.173 1.00 30.02 633 SER A C 1
ATOM 4807 O O . SER A 1 633 ? 65.614 12.984 17.675 1.00 30.68 633 SER A O 1
ATOM 4810 N N . PHE A 1 634 ? 67.846 12.717 17.541 1.00 27.52 634 PHE A N 1
ATOM 4811 C CA . PHE A 1 634 ? 67.950 13.307 16.207 1.00 28.78 634 PHE A CA 1
ATOM 4812 C C . PHE A 1 634 ? 68.080 12.196 15.180 1.00 30.63 634 PHE A C 1
ATOM 4813 O O . PHE A 1 634 ? 69.024 11.400 15.232 1.00 30.34 634 PHE A O 1
ATOM 4821 N N . ARG A 1 635 ? 67.120 12.134 14.266 1.00 27.08 635 ARG A N 1
ATOM 4822 C CA . ARG A 1 635 ? 67.012 11.062 13.290 1.00 29.12 635 ARG A CA 1
ATOM 4823 C C . ARG A 1 635 ? 67.122 11.650 11.899 1.00 30.45 635 ARG A C 1
ATOM 4824 O O . ARG A 1 635 ? 66.740 12.801 11.663 1.00 30.81 635 ARG A O 1
ATOM 4832 N N . TYR A 1 636 ? 67.663 10.862 10.980 1.00 31.14 636 TYR A N 1
ATOM 4833 C CA . TYR A 1 636 ? 67.717 11.262 9.586 1.00 28.77 636 TYR A CA 1
ATOM 4834 C C . TYR A 1 636 ? 67.135 10.150 8.735 1.00 33.83 636 TYR A C 1
ATOM 4835 O O . TYR A 1 636 ? 67.140 8.979 9.122 1.00 32.67 636 TYR A O 1
ATOM 4844 N N . GLU A 1 637 ? 66.618 10.532 7.572 1.00 30.85 637 GLU A N 1
ATOM 4845 C CA . GLU A 1 637 ? 66.147 9.555 6.609 1.00 33.80 637 GLU A CA 1
ATOM 4846 C C . GLU A 1 637 ? 66.326 10.129 5.213 1.00 34.75 637 GLU A C 1
ATOM 4847 O O . GLU A 1 637 ? 66.089 11.319 4.995 1.00 34.48 637 GLU A O 1
ATOM 4853 N N . VAL A 1 638 ? 66.784 9.282 4.295 1.00 35.46 638 VAL A N 1
ATOM 4854 C CA . VAL A 1 638 ? 66.869 9.597 2.872 1.00 34.16 638 VAL A CA 1
ATOM 4855 C C . VAL A 1 638 ? 65.816 8.761 2.162 1.00 41.51 638 VAL A C 1
ATOM 4856 O O . VAL A 1 638 ? 65.800 7.532 2.298 1.00 40.38 638 VAL A O 1
ATOM 4860 N N . GLU A 1 639 ? 64.934 9.411 1.408 1.00 39.87 639 GLU A N 1
ATOM 4861 C CA . GLU A 1 639 ? 63.918 8.701 0.649 1.00 44.02 639 GLU A CA 1
ATOM 4862 C C . GLU A 1 639 ? 64.043 9.036 -0.824 1.00 44.82 639 GLU A C 1
ATOM 4863 O O . GLU A 1 639 ? 64.341 10.175 -1.188 1.00 35.18 639 GLU A O 1
ATOM 4869 N N . ALA A 1 640 ? 63.807 8.030 -1.662 1.00 40.41 640 ALA A N 1
ATOM 4870 C CA . ALA A 1 640 ? 63.705 8.198 -3.105 1.00 55.77 640 ALA A CA 1
ATOM 4871 C C . ALA A 1 640 ? 62.408 7.545 -3.578 1.00 63.58 640 ALA A C 1
ATOM 4872 O O . ALA A 1 640 ? 61.613 7.038 -2.779 1.00 59.81 640 ALA A O 1
ATOM 4874 N N . ASP A 1 641 ? 62.186 7.561 -4.895 1.00 68.66 641 ASP A N 1
ATOM 4875 C CA . ASP A 1 641 ? 60.918 7.068 -5.427 1.00 83.37 641 ASP A CA 1
ATOM 4876 C C . ASP A 1 641 ? 60.641 5.641 -4.969 1.00 74.96 641 ASP A C 1
ATOM 4877 O O . ASP A 1 641 ? 59.489 5.280 -4.701 1.00 87.12 641 ASP A O 1
ATOM 4882 N N . GLY A 1 642 ? 61.687 4.820 -4.855 1.00 74.08 642 GLY A N 1
ATOM 4883 C CA . GLY A 1 642 ? 61.536 3.432 -4.453 1.00 68.51 642 GLY A CA 1
ATOM 4884 C C . GLY A 1 642 ? 61.364 3.196 -2.967 1.00 88.67 642 GLY A C 1
ATOM 4885 O O . GLY A 1 642 ? 61.041 2.072 -2.570 1.00 92.36 642 GLY A O 1
ATOM 4886 N N . GLY A 1 643 ? 61.570 4.219 -2.136 1.00 72.63 643 GLY A N 1
ATOM 4887 C CA . GLY A 1 643 ? 61.423 4.105 -0.703 1.00 75.26 643 GLY A CA 1
ATOM 4888 C C . GLY A 1 643 ? 62.654 4.619 0.011 1.00 66.63 643 GLY A C 1
ATOM 4889 O O . GLY A 1 643 ? 63.512 5.290 -0.573 1.00 53.79 643 GLY A O 1
ATOM 4890 N N . ALA A 1 644 ? 62.759 4.287 1.295 1.00 57.74 644 ALA A N 1
ATOM 4891 C CA . ALA A 1 644 ? 63.866 4.781 2.101 1.00 53.15 644 ALA A CA 1
ATOM 4892 C C . ALA A 1 644 ? 65.161 4.105 1.686 1.00 59.44 644 ALA A C 1
ATOM 4893 O O . ALA A 1 644 ? 65.244 2.874 1.629 1.00 63.16 644 ALA A O 1
ATOM 4895 N N . LEU A 1 645 ? 66.172 4.914 1.384 1.00 44.10 645 LEU A N 1
ATOM 4896 C CA . LEU A 1 645 ? 67.487 4.391 1.037 1.00 53.49 645 LEU A CA 1
ATOM 4897 C C . LEU A 1 645 ? 68.420 4.295 2.231 1.00 55.19 645 LEU A C 1
ATOM 4898 O O . LEU A 1 645 ? 69.365 3.503 2.204 1.00 53.49 645 LEU A O 1
ATOM 4903 N N . ASP A 1 646 ? 68.192 5.083 3.272 1.00 44.23 646 ASP A N 1
ATOM 4904 C CA . ASP A 1 646 ? 69.102 5.073 4.398 1.00 42.65 646 ASP A CA 1
ATOM 4905 C C . ASP A 1 646 ? 68.420 5.847 5.512 1.00 42.67 646 ASP A C 1
ATOM 4906 O O . ASP A 1 646 ? 67.494 6.629 5.270 1.00 42.19 646 ASP A O 1
ATOM 4911 N N . GLY A 1 647 ? 68.867 5.600 6.733 1.00 37.92 647 GLY A N 1
ATOM 4912 C CA . GLY A 1 647 ? 68.347 6.346 7.873 1.00 33.63 647 GLY A CA 1
ATOM 4913 C C . GLY A 1 647 ? 69.063 5.906 9.129 1.00 34.74 647 GLY A C 1
ATOM 4914 O O . GLY A 1 647 ? 69.818 4.931 9.133 1.00 40.32 647 GLY A O 1
ATOM 4915 N N . GLY A 1 648 ? 68.812 6.637 10.208 1.00 34.61 648 GLY A N 1
ATOM 4916 C CA . GLY A 1 648 ? 69.461 6.325 11.468 1.00 34.01 648 GLY A CA 1
ATOM 4917 C C . GLY A 1 648 ? 69.367 7.500 12.421 1.00 33.36 648 GLY A C 1
ATOM 4918 O O . GLY A 1 648 ? 68.530 8.382 12.259 1.00 31.46 648 GLY A O 1
ATOM 4919 N N . THR A 1 649 ? 70.242 7.474 13.427 1.00 34.05 649 THR A N 1
ATOM 4920 C CA . THR A 1 649 ? 70.301 8.515 14.444 1.00 31.04 649 THR A CA 1
ATOM 4921 C C . THR A 1 649 ? 71.695 9.116 14.458 1.00 32.14 649 THR A C 1
ATOM 4922 O O . THR A 1 649 ? 72.670 8.483 14.041 1.00 36.49 649 THR A O 1
ATOM 4926 N N . VAL A 1 650 ? 71.781 10.360 14.931 1.00 28.79 650 VAL A N 1
ATOM 4927 C CA . VAL A 1 650 ? 73.055 11.043 15.093 1.00 30.52 650 VAL A CA 1
ATOM 4928 C C . VAL A 1 650 ? 73.112 11.578 16.512 1.00 29.67 650 VAL A C 1
ATOM 4929 O O . VAL A 1 650 ? 72.124 12.121 17.010 1.00 30.68 650 VAL A O 1
ATOM 4933 N N . ASP A 1 651 ? 74.279 11.451 17.136 1.00 28.90 651 ASP A N 1
ATOM 4934 C CA . ASP A 1 651 ? 74.499 11.908 18.510 1.00 28.93 651 ASP A CA 1
ATOM 4935 C C . ASP A 1 651 ? 74.842 13.391 18.503 1.00 33.07 651 ASP A C 1
ATOM 4936 O O . ASP A 1 651 ? 75.857 13.792 17.927 1.00 35.79 651 ASP A O 1
ATOM 4941 N N . VAL A 1 652 ? 74.025 14.197 19.179 1.00 29.22 652 VAL A N 1
ATOM 4942 C CA . VAL A 1 652 ? 74.180 15.648 19.217 1.00 27.71 652 VAL A CA 1
ATOM 4943 C C . VAL A 1 652 ? 74.475 16.055 20.657 1.00 27.32 652 VAL A C 1
ATOM 4944 O O . VAL A 1 652 ? 73.636 15.849 21.542 1.00 28.33 652 VAL A O 1
ATOM 4948 N N . ALA A 1 653 ? 75.656 16.619 20.898 1.00 27.89 653 ALA A N 1
ATOM 4949 C CA . ALA A 1 653 ? 75.965 17.110 22.239 1.00 29.73 653 ALA A CA 1
ATOM 4950 C C . ALA A 1 653 ? 74.936 18.173 22.605 1.00 27.96 653 ALA A C 1
ATOM 4951 O O . ALA A 1 653 ? 74.628 19.034 21.772 1.00 28.64 653 ALA A O 1
ATOM 4953 N N . PRO A 1 654 ? 74.389 18.157 23.818 1.00 26.62 654 PRO A N 1
ATOM 4954 C CA . PRO A 1 654 ? 73.268 19.063 24.126 1.00 26.58 654 PRO A CA 1
ATOM 4955 C C . PRO A 1 654 ? 73.586 20.528 23.893 1.00 25.94 654 PRO A C 1
ATOM 4956 O O . PRO A 1 654 ? 74.572 21.074 24.415 1.00 28.57 654 PRO A O 1
ATOM 4960 N N . VAL A 1 655 ? 72.687 21.174 23.167 1.00 25.89 655 VAL A N 1
ATOM 4961 C CA . VAL A 1 655 ? 72.816 22.571 22.789 1.00 25.91 655 VAL A CA 1
ATOM 4962 C C . VAL A 1 655 ? 72.070 23.412 23.808 1.00 30.93 655 VAL A C 1
ATOM 4963 O O . VAL A 1 655 ? 70.902 23.142 24.118 1.00 26.24 655 VAL A O 1
ATOM 4967 N N . ALA A 1 656 ? 72.740 24.436 24.319 1.00 26.36 656 ALA A N 1
ATOM 4968 C CA . ALA A 1 656 ? 72.136 25.309 25.315 1.00 26.08 656 ALA A CA 1
ATOM 4969 C C . ALA A 1 656 ? 70.987 26.114 24.712 1.00 25.15 656 ALA A C 1
ATOM 4970 O O . ALA A 1 656 ? 70.948 26.371 23.504 1.00 26.21 656 ALA A O 1
ATOM 4972 N N . PRO A 1 657 ? 70.036 26.530 25.543 1.00 25.17 657 PRO A N 1
ATOM 4973 C CA . PRO A 1 657 ? 68.993 27.441 25.069 1.00 25.51 657 PRO A CA 1
ATOM 4974 C C . PRO A 1 657 ? 69.600 28.654 24.389 1.00 26.23 657 PRO A C 1
ATOM 4975 O O . PRO A 1 657 ? 70.583 29.231 24.855 1.00 28.59 657 PRO A O 1
ATOM 4979 N N . GLN A 1 658 ? 68.985 29.046 23.280 1.00 25.71 658 GLN A N 1
ATOM 4980 C CA . GLN A 1 658 ? 69.369 30.210 22.503 1.00 26.36 658 GLN A CA 1
ATOM 4981 C C . GLN A 1 658 ? 70.747 30.073 21.874 1.00 31.81 658 GLN A C 1
ATOM 4982 O O . GLN A 1 658 ? 71.365 31.076 21.521 1.00 36.15 658 GLN A O 1
ATOM 4988 N N . SER A 1 659 ? 71.235 28.851 21.703 1.00 29.10 659 SER A N 1
ATOM 4989 C CA . SER A 1 659 ? 72.522 28.605 21.081 1.00 28.58 659 SER A CA 1
ATOM 4990 C C . SER A 1 659 ? 72.338 27.754 19.837 1.00 29.63 659 SER A C 1
ATOM 4991 O O . SER A 1 659 ? 71.259 27.228 19.572 1.00 27.47 659 SER A O 1
ATOM 4994 N N . GLU A 1 660 ? 73.423 27.604 19.086 1.00 30.99 660 GLU A N 1
ATOM 4995 C CA . GLU A 1 660 ? 73.372 26.805 17.875 1.00 30.34 660 GLU A CA 1
ATOM 4996 C C . GLU A 1 660 ? 74.678 26.063 17.679 1.00 29.92 660 GLU A C 1
ATOM 4997 O O . GLU A 1 660 ? 75.702 26.355 18.308 1.00 34.02 660 GLU A O 1
ATOM 5003 N N . THR A 1 661 ? 74.613 25.045 16.835 1.00 30.62 661 THR A N 1
ATOM 5004 C CA . THR A 1 661 ? 75.786 24.235 16.549 1.00 29.02 661 THR A CA 1
ATOM 5005 C C . THR A 1 661 ? 75.620 23.674 15.143 1.00 27.52 661 THR A C 1
ATOM 5006 O O . THR A 1 661 ? 74.553 23.778 14.537 1.00 28.93 661 THR A O 1
ATOM 5010 N N . VAL A 1 662 ? 76.699 23.095 14.624 1.00 29.42 662 VAL A N 1
ATOM 5011 C CA . VAL A 1 662 ? 76.683 22.367 13.356 1.00 31.92 662 VAL A CA 1
ATOM 5012 C C . VAL A 1 662 ? 76.897 20.900 13.678 1.00 33.38 662 VAL A C 1
ATOM 5013 O O . VAL A 1 662 ? 77.763 20.555 14.492 1.00 36.23 662 VAL A O 1
ATOM 5017 N N . VAL A 1 663 ? 76.107 20.040 13.047 1.00 30.74 663 VAL A N 1
ATOM 5018 C CA . VAL A 1 663 ? 76.122 18.604 13.298 1.00 31.07 663 VAL A CA 1
ATOM 5019 C C . VAL A 1 663 ? 76.424 17.929 11.974 1.00 33.83 663 VAL A C 1
ATOM 5020 O O . VAL A 1 663 ? 75.709 18.149 10.994 1.00 31.32 663 VAL A O 1
ATOM 5024 N N . GLU A 1 664 ? 77.466 17.105 11.942 1.00 33.00 664 GLU A N 1
ATOM 5025 C CA . GLU A 1 664 ? 77.767 16.334 10.750 1.00 37.15 664 GLU A CA 1
ATOM 5026 C C . GLU A 1 664 ? 76.891 15.087 10.708 1.00 31.71 664 GLU A C 1
ATOM 5027 O O . GLU A 1 664 ? 76.643 14.449 11.735 1.00 36.38 664 GLU A O 1
ATOM 5033 N N . LEU A 1 665 ? 76.413 14.764 9.531 1.00 32.96 665 LEU A N 1
ATOM 5034 C CA . LEU A 1 665 ? 75.651 13.547 9.285 1.00 35.26 665 LEU A CA 1
ATOM 5035 C C . LEU A 1 665 ? 76.581 12.427 8.852 1.00 41.24 665 LEU A C 1
ATOM 5036 O O . LEU A 1 665 ? 77.662 12.680 8.314 1.00 38.41 665 LEU A O 1
ATOM 5041 N N . PRO A 1 666 ? 76.173 11.171 9.037 1.00 37.90 666 PRO A N 1
ATOM 5042 C CA . PRO A 1 666 ? 77.043 10.063 8.645 1.00 38.65 666 PRO A CA 1
ATOM 5043 C C . PRO A 1 666 ? 77.378 10.147 7.172 1.00 38.81 666 PRO A C 1
ATOM 5044 O O . PRO A 1 666 ? 76.570 10.581 6.350 1.00 39.97 666 PRO A O 1
ATOM 5048 N N . GLY A 1 667 ? 78.584 9.689 6.830 1.00 38.85 667 GLY A N 1
ATOM 5049 C CA . GLY A 1 667 ? 79.040 9.797 5.457 1.00 38.43 667 GLY A CA 1
ATOM 5050 C C . GLY A 1 667 ? 78.183 9.065 4.441 1.00 37.77 667 GLY A C 1
ATOM 5051 O O . GLY A 1 667 ? 78.225 9.394 3.244 1.00 40.51 667 GLY A O 1
ATOM 5052 N N . SER A 1 668 ? 77.428 8.049 4.868 1.00 40.88 668 SER A N 1
ATOM 5053 C CA . SER A 1 668 ? 76.598 7.330 3.903 1.00 38.18 668 SER A CA 1
ATOM 5054 C C . SER A 1 668 ? 75.554 8.249 3.278 1.00 39.14 668 SER A C 1
ATOM 5055 O O . SER A 1 668 ? 75.131 8.028 2.136 1.00 41.97 668 SER A O 1
ATOM 5058 N N . VAL A 1 669 ? 75.134 9.281 4.014 1.00 41.10 669 VAL A N 1
ATOM 5059 C CA . VAL A 1 669 ? 74.117 10.200 3.499 1.00 39.65 669 VAL A CA 1
ATOM 5060 C C . VAL A 1 669 ? 74.676 11.025 2.343 1.00 34.13 669 VAL A C 1
ATOM 5061 O O . VAL A 1 669 ? 74.078 11.102 1.264 1.00 40.68 669 VAL A O 1
ATOM 5065 N N . ALA A 1 670 ? 75.814 11.682 2.562 1.00 43.85 670 ALA A N 1
ATOM 5066 C CA . ALA A 1 670 ? 76.419 12.444 1.479 1.00 47.52 670 ALA A CA 1
ATOM 5067 C C . ALA A 1 670 ? 76.823 11.533 0.325 1.00 49.28 670 ALA A C 1
ATOM 5068 O O . ALA A 1 670 ? 76.732 11.933 -0.841 1.00 50.03 670 ALA A O 1
ATOM 5070 N N . ALA A 1 671 ? 77.252 10.302 0.623 1.00 46.46 671 ALA A N 1
ATOM 5071 C CA . ALA A 1 671 ? 77.617 9.374 -0.444 1.00 47.25 671 ALA A CA 1
ATOM 5072 C C . ALA A 1 671 ? 76.430 9.100 -1.351 1.00 51.52 671 ALA A C 1
ATOM 5073 O O . ALA A 1 671 ? 76.583 9.004 -2.574 1.00 54.46 671 ALA A O 1
ATOM 5075 N N . LEU A 1 672 ? 75.231 8.991 -0.776 1.00 53.59 672 LEU A N 1
ATOM 5076 C CA . LEU A 1 672 ? 74.036 8.824 -1.598 1.00 54.44 672 LEU A CA 1
ATOM 5077 C C . LEU A 1 672 ? 73.798 10.048 -2.472 1.00 56.37 672 LEU A C 1
ATOM 5078 O O . LEU A 1 672 ? 73.610 9.931 -3.688 1.00 56.52 672 LEU A O 1
ATOM 5083 N N . ALA A 1 673 ? 73.800 11.235 -1.869 1.00 51.24 673 ALA A N 1
ATOM 5084 C CA . ALA A 1 673 ? 73.614 12.458 -2.639 1.00 54.09 673 ALA A CA 1
ATOM 5085 C C . ALA A 1 673 ? 74.571 12.500 -3.820 1.00 71.03 673 ALA A C 1
ATOM 5086 O O . ALA A 1 673 ? 74.167 12.773 -4.953 1.00 58.46 673 ALA A O 1
ATOM 5088 N N . ALA A 1 674 ? 75.852 12.222 -3.566 1.00 63.50 674 ALA A N 1
ATOM 5089 C CA . ALA A 1 674 ? 76.842 12.224 -4.638 1.00 64.74 674 ALA A CA 1
ATOM 5090 C C . ALA A 1 674 ? 76.499 11.203 -5.713 1.00 65.47 674 ALA A C 1
ATOM 5091 O O . ALA A 1 674 ? 76.652 11.474 -6.910 1.00 74.63 674 ALA A O 1
ATOM 5093 N N . GLY A 1 675 ? 76.029 10.022 -5.307 1.00 66.42 675 GLY A N 1
ATOM 5094 C CA . GLY A 1 675 ? 75.763 8.963 -6.262 1.00 57.29 675 GLY A CA 1
ATOM 5095 C C . GLY A 1 675 ? 74.504 9.144 -7.078 1.00 74.93 675 GLY A C 1
ATOM 5096 O O . GLY A 1 675 ? 74.385 8.547 -8.151 1.00 68.46 675 GLY A O 1
ATOM 5097 N N . LEU A 1 676 ? 73.560 9.945 -6.603 1.00 70.89 676 LEU A N 1
ATOM 5098 C CA . LEU A 1 676 ? 72.296 10.091 -7.310 1.00 71.82 676 LEU A CA 1
ATOM 5099 C C . LEU A 1 676 ? 72.508 10.799 -8.642 1.00 70.87 676 LEU A C 1
ATOM 5100 O O . LEU A 1 676 ? 73.176 11.835 -8.712 1.00 68.74 676 LEU A O 1
ATOM 5105 N N . SER A 1 677 ? 71.937 10.234 -9.703 1.00 72.40 677 SER A N 1
ATOM 5106 C CA . SER A 1 677 ? 71.996 10.875 -11.007 1.00 91.58 677 SER A CA 1
ATOM 5107 C C . SER A 1 677 ? 71.228 12.185 -10.964 1.00 97.01 677 SER A C 1
ATOM 5108 O O . SER A 1 677 ? 70.146 12.269 -10.376 1.00 86.89 677 SER A O 1
ATOM 5111 N N . ASP A 1 678 ? 71.799 13.217 -11.580 1.00 101.39 678 ASP A N 1
ATOM 5112 C CA . ASP A 1 678 ? 71.156 14.522 -11.574 1.00 105.26 678 ASP A CA 1
ATOM 5113 C C . ASP A 1 678 ? 69.779 14.420 -12.215 1.00 89.29 678 ASP A C 1
ATOM 5114 O O . ASP A 1 678 ? 69.589 13.719 -13.212 1.00 68.29 678 ASP A O 1
ATOM 5119 N N . GLY A 1 679 ? 68.806 15.102 -11.613 1.00 79.69 679 GLY A N 1
ATOM 5120 C CA . GLY A 1 679 ? 67.436 15.047 -12.061 1.00 68.88 679 GLY A CA 1
ATOM 5121 C C . GLY A 1 679 ? 66.585 13.998 -11.376 1.00 67.35 679 GLY A C 1
ATOM 5122 O O . GLY A 1 679 ? 65.357 14.049 -11.494 1.00 57.11 679 GLY A O 1
ATOM 5123 N N . ARG A 1 680 ? 67.193 13.046 -10.679 1.00 72.99 680 ARG A N 1
ATOM 5124 C CA . ARG A 1 680 ? 66.415 12.068 -9.929 1.00 55.02 680 ARG A CA 1
ATOM 5125 C C . ARG A 1 680 ? 66.033 12.662 -8.576 1.00 46.72 680 ARG A C 1
ATOM 5126 O O . ARG A 1 680 ? 66.893 13.222 -7.893 1.00 55.81 680 ARG A O 1
ATOM 5134 N N . PRO A 1 681 ? 64.770 12.574 -8.164 1.00 48.02 681 PRO A N 1
ATOM 5135 C CA . PRO A 1 681 ? 64.367 13.214 -6.902 1.00 42.45 681 PRO A CA 1
ATOM 5136 C C . PRO A 1 681 ? 64.738 12.382 -5.685 1.00 36.09 681 PRO A C 1
ATOM 5137 O O . PRO A 1 681 ? 64.674 11.148 -5.689 1.00 41.87 681 PRO A O 1
ATOM 5141 N N . ALA A 1 682 ? 65.109 13.089 -4.618 1.00 35.21 682 ALA A N 1
ATOM 5142 C CA . ALA A 1 682 ? 65.459 12.467 -3.353 1.00 38.26 682 ALA A CA 1
ATOM 5143 C C . ALA A 1 682 ? 65.271 13.502 -2.261 1.00 35.49 682 ALA A C 1
ATOM 5144 O O . ALA A 1 682 ? 65.460 14.698 -2.494 1.00 37.69 682 ALA A O 1
ATOM 5146 N N . VAL A 1 683 ? 64.893 13.037 -1.068 1.00 32.71 683 VAL A N 1
ATOM 5147 C CA . VAL A 1 683 ? 64.567 13.920 0.046 1.00 30.65 683 VAL A CA 1
ATOM 5148 C C . VAL A 1 683 ? 65.340 13.446 1.265 1.00 33.97 683 VAL A C 1
ATOM 5149 O O . VAL A 1 683 ? 65.229 12.278 1.656 1.00 34.85 683 VAL A O 1
ATOM 5153 N N . LEU A 1 684 ? 66.111 14.347 1.863 1.00 30.89 684 LEU A N 1
ATOM 5154 C CA . LEU A 1 684 ? 66.761 14.105 3.146 1.00 31.34 684 LEU A CA 1
ATOM 5155 C C . LEU A 1 684 ? 65.980 14.863 4.211 1.00 30.53 684 LEU A C 1
ATOM 5156 O O . LEU A 1 684 ? 65.807 16.084 4.106 1.00 31.66 684 LEU A O 1
ATOM 5161 N N . THR A 1 685 ? 65.505 14.150 5.233 1.00 29.93 685 THR A N 1
ATOM 5162 C CA . THR A 1 685 ? 64.775 14.756 6.337 1.00 27.86 685 THR A CA 1
ATOM 5163 C C . THR A 1 685 ? 65.531 14.475 7.623 1.00 29.51 685 THR A C 1
ATOM 5164 O O . THR A 1 685 ? 65.893 13.325 7.886 1.00 30.02 685 THR A O 1
ATOM 5168 N N . VAL A 1 686 ? 65.781 15.525 8.402 1.00 26.33 686 VAL A N 1
ATOM 5169 C CA . VAL A 1 686 ? 66.356 15.422 9.741 1.00 26.91 686 VAL A CA 1
ATOM 5170 C C . VAL A 1 686 ? 65.281 15.839 10.727 1.00 32.49 686 VAL A C 1
ATOM 5171 O O . VAL A 1 686 ? 64.668 16.904 10.565 1.00 28.44 686 VAL A O 1
ATOM 5175 N N . ARG A 1 687 ? 64.982 14.959 11.639 1.00 26.46 687 ARG A N 1
ATOM 5176 C CA A ARG A 1 687 ? 63.943 15.209 12.674 0.56 28.08 687 ARG A CA 1
ATOM 5177 C CA B ARG A 1 687 ? 63.939 15.208 12.675 0.44 28.13 687 ARG A CA 1
ATOM 5178 C C . ARG A 1 687 ? 64.380 15.066 14.176 1.00 28.60 687 ARG A C 1
ATOM 5179 O O . ARG A 1 687 ? 65.256 14.248 14.653 1.00 29.11 687 ARG A O 1
ATOM 5194 N N . ALA A 1 688 ? 63.857 15.981 14.967 1.00 26.03 688 ALA A N 1
ATOM 5195 C CA . ALA A 1 688 ? 64.046 15.915 16.409 1.00 25.08 688 ALA A CA 1
ATOM 5196 C C . ALA A 1 688 ? 62.777 15.328 17.017 1.00 27.92 688 ALA A C 1
ATOM 5197 O O . ALA A 1 688 ? 61.696 15.906 16.877 1.00 27.82 688 ALA A O 1
ATOM 5199 N N . VAL A 1 689 ? 62.905 14.164 17.656 1.00 25.60 689 VAL A N 1
ATOM 5200 C CA . VAL A 1 689 ? 61.776 13.479 18.267 1.00 28.04 689 VAL A CA 1
ATOM 5201 C C . VAL A 1 689 ? 62.066 13.305 19.753 1.00 30.74 689 VAL A C 1
ATOM 5202 O O . VAL A 1 689 ? 63.218 13.353 20.190 1.00 28.79 689 VAL A O 1
ATOM 5206 N N . LEU A 1 690 ? 61.010 13.094 20.544 1.00 26.96 690 LEU A N 1
ATOM 5207 C CA . LEU A 1 690 ? 61.243 12.817 21.956 1.00 23.68 690 LEU A CA 1
ATOM 5208 C C . LEU A 1 690 ? 62.006 11.506 22.101 1.00 26.49 690 LEU A C 1
ATOM 5209 O O . LEU A 1 690 ? 61.635 10.481 21.521 1.00 30.02 690 LEU A O 1
ATOM 5214 N N . GLY A 1 691 ? 63.076 11.541 22.891 1.00 30.76 691 GLY A N 1
ATOM 5215 C CA . GLY A 1 691 ? 63.814 10.314 23.145 1.00 32.41 691 GLY A CA 1
ATOM 5216 C C . GLY A 1 691 ? 63.149 9.391 24.141 1.00 34.69 691 GLY A C 1
ATOM 5217 O O . GLY A 1 691 ? 63.438 8.191 24.155 1.00 36.74 691 GLY A O 1
ATOM 5218 N N . ALA A 1 692 ? 62.259 9.920 24.966 1.00 32.42 692 ALA A N 1
ATOM 5219 C CA . ALA A 1 692 ? 61.561 9.146 25.979 1.00 34.59 692 ALA A CA 1
ATOM 5220 C C . ALA A 1 692 ? 60.155 9.698 26.122 1.00 42.58 692 ALA A C 1
ATOM 5221 O O . ALA A 1 692 ? 59.869 10.833 25.732 1.00 33.19 692 ALA A O 1
ATOM 5223 N N . ASP A 1 693 ? 59.270 8.886 26.687 1.00 33.88 693 ASP A N 1
ATOM 5224 C CA . ASP A 1 693 ? 57.922 9.363 26.963 1.00 36.23 693 ASP A CA 1
ATOM 5225 C C . ASP A 1 693 ? 57.971 10.604 27.849 1.00 31.98 693 ASP A C 1
ATOM 5226 O O . ASP A 1 693 ? 58.779 10.709 28.783 1.00 32.50 693 ASP A O 1
ATOM 5231 N N . SER A 1 694 ? 57.078 11.545 27.570 1.00 32.55 694 SER A N 1
ATOM 5232 C CA . SER A 1 694 ? 56.801 12.663 28.452 1.00 30.72 694 SER A CA 1
ATOM 5233 C C . SER A 1 694 ? 55.377 12.513 28.977 1.00 29.57 694 SER A C 1
ATOM 5234 O O . SER A 1 694 ? 54.658 11.572 28.630 1.00 32.65 694 SER A O 1
ATOM 5237 N N . ALA A 1 695 ? 54.959 13.478 29.793 1.00 32.29 695 ALA A N 1
ATOM 5238 C CA . ALA A 1 695 ? 53.587 13.481 30.285 1.00 31.17 695 ALA A CA 1
ATOM 5239 C C . ALA A 1 695 ? 52.585 13.734 29.177 1.00 36.58 695 ALA A C 1
ATOM 5240 O O . ALA A 1 695 ? 51.412 13.388 29.329 1.00 34.35 695 ALA A O 1
ATOM 5242 N N . TRP A 1 696 ? 53.019 14.301 28.056 1.00 31.46 696 TRP A N 1
ATOM 5243 C CA . TRP A 1 696 ? 52.092 14.759 27.029 1.00 30.16 696 TRP A CA 1
ATOM 5244 C C . TRP A 1 696 ? 52.257 14.066 25.679 1.00 29.93 696 TRP A C 1
ATOM 5245 O O . TRP A 1 696 ? 51.444 14.303 24.782 1.00 30.01 696 TRP A O 1
ATOM 5256 N N . ALA A 1 697 ? 53.246 13.185 25.512 1.00 29.35 697 ALA A N 1
ATOM 5257 C CA . ALA A 1 697 ? 53.418 12.441 24.276 1.00 28.86 697 ALA A CA 1
ATOM 5258 C C . ALA A 1 697 ? 54.374 11.285 24.523 1.00 27.29 697 ALA A C 1
ATOM 5259 O O . ALA A 1 697 ? 55.103 11.270 25.514 1.00 31.34 697 ALA A O 1
ATOM 5261 N N . ASP A 1 698 ? 54.359 10.322 23.604 1.00 29.85 698 ASP A N 1
ATOM 5262 C CA . ASP A 1 698 ? 55.228 9.155 23.707 1.00 35.40 698 ASP A CA 1
ATOM 5263 C C . ASP A 1 698 ? 56.574 9.393 23.032 1.00 39.06 698 ASP A C 1
ATOM 5264 O O . ASP A 1 698 ? 56.714 10.230 22.143 1.00 32.80 698 ASP A O 1
ATOM 5269 N N . ALA A 1 699 ? 57.573 8.612 23.455 1.00 32.00 699 ALA A N 1
ATOM 5270 C CA . ALA A 1 699 ? 58.845 8.585 22.749 1.00 28.83 699 ALA A CA 1
ATOM 5271 C C . ALA A 1 699 ? 58.630 8.447 21.247 1.00 32.57 699 ALA A C 1
ATOM 5272 O O . ALA A 1 699 ? 57.757 7.702 20.782 1.00 34.71 699 ALA A O 1
ATOM 5274 N N . GLY A 1 700 ? 59.442 9.172 20.471 1.00 30.50 700 GLY A N 1
ATOM 5275 C CA . GLY A 1 700 ? 59.304 9.202 19.030 1.00 29.89 700 GLY A CA 1
ATOM 5276 C C . GLY A 1 700 ? 58.394 10.296 18.504 1.00 29.13 700 GLY A C 1
ATOM 5277 O O . GLY A 1 700 ? 58.347 10.507 17.286 1.00 28.62 700 GLY A O 1
ATOM 5278 N N . HIS A 1 701 ? 57.697 11.007 19.389 1.00 29.74 701 HIS A N 1
ATOM 5279 C CA . HIS A 1 701 ? 56.877 12.136 18.959 1.00 28.66 701 HIS A CA 1
ATOM 5280 C C . HIS A 1 701 ? 57.765 13.205 18.338 1.00 24.87 701 HIS A C 1
ATOM 5281 O O . HIS A 1 701 ? 58.763 13.620 18.934 1.00 26.68 701 HIS A O 1
ATOM 5288 N N . GLU A 1 702 ? 57.372 13.675 17.151 1.00 27.89 702 GLU A N 1
ATOM 5289 C CA . GLU A 1 702 ? 58.180 14.635 16.412 1.00 26.87 702 GLU A CA 1
ATOM 5290 C C . GLU A 1 702 ? 57.924 16.046 16.911 1.00 28.96 702 GLU A C 1
ATOM 5291 O O . GLU A 1 702 ? 56.774 16.486 16.981 1.00 27.10 702 GLU A O 1
ATOM 5297 N N . VAL A 1 703 ? 59.003 16.764 17.221 1.00 24.57 703 VAL A N 1
ATOM 5298 C CA . VAL A 1 703 ? 58.932 18.147 17.675 1.00 22.64 703 VAL A CA 1
ATOM 5299 C C . VAL A 1 703 ? 59.355 19.136 16.593 1.00 27.30 703 VAL A C 1
ATOM 5300 O O . VAL A 1 703 ? 58.709 20.175 16.425 1.00 25.41 703 VAL A O 1
ATOM 5304 N N . ALA A 1 704 ? 60.406 18.824 15.827 1.00 26.28 704 ALA A N 1
ATOM 5305 C CA . ALA A 1 704 ? 60.933 19.725 14.809 1.00 22.59 704 ALA A CA 1
ATOM 5306 C C . ALA A 1 704 ? 61.548 18.906 13.686 1.00 25.38 704 ALA A C 1
ATOM 5307 O O . ALA A 1 704 ? 61.911 17.742 13.872 1.00 27.06 704 ALA A O 1
ATOM 5309 N N . TRP A 1 705 ? 61.695 19.534 12.521 1.00 23.42 705 TRP A N 1
ATOM 5310 C CA . TRP A 1 705 ? 62.261 18.853 11.371 1.00 22.85 705 TRP A CA 1
ATOM 5311 C C . TRP A 1 705 ? 62.813 19.870 10.382 1.00 28.41 705 TRP A C 1
ATOM 5312 O O . TRP A 1 705 ? 62.416 21.039 10.377 1.00 27.24 705 TRP A O 1
ATOM 5323 N N . GLY A 1 706 ? 63.739 19.403 9.542 1.00 25.70 706 GLY A N 1
ATOM 5324 C CA . GLY A 1 706 ? 64.210 20.176 8.405 1.00 23.96 706 GLY A CA 1
ATOM 5325 C C . GLY A 1 706 ? 64.549 19.244 7.260 1.00 27.79 706 GLY A C 1
ATOM 5326 O O . GLY A 1 706 ? 64.746 18.043 7.462 1.00 28.15 706 GLY A O 1
ATOM 5327 N N . GLN A 1 707 ? 64.598 19.794 6.046 1.00 27.47 707 GLN A N 1
ATOM 5328 C CA . GLN A 1 707 ? 64.818 18.958 4.876 1.00 26.54 707 GLN A CA 1
ATOM 5329 C C . GLN A 1 707 ? 65.757 19.618 3.881 1.00 30.92 707 GLN A C 1
ATOM 5330 O O . GLN A 1 707 ? 65.919 20.838 3.837 1.00 31.94 707 GLN A O 1
ATOM 5336 N N . SER A 1 708 ? 66.357 18.774 3.045 1.00 29.23 708 SER A N 1
ATOM 5337 C CA . SER A 1 708 ? 67.011 19.237 1.841 1.00 30.97 708 SER A CA 1
ATOM 5338 C C . SER A 1 708 ? 66.534 18.351 0.706 1.00 33.66 708 SER A C 1
ATOM 5339 O O . SER A 1 708 ? 66.550 17.126 0.840 1.00 32.84 708 SER A O 1
ATOM 5342 N N . VAL A 1 709 ? 66.113 18.965 -0.400 1.00 31.27 709 VAL A N 1
ATOM 5343 C CA . VAL A 1 709 ? 65.446 18.265 -1.491 1.00 32.34 709 VAL A CA 1
ATOM 5344 C C . VAL A 1 709 ? 66.277 18.384 -2.760 1.00 35.03 709 VAL A C 1
ATOM 5345 O O . VAL A 1 709 ? 66.653 19.491 -3.161 1.00 40.20 709 VAL A O 1
ATOM 5349 N N . ARG A 1 710 ? 66.546 17.247 -3.394 1.00 37.33 710 ARG A N 1
ATOM 5350 C CA . ARG A 1 710 ? 67.067 17.225 -4.754 1.00 38.60 710 ARG A CA 1
ATOM 5351 C C . ARG A 1 710 ? 65.853 17.115 -5.661 1.00 44.48 710 ARG A C 1
ATOM 5352 O O . ARG A 1 710 ? 65.185 16.074 -5.687 1.00 40.79 710 ARG A O 1
ATOM 5360 N N . GLU A 1 711 ? 65.544 18.203 -6.370 1.00 42.93 711 GLU A N 1
ATOM 5361 C CA . GLU A 1 711 ? 64.307 18.317 -7.122 1.00 47.42 711 GLU A CA 1
ATOM 5362 C C . GLU A 1 711 ? 64.419 17.544 -8.430 1.00 42.05 711 GLU A C 1
ATOM 5363 O O . GLU A 1 711 ? 65.500 17.457 -9.019 1.00 45.17 711 GLU A O 1
ATOM 5369 N N . PRO A 1 712 ? 63.312 16.987 -8.914 1.00 46.39 712 PRO A N 1
ATOM 5370 C CA . PRO A 1 712 ? 63.336 16.350 -10.230 1.00 48.51 712 PRO A CA 1
ATOM 5371 C C . PRO A 1 712 ? 63.495 17.382 -11.330 1.00 47.06 712 PRO A C 1
ATOM 5372 O O . PRO A 1 712 ? 63.129 18.551 -11.183 1.00 49.29 712 PRO A O 1
ATOM 5376 N N . GLY A 1 713 ? 64.065 16.938 -12.444 1.00 55.99 713 GLY A N 1
ATOM 5377 C CA . GLY A 1 713 ? 64.176 17.805 -13.598 1.00 47.33 713 GLY A CA 1
ATOM 5378 C C . GLY A 1 713 ? 62.820 18.215 -14.138 1.00 54.67 713 GLY A C 1
ATOM 5379 O O . GLY A 1 713 ? 61.795 17.571 -13.902 1.00 58.56 713 GLY A O 1
ATOM 5380 N N . ALA A 1 714 ? 62.824 19.329 -14.872 1.00 56.66 714 ALA A N 1
ATOM 5381 C CA . ALA A 1 714 ? 61.620 19.799 -15.524 1.00 67.80 714 ALA A CA 1
ATOM 5382 C C . ALA A 1 714 ? 61.119 18.740 -16.505 1.00 46.62 714 ALA A C 1
ATOM 5383 O O . ALA A 1 714 ? 61.886 17.894 -16.975 1.00 48.81 714 ALA A O 1
ATOM 5385 N N . PRO A 1 715 ? 59.828 18.758 -16.811 1.00 48.90 715 PRO A N 1
ATOM 5386 C CA . PRO A 1 715 ? 59.277 17.746 -17.715 1.00 61.15 715 PRO A CA 1
ATOM 5387 C C . PRO A 1 715 ? 59.833 17.902 -19.120 1.00 48.29 715 PRO A C 1
ATOM 5388 O O . PRO A 1 715 ? 60.099 19.011 -19.587 1.00 56.80 715 PRO A O 1
ATOM 5392 N N . VAL A 1 716 ? 60.017 16.765 -19.783 1.00 65.48 716 VAL A N 1
ATOM 5393 C CA . VAL A 1 716 ? 60.525 16.721 -21.152 1.00 58.88 716 VAL A CA 1
ATOM 5394 C C . VAL A 1 716 ? 59.336 16.503 -22.079 1.00 52.31 716 VAL A C 1
ATOM 5395 O O . VAL A 1 716 ? 58.801 15.389 -22.138 1.00 53.92 716 VAL A O 1
ATOM 5399 N N . PRO A 1 717 ? 58.875 17.518 -22.809 1.00 45.94 717 PRO A N 1
ATOM 5400 C CA . PRO A 1 717 ? 57.729 17.302 -23.684 1.00 52.72 717 PRO A CA 1
ATOM 5401 C C . PRO A 1 717 ? 58.100 16.355 -24.813 1.00 45.58 717 PRO A C 1
ATOM 5402 O O . PRO A 1 717 ? 59.267 16.295 -25.231 1.00 49.44 717 PRO A O 1
ATOM 5406 N N . PRO A 1 718 ? 57.144 15.582 -25.317 1.00 44.29 718 PRO A N 1
ATOM 5407 C CA . PRO A 1 718 ? 57.493 14.539 -26.283 1.00 46.85 718 PRO A CA 1
ATOM 5408 C C . PRO A 1 718 ? 57.855 15.129 -27.630 1.00 45.67 718 PRO A C 1
ATOM 5409 O O . PRO A 1 718 ? 57.466 16.240 -27.989 1.00 46.33 718 PRO A O 1
ATOM 5413 N N . ALA A 1 719 ? 58.615 14.356 -28.385 1.00 45.90 719 ALA A N 1
ATOM 5414 C CA . ALA A 1 719 ? 58.822 14.691 -29.777 1.00 46.09 719 ALA A CA 1
ATOM 5415 C C . ALA A 1 719 ? 57.476 14.616 -30.494 1.00 47.21 719 ALA A C 1
ATOM 5416 O O . ALA A 1 719 ? 56.760 13.616 -30.344 1.00 46.93 719 ALA A O 1
ATOM 5418 N N . PRO A 1 720 ? 57.087 15.642 -31.262 1.00 48.90 720 PRO A N 1
ATOM 5419 C CA . PRO A 1 720 ? 55.737 15.652 -31.857 1.00 40.63 720 PRO A CA 1
ATOM 5420 C C . PRO A 1 720 ? 55.696 14.885 -33.172 1.00 42.96 720 PRO A C 1
ATOM 5421 O O . PRO A 1 720 ? 55.559 15.440 -34.262 1.00 47.10 720 PRO A O 1
ATOM 5425 N N . VAL A 1 721 ? 55.800 13.562 -33.061 1.00 47.88 721 VAL A N 1
ATOM 5426 C CA . VAL A 1 721 ? 55.978 12.703 -34.228 1.00 46.29 721 VAL A CA 1
ATOM 5427 C C . VAL A 1 721 ? 54.689 12.033 -34.684 1.00 54.98 721 VAL A C 1
ATOM 5428 O O . VAL A 1 721 ? 54.674 11.428 -35.766 1.00 49.48 721 VAL A O 1
ATOM 5432 N N . GLU A 1 722 ? 53.614 12.123 -33.913 1.00 46.53 722 GLU A N 1
ATOM 5433 C CA . GLU A 1 722 ? 52.316 11.636 -34.374 1.00 45.57 722 GLU A CA 1
ATOM 5434 C C . GLU A 1 722 ? 51.581 12.750 -35.111 1.00 44.75 722 GLU A C 1
ATOM 5435 O O . GLU A 1 722 ? 51.616 13.907 -34.672 1.00 45.09 722 GLU A O 1
ATOM 5441 N N . PRO A 1 723 ? 50.901 12.426 -36.211 1.00 44.49 723 PRO A N 1
ATOM 5442 C CA . PRO A 1 723 ? 50.100 13.418 -36.929 1.00 42.38 723 PRO A CA 1
ATOM 5443 C C . PRO A 1 723 ? 48.688 13.510 -36.357 1.00 48.79 723 PRO A C 1
ATOM 5444 O O . PRO A 1 723 ? 48.232 12.655 -35.593 1.00 47.20 723 PRO A O 1
ATOM 5448 N N . VAL A 1 724 ? 48.002 14.584 -36.743 1.00 44.96 724 VAL A N 1
ATOM 5449 C CA . VAL A 1 724 ? 46.588 14.752 -36.429 1.00 44.50 724 VAL A CA 1
ATOM 5450 C C . VAL A 1 724 ? 45.765 14.002 -37.464 1.00 47.08 724 VAL A C 1
ATOM 5451 O O . VAL A 1 724 ? 45.928 14.212 -38.671 1.00 51.69 724 VAL A O 1
ATOM 5455 N N . GLN A 1 725 ? 44.863 13.148 -36.994 1.00 44.10 725 GLN A N 1
ATOM 5456 C CA . GLN A 1 725 ? 43.934 12.432 -37.862 1.00 47.86 725 GLN A CA 1
ATOM 5457 C C . GLN A 1 725 ? 42.579 13.115 -37.782 1.00 49.01 725 GLN A C 1
ATOM 5458 O O . GLN A 1 725 ? 42.045 13.314 -36.684 1.00 45.60 725 GLN A O 1
ATOM 5464 N N . VAL A 1 726 ? 42.020 13.461 -38.939 1.00 43.35 726 VAL A N 1
ATOM 5465 C CA . VAL A 1 726 ? 40.772 14.208 -39.015 1.00 44.81 726 VAL A CA 1
ATOM 5466 C C . VAL A 1 726 ? 39.638 13.249 -39.350 1.00 49.20 726 VAL A C 1
ATOM 5467 O O . VAL A 1 726 ? 39.667 12.573 -40.386 1.00 46.43 726 VAL A O 1
ATOM 5471 N N . GLN A 1 727 ? 38.648 13.186 -38.468 1.00 45.77 727 GLN A N 1
ATOM 5472 C CA . GLN A 1 727 ? 37.359 12.561 -38.725 1.00 47.26 727 GLN A CA 1
ATOM 5473 C C . GLN A 1 727 ? 36.295 13.647 -38.864 1.00 50.09 727 GLN A C 1
ATOM 5474 O O . GLN A 1 727 ? 36.567 14.843 -38.706 1.00 47.07 727 GLN A O 1
ATOM 5480 N N . ASP A 1 728 ? 35.060 13.219 -39.141 1.00 45.91 728 ASP A N 1
ATOM 5481 C CA . ASP A 1 728 ? 33.988 14.171 -39.430 1.00 49.30 728 ASP A CA 1
ATOM 5482 C C . ASP A 1 728 ? 33.751 15.120 -38.259 1.00 43.13 728 ASP A C 1
ATOM 5483 O O . ASP A 1 728 ? 33.589 16.333 -38.452 1.00 44.81 728 ASP A O 1
ATOM 5488 N N . SER A 1 729 ? 33.677 14.583 -37.040 1.00 38.90 729 SER A N 1
ATOM 5489 C CA . SER A 1 729 ? 33.351 15.391 -35.871 1.00 39.82 729 SER A CA 1
ATOM 5490 C C . SER A 1 729 ? 34.429 15.369 -34.797 1.00 41.28 729 SER A C 1
ATOM 5491 O O . SER A 1 729 ? 34.274 16.051 -33.780 1.00 41.91 729 SER A O 1
ATOM 5494 N N . GLU A 1 730 ? 35.506 14.617 -34.994 1.00 39.12 730 GLU A N 1
ATOM 5495 C CA . GLU A 1 730 ? 36.561 14.489 -34.000 1.00 43.62 730 GLU A CA 1
ATOM 5496 C C . GLU A 1 730 ? 37.910 14.544 -34.693 1.00 40.58 730 GLU A C 1
ATOM 5497 O O . GLU A 1 730 ? 38.025 14.313 -35.901 1.00 44.14 730 GLU A O 1
ATOM 5503 N N . LEU A 1 731 ? 38.931 14.828 -33.892 1.00 39.05 731 LEU A N 1
ATOM 5504 C CA . LEU A 1 731 ? 40.321 14.720 -34.287 1.00 38.84 731 LEU A CA 1
ATOM 5505 C C . LEU A 1 731 ? 41.009 13.746 -33.343 1.00 39.27 731 LEU A C 1
ATOM 5506 O O . LEU A 1 731 ? 40.687 13.686 -32.151 1.00 38.51 731 LEU A O 1
ATOM 5511 N N . THR A 1 732 ? 41.972 12.987 -33.866 1.00 40.26 732 THR A N 1
ATOM 5512 C CA . THR A 1 732 ? 42.800 12.133 -33.023 1.00 41.78 732 THR A CA 1
ATOM 5513 C C . THR A 1 732 ? 44.257 12.543 -33.154 1.00 41.83 732 THR A C 1
ATOM 5514 O O . THR A 1 732 ? 44.747 12.785 -34.266 1.00 44.16 732 THR A O 1
ATOM 5518 N N . LEU A 1 733 ? 44.942 12.618 -32.013 1.00 40.05 733 LEU A N 1
ATOM 5519 C CA . LEU A 1 733 ? 46.370 12.916 -31.962 1.00 41.11 733 LEU A CA 1
ATOM 5520 C C . LEU A 1 733 ? 46.962 11.921 -30.968 1.00 38.07 733 LEU A C 1
ATOM 5521 O O . LEU A 1 733 ? 46.871 12.113 -29.752 1.00 38.34 733 LEU A O 1
ATOM 5526 N N . GLY A 1 734 ? 47.527 10.837 -31.489 1.00 44.36 734 GLY A N 1
ATOM 5527 C CA . GLY A 1 734 ? 47.988 9.768 -30.641 1.00 47.80 734 GLY A CA 1
ATOM 5528 C C . GLY A 1 734 ? 46.871 9.283 -29.736 1.00 39.20 734 GLY A C 1
ATOM 5529 O O . GLY A 1 734 ? 45.794 8.898 -30.211 1.00 47.07 734 GLY A O 1
ATOM 5530 N N . PRO A 1 735 ? 47.087 9.310 -28.421 1.00 44.87 735 PRO A N 1
ATOM 5531 C CA . PRO A 1 735 ? 46.068 8.816 -27.485 1.00 43.40 735 PRO A CA 1
ATOM 5532 C C . PRO A 1 735 ? 44.987 9.817 -27.108 1.00 40.10 735 PRO A C 1
ATOM 5533 O O . PRO A 1 735 ? 44.117 9.467 -26.304 1.00 42.50 735 PRO A O 1
ATOM 5537 N N . VAL A 1 736 ? 44.986 11.016 -27.686 1.00 43.23 736 VAL A N 1
ATOM 5538 C CA . VAL A 1 736 ? 43.994 12.039 -27.361 1.00 37.69 736 VAL A CA 1
ATOM 5539 C C . VAL A 1 736 ? 42.984 12.130 -28.496 1.00 40.90 736 VAL A C 1
ATOM 5540 O O . VAL A 1 736 ? 43.353 12.173 -29.677 1.00 43.12 736 VAL A O 1
ATOM 5544 N N . VAL A 1 737 ? 41.707 12.150 -28.141 1.00 37.81 737 VAL A N 1
ATOM 5545 C CA . VAL A 1 737 ? 40.627 12.440 -29.073 1.00 35.43 737 VAL A CA 1
ATOM 5546 C C . VAL A 1 737 ? 40.069 13.800 -28.692 1.00 34.42 737 VAL A C 1
ATOM 5547 O O . VAL A 1 737 ? 39.947 14.104 -27.501 1.00 36.41 737 VAL A O 1
ATOM 5551 N N . PHE A 1 738 ? 39.734 14.610 -29.700 1.00 34.46 738 PHE A N 1
ATOM 5552 C CA . PHE A 1 738 ? 39.222 15.962 -29.501 1.00 36.46 738 PHE A CA 1
ATOM 5553 C C . PHE A 1 738 ? 37.903 16.138 -30.235 1.00 38.73 738 PHE A C 1
ATOM 5554 O O . PHE A 1 738 ? 37.671 15.542 -31.292 1.00 38.56 738 PHE A O 1
ATOM 5562 N N . SER A 1 739 ? 37.051 17.003 -29.690 1.00 34.93 739 SER A N 1
ATOM 5563 C CA . SER A 1 739 ? 35.843 17.413 -30.379 1.00 32.97 739 SER A CA 1
ATOM 5564 C C . SER A 1 739 ? 36.178 18.541 -31.351 1.00 34.97 739 SER A C 1
ATOM 5565 O O . SER A 1 739 ? 36.836 19.515 -30.970 1.00 33.63 739 SER A O 1
ATOM 5568 N N . ARG A 1 740 ? 35.727 18.418 -32.608 1.00 33.74 740 ARG A N 1
ATOM 5569 C CA . ARG A 1 740 ? 35.850 19.533 -33.544 1.00 33.30 740 ARG A CA 1
ATOM 5570 C C . ARG A 1 740 ? 34.843 20.636 -33.272 1.00 37.10 740 ARG A C 1
ATOM 5571 O O . ARG A 1 740 ? 34.954 21.721 -33.868 1.00 36.02 740 ARG A O 1
ATOM 5579 N N . ALA A 1 741 ? 33.850 20.384 -32.417 1.00 33.89 741 ALA A N 1
ATOM 5580 C CA . ALA A 1 741 ? 32.889 21.411 -32.054 1.00 35.59 741 ALA A CA 1
ATOM 5581 C C . ALA A 1 741 ? 33.357 22.266 -30.886 1.00 36.87 741 ALA A C 1
ATOM 5582 O O . ALA A 1 741 ? 32.958 23.432 -30.792 1.00 38.38 741 ALA A O 1
ATOM 5584 N N . THR A 1 742 ? 34.177 21.723 -29.981 1.00 34.83 742 THR A N 1
ATOM 5585 C CA . THR A 1 742 ? 34.617 22.480 -28.816 1.00 32.85 742 THR A CA 1
ATOM 5586 C C . THR A 1 742 ? 36.115 22.677 -28.740 1.00 31.82 742 THR A C 1
ATOM 5587 O O . THR A 1 742 ? 36.561 23.549 -27.986 1.00 34.15 742 THR A O 1
ATOM 5591 N N . GLY A 1 743 ? 36.901 21.888 -29.464 1.00 32.52 743 GLY A N 1
ATOM 5592 C CA . GLY A 1 743 ? 38.337 21.935 -29.337 1.00 33.90 743 GLY A CA 1
ATOM 5593 C C . GLY A 1 743 ? 38.876 21.261 -28.095 1.00 32.35 743 GLY A C 1
ATOM 5594 O O . GLY A 1 743 ? 40.101 21.186 -27.939 1.00 35.19 743 GLY A O 1
ATOM 5595 N N . MET A 1 744 ? 38.000 20.761 -27.205 1.00 32.19 744 MET A N 1
ATOM 5596 C CA . MET A 1 744 ? 38.476 20.138 -25.984 1.00 32.84 744 MET A CA 1
ATOM 5597 C C . MET A 1 744 ? 38.693 18.647 -26.206 1.00 30.28 744 MET A C 1
ATOM 5598 O O . MET A 1 744 ? 38.015 18.028 -27.032 1.00 31.71 744 MET A O 1
ATOM 5603 N N . PRO A 1 745 ? 39.622 18.043 -25.470 1.00 31.52 745 PRO A N 1
ATOM 5604 C CA . PRO A 1 745 ? 39.736 16.586 -25.511 1.00 33.74 745 PRO A CA 1
ATOM 5605 C C . PRO A 1 745 ? 38.457 15.948 -24.993 1.00 36.88 745 PRO A C 1
ATOM 5606 O O . PRO A 1 745 ? 37.806 16.471 -24.090 1.00 33.93 745 PRO A O 1
ATOM 5610 N N . THR A 1 746 ? 38.063 14.837 -25.623 1.00 35.26 746 THR A N 1
ATOM 5611 C CA . THR A 1 746 ? 36.974 14.014 -25.122 1.00 34.61 746 THR A CA 1
ATOM 5612 C C . THR A 1 746 ? 37.460 12.696 -24.534 1.00 33.75 746 THR A C 1
ATOM 5613 O O . THR A 1 746 ? 36.690 12.019 -23.840 1.00 37.67 746 THR A O 1
ATOM 5617 N N . SER A 1 747 ? 38.714 12.323 -24.773 1.00 36.56 747 SER A N 1
ATOM 5618 C CA . SER A 1 747 ? 39.314 11.195 -24.079 1.00 37.78 747 SER A CA 1
ATOM 5619 C C . SER A 1 747 ? 40.821 11.344 -24.172 1.00 37.67 747 SER A C 1
ATOM 5620 O O . SER A 1 747 ? 41.346 11.901 -25.142 1.00 39.20 747 SER A O 1
ATOM 5623 N N . ILE A 1 748 ? 41.507 10.860 -23.143 1.00 37.21 748 ILE A N 1
ATOM 5624 C CA . ILE A 1 748 ? 42.960 10.812 -23.124 1.00 39.06 748 ILE A CA 1
ATOM 5625 C C . ILE A 1 748 ? 43.317 9.390 -22.712 1.00 39.78 748 ILE A C 1
ATOM 5626 O O . ILE A 1 748 ? 43.025 8.979 -21.586 1.00 40.52 748 ILE A O 1
ATOM 5631 N N . GLY A 1 749 ? 43.886 8.617 -23.638 1.00 42.69 749 GLY A N 1
ATOM 5632 C CA . GLY A 1 749 ? 44.225 7.240 -23.318 1.00 47.06 749 GLY A CA 1
ATOM 5633 C C . GLY A 1 749 ? 43.042 6.419 -22.865 1.00 42.11 749 GLY A C 1
ATOM 5634 O O . GLY A 1 749 ? 43.207 5.487 -22.071 1.00 48.24 749 GLY A O 1
ATOM 5635 N N . GLY A 1 750 ? 41.845 6.739 -23.348 1.00 42.53 750 GLY A N 1
ATOM 5636 C CA . GLY A 1 750 ? 40.655 6.022 -22.957 1.00 45.74 750 GLY A CA 1
ATOM 5637 C C . GLY A 1 750 ? 39.979 6.547 -21.709 1.00 44.35 750 GLY A C 1
ATOM 5638 O O . GLY A 1 750 ? 38.878 6.093 -21.384 1.00 48.67 750 GLY A O 1
ATOM 5639 N N . VAL A 1 751 ? 40.607 7.473 -20.994 1.00 43.43 751 VAL A N 1
ATOM 5640 C CA . VAL A 1 751 ? 39.969 8.149 -19.865 1.00 38.56 751 VAL A CA 1
ATOM 5641 C C . VAL A 1 751 ? 39.009 9.182 -20.438 1.00 41.28 751 VAL A C 1
ATOM 5642 O O . VAL A 1 751 ? 39.438 10.055 -21.203 1.00 39.48 751 VAL A O 1
ATOM 5646 N N . PRO A 1 752 ? 37.721 9.134 -20.118 1.00 37.92 752 PRO A N 1
ATOM 5647 C CA . PRO A 1 752 ? 36.798 10.103 -20.716 1.00 36.79 752 PRO A CA 1
ATOM 5648 C C . PRO A 1 752 ? 36.970 11.487 -20.107 1.00 32.21 752 PRO A C 1
ATOM 5649 O O . PRO A 1 752 ? 37.107 11.639 -18.892 1.00 34.91 752 PRO A O 1
ATOM 5653 N N . VAL A 1 753 ? 36.967 12.499 -20.969 1.00 33.19 753 VAL A N 1
ATOM 5654 C CA . VAL A 1 753 ? 37.095 13.893 -20.562 1.00 33.70 753 VAL A CA 1
ATOM 5655 C C . VAL A 1 753 ? 35.804 14.593 -20.946 1.00 34.49 753 VAL A C 1
ATOM 5656 O O . VAL A 1 753 ? 35.464 14.675 -22.136 1.00 34.80 753 VAL A O 1
ATOM 5660 N N . GLU A 1 754 ? 35.076 15.069 -19.933 1.00 32.90 754 GLU A N 1
ATOM 5661 C CA . GLU A 1 754 ? 33.849 15.809 -20.161 1.00 31.16 754 GLU A CA 1
ATOM 5662 C C . GLU A 1 754 ? 34.115 17.280 -20.457 1.00 37.83 754 GLU A C 1
ATOM 5663 O O . GLU A 1 754 ? 33.345 17.900 -21.195 1.00 35.80 754 GLU A O 1
ATOM 5669 N N . LYS A 1 755 ? 35.188 17.852 -19.915 1.00 32.10 755 LYS A N 1
ATOM 5670 C CA . LYS A 1 755 ? 35.464 19.268 -20.095 1.00 30.55 755 LYS A CA 1
ATOM 5671 C C . LYS A 1 755 ? 36.920 19.538 -19.752 1.00 29.17 755 LYS A C 1
ATOM 5672 O O . LYS A 1 755 ? 37.487 18.910 -18.853 1.00 31.56 755 LYS A O 1
ATOM 5678 N N . LEU A 1 756 ? 37.520 20.478 -20.482 1.00 29.42 756 LEU A N 1
ATOM 5679 C CA . LEU A 1 756 ? 38.805 21.058 -20.103 1.00 29.59 756 LEU A CA 1
ATOM 5680 C C . LEU A 1 756 ? 38.722 22.567 -20.305 1.00 32.17 756 LEU A C 1
ATOM 5681 O O . LEU A 1 756 ? 38.252 23.029 -21.351 1.00 32.88 756 LEU A O 1
ATOM 5686 N N . GLY A 1 757 ? 39.161 23.342 -19.316 1.00 27.75 757 GLY A N 1
ATOM 5687 C CA . GLY A 1 757 ? 39.088 24.781 -19.468 1.00 29.10 757 GLY A CA 1
ATOM 5688 C C . GLY A 1 757 ? 39.974 25.474 -18.457 1.00 27.22 757 GLY A C 1
ATOM 5689 O O . GLY A 1 757 ? 40.500 24.860 -17.524 1.00 28.88 757 GLY A O 1
ATOM 5690 N N . LEU A 1 758 ? 40.139 26.776 -18.669 1.00 30.19 758 LEU A N 1
ATOM 5691 C CA . LEU A 1 758 ? 40.932 27.586 -17.758 1.00 29.77 758 LEU A CA 1
ATOM 5692 C C . LEU A 1 758 ? 40.116 27.912 -16.514 1.00 28.79 758 LEU A C 1
ATOM 5693 O O . LEU A 1 758 ? 38.887 28.047 -16.557 1.00 29.73 758 LEU A O 1
ATOM 5698 N N . THR A 1 759 ? 40.812 28.026 -15.393 1.00 26.63 759 THR A N 1
ATOM 5699 C CA . THR A 1 759 ? 40.225 28.499 -14.147 1.00 24.63 759 THR A CA 1
ATOM 5700 C C . THR A 1 759 ? 40.963 29.736 -13.677 1.00 24.19 759 THR A C 1
ATOM 5701 O O . THR A 1 759 ? 42.188 29.830 -13.809 1.00 25.12 759 THR A O 1
ATOM 5705 N N . LEU A 1 760 ? 40.189 30.685 -13.138 1.00 24.47 760 LEU A N 1
ATOM 5706 C CA . LEU A 1 760 ? 40.714 31.888 -12.494 1.00 23.88 760 LEU A CA 1
ATOM 5707 C C . LEU A 1 760 ? 40.130 32.108 -11.112 1.00 22.06 760 LEU A C 1
ATOM 5708 O O . LEU A 1 760 ? 40.523 33.070 -10.438 1.00 22.56 760 LEU A O 1
ATOM 5713 N N . TRP A 1 761 ? 39.209 31.256 -10.669 1.00 23.88 761 TRP A N 1
ATOM 5714 C CA . TRP A 1 761 ? 38.403 31.504 -9.484 1.00 23.00 761 TRP A CA 1
ATOM 5715 C C . TRP A 1 761 ? 38.359 30.247 -8.634 1.00 23.40 761 TRP A C 1
ATOM 5716 O O . TRP A 1 761 ? 38.587 29.137 -9.116 1.00 25.47 761 TRP A O 1
ATOM 5727 N N . TRP A 1 762 ? 38.081 30.444 -7.352 1.00 23.33 762 TRP A N 1
ATOM 5728 C CA . TRP A 1 762 ? 37.836 29.339 -6.440 1.00 22.96 762 TRP A CA 1
ATOM 5729 C C . TRP A 1 762 ? 36.644 29.684 -5.558 1.00 21.45 762 TRP A C 1
ATOM 5730 O O . TRP A 1 762 ? 36.251 30.846 -5.448 1.00 22.93 762 TRP A O 1
ATOM 5741 N N . ALA A 1 763 ? 36.060 28.660 -4.933 1.00 23.63 763 ALA A N 1
ATOM 5742 C CA . ALA A 1 763 ? 34.911 28.870 -4.058 1.00 22.40 763 ALA A CA 1
ATOM 5743 C C . ALA A 1 763 ? 35.373 29.641 -2.823 1.00 22.54 763 ALA A C 1
ATOM 5744 O O . ALA A 1 763 ? 36.205 29.125 -2.060 1.00 22.51 763 ALA A O 1
ATOM 5746 N N . PRO A 1 764 ? 34.861 30.842 -2.569 1.00 20.59 764 PRO A N 1
ATOM 5747 C CA . PRO A 1 764 ? 35.447 31.706 -1.536 1.00 19.13 764 PRO A CA 1
ATOM 5748 C C . PRO A 1 764 ? 35.630 31.038 -0.179 1.00 21.72 764 PRO A C 1
ATOM 5749 O O . PRO A 1 764 ? 34.734 30.368 0.339 1.00 23.24 764 PRO A O 1
ATOM 5753 N N . THR A 1 765 ? 36.802 31.248 0.401 1.00 22.21 765 THR A N 1
ATOM 5754 C CA . THR A 1 765 ? 37.071 30.864 1.778 1.00 20.30 765 THR A CA 1
ATOM 5755 C C . THR A 1 765 ? 36.379 31.839 2.729 1.00 20.76 765 THR A C 1
ATOM 5756 O O . THR A 1 765 ? 35.856 32.886 2.335 1.00 22.14 765 THR A O 1
ATOM 5760 N N . ASP A 1 766 ? 36.380 31.493 4.029 1.00 21.87 766 ASP A N 1
ATOM 5761 C CA . ASP A 1 766 ? 35.876 32.423 5.019 1.00 21.15 766 ASP A CA 1
ATOM 5762 C C . ASP A 1 766 ? 36.628 33.750 4.957 1.00 20.52 766 ASP A C 1
ATOM 5763 O O . ASP A 1 766 ? 36.017 34.812 5.093 1.00 21.79 766 ASP A O 1
ATOM 5768 N N . ASN A 1 767 ? 37.933 33.711 4.700 1.00 20.54 767 ASN A N 1
ATOM 5769 C CA . ASN A 1 767 ? 38.701 34.955 4.603 1.00 20.62 767 ASN A CA 1
ATOM 5770 C C . ASN A 1 767 ? 38.267 35.786 3.394 1.00 21.45 767 ASN A C 1
ATOM 5771 O O . ASN A 1 767 ? 38.194 37.019 3.473 1.00 21.67 767 ASN A O 1
ATOM 5776 N N . ASP A 1 768 ? 37.976 35.129 2.272 1.00 21.10 768 ASP A N 1
ATOM 5777 C CA . ASP A 1 768 ? 37.522 35.849 1.075 1.00 21.39 768 ASP A CA 1
ATOM 5778 C C . ASP A 1 768 ? 36.172 36.517 1.272 1.00 23.06 768 ASP A C 1
ATOM 5779 O O . ASP A 1 768 ? 35.820 37.446 0.522 1.00 23.55 768 ASP A O 1
ATOM 5784 N N . LEU A 1 769 ? 35.393 36.067 2.247 1.00 21.70 769 LEU A N 1
ATOM 5785 C CA . LEU A 1 769 ? 34.143 36.731 2.612 1.00 22.45 769 LEU A CA 1
ATOM 5786 C C . LEU A 1 769 ? 34.336 37.894 3.587 1.00 25.40 769 LEU A C 1
ATOM 5787 O O . LEU A 1 769 ? 33.369 38.606 3.876 1.00 27.27 769 LEU A O 1
ATOM 5792 N N . GLY A 1 770 ? 35.563 38.148 4.042 1.00 25.56 770 GLY A N 1
ATOM 5793 C CA . GLY A 1 770 ? 35.850 39.288 4.890 1.00 23.96 770 GLY A CA 1
ATOM 5794 C C . GLY A 1 770 ? 36.286 40.527 4.122 1.00 29.69 770 GLY A C 1
ATOM 5795 O O . GLY A 1 770 ? 36.911 40.450 3.074 1.00 29.82 770 GLY A O 1
ATOM 5796 N N . ARG A 1 771 ? 35.971 41.692 4.678 1.00 33.94 771 ARG A N 1
ATOM 5797 C CA . ARG A 1 771 ? 36.391 42.939 4.060 1.00 33.26 771 ARG A CA 1
ATOM 5798 C C . ARG A 1 771 ? 37.867 43.189 4.339 1.00 48.50 771 ARG A C 1
ATOM 5799 O O . ARG A 1 771 ? 38.359 42.933 5.441 1.00 51.84 771 ARG A O 1
ATOM 5807 N N . GLU A 1 772 ? 38.57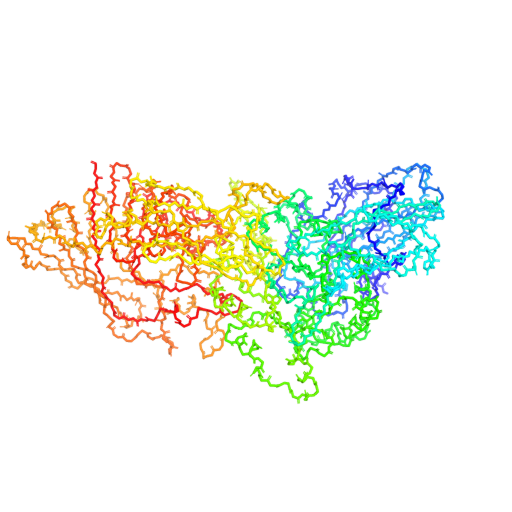2 43.710 3.337 1.00 48.55 772 GLU A N 1
ATOM 5808 C CA . GLU A 1 772 ? 39.964 44.118 3.514 1.00 69.57 772 GLU A CA 1
ATOM 5809 C C . GLU A 1 772 ? 39.953 45.634 3.662 1.00 69.05 772 GLU A C 1
ATOM 5810 O O . GLU A 1 772 ? 39.958 46.379 2.681 1.00 46.95 772 GLU A O 1
ATOM 5816 N N . TRP A 1 773 ? 39.911 46.085 4.911 1.00 89.87 773 TRP A N 1
ATOM 5817 C CA . TRP A 1 773 ? 39.851 47.506 5.200 1.00 88.10 773 TRP A CA 1
ATOM 5818 C C . TRP A 1 773 ? 41.118 48.198 4.701 1.00 86.52 773 TRP A C 1
ATOM 5819 O O . TRP A 1 773 ? 42.178 47.584 4.544 1.00 79.68 773 TRP A O 1
ATOM 5830 N N . GLY A 1 774 ? 40.995 49.497 4.442 1.00 89.77 774 GLY A N 1
ATOM 5831 C CA . GLY A 1 774 ? 42.073 50.239 3.820 1.00 85.79 774 GLY A CA 1
ATOM 5832 C C . GLY A 1 774 ? 41.903 50.280 2.316 1.00 95.30 774 GLY A C 1
ATOM 5833 O O . GLY A 1 774 ? 41.447 49.305 1.707 1.00 85.07 774 GLY A O 1
ATOM 5834 N N . GLY A 1 775 ? 42.265 51.397 1.700 1.00 95.44 775 GLY A N 1
ATOM 5835 C CA . GLY A 1 775 ? 42.026 51.583 0.287 1.00 88.64 775 GLY A CA 1
ATOM 5836 C C . GLY A 1 775 ? 40.563 51.865 0.007 1.00 86.50 775 GLY A C 1
ATOM 5837 O O . GLY A 1 775 ? 39.684 51.732 0.863 1.00 86.43 775 GLY A O 1
ATOM 5838 N N . ALA A 1 776 ? 40.300 52.266 -1.236 1.00 64.02 776 ALA A N 1
ATOM 5839 C CA . ALA A 1 776 ? 38.951 52.663 -1.615 1.00 74.10 776 ALA A CA 1
ATOM 5840 C C . ALA A 1 776 ? 38.009 51.479 -1.796 1.00 73.65 776 ALA A C 1
ATOM 5841 O O . ALA A 1 776 ? 36.789 51.674 -1.747 1.00 62.01 776 ALA A O 1
ATOM 5843 N N . ASP A 1 777 ? 38.532 50.265 -2.007 1.00 70.69 777 ASP A N 1
ATOM 5844 C CA . ASP A 1 777 ? 37.696 49.087 -2.236 1.00 52.07 777 ASP A CA 1
ATOM 5845 C C . ASP A 1 777 ? 37.657 48.266 -0.960 1.00 46.18 777 ASP A C 1
ATOM 5846 O O . ASP A 1 777 ? 38.654 47.644 -0.581 1.00 62.47 777 ASP A O 1
ATOM 5851 N N . GLU A 1 778 ? 36.499 48.242 -0.313 1.00 41.68 778 GLU A N 1
ATOM 5852 C CA . GLU A 1 778 ? 36.326 47.423 0.875 1.00 49.19 778 GLU A CA 1
ATOM 5853 C C . GLU A 1 778 ? 35.330 46.290 0.660 1.00 52.92 778 GLU A C 1
ATOM 5854 O O . GLU A 1 778 ? 34.894 45.666 1.631 1.00 45.07 778 GLU A O 1
ATOM 5860 N N . ARG A 1 779 ? 34.960 46.000 -0.581 1.00 36.50 779 ARG A N 1
ATOM 5861 C CA . ARG A 1 779 ? 34.220 44.777 -0.829 1.00 27.70 779 ARG A CA 1
ATOM 5862 C C . ARG A 1 779 ? 35.087 43.585 -0.436 1.00 30.88 779 ARG A C 1
ATOM 5863 O O . ARG A 1 779 ? 36.293 43.579 -0.712 1.00 30.99 779 ARG A O 1
ATOM 5871 N N . PRO A 1 780 ? 34.510 42.542 0.162 1.00 26.16 780 PRO A N 1
ATOM 5872 C CA . PRO A 1 780 ? 35.243 41.283 0.283 1.00 25.99 780 PRO A CA 1
ATOM 5873 C C . PRO A 1 780 ? 35.669 40.792 -1.081 1.00 25.38 780 PRO A C 1
ATOM 5874 O O . PRO A 1 780 ? 35.021 41.059 -2.096 1.00 25.38 780 PRO A O 1
ATOM 5878 N N . LEU A 1 781 ? 36.771 40.060 -1.103 1.00 24.13 781 LEU A N 1
ATOM 5879 C CA . LEU A 1 781 ? 37.236 39.492 -2.361 1.00 24.18 781 LEU A CA 1
ATOM 5880 C C . LEU A 1 781 ? 36.146 38.662 -3.042 1.00 24.19 781 LEU A C 1
ATOM 5881 O O . LEU A 1 781 ? 35.996 38.700 -4.276 1.00 23.95 781 LEU A O 1
ATOM 5886 N N . ALA A 1 782 ? 35.349 37.924 -2.264 1.00 23.48 782 ALA A N 1
ATOM 5887 C CA . ALA A 1 782 ? 34.285 37.114 -2.869 1.00 23.19 782 ALA A CA 1
ATOM 5888 C C . ALA A 1 782 ? 33.300 37.979 -3.651 1.00 24.02 782 ALA A C 1
ATOM 5889 O O . ALA A 1 782 ? 32.795 37.574 -4.710 1.00 24.28 782 ALA A O 1
ATOM 5891 N N . THR A 1 783 ? 32.995 39.160 -3.121 1.00 23.22 783 THR A N 1
ATOM 5892 C CA . THR A 1 783 ? 32.088 40.087 -3.779 1.00 23.86 783 THR A CA 1
ATOM 5893 C C . THR A 1 783 ? 32.747 40.725 -4.989 1.00 25.29 783 THR A C 1
ATOM 5894 O O . THR A 1 783 ? 32.109 40.877 -6.029 1.00 24.49 783 THR A O 1
ATOM 5898 N N . GLN A 1 784 ? 34.017 41.106 -4.873 1.00 23.44 784 GLN A N 1
ATOM 5899 C CA . GLN A 1 784 ? 34.754 41.567 -6.054 1.00 23.06 784 GLN A CA 1
ATOM 5900 C C . GLN A 1 784 ? 34.673 40.547 -7.185 1.00 23.88 784 GLN A C 1
ATOM 5901 O O . GLN A 1 784 ? 34.446 40.914 -8.349 1.00 23.88 784 GLN A O 1
ATOM 5907 N N . TRP A 1 785 ? 34.861 39.259 -6.869 1.00 23.43 785 TRP A N 1
ATOM 5908 C CA . TRP A 1 785 ? 34.811 38.220 -7.886 1.00 21.71 785 TRP A CA 1
ATOM 5909 C C . TRP A 1 785 ? 33.415 38.085 -8.474 1.00 25.03 785 TRP A C 1
ATOM 5910 O O . TRP A 1 785 ? 33.260 37.944 -9.698 1.00 25.41 785 TRP A O 1
ATOM 5921 N N . LYS A 1 786 ? 32.389 38.086 -7.618 1.00 22.85 786 LYS A N 1
ATOM 5922 C CA A LYS A 1 786 ? 31.007 37.986 -8.084 0.55 23.98 786 LYS A CA 1
ATOM 5923 C CA B LYS A 1 786 ? 31.018 37.972 -8.106 0.45 21.71 786 LYS A CA 1
ATOM 5924 C C . LYS A 1 786 ? 30.662 39.138 -9.021 1.00 23.97 786 LYS A C 1
ATOM 5925 O O . LYS A 1 786 ? 30.107 38.934 -10.113 1.00 27.09 786 LYS A O 1
ATOM 5936 N N . ASP A 1 787 ? 30.984 40.360 -8.608 1.00 23.94 787 ASP A N 1
ATOM 5937 C CA . ASP A 1 787 ? 30.693 41.540 -9.432 1.00 23.84 787 ASP A CA 1
ATOM 5938 C C . ASP A 1 787 ? 31.422 41.462 -10.771 1.00 25.59 787 ASP A C 1
ATOM 5939 O O . ASP A 1 787 ? 30.884 41.880 -11.807 1.00 27.13 787 ASP A O 1
ATOM 5944 N N . ALA A 1 788 ? 32.647 40.928 -10.772 1.00 24.10 788 ALA A N 1
ATOM 5945 C CA . ALA A 1 788 ? 33.461 40.815 -11.986 1.00 23.32 788 ALA A CA 1
ATOM 5946 C C . ALA A 1 788 ? 33.075 39.635 -12.869 1.00 25.14 788 ALA A C 1
ATOM 5947 O O . ALA A 1 788 ? 33.634 39.490 -13.969 1.00 24.76 788 ALA A O 1
ATOM 5949 N N . GLY A 1 789 ? 32.190 38.755 -12.393 1.00 24.91 789 GLY A N 1
ATOM 5950 C CA . GLY A 1 789 ? 31.812 37.568 -13.137 1.00 24.15 789 GLY A CA 1
ATOM 5951 C C . GLY A 1 789 ? 32.831 36.455 -13.114 1.00 24.36 789 GLY A C 1
ATOM 5952 O O . GLY A 1 789 ? 32.762 35.527 -13.926 1.00 25.55 789 GLY A O 1
ATOM 5953 N N . LEU A 1 790 ? 33.799 36.513 -12.190 1.00 23.28 790 LEU A N 1
ATOM 5954 C CA . LEU A 1 790 ? 34.826 35.499 -12.165 1.00 22.76 790 LEU A CA 1
ATOM 5955 C C . LEU A 1 790 ? 34.262 34.148 -11.780 1.00 24.18 790 LEU A C 1
ATOM 5956 O O . LEU A 1 790 ? 34.866 33.124 -12.118 1.00 26.69 790 LEU A O 1
ATOM 5961 N N . ASN A 1 791 ? 33.127 34.128 -11.082 1.00 27.00 791 ASN A N 1
ATOM 5962 C CA . ASN A 1 791 ? 32.483 32.869 -10.736 1.00 29.79 791 ASN A CA 1
ATOM 5963 C C . ASN A 1 791 ? 31.620 32.313 -11.853 1.00 31.08 791 ASN A C 1
ATOM 5964 O O . ASN A 1 791 ? 30.973 31.287 -11.645 1.00 29.76 791 ASN A O 1
ATOM 5969 N N . ARG A 1 792 ? 31.596 32.951 -13.022 1.00 26.15 792 ARG A N 1
ATOM 5970 C CA . ARG A 1 792 ? 30.723 32.536 -14.130 1.00 24.53 792 ARG A CA 1
ATOM 5971 C C . ARG A 1 792 ? 31.430 32.720 -15.478 1.00 28.64 792 ARG A C 1
ATOM 5972 O O . ARG A 1 792 ? 30.882 33.280 -16.429 1.00 27.72 792 ARG A O 1
ATOM 5980 N N . LEU A 1 793 ? 32.656 32.216 -15.595 1.00 26.51 793 LEU A N 1
ATOM 5981 C CA . LEU A 1 793 ? 33.399 32.387 -16.833 1.00 25.65 793 LEU A CA 1
ATOM 5982 C C . LEU A 1 793 ? 32.835 31.491 -17.932 1.00 29.63 793 LEU A C 1
ATOM 5983 O O . LEU A 1 793 ? 32.324 30.399 -17.676 1.00 30.62 793 LEU A O 1
ATOM 5988 N N . HIS A 1 794 ? 32.921 31.977 -19.167 1.00 25.74 794 HIS A N 1
ATOM 5989 C CA . HIS A 1 794 ? 32.577 31.200 -20.353 1.00 28.38 794 HIS A CA 1
ATOM 5990 C C . HIS A 1 794 ? 33.705 31.280 -21.366 1.00 28.36 794 HIS A C 1
ATOM 5991 O O . HIS A 1 794 ? 34.527 32.203 -21.340 1.00 27.13 794 HIS A O 1
ATOM 5998 N N . THR A 1 795 ? 33.755 30.288 -22.254 1.00 25.21 795 THR A N 1
ATOM 5999 C CA . THR A 1 795 ? 34.826 30.181 -23.233 1.00 25.98 795 THR A CA 1
ATOM 6000 C C . THR A 1 795 ? 34.254 30.191 -24.634 1.00 27.27 795 THR A C 1
ATOM 6001 O O . THR A 1 795 ? 33.317 29.438 -24.934 1.00 30.73 795 THR A O 1
ATOM 6005 N N . ARG A 1 796 ? 34.829 31.026 -25.494 1.00 25.89 796 ARG A N 1
ATOM 6006 C CA . ARG A 1 796 ? 34.519 31.020 -26.914 1.00 26.54 796 ARG A CA 1
ATOM 6007 C C . ARG A 1 796 ? 35.670 30.350 -27.660 1.00 27.39 796 ARG A C 1
ATOM 6008 O O . ARG A 1 796 ? 36.842 30.548 -27.315 1.00 29.29 796 ARG A O 1
ATOM 6016 N N . LEU A 1 797 ? 35.336 29.519 -28.650 1.00 27.60 797 LEU A N 1
ATOM 6017 C CA . LEU A 1 797 ? 36.336 28.883 -29.503 1.00 26.88 797 LEU A CA 1
ATOM 6018 C C . LEU A 1 797 ? 36.652 29.800 -30.679 1.00 28.72 797 LEU A C 1
ATOM 6019 O O . LEU A 1 797 ? 35.750 30.177 -31.446 1.00 29.36 797 LEU A O 1
ATOM 6024 N N . LEU A 1 798 ? 37.929 30.148 -30.818 1.00 28.65 798 LEU A N 1
ATOM 6025 C CA . LEU A 1 798 ? 38.381 30.975 -31.932 1.00 30.48 798 LEU A CA 1
ATOM 6026 C C . LEU A 1 798 ? 38.803 30.145 -33.137 1.00 35.00 798 LEU A C 1
ATOM 6027 O O . LEU A 1 798 ? 38.458 30.491 -34.275 1.00 36.35 798 LEU A O 1
ATOM 6032 N N . GLY A 1 799 ? 39.535 29.065 -32.924 1.00 31.01 799 GLY A N 1
ATOM 6033 C CA . GLY A 1 799 ? 39.915 28.206 -34.040 1.00 33.46 799 GLY A CA 1
ATOM 6034 C C . GLY A 1 799 ? 40.704 27.001 -33.565 1.00 33.67 799 GLY A C 1
ATOM 6035 O O . GLY A 1 799 ? 41.201 26.958 -32.432 1.00 32.90 799 GLY A O 1
ATOM 6036 N N . ILE A 1 800 ? 40.807 26.010 -34.460 1.00 34.03 800 ILE A N 1
ATOM 6037 C CA . ILE A 1 800 ? 41.630 24.822 -34.238 1.00 33.93 800 ILE A CA 1
ATOM 6038 C C . ILE A 1 800 ? 42.479 24.639 -35.481 1.00 35.65 800 ILE A C 1
ATOM 6039 O O . ILE A 1 800 ? 41.944 24.645 -36.596 1.00 36.31 800 ILE A O 1
ATOM 6044 N N . SER A 1 801 ? 43.786 24.460 -35.304 1.00 36.67 801 SER A N 1
ATOM 6045 C CA . SER A 1 801 ? 44.649 24.277 -36.465 1.00 42.62 801 SER A CA 1
ATOM 6046 C C . SER A 1 801 ? 45.771 23.315 -36.131 1.00 39.97 801 SER A C 1
ATOM 6047 O O . SER A 1 801 ? 46.246 23.260 -34.995 1.00 38.80 801 SER A O 1
ATOM 6050 N N . ALA A 1 802 ? 46.213 22.571 -37.140 1.00 41.00 802 ALA A N 1
ATOM 6051 C CA . ALA A 1 802 ? 47.362 21.692 -36.983 1.00 38.28 802 ALA A CA 1
ATOM 6052 C C . ALA A 1 802 ? 48.590 22.369 -37.571 1.00 49.40 802 ALA A C 1
ATOM 6053 O O . ALA A 1 802 ? 48.505 23.039 -38.604 1.00 57.40 802 ALA A O 1
ATOM 6055 N N . ASN A 1 803 ? 49.724 22.192 -36.905 1.00 48.41 803 ASN A N 1
ATOM 6056 C CA . ASN A 1 803 ? 51.006 22.763 -37.277 1.00 47.15 803 ASN A CA 1
ATOM 6057 C C . ASN A 1 803 ? 52.009 21.640 -37.535 1.00 50.16 803 ASN A C 1
ATOM 6058 O O . ASN A 1 803 ? 51.876 20.542 -36.986 1.00 47.09 803 ASN A O 1
ATOM 6063 N N . PRO A 1 804 ? 53.021 21.878 -38.369 1.00 61.46 804 PRO A N 1
ATOM 6064 C CA . PRO A 1 804 ? 53.995 20.816 -38.655 1.00 60.93 804 PRO A CA 1
ATOM 6065 C C . PRO A 1 804 ? 54.823 20.489 -37.423 1.00 50.80 804 PRO A C 1
ATOM 6066 O O . PRO A 1 804 ? 55.337 21.380 -36.739 1.00 51.02 804 PRO A O 1
ATOM 6070 N N . GLY A 1 805 ? 54.945 19.196 -37.140 1.00 49.76 805 GLY A N 1
ATOM 6071 C CA . GLY A 1 805 ? 55.749 18.749 -36.024 1.00 52.82 805 GLY A CA 1
ATOM 6072 C C . GLY A 1 805 ? 57.082 18.200 -36.492 1.00 65.40 805 GLY A C 1
ATOM 6073 O O . GLY A 1 805 ? 57.851 18.902 -37.155 1.00 63.46 805 GLY A O 1
ATOM 6074 N N . GLN A 1 806 ? 57.351 16.936 -36.169 1.00 51.79 806 GLN A N 1
ATOM 6075 C CA . GLN A 1 806 ? 58.629 16.291 -36.459 1.00 54.63 806 GLN A CA 1
ATOM 6076 C C . GLN A 1 806 ? 58.374 14.983 -37.192 1.00 59.19 806 GLN A C 1
ATOM 6077 O O . GLN A 1 806 ? 57.499 14.207 -36.800 1.00 53.70 806 GLN A O 1
ATOM 6083 N N . ASP A 1 807 ? 59.127 14.750 -38.267 1.00 71.23 807 ASP A N 1
ATOM 6084 C CA . ASP A 1 807 ? 59.109 13.473 -38.978 1.00 61.37 807 ASP A CA 1
ATOM 6085 C C . ASP A 1 807 ? 57.688 13.043 -39.344 1.00 56.25 807 ASP A C 1
ATOM 6086 O O . ASP A 1 807 ? 57.277 11.905 -39.112 1.00 69.81 807 ASP A O 1
ATOM 6091 N N . GLY A 1 808 ? 56.930 13.974 -39.926 1.00 55.03 808 GLY A N 1
ATOM 6092 C CA . GLY A 1 808 ? 55.555 13.724 -40.318 1.00 60.18 808 GLY A CA 1
ATOM 6093 C C . GLY A 1 808 ? 54.516 14.003 -39.245 1.00 46.82 808 GLY A C 1
ATOM 6094 O O . GLY A 1 808 ? 53.322 14.054 -39.564 1.00 50.70 808 GLY A O 1
ATOM 6095 N N . GLY A 1 809 ? 54.925 14.158 -38.002 1.00 50.37 809 GLY A N 1
ATOM 6096 C CA . GLY A 1 809 ? 53.989 14.468 -36.936 1.00 47.91 809 GLY A CA 1
ATOM 6097 C C . GLY A 1 809 ? 53.513 15.900 -37.016 1.00 52.46 809 GLY A C 1
ATOM 6098 O O . GLY A 1 809 ? 54.006 16.699 -37.806 1.00 47.47 809 GLY A O 1
ATOM 6099 N N . GLU A 1 810 ? 52.543 16.236 -36.153 1.00 42.66 810 GLU A N 1
ATOM 6100 C CA . GLU A 1 810 ? 51.937 17.557 -36.144 1.00 41.10 810 GLU A CA 1
ATOM 6101 C C . GLU A 1 810 ? 51.586 17.909 -34.710 1.00 41.33 810 GLU A C 1
ATOM 6102 O O . GLU A 1 810 ? 51.383 17.030 -33.868 1.00 42.47 810 GLU A O 1
ATOM 6108 N N . THR A 1 811 ? 51.527 19.201 -34.443 1.00 43.26 811 THR A N 1
ATOM 6109 C CA . THR A 1 811 ? 50.935 19.686 -33.209 1.00 40.42 811 THR A CA 1
ATOM 6110 C C . THR A 1 811 ? 49.544 20.229 -33.516 1.00 37.86 811 THR A C 1
ATOM 6111 O O . THR A 1 811 ? 49.205 20.525 -34.664 1.00 40.72 811 THR A O 1
ATOM 6115 N N . LEU A 1 812 ? 48.733 20.354 -32.471 1.00 36.05 812 LEU A N 1
ATOM 6116 C CA . LEU A 1 812 ? 47.379 20.862 -32.602 1.00 35.77 812 LEU A CA 1
ATOM 6117 C C . LEU A 1 812 ? 47.246 22.061 -31.679 1.00 35.99 812 LEU A C 1
ATOM 6118 O O . LEU A 1 812 ? 47.490 21.946 -30.469 1.00 35.08 812 LEU A O 1
ATOM 6123 N N . THR A 1 813 ? 46.874 23.207 -32.235 1.00 36.41 813 THR A N 1
ATOM 6124 C CA . THR A 1 813 ? 46.647 24.396 -31.417 1.00 33.45 813 THR A CA 1
ATOM 6125 C C . THR A 1 813 ? 45.162 24.718 -31.393 1.00 35.69 813 THR A C 1
ATOM 6126 O O . THR A 1 813 ? 44.535 24.885 -32.442 1.00 34.66 813 THR A O 1
ATOM 6130 N N . VAL A 1 814 ? 44.614 24.825 -30.189 1.00 30.97 814 VAL A N 1
ATOM 6131 C CA . VAL A 1 814 ? 43.226 25.198 -29.972 1.00 30.12 814 VAL A CA 1
ATOM 6132 C C . VAL A 1 814 ? 43.265 26.589 -29.364 1.00 31.43 814 VAL A C 1
ATOM 6133 O O . VAL A 1 814 ? 43.842 26.775 -28.286 1.00 31.31 814 VAL A O 1
ATOM 6137 N N . ARG A 1 815 ? 42.681 27.561 -30.063 1.00 30.18 815 ARG A N 1
ATOM 6138 C CA . ARG A 1 815 ? 42.665 28.954 -29.622 1.00 31.81 815 ARG A CA 1
ATOM 6139 C C . ARG A 1 815 ? 41.297 29.275 -29.048 1.00 29.36 815 ARG A C 1
ATOM 6140 O O . ARG A 1 815 ? 40.272 29.055 -29.714 1.00 29.17 815 ARG A O 1
ATOM 6148 N N . THR A 1 816 ? 41.281 29.810 -27.821 1.00 27.54 816 THR A N 1
ATOM 6149 C CA . THR A 1 816 ? 40.039 30.143 -27.134 1.00 27.10 816 THR A CA 1
ATOM 6150 C C . THR A 1 816 ? 40.154 31.523 -26.508 1.00 28.53 816 THR A C 1
ATOM 6151 O O . THR A 1 816 ? 41.236 32.113 -26.444 1.00 28.06 816 THR A O 1
ATOM 6155 N N . ARG A 1 817 ? 39.017 32.033 -26.046 1.00 26.50 817 ARG A N 1
ATOM 6156 C CA . ARG A 1 817 ? 38.983 33.264 -25.252 1.00 26.17 817 ARG A CA 1
ATOM 6157 C C . ARG A 1 817 ? 38.017 33.067 -24.099 1.00 26.82 817 ARG A C 1
ATOM 6158 O O . ARG A 1 817 ? 36.901 32.564 -24.285 1.00 29.19 817 ARG A O 1
ATOM 6166 N N . VAL A 1 818 ? 38.443 33.462 -22.905 1.00 23.97 818 VAL A N 1
ATOM 6167 C CA . VAL A 1 818 ? 37.676 33.283 -21.679 1.00 25.53 818 VAL A CA 1
ATOM 6168 C C . VAL A 1 818 ? 37.263 34.654 -21.173 1.00 27.16 818 VAL A C 1
ATOM 6169 O O . VAL A 1 818 ? 38.078 35.585 -21.137 1.00 26.27 818 VAL A O 1
ATOM 6173 N N . SER A 1 819 ? 35.987 34.788 -20.836 1.00 22.84 819 SER A N 1
ATOM 6174 C CA . SER A 1 819 ? 35.439 36.049 -20.349 1.00 23.80 819 SER A CA 1
ATOM 6175 C C . SER A 1 819 ? 34.193 35.707 -19.537 1.00 23.94 819 SER A C 1
ATOM 6176 O O . SER A 1 819 ? 34.006 34.556 -19.132 1.00 26.36 819 SER A O 1
ATOM 6179 N N . ALA A 1 820 ? 33.359 36.704 -19.273 1.00 24.91 820 ALA A N 1
ATOM 6180 C CA . ALA A 1 820 ? 32.124 36.521 -18.524 1.00 23.64 820 ALA A CA 1
ATOM 6181 C C . ALA A 1 820 ? 31.058 37.379 -19.173 1.00 25.36 820 ALA A C 1
ATOM 6182 O O . ALA A 1 820 ? 31.363 38.382 -19.834 1.00 25.02 820 ALA A O 1
ATOM 6184 N N . ALA A 1 821 ? 29.798 36.958 -19.022 1.00 24.68 821 ALA A N 1
ATOM 6185 C CA . ALA A 1 821 ? 28.700 37.731 -19.574 1.00 23.65 821 ALA A CA 1
ATOM 6186 C C . ALA A 1 821 ? 28.772 39.163 -19.078 1.00 25.27 821 ALA A C 1
ATOM 6187 O O . ALA A 1 821 ? 29.010 39.420 -17.893 1.00 23.66 821 ALA A O 1
ATOM 6189 N N . ASP A 1 822 ? 28.551 40.087 -20.009 1.00 24.24 822 ASP A N 1
ATOM 6190 C CA . ASP A 1 822 ? 28.434 41.520 -19.777 1.00 21.65 822 ASP A CA 1
ATOM 6191 C C . ASP A 1 822 ? 29.765 42.200 -19.494 1.00 23.39 822 ASP A C 1
ATOM 6192 O O . ASP A 1 822 ? 29.767 43.369 -19.088 1.00 26.14 822 ASP A O 1
ATOM 6197 N N . LYS A 1 823 ? 30.885 41.511 -19.689 1.00 22.93 823 LYS A N 1
ATOM 6198 C CA . LYS A 1 823 ? 32.211 42.086 -19.484 1.00 23.37 823 LYS A CA 1
ATOM 6199 C C . LYS A 1 823 ? 32.989 42.146 -20.793 1.00 23.50 823 LYS A C 1
ATOM 6200 O O . LYS A 1 823 ? 32.839 41.283 -21.676 1.00 24.06 823 LYS A O 1
ATOM 6206 N N . GLN A 1 824 ? 33.838 43.173 -20.914 1.00 22.31 824 GLN A N 1
ATOM 6207 C CA . GLN A 1 824 ? 34.684 43.351 -22.094 1.00 22.03 824 GLN A CA 1
ATOM 6208 C C . GLN A 1 824 ? 36.086 42.781 -21.943 1.00 23.94 824 GLN A C 1
ATOM 6209 O O . GLN A 1 824 ? 36.758 42.544 -22.963 1.00 24.73 824 GLN A O 1
ATOM 6215 N N . TYR A 1 825 ? 36.554 42.579 -20.720 1.00 23.15 825 TYR A N 1
ATOM 6216 C CA . TYR A 1 825 ? 37.860 41.982 -20.525 1.00 21.67 825 TYR A CA 1
ATOM 6217 C C . TYR A 1 825 ? 37.818 40.476 -20.735 1.00 24.03 825 TYR A C 1
ATOM 6218 O O . TYR A 1 825 ? 36.820 39.808 -20.453 1.00 26.17 825 TYR A O 1
ATOM 6227 N N . GLY A 1 826 ? 38.935 39.935 -21.211 1.00 25.15 826 GLY A N 1
ATOM 6228 C CA . GLY A 1 826 ? 39.055 38.500 -21.370 1.00 26.92 826 GLY A CA 1
ATOM 6229 C C . GLY A 1 826 ? 40.502 38.064 -21.296 1.00 26.83 826 GLY A C 1
ATOM 6230 O O . GLY A 1 826 ? 41.409 38.884 -21.148 1.00 25.62 826 GLY A O 1
ATOM 6231 N N . VAL A 1 827 ? 40.708 36.750 -21.387 1.00 24.96 827 VAL A N 1
ATOM 6232 C CA . VAL A 1 827 ? 42.042 36.186 -21.593 1.00 23.93 827 VAL A CA 1
ATOM 6233 C C . VAL A 1 827 ? 41.989 35.292 -22.817 1.00 28.85 827 VAL A C 1
ATOM 6234 O O . VAL A 1 827 ? 41.109 34.435 -22.931 1.00 25.68 827 VAL A O 1
ATOM 6238 N N . LEU A 1 828 ? 42.921 35.505 -23.729 1.00 26.52 828 LEU A N 1
ATOM 6239 C CA . LEU A 1 828 ? 43.137 34.584 -24.835 1.00 27.35 828 LEU A CA 1
ATOM 6240 C C . LEU A 1 828 ? 43.933 33.397 -24.313 1.00 29.33 828 LEU A C 1
ATOM 6241 O O . LEU A 1 828 ? 44.966 33.566 -23.661 1.00 31.43 828 LEU A O 1
ATOM 6246 N N . VAL A 1 829 ? 43.436 32.191 -24.560 1.00 26.30 829 VAL A N 1
ATOM 6247 C CA . VAL A 1 829 ? 44.082 30.990 -24.060 1.00 25.27 829 VAL A CA 1
ATOM 6248 C C . VAL A 1 829 ? 44.313 30.056 -25.227 1.00 29.34 829 VAL A C 1
ATOM 6249 O O . VAL A 1 829 ? 43.353 29.617 -25.879 1.00 31.44 829 VAL A O 1
ATOM 6253 N N . ASP A 1 830 ? 45.582 29.762 -25.498 1.00 28.13 830 ASP A N 1
ATOM 6254 C CA . ASP A 1 830 ? 45.961 28.855 -26.569 1.00 30.59 830 ASP A CA 1
ATOM 6255 C C . ASP A 1 830 ? 46.501 27.568 -25.955 1.00 30.89 830 ASP A C 1
ATOM 6256 O O . ASP A 1 830 ? 47.388 27.607 -25.092 1.00 32.75 830 ASP A O 1
ATOM 6261 N N . TYR A 1 831 ? 45.961 26.438 -26.389 1.00 29.56 831 TYR A N 1
ATOM 6262 C CA . TYR A 1 831 ? 46.418 25.117 -25.969 1.00 28.69 831 TYR A CA 1
ATOM 6263 C C . TYR A 1 831 ? 47.140 24.471 -27.136 1.00 34.47 831 TYR A C 1
ATOM 6264 O O . TYR A 1 831 ? 46.542 24.296 -28.203 1.00 33.55 831 TYR A O 1
ATOM 6273 N N . THR A 1 832 ? 48.401 24.087 -26.933 1.00 31.09 832 THR A N 1
ATOM 6274 C CA . THR A 1 832 ? 49.152 23.390 -27.979 1.00 35.07 832 THR A CA 1
ATOM 6275 C C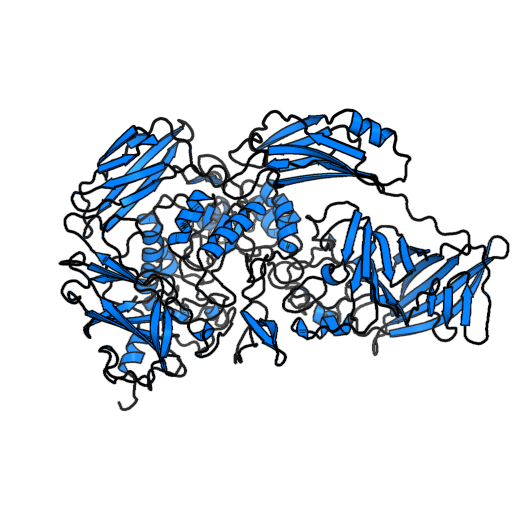 . THR A 1 832 ? 49.473 21.974 -27.516 1.00 33.31 832 THR A C 1
ATOM 6276 O O . THR A 1 832 ? 50.130 21.781 -26.485 1.00 34.32 832 THR A O 1
ATOM 6280 N N . TRP A 1 833 ? 49.002 20.996 -28.289 1.00 36.46 833 TRP A N 1
ATOM 6281 C CA . TRP A 1 833 ? 49.095 19.584 -27.958 1.00 31.99 833 TRP A CA 1
ATOM 6282 C C . TRP A 1 833 ? 50.107 18.902 -28.864 1.00 36.20 833 TRP A C 1
ATOM 6283 O O . TRP A 1 833 ? 50.168 19.187 -30.064 1.00 37.02 833 TRP A O 1
ATOM 6294 N N . SER A 1 834 ? 50.880 17.989 -28.286 1.00 36.35 834 SER A N 1
ATOM 6295 C CA . SER A 1 834 ? 51.856 17.206 -29.031 1.00 38.05 834 SER A CA 1
ATOM 6296 C C . SER A 1 834 ? 51.920 15.815 -28.424 1.00 39.55 834 SER A C 1
ATOM 6297 O O . SER A 1 834 ? 51.611 15.616 -27.250 1.00 39.43 834 SER A O 1
ATOM 6300 N N . THR A 1 835 ? 52.348 14.837 -29.223 1.00 37.89 835 THR A N 1
ATOM 6301 C CA . THR A 1 835 ? 52.464 13.499 -28.663 1.00 39.41 835 THR A CA 1
ATOM 6302 C C . THR A 1 835 ? 53.406 12.670 -29.518 1.00 42.26 835 THR A C 1
ATOM 6303 O O . THR A 1 835 ? 53.507 12.868 -30.731 1.00 41.47 835 THR A O 1
ATOM 6307 N N . ASP A 1 836 ? 54.103 11.754 -28.852 1.00 42.38 836 ASP A N 1
ATOM 6308 C CA . ASP A 1 836 ? 54.850 10.705 -29.528 1.00 42.33 836 ASP A CA 1
ATOM 6309 C C . ASP A 1 836 ? 54.095 9.387 -29.534 1.00 44.22 836 ASP A C 1
ATOM 6310 O O . ASP A 1 836 ? 54.670 8.352 -29.887 1.00 47.54 836 ASP A O 1
ATOM 6315 N N . GLY A 1 837 ? 52.818 9.406 -29.164 1.00 47.55 837 GLY A N 1
ATOM 6316 C CA . GLY A 1 837 ? 52.002 8.223 -29.092 1.00 44.95 837 GLY A CA 1
ATOM 6317 C C . GLY A 1 837 ? 51.850 7.646 -27.703 1.00 50.22 837 GLY A C 1
ATOM 6318 O O . GLY A 1 837 ? 50.910 6.873 -27.473 1.00 53.64 837 GLY A O 1
ATOM 6319 N N . GLU A 1 838 ? 52.749 7.990 -26.778 1.00 49.38 838 GLU A N 1
ATOM 6320 C CA . GLU A 1 838 ? 52.653 7.544 -25.392 1.00 50.85 838 GLU A CA 1
ATOM 6321 C C . GLU A 1 838 ? 52.508 8.702 -24.418 1.00 59.29 838 GLU A C 1
ATOM 6322 O O . GLU A 1 838 ? 51.567 8.717 -23.614 1.00 57.47 838 GLU A O 1
ATOM 6328 N N . THR A 1 839 ? 53.422 9.666 -24.453 1.00 40.81 839 THR A N 1
ATOM 6329 C CA . THR A 1 839 ? 53.324 10.861 -23.620 1.00 37.95 839 THR A CA 1
ATOM 6330 C C . THR A 1 839 ? 52.676 11.967 -24.435 1.00 38.64 839 THR A C 1
ATOM 6331 O O . THR A 1 839 ? 52.881 12.056 -25.650 1.00 38.73 839 THR A O 1
ATOM 6335 N N . VAL A 1 840 ? 51.883 12.796 -23.758 1.00 36.83 840 VAL A N 1
ATOM 6336 C CA . VAL A 1 840 ? 51.222 13.954 -24.355 1.00 36.25 840 VAL A CA 1
ATOM 6337 C C . VAL A 1 840 ? 51.835 15.211 -23.747 1.00 40.90 840 VAL A C 1
ATOM 6338 O O . VAL A 1 840 ? 51.961 15.313 -22.523 1.00 37.31 840 VAL A O 1
ATOM 6342 N N . GLY A 1 841 ? 52.200 16.166 -24.593 1.00 36.92 841 GLY A N 1
ATOM 6343 C CA . GLY A 1 841 ? 52.599 17.490 -24.149 1.00 35.53 841 GLY A CA 1
ATOM 6344 C C . GLY A 1 841 ? 51.454 18.478 -24.308 1.00 34.69 841 GLY A C 1
ATOM 6345 O O . GLY A 1 841 ? 50.744 18.471 -25.314 1.00 34.43 841 GLY A O 1
ATOM 6346 N N . LEU A 1 842 ? 51.278 19.323 -23.293 1.00 32.49 842 LEU A N 1
ATOM 6347 C CA . LEU A 1 842 ? 50.255 20.370 -23.322 1.00 34.26 842 LEU A CA 1
ATOM 6348 C C . LEU A 1 842 ? 50.901 21.677 -22.904 1.00 33.47 842 LEU A C 1
ATOM 6349 O O . LEU A 1 842 ? 51.308 21.837 -21.747 1.00 32.81 842 LEU A O 1
ATOM 6354 N N . ARG A 1 843 ? 50.987 22.607 -23.838 1.00 32.08 843 ARG A N 1
ATOM 6355 C CA . ARG A 1 843 ? 51.429 23.958 -23.551 1.00 32.70 843 ARG A CA 1
ATOM 6356 C C . ARG A 1 843 ? 50.217 24.876 -23.511 1.00 34.11 843 ARG A C 1
ATOM 6357 O O . ARG A 1 843 ? 49.410 24.899 -24.446 1.00 33.06 843 ARG A O 1
ATOM 6365 N N . THR A 1 844 ? 50.091 25.638 -22.429 1.00 30.81 844 THR A N 1
ATOM 6366 C CA . THR A 1 844 ? 49.000 26.579 -22.262 1.00 28.37 844 THR A CA 1
ATOM 6367 C C . THR A 1 844 ? 49.583 27.980 -22.189 1.00 32.38 844 THR A C 1
ATOM 6368 O O . THR A 1 844 ? 50.490 28.243 -21.390 1.00 32.46 844 THR A O 1
ATOM 6372 N N . GLN A 1 845 ? 49.062 28.872 -23.023 1.00 31.31 845 GLN A N 1
ATOM 6373 C CA . GLN A 1 845 ? 49.499 30.259 -23.056 1.00 30.91 845 GLN A CA 1
ATOM 6374 C C . GLN A 1 845 ? 48.304 31.170 -22.820 1.00 30.11 845 GLN A C 1
ATOM 6375 O O . GLN A 1 845 ? 47.285 31.053 -23.500 1.00 30.40 845 GLN A O 1
ATOM 6381 N N . VAL A 1 846 ? 48.443 32.082 -21.861 1.00 27.63 846 VAL A N 1
ATOM 6382 C CA . VAL A 1 846 ? 47.368 32.956 -21.399 1.00 29.66 846 VAL A CA 1
ATOM 6383 C C . VAL A 1 846 ? 47.785 34.401 -21.639 1.00 28.64 846 VAL A C 1
ATOM 6384 O O . VAL A 1 846 ? 48.841 34.831 -21.159 1.00 32.08 846 VAL A O 1
ATOM 6388 N N . ARG A 1 847 ? 46.953 35.156 -22.346 1.00 28.14 847 ARG A N 1
ATOM 6389 C CA . ARG A 1 847 ? 47.242 36.565 -22.618 1.00 28.36 847 ARG A CA 1
ATOM 6390 C C . ARG A 1 847 ? 46.017 37.421 -22.353 1.00 28.44 847 ARG A C 1
ATOM 6391 O O . ARG A 1 847 ? 44.944 37.182 -22.913 1.00 29.60 847 ARG A O 1
ATOM 6399 N N . ARG A 1 848 ? 46.184 38.443 -21.527 1.00 27.55 848 ARG A N 1
ATOM 6400 C CA . ARG A 1 848 ? 45.076 39.341 -21.251 1.00 29.29 848 ARG A CA 1
ATOM 6401 C C . ARG A 1 848 ? 44.698 40.122 -22.495 1.00 30.79 848 ARG A C 1
ATOM 6402 O O . ARG A 1 848 ? 45.554 40.605 -23.246 1.00 30.73 848 ARG A O 1
ATOM 6410 N N . ASP A 1 849 ? 43.394 40.239 -22.712 1.00 27.04 849 ASP A N 1
ATOM 6411 C CA . ASP A 1 849 ? 42.798 40.973 -23.822 1.00 28.53 849 ASP A CA 1
ATOM 6412 C C . ASP A 1 849 ? 41.871 42.006 -23.183 1.00 36.99 849 ASP A C 1
ATOM 6413 O O . ASP A 1 849 ? 40.708 41.713 -22.879 1.00 35.60 849 ASP A O 1
ATOM 6418 N N . GLY A 1 850 ? 42.390 43.210 -22.956 1.00 28.91 850 GLY A N 1
ATOM 6419 C CA . GLY A 1 850 ? 41.656 44.234 -22.247 1.00 29.02 850 GLY A CA 1
ATOM 6420 C C . GLY A 1 850 ? 41.985 44.230 -20.762 1.00 28.87 850 GLY A C 1
ATOM 6421 O O . GLY A 1 850 ? 42.535 43.279 -20.216 1.00 28.68 850 GLY A O 1
ATOM 6422 N N . THR A 1 851 ? 41.717 45.354 -20.120 1.00 24.51 851 THR A N 1
ATOM 6423 C CA . THR A 1 851 ? 42.129 45.535 -18.738 1.00 24.32 851 THR A CA 1
ATOM 6424 C C . THR A 1 851 ? 41.106 44.908 -17.806 1.00 24.29 851 THR A C 1
ATOM 6425 O O . THR A 1 851 ? 39.903 45.150 -17.946 1.00 24.71 851 THR A O 1
ATOM 6429 N N . TRP A 1 852 ? 41.593 44.117 -16.846 1.00 24.94 852 TRP A N 1
ATOM 6430 C CA . TRP A 1 852 ? 40.740 43.431 -15.872 1.00 24.13 852 TRP A CA 1
ATOM 6431 C C . TRP A 1 852 ? 40.447 44.386 -14.716 1.00 26.22 852 TRP A C 1
ATOM 6432 O O . TRP A 1 852 ? 40.991 44.277 -13.618 1.00 26.55 852 TRP A O 1
ATOM 6443 N N . VAL A 1 853 ? 39.572 45.347 -15.003 1.00 26.08 853 VAL A N 1
ATOM 6444 C CA . VAL A 1 853 ? 39.105 46.340 -14.042 1.00 24.63 853 VAL A CA 1
ATOM 6445 C C . VAL A 1 853 ? 37.589 46.340 -14.110 1.00 26.48 853 VAL A C 1
ATOM 6446 O O . VAL A 1 853 ? 37.009 46.309 -15.202 1.00 28.39 853 VAL A O 1
ATOM 6450 N N . ASN A 1 854 ? 36.947 46.326 -12.944 1.00 26.09 854 ASN A N 1
ATOM 6451 C CA . ASN A 1 854 ? 35.503 46.256 -12.851 1.00 23.78 854 ASN A CA 1
ATOM 6452 C C . ASN A 1 854 ? 35.086 47.124 -11.675 1.00 28.73 854 ASN A C 1
ATOM 6453 O O . ASN A 1 854 ? 35.701 47.084 -10.601 1.00 28.81 854 ASN A O 1
ATOM 6458 N N . ARG A 1 855 ? 34.079 47.944 -11.907 1.00 30.98 855 ARG A N 1
ATOM 6459 C CA . ARG A 1 855 ? 33.638 48.906 -10.905 1.00 33.69 855 ARG A CA 1
ATOM 6460 C C . ARG A 1 855 ? 34.784 49.799 -10.451 1.00 38.19 855 ARG A C 1
ATOM 6461 O O . ARG A 1 855 ? 34.836 50.220 -9.300 1.00 4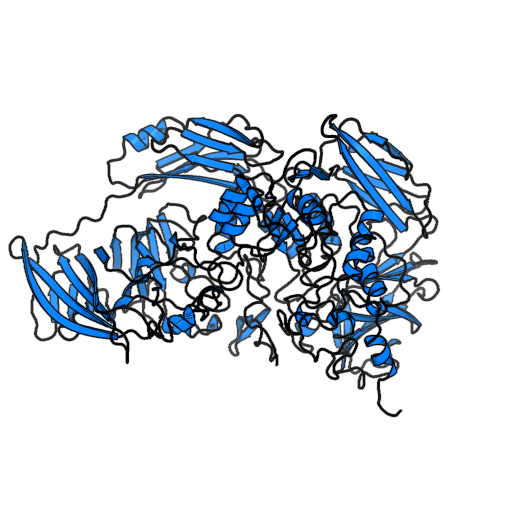1.36 855 ARG A O 1
ATOM 6469 N N . GLY A 1 856 ? 35.707 50.094 -11.356 1.00 37.60 856 GLY A N 1
ATOM 6470 C CA . GLY A 1 856 ? 36.792 51.002 -11.060 1.00 39.88 856 GLY A CA 1
ATOM 6471 C C . GLY A 1 856 ? 37.974 50.403 -10.335 1.00 39.98 856 GLY A C 1
ATOM 6472 O O . GLY A 1 856 ? 38.927 51.134 -10.037 1.00 41.01 856 GLY A O 1
ATOM 6473 N N . PHE A 1 857 ? 37.968 49.104 -10.051 1.00 31.49 857 PHE A N 1
ATOM 6474 C CA . PHE A 1 857 ? 39.048 48.478 -9.304 1.00 28.85 857 PHE A CA 1
ATOM 6475 C C . PHE A 1 857 ? 39.560 47.251 -10.041 1.00 28.14 857 PHE A C 1
ATOM 6476 O O . PHE A 1 857 ? 38.801 46.530 -10.677 1.00 29.13 857 PHE A O 1
ATOM 6484 N N . GLU A 1 858 ? 40.858 47.017 -9.924 1.00 27.65 858 GLU A N 1
ATOM 6485 C CA . GLU A 1 858 ? 41.471 45.847 -10.524 1.00 28.09 858 GLU A CA 1
ATOM 6486 C C . GLU A 1 858 ? 40.855 44.574 -9.960 1.00 29.13 858 GLU A C 1
ATOM 6487 O O . GLU A 1 858 ? 40.557 44.489 -8.764 1.00 33.80 858 GLU A O 1
ATOM 6493 N N . VAL A 1 859 ? 40.670 43.590 -10.831 1.00 25.87 859 VAL A N 1
ATOM 6494 C CA . VAL A 1 859 ? 40.119 42.285 -10.469 1.00 24.35 859 VAL A CA 1
ATOM 6495 C C . VAL A 1 859 ? 41.288 41.341 -10.198 1.00 29.89 859 VAL A C 1
ATOM 6496 O O . VAL A 1 859 ? 41.972 40.930 -11.132 1.00 36.17 859 VAL A O 1
ATOM 6500 N N . GLU A 1 860 ? 41.478 40.929 -8.943 1.00 23.52 860 GLU A N 1
ATOM 6501 C CA . GLU A 1 860 ? 42.487 39.916 -8.679 1.00 21.19 860 GLU A CA 1
ATOM 6502 C C . GLU A 1 860 ? 41.950 38.530 -9.027 1.00 24.18 860 GLU A C 1
ATOM 6503 O O . GLU A 1 860 ? 40.740 38.302 -9.092 1.00 26.81 860 GLU A O 1
ATOM 6509 N N . TRP A 1 861 ? 42.872 37.603 -9.275 1.00 22.47 861 TRP A N 1
ATOM 6510 C CA . TRP A 1 861 ? 42.528 36.236 -9.608 1.00 19.96 861 TRP A CA 1
ATOM 6511 C C . TRP A 1 861 ? 42.814 35.327 -8.411 1.00 22.38 861 TRP A C 1
ATOM 6512 O O . TRP A 1 861 ? 43.657 35.640 -7.568 1.00 24.39 861 TRP A O 1
ATOM 6523 N N . ALA A 1 862 ? 42.075 34.213 -8.329 1.00 22.79 862 ALA A N 1
ATOM 6524 C CA . ALA A 1 862 ? 42.397 33.170 -7.358 1.00 22.11 862 ALA A CA 1
ATOM 6525 C C . ALA A 1 862 ? 43.528 32.280 -7.832 1.00 23.41 862 ALA A C 1
ATOM 6526 O O . ALA A 1 862 ? 44.293 31.757 -7.009 1.00 22.11 862 ALA A O 1
ATOM 6528 N N . ARG A 1 863 ? 43.604 32.087 -9.128 1.00 23.33 863 ARG A N 1
ATOM 6529 C CA . ARG A 1 863 ? 44.575 31.155 -9.702 1.00 22.18 863 ARG A CA 1
ATOM 6530 C C . ARG A 1 863 ? 44.719 31.375 -11.198 1.00 23.20 863 ARG A C 1
ATOM 6531 O O . ARG A 1 863 ? 43.985 32.150 -11.753 1.00 24.02 863 ARG A O 1
ATOM 6539 N N . ILE A 1 864 ? 45.741 30.770 -11.766 1.00 24.40 864 ILE A N 1
ATOM 6540 C CA . ILE A 1 864 ? 45.810 30.552 -13.219 1.00 23.44 864 ILE A CA 1
ATOM 6541 C C . ILE A 1 864 ? 45.999 29.055 -13.366 1.00 24.11 864 ILE A C 1
ATOM 6542 O O . ILE A 1 864 ? 47.076 28.527 -13.040 1.00 25.76 864 ILE A O 1
ATOM 6547 N N . GLY A 1 865 ? 44.952 28.358 -13.781 1.00 24.59 865 GLY A N 1
ATOM 6548 C CA . GLY A 1 865 ? 45.060 26.916 -13.822 1.00 23.89 865 GLY A CA 1
ATOM 6549 C C . GLY A 1 865 ? 44.116 26.292 -14.822 1.00 26.82 865 GLY A C 1
ATOM 6550 O O . GLY A 1 865 ? 43.421 26.976 -15.578 1.00 27.07 865 GLY A O 1
ATOM 6551 N N . LEU A 1 866 ? 44.126 24.961 -14.830 1.00 27.63 866 LEU A N 1
ATOM 6552 C CA . LEU A 1 866 ? 43.246 24.176 -15.682 1.00 26.43 866 LEU A CA 1
ATOM 6553 C C . LEU A 1 866 ? 42.324 23.324 -14.826 1.00 29.47 866 LEU A C 1
ATOM 6554 O O . LEU A 1 866 ? 42.741 22.784 -13.792 1.00 27.48 866 LEU A O 1
ATOM 6559 N N . GLU A 1 867 ? 41.079 23.192 -15.273 1.00 26.59 867 GLU A N 1
ATOM 6560 C CA . GLU A 1 867 ? 40.126 22.254 -14.696 1.00 27.48 867 GLU A CA 1
ATOM 6561 C C . GLU A 1 867 ? 39.861 21.177 -15.733 1.00 28.96 867 GLU A C 1
ATOM 6562 O O . GLU A 1 867 ? 39.382 21.479 -16.836 1.00 27.76 867 GLU A O 1
ATOM 6568 N N . PHE A 1 868 ? 40.173 19.933 -15.373 1.00 27.61 868 PHE A N 1
ATOM 6569 C CA . PHE A 1 868 ? 39.800 18.756 -16.155 1.00 26.15 868 PHE A CA 1
ATOM 6570 C C . PHE A 1 868 ? 38.604 18.125 -15.458 1.00 31.52 868 PHE A C 1
ATOM 6571 O O . PHE A 1 868 ? 38.696 17.766 -14.278 1.00 30.94 868 PHE A O 1
ATOM 6579 N N . VAL A 1 869 ? 37.505 17.954 -16.171 1.00 30.23 869 VAL A N 1
ATOM 6580 C CA . VAL A 1 869 ? 36.367 17.214 -15.645 1.00 29.97 869 VAL A CA 1
ATOM 6581 C C . VAL A 1 869 ? 36.407 15.854 -16.320 1.00 31.30 869 VAL A C 1
ATOM 6582 O O . VAL A 1 869 ? 36.226 15.756 -17.540 1.00 32.59 869 VAL A O 1
ATOM 6586 N N . LEU A 1 870 ? 36.685 14.803 -15.554 1.00 32.31 870 LEU A N 1
ATOM 6587 C CA . LEU A 1 870 ? 36.813 13.462 -16.122 1.00 33.12 870 LEU A CA 1
ATOM 6588 C C . LEU A 1 870 ? 35.539 12.673 -15.862 1.00 34.16 870 LEU A C 1
ATOM 6589 O O . LEU A 1 870 ? 34.914 12.815 -14.805 1.00 34.34 870 LEU A O 1
ATOM 6594 N N . GLY A 1 871 ? 35.157 11.832 -16.828 1.00 33.33 871 GLY A N 1
ATOM 6595 C CA . GLY A 1 871 ? 33.896 11.132 -16.723 1.00 37.28 871 GLY A CA 1
ATOM 6596 C C . GLY A 1 871 ? 33.963 9.851 -15.921 1.00 39.05 871 GLY A C 1
ATOM 6597 O O . GLY A 1 871 ? 33.170 8.939 -16.151 1.00 43.61 871 GLY A O 1
ATOM 6598 N N . GLU A 1 872 ? 34.900 9.751 -14.987 1.00 38.72 872 GLU A N 1
ATOM 6599 C CA . GLU A 1 872 ? 35.029 8.562 -14.156 1.00 40.04 872 GLU A CA 1
ATOM 6600 C C . GLU A 1 872 ? 35.440 9.005 -12.765 1.00 34.92 872 GLU A C 1
ATOM 6601 O O . GLU A 1 872 ? 35.917 10.123 -12.579 1.00 34.16 872 GLU A O 1
ATOM 6607 N N . GLU A 1 873 ? 35.235 8.128 -11.785 1.00 35.62 873 GLU A N 1
ATOM 6608 C CA . GLU A 1 873 ? 35.587 8.428 -10.407 1.00 35.82 873 GLU A CA 1
ATOM 6609 C C . GLU A 1 873 ? 37.035 8.058 -10.136 1.00 40.07 873 GLU A C 1
ATOM 6610 O O . GLU A 1 873 ? 37.574 7.106 -10.705 1.00 41.50 873 GLU A O 1
ATOM 6616 N N . THR A 1 874 ? 37.667 8.840 -9.270 1.00 35.39 874 THR A N 1
ATOM 6617 C CA . THR A 1 874 ? 39.043 8.613 -8.858 1.00 35.99 874 THR A CA 1
ATOM 6618 C C . THR A 1 874 ? 39.048 7.884 -7.522 1.00 36.55 874 THR A C 1
ATOM 6619 O O . THR A 1 874 ? 38.336 8.275 -6.593 1.00 35.95 874 THR A O 1
ATOM 6623 N N . GLU A 1 875 ? 39.828 6.806 -7.434 1.00 36.61 875 GLU A N 1
ATOM 6624 C CA . GLU A 1 875 ? 39.922 6.067 -6.180 1.00 39.23 875 GLU A CA 1
ATOM 6625 C C . GLU A 1 875 ? 41.075 6.538 -5.305 1.00 45.61 875 GLU A C 1
ATOM 6626 O O . GLU A 1 875 ? 40.934 6.612 -4.078 1.00 40.14 875 GLU A O 1
ATOM 6632 N N . LEU A 1 876 ? 42.213 6.865 -5.909 1.00 36.29 876 LEU A N 1
ATOM 6633 C CA . LEU A 1 876 ? 43.434 7.169 -5.174 1.00 37.62 876 LEU A CA 1
ATOM 6634 C C . LEU A 1 876 ? 44.160 8.287 -5.898 1.00 33.30 876 LEU A C 1
ATOM 6635 O O . LEU A 1 876 ? 44.155 8.336 -7.133 1.00 36.38 876 LEU A O 1
ATOM 6640 N N . VAL A 1 877 ? 44.781 9.180 -5.127 1.00 32.38 877 VAL A N 1
ATOM 6641 C CA . VAL A 1 877 ? 45.582 10.277 -5.658 1.00 31.18 877 VAL A CA 1
ATOM 6642 C C . VAL A 1 877 ? 46.967 10.171 -5.046 1.00 35.74 877 VAL A C 1
ATOM 6643 O O . VAL A 1 877 ? 47.099 10.091 -3.823 1.00 34.45 877 VAL A O 1
ATOM 6647 N N . SER A 1 878 ? 47.992 10.159 -5.892 1.00 32.92 878 SER A N 1
ATOM 6648 C CA . SER A 1 878 ? 49.377 10.124 -5.443 1.00 32.27 878 SER A CA 1
ATOM 6649 C C . SER A 1 878 ? 50.111 11.298 -6.060 1.00 33.03 878 SER A C 1
ATOM 6650 O O . SER A 1 878 ? 49.771 11.754 -7.162 1.00 34.56 878 SER A O 1
ATOM 6653 N N . TRP A 1 879 ? 51.115 11.799 -5.342 1.00 30.14 879 TRP A N 1
ATOM 6654 C CA . TRP A 1 879 ? 51.868 12.926 -5.869 1.00 29.43 879 TRP A CA 1
ATOM 6655 C C . TRP A 1 879 ? 53.240 13.002 -5.223 1.00 32.34 879 TRP A C 1
ATOM 6656 O O . TRP A 1 879 ? 53.458 12.483 -4.127 1.00 32.45 879 TRP A O 1
ATOM 6667 N N . PHE A 1 880 ? 54.166 13.620 -5.951 1.00 32.17 880 PHE A N 1
ATOM 6668 C CA . PHE A 1 880 ? 55.425 14.086 -5.386 1.00 31.11 880 PHE A CA 1
ATOM 6669 C C . PHE A 1 880 ? 55.342 15.593 -5.257 1.00 29.76 880 PHE A C 1
ATOM 6670 O O . PHE A 1 880 ? 55.028 16.296 -6.229 1.00 30.80 880 PHE A O 1
ATOM 6678 N N . GLY A 1 881 ? 55.584 16.083 -4.046 1.00 28.58 881 GLY A N 1
ATOM 6679 C CA . GLY A 1 881 ? 55.464 17.492 -3.775 1.00 27.33 881 GLY A CA 1
ATOM 6680 C C . GLY A 1 881 ? 55.601 17.717 -2.294 1.00 30.84 881 GLY A C 1
ATOM 6681 O O . GLY A 1 881 ? 56.606 17.317 -1.702 1.00 30.08 881 GLY A O 1
ATOM 6682 N N . GLN A 1 882 ? 54.623 18.373 -1.686 1.00 28.98 882 GLN A N 1
ATOM 6683 C CA . GLN A 1 882 ? 54.602 18.508 -0.240 1.00 30.19 882 GLN A CA 1
ATOM 6684 C C . GLN A 1 882 ? 53.262 18.048 0.303 1.00 25.77 882 GLN A C 1
ATOM 6685 O O . GLN A 1 882 ? 52.242 18.060 -0.384 1.00 28.06 882 GLN A O 1
ATOM 6691 N N . GLY A 1 883 ? 53.274 17.623 1.557 1.00 26.06 883 GLY A N 1
ATOM 6692 C CA . GLY A 1 883 ? 52.115 16.979 2.110 1.00 27.63 883 GLY A CA 1
ATOM 6693 C C . GLY A 1 883 ? 52.361 16.442 3.499 1.00 27.59 883 GLY A C 1
ATOM 6694 O O . GLY A 1 883 ? 53.357 16.764 4.150 1.00 28.58 883 GLY A O 1
ATOM 6695 N N . PRO A 1 884 ? 51.436 15.611 3.990 1.00 28.66 884 PRO A N 1
ATOM 6696 C CA . PRO A 1 884 ? 50.275 15.093 3.262 1.00 29.36 884 PRO A CA 1
ATOM 6697 C C . PRO A 1 884 ? 49.118 16.065 3.121 1.00 27.60 884 PRO A C 1
ATOM 6698 O O . PRO A 1 884 ? 48.290 15.881 2.216 1.00 27.91 884 PRO A O 1
ATOM 6702 N N . HIS A 1 885 ? 49.052 17.066 3.998 1.00 27.26 885 HIS A N 1
ATOM 6703 C CA . HIS A 1 885 ? 47.906 17.962 4.031 1.00 25.40 885 HIS A CA 1
ATOM 6704 C C . HIS A 1 885 ? 48.062 19.099 3.016 1.00 24.46 885 HIS A C 1
ATOM 6705 O O . HIS A 1 885 ? 49.072 19.225 2.305 1.00 26.58 885 HIS A O 1
ATOM 6712 N N . GLN A 1 886 ? 47.016 19.919 2.918 1.00 28.18 886 GLN A N 1
ATOM 6713 C CA . GLN A 1 886 ? 46.942 20.964 1.902 1.00 27.36 886 GLN A CA 1
ATOM 6714 C C . GLN A 1 886 ? 47.987 22.050 2.134 1.00 28.16 886 GLN A C 1
ATOM 6715 O O . GLN A 1 886 ? 48.498 22.260 3.244 1.00 26.79 886 GLN A O 1
ATOM 6721 N N . SER A 1 887 ? 48.274 22.782 1.071 1.00 24.06 887 SER A N 1
ATOM 6722 C CA . SER A 1 887 ? 49.187 23.921 1.157 1.00 24.63 887 SER A CA 1
ATOM 6723 C C . SER A 1 887 ? 48.822 24.952 0.094 1.00 26.80 887 SER A C 1
ATOM 6724 O O . SER A 1 887 ? 48.581 24.604 -1.065 1.00 24.59 887 SER A O 1
ATOM 6727 N N . TYR A 1 888 ? 48.770 26.221 0.511 1.00 24.27 888 TYR A N 1
ATOM 6728 C CA . TYR A 1 888 ? 48.576 27.393 -0.325 1.00 23.63 888 TYR A CA 1
ATOM 6729 C C . TYR A 1 888 ? 49.830 28.259 -0.191 1.00 25.36 888 TYR A C 1
ATOM 6730 O O . TYR A 1 888 ? 50.669 28.011 0.694 1.00 24.44 888 TYR A O 1
ATOM 6739 N N . PRO A 1 889 ? 50.004 29.275 -1.035 1.00 23.39 889 PRO A N 1
ATOM 6740 C CA . PRO A 1 889 ? 51.274 30.028 -1.025 1.00 24.91 889 PRO A CA 1
ATOM 6741 C C . PRO A 1 889 ? 51.691 30.559 0.334 1.00 23.69 889 PRO A C 1
ATOM 6742 O O . PRO A 1 889 ? 52.888 30.549 0.638 1.00 24.41 889 PRO A O 1
ATOM 6746 N N . ASP A 1 890 ? 50.754 31.014 1.167 1.00 22.80 890 ASP A N 1
ATOM 6747 C CA . ASP A 1 890 ? 51.075 31.581 2.469 1.00 22.33 890 ASP A CA 1
ATOM 6748 C C . ASP A 1 890 ? 50.759 30.657 3.639 1.00 21.22 890 ASP A C 1
ATOM 6749 O O . ASP A 1 890 ? 50.738 31.127 4.788 1.00 22.80 890 ASP A O 1
ATOM 6754 N N . THR A 1 891 ? 50.584 29.366 3.372 1.00 22.61 891 THR A N 1
ATOM 6755 C CA . THR A 1 891 ? 50.379 28.332 4.389 1.00 22.81 891 THR A CA 1
ATOM 6756 C C . THR A 1 891 ? 51.249 27.140 4.005 1.00 23.87 891 THR A C 1
ATOM 6757 O O . THR A 1 891 ? 52.233 27.264 3.269 1.00 25.39 891 THR A O 1
ATOM 6761 N N . GLY A 1 892 ? 50.902 25.966 4.517 1.00 22.19 892 GLY A N 1
ATOM 6762 C CA . GLY A 1 892 ? 51.610 24.761 4.159 1.00 23.22 892 GLY A CA 1
ATOM 6763 C C . GLY A 1 892 ? 52.975 24.585 4.788 1.00 23.94 892 GLY A C 1
ATOM 6764 O O . GLY A 1 892 ? 53.744 23.723 4.343 1.00 24.57 892 GLY A O 1
ATOM 6765 N N . GLN A 1 893 ? 53.311 25.367 5.813 1.00 24.78 893 GLN A N 1
ATOM 6766 C CA . GLN A 1 893 ? 54.608 25.204 6.463 1.00 24.14 893 GLN A CA 1
ATOM 6767 C C . GLN A 1 893 ? 54.774 23.783 6.971 1.00 25.18 893 GLN A C 1
ATOM 6768 O O . GLN A 1 893 ? 55.882 23.218 6.920 1.00 26.39 893 GLN A O 1
ATOM 6774 N N . GLY A 1 894 ? 53.686 23.183 7.434 1.00 25.52 894 GLY A N 1
ATOM 6775 C CA . GLY A 1 894 ? 53.734 21.836 7.972 1.00 27.62 894 GLY A CA 1
ATOM 6776 C C . GLY A 1 894 ? 53.759 20.742 6.929 1.00 28.80 894 GLY A C 1
ATOM 6777 O O . GLY A 1 894 ? 53.957 19.568 7.273 1.00 28.28 894 GLY A O 1
ATOM 6778 N N . ALA A 1 895 ? 53.537 21.093 5.673 1.00 24.67 895 ALA A N 1
ATOM 6779 C CA . ALA A 1 895 ? 53.574 20.123 4.587 1.00 25.86 895 ALA A CA 1
ATOM 6780 C C . ALA A 1 895 ? 55.024 19.957 4.157 1.00 29.24 895 ALA A C 1
ATOM 6781 O O . ALA A 1 895 ? 55.661 20.913 3.711 1.00 36.09 895 ALA A O 1
ATOM 6783 N N . ARG A 1 896 ? 55.560 18.758 4.309 1.00 29.05 896 ARG A N 1
ATOM 6784 C CA . ARG A 1 896 ? 56.961 18.512 4.003 1.00 28.71 896 ARG A CA 1
ATOM 6785 C C . ARG A 1 896 ? 57.089 17.850 2.643 1.00 26.39 896 ARG A C 1
ATOM 6786 O O . ARG A 1 896 ? 56.138 17.269 2.114 1.00 28.62 896 ARG A O 1
ATOM 6794 N N . ALA A 1 897 ? 58.291 17.949 2.073 1.00 29.05 897 ALA A N 1
ATOM 6795 C CA . ALA A 1 897 ? 58.552 17.341 0.775 1.00 27.58 897 ALA A CA 1
ATOM 6796 C C . ALA A 1 897 ? 58.522 15.824 0.891 1.00 28.40 897 ALA A C 1
ATOM 6797 O O . ALA A 1 897 ? 59.042 15.249 1.849 1.00 30.86 897 ALA A O 1
ATOM 6799 N N . GLY A 1 898 ? 57.936 15.176 -0.108 1.00 30.48 898 GLY A N 1
ATOM 6800 C CA . GLY A 1 898 ? 57.918 13.731 -0.116 1.00 31.19 898 GLY A CA 1
ATOM 6801 C C . GLY A 1 898 ? 56.981 13.199 -1.177 1.00 33.62 898 GLY A C 1
ATOM 6802 O O . GLY A 1 898 ? 56.496 13.936 -2.036 1.00 30.66 898 GLY A O 1
ATOM 6803 N N . TRP A 1 899 ? 56.777 11.887 -1.113 1.00 32.79 899 TRP A N 1
ATOM 6804 C CA . TRP A 1 899 ? 55.815 11.181 -1.944 1.00 31.32 899 TRP A CA 1
ATOM 6805 C C . TRP A 1 899 ? 54.618 10.832 -1.078 1.00 33.78 899 TRP A C 1
ATOM 6806 O O . TRP A 1 899 ? 54.782 10.321 0.036 1.00 35.88 899 TRP A O 1
ATOM 6817 N N . PHE A 1 900 ? 53.420 11.113 -1.578 1.00 31.99 900 PHE A N 1
ATOM 6818 C CA . PHE A 1 900 ? 52.208 10.892 -0.812 1.00 29.65 900 PHE A CA 1
ATOM 6819 C C . PHE A 1 900 ? 51.174 10.173 -1.654 1.00 33.84 900 PHE A C 1
ATOM 6820 O O . PHE A 1 900 ? 51.164 10.281 -2.886 1.00 32.37 900 PHE A O 1
ATOM 6828 N N . SER A 1 901 ? 50.275 9.466 -0.971 1.00 33.54 901 SER A N 1
ATOM 6829 C CA . SER A 1 901 ? 49.189 8.772 -1.652 1.00 31.47 901 SER A CA 1
ATOM 6830 C C . SER A 1 901 ? 48.001 8.746 -0.708 1.00 39.21 901 SER A C 1
ATOM 6831 O O . SER A 1 901 ? 48.152 8.352 0.450 1.00 41.36 901 SER A O 1
ATOM 6834 N N . LEU A 1 902 ? 46.834 9.192 -1.189 1.00 32.63 902 LEU A N 1
ATOM 6835 C CA . LEU A 1 902 ? 45.648 9.256 -0.349 1.00 31.68 902 LEU A CA 1
ATOM 6836 C C . LEU A 1 902 ? 44.410 8.796 -1.109 1.00 33.71 902 LEU A C 1
ATOM 6837 O O . LEU A 1 902 ? 44.254 9.125 -2.295 1.00 37.60 902 LEU A O 1
ATOM 6842 N N . PRO A 1 903 ? 43.490 8.088 -0.447 1.00 33.14 903 PRO A N 1
ATOM 6843 C CA . PRO A 1 903 ? 42.163 7.899 -1.032 1.00 36.04 903 PRO A CA 1
ATOM 6844 C C . PRO A 1 903 ? 41.513 9.248 -1.284 1.00 34.04 903 PRO A C 1
ATOM 6845 O O . PRO A 1 903 ? 41.761 10.226 -0.577 1.00 36.35 903 PRO A O 1
ATOM 6849 N N . LEU A 1 904 ? 40.664 9.295 -2.312 1.00 35.92 904 LEU A N 1
ATOM 6850 C CA . LEU A 1 904 ? 40.098 10.573 -2.732 1.00 31.70 904 LEU A CA 1
ATOM 6851 C C . LEU A 1 904 ? 39.444 11.311 -1.572 1.00 33.83 904 LEU A C 1
ATOM 6852 O O . LEU A 1 904 ? 39.637 12.524 -1.408 1.00 35.98 904 LEU A O 1
ATOM 6857 N N . ALA A 1 905 ? 38.682 10.592 -0.742 1.00 38.68 905 ALA A N 1
ATOM 6858 C CA . ALA A 1 905 ? 37.973 11.239 0.365 1.00 37.82 905 ALA A CA 1
ATOM 6859 C C . ALA A 1 905 ? 38.921 11.970 1.310 1.00 35.43 905 ALA A C 1
ATOM 6860 O O . ALA A 1 905 ? 38.566 13.019 1.871 1.00 40.54 905 ALA A O 1
ATOM 6862 N N . LYS A 1 906 ? 40.120 11.448 1.505 1.00 33.56 906 LYS A N 1
ATOM 6863 C CA . LYS A 1 906 ? 41.032 12.064 2.452 1.00 33.73 906 LYS A CA 1
ATOM 6864 C C . LYS A 1 906 ? 41.748 13.282 1.887 1.00 31.65 906 LYS A C 1
ATOM 6865 O O . LYS A 1 906 ? 42.461 13.954 2.641 1.00 32.03 906 LYS A O 1
ATOM 6871 N N . MET A 1 907 ? 41.578 13.580 0.592 1.00 30.92 907 MET A N 1
ATOM 6872 C CA . MET A 1 907 ? 42.126 14.806 0.021 1.00 29.49 907 MET A CA 1
ATOM 6873 C C . MET A 1 907 ? 41.340 16.037 0.460 1.00 30.21 907 MET A C 1
ATOM 6874 O O . MET A 1 907 ? 41.886 17.143 0.453 1.00 32.35 907 MET A O 1
ATOM 6879 N N . ASP A 1 908 ? 40.087 15.870 0.863 1.00 27.34 908 ASP A N 1
ATOM 6880 C CA . ASP A 1 908 ? 39.246 17.003 1.227 1.00 26.44 908 ASP A CA 1
ATOM 6881 C C . ASP A 1 908 ? 39.569 17.460 2.649 1.00 26.68 908 ASP A C 1
ATOM 6882 O O . ASP A 1 908 ? 40.312 16.812 3.395 1.00 27.58 908 ASP A O 1
ATOM 6887 N N . VAL A 1 909 ? 38.999 18.599 3.038 1.00 24.87 909 VAL A N 1
ATOM 6888 C CA . VAL A 1 909 ? 39.142 19.145 4.388 1.00 25.04 909 VAL A CA 1
ATOM 6889 C C . VAL A 1 909 ? 37.741 19.453 4.887 1.00 25.34 909 VAL A C 1
ATOM 6890 O O . VAL A 1 909 ? 36.981 20.160 4.214 1.00 26.03 909 VAL A O 1
ATOM 6894 N N . GLU A 1 910 ? 37.394 18.927 6.057 1.00 25.77 910 GLU A N 1
ATOM 6895 C CA . GLU A 1 910 ? 36.006 18.946 6.515 1.00 26.33 910 GLU A CA 1
ATOM 6896 C C . GLU A 1 910 ? 35.623 20.233 7.238 1.00 23.80 910 GLU A C 1
ATOM 6897 O O . GLU A 1 910 ? 35.016 20.186 8.313 1.00 25.00 910 GLU A O 1
ATOM 6903 N N . TYR A 1 911 ? 35.920 21.387 6.632 1.00 24.67 911 TYR A N 1
ATOM 6904 C CA . TYR A 1 911 ? 35.466 22.656 7.191 1.00 23.82 911 TYR A CA 1
ATOM 6905 C C . TYR A 1 911 ? 33.942 22.660 7.298 1.00 24.38 911 TYR A C 1
ATOM 6906 O O . TYR A 1 911 ? 33.228 22.055 6.485 1.00 25.49 911 TYR A O 1
ATOM 6915 N N . VAL A 1 912 ? 33.427 23.327 8.326 1.00 23.72 912 VAL A N 1
ATOM 6916 C CA . VAL A 1 912 ? 31.995 23.231 8.621 1.00 24.79 912 VAL A CA 1
ATOM 6917 C C . VAL A 1 912 ? 31.174 23.868 7.512 1.00 25.21 912 VAL A C 1
ATOM 6918 O O . VAL A 1 912 ? 30.147 23.319 7.085 1.00 26.34 912 VAL A O 1
ATOM 6922 N N . ARG A 1 913 ? 31.585 25.062 7.060 1.00 23.26 913 ARG A N 1
ATOM 6923 C CA . ARG A 1 913 ? 31.041 25.656 5.848 1.00 23.71 913 ARG A CA 1
ATOM 6924 C C . ARG A 1 913 ? 31.972 25.282 4.703 1.00 24.09 913 ARG A C 1
ATOM 6925 O O . ARG A 1 913 ? 33.130 25.730 4.690 1.00 24.08 913 ARG A O 1
ATOM 6933 N N . PRO A 1 914 ? 31.557 24.444 3.756 1.00 23.23 914 PRO A N 1
ATOM 6934 C CA . PRO A 1 914 ? 32.494 24.037 2.703 1.00 24.81 914 PRO A CA 1
ATOM 6935 C C . PRO A 1 914 ? 32.982 25.231 1.893 1.00 23.28 914 PRO A C 1
ATOM 6936 O O . PRO A 1 914 ? 32.230 26.165 1.606 1.00 24.83 914 PRO A O 1
ATOM 6940 N N . GLN A 1 915 ? 34.248 25.174 1.491 1.00 21.82 915 GLN A N 1
ATOM 6941 C CA . GLN A 1 915 ? 34.920 26.292 0.845 1.00 23.92 915 GLN A CA 1
ATOM 6942 C C . GLN A 1 915 ? 36.157 25.739 0.156 1.00 23.26 915 GLN A C 1
ATOM 6943 O O . GLN A 1 915 ? 36.539 24.590 0.378 1.00 23.65 915 GLN A O 1
ATOM 6949 N N . GLU A 1 916 ? 36.803 26.572 -0.677 1.00 22.45 916 GLU A N 1
ATOM 6950 C CA . GLU A 1 916 ? 38.060 26.154 -1.292 1.00 21.80 916 GLU A CA 1
ATOM 6951 C C . GLU A 1 916 ? 39.004 25.596 -0.225 1.00 22.68 916 GLU A C 1
ATOM 6952 O O . GLU A 1 916 ? 39.262 26.238 0.791 1.00 23.81 916 GLU A O 1
ATOM 6958 N N . CYS A 1 917 ? 39.561 24.429 -0.521 1.00 22.99 917 CYS A N 1
ATOM 6959 C CA . CYS A 1 917 ? 40.500 23.733 0.348 1.00 22.64 917 CYS A CA 1
ATOM 6960 C C . CYS A 1 917 ? 41.015 22.524 -0.415 1.00 24.14 917 CYS A C 1
ATOM 6961 O O . CYS A 1 917 ? 40.470 22.128 -1.455 1.00 25.63 917 CYS A O 1
ATOM 6964 N N . GLY A 1 918 ? 42.100 21.948 0.107 1.00 22.83 918 GLY A N 1
ATOM 6965 C CA . GLY A 1 918 ? 42.619 20.702 -0.404 1.00 23.98 918 GLY A CA 1
ATOM 6966 C C . GLY A 1 918 ? 43.648 20.811 -1.508 1.00 25.01 918 GLY A C 1
ATOM 6967 O O . GLY A 1 918 ? 44.113 19.775 -1.999 1.00 25.39 918 GLY A O 1
ATOM 6968 N N . ALA A 1 919 ? 44.013 22.013 -1.938 1.00 24.78 919 ALA A N 1
ATOM 6969 C CA . ALA A 1 919 ? 45.089 22.123 -2.912 1.00 24.26 919 ALA A CA 1
ATOM 6970 C C . ALA A 1 919 ? 46.403 21.685 -2.286 1.00 26.39 919 ALA A C 1
ATOM 6971 O O . ALA A 1 919 ? 46.678 21.977 -1.112 1.00 24.91 919 ALA A O 1
ATOM 6973 N N . ARG A 1 920 ? 47.223 20.993 -3.091 1.00 25.82 920 ARG A N 1
ATOM 6974 C CA . ARG A 1 920 ? 48.583 20.613 -2.718 1.00 27.87 920 ARG A CA 1
ATOM 6975 C C . ARG A 1 920 ? 49.540 21.401 -3.612 1.00 22.79 920 ARG A C 1
ATOM 6976 O O . ARG A 1 920 ? 49.781 21.027 -4.770 1.00 25.36 920 ARG A O 1
ATOM 6984 N N . SER A 1 921 ? 50.052 22.514 -3.085 1.00 26.49 921 SER A N 1
ATOM 6985 C CA . SER A 1 921 ? 50.942 23.375 -3.842 1.00 24.99 921 SER A CA 1
ATOM 6986 C C . SER A 1 921 ? 52.325 22.753 -3.896 1.00 28.26 921 SER A C 1
ATOM 6987 O O . SER A 1 921 ? 52.684 21.902 -3.082 1.00 27.76 921 SER A O 1
ATOM 6990 N N . GLY A 1 922 ? 53.107 23.181 -4.883 1.00 29.35 922 GLY A N 1
ATOM 6991 C CA . GLY A 1 922 ? 54.462 22.680 -4.987 1.00 29.56 922 GLY A CA 1
ATOM 6992 C C . GLY A 1 922 ? 54.580 21.269 -5.512 1.00 33.38 922 GLY A C 1
ATOM 6993 O O . GLY A 1 922 ? 55.597 20.612 -5.270 1.00 30.77 922 GLY A O 1
ATOM 6994 N N . SER A 1 923 ? 53.574 20.779 -6.228 1.00 27.05 923 SER A N 1
ATOM 6995 C CA . SER A 1 923 ? 53.623 19.446 -6.805 1.00 26.98 923 SER A CA 1
ATOM 6996 C C . SER A 1 923 ? 54.477 19.440 -8.071 1.00 30.55 923 SER A C 1
ATOM 6997 O O . SER A 1 923 ? 54.539 20.422 -8.820 1.00 31.47 923 SER A O 1
ATOM 7000 N N . ARG A 1 924 ? 55.141 18.315 -8.302 1.00 29.33 924 ARG A N 1
ATOM 7001 C CA . ARG A 1 924 ? 55.895 18.102 -9.530 1.00 31.52 924 ARG A CA 1
ATOM 7002 C C . ARG A 1 924 ? 55.373 16.949 -10.358 1.00 32.49 924 ARG A C 1
ATOM 7003 O O . ARG A 1 924 ? 55.599 16.927 -11.583 1.00 32.08 924 ARG A O 1
ATOM 7011 N N . SER A 1 925 ? 54.683 15.996 -9.743 1.00 34.27 925 SER A N 1
ATOM 7012 C CA . SER A 1 925 ? 54.056 14.915 -10.485 1.00 30.65 925 SER A CA 1
ATOM 7013 C C . SER A 1 925 ? 52.867 14.417 -9.686 1.00 35.67 925 SER A C 1
ATOM 7014 O O . SER A 1 925 ? 52.841 14.518 -8.452 1.00 33.41 925 SER A O 1
ATOM 7017 N N . ALA A 1 926 ? 51.864 13.932 -10.403 1.00 32.97 926 ALA A N 1
ATOM 7018 C CA . ALA A 1 926 ? 50.651 13.425 -9.792 1.00 31.02 926 ALA A CA 1
ATOM 7019 C C . ALA A 1 926 ? 50.158 12.226 -10.585 1.00 36.45 926 ALA A C 1
ATOM 7020 O O . ALA A 1 926 ? 50.400 12.122 -11.790 1.00 36.70 926 ALA A O 1
ATOM 7022 N N . ALA A 1 927 ? 49.455 11.330 -9.892 1.00 33.33 927 ALA A N 1
ATOM 7023 C CA . ALA A 1 927 ? 48.853 10.151 -10.512 1.00 34.09 927 ALA A CA 1
ATOM 7024 C C . ALA A 1 927 ? 47.479 9.927 -9.901 1.00 39.19 927 ALA A C 1
ATOM 7025 O O . ALA A 1 927 ? 47.344 9.812 -8.678 1.00 37.40 927 ALA A O 1
ATOM 7027 N N . LEU A 1 928 ? 46.467 9.864 -10.752 1.00 33.73 928 LEU A N 1
ATOM 7028 C CA . LEU A 1 928 ? 45.091 9.609 -10.348 1.00 34.54 928 LEU A CA 1
ATOM 7029 C C . LEU A 1 928 ? 44.717 8.215 -10.825 1.00 36.65 928 LEU A C 1
ATOM 7030 O O . LEU A 1 928 ? 44.791 7.931 -12.027 1.00 37.06 928 LEU A O 1
ATOM 7035 N N . GLN A 1 929 ? 44.287 7.360 -9.904 1.00 38.67 929 GLN A N 1
ATOM 7036 C CA . GLN A 1 929 ? 43.817 6.025 -10.271 1.00 39.18 929 GLN A CA 1
ATOM 7037 C C . GLN A 1 929 ? 42.321 6.114 -10.529 1.00 42.13 929 GLN A C 1
ATOM 7038 O O . GLN A 1 929 ? 41.545 6.384 -9.607 1.00 42.99 929 GLN A O 1
ATOM 7044 N N . LEU A 1 930 ? 41.914 5.878 -11.777 1.00 41.70 930 LEU A N 1
ATOM 7045 C CA . LEU A 1 930 ? 40.520 5.995 -12.197 1.00 44.07 930 LEU A CA 1
ATOM 7046 C C . LEU A 1 930 ? 40.111 4.623 -12.701 1.00 59.79 930 LEU A C 1
ATOM 7047 O O . LEU A 1 930 ? 40.225 4.356 -13.895 1.00 58.94 930 LEU A O 1
ATOM 7052 N N . GLY A 1 931 ? 39.640 3.770 -11.797 1.00 78.80 931 GLY A N 1
ATOM 7053 C CA . GLY A 1 931 ? 39.285 2.414 -12.157 1.00 93.97 931 GLY A CA 1
ATOM 7054 C C . GLY A 1 931 ? 40.507 1.583 -12.479 1.00 87.82 931 GLY A C 1
ATOM 7055 O O . GLY A 1 931 ? 41.298 1.257 -11.588 1.00 91.45 931 GLY A O 1
ATOM 7056 N N . GLY A 1 932 ? 40.676 1.246 -13.752 1.00 65.68 932 GLY A N 1
ATOM 7057 C CA . GLY A 1 932 ? 41.793 0.446 -14.200 1.00 62.46 932 GLY A CA 1
ATOM 7058 C C . GLY A 1 932 ? 42.884 1.212 -14.902 1.00 61.23 932 GLY A C 1
ATOM 7059 O O . GLY A 1 932 ? 43.858 0.602 -15.348 1.00 65.11 932 GLY A O 1
ATOM 7060 N N . ARG A 1 933 ? 42.756 2.530 -15.018 1.00 53.04 933 ARG A N 1
ATOM 7061 C CA . ARG A 1 933 ? 43.743 3.360 -15.684 1.00 39.74 933 ARG A CA 1
ATOM 7062 C C . ARG A 1 933 ? 44.340 4.322 -14.663 1.00 43.37 933 ARG A C 1
ATOM 7063 O O . ARG A 1 933 ? 43.685 4.692 -13.684 1.00 44.57 933 ARG A O 1
ATOM 7071 N N . THR A 1 934 ? 45.590 4.725 -14.885 1.00 39.36 934 THR A N 1
ATOM 7072 C CA . THR A 1 934 ? 46.217 5.762 -14.070 1.00 38.90 934 THR A CA 1
ATOM 7073 C C . THR A 1 934 ? 46.560 6.938 -14.967 1.00 40.05 934 THR A C 1
ATOM 7074 O O . THR A 1 934 ? 47.271 6.777 -15.965 1.00 41.72 934 THR A O 1
ATOM 7078 N N . LEU A 1 935 ? 46.052 8.118 -14.620 1.00 36.29 935 LEU A N 1
ATOM 7079 C CA . LEU A 1 935 ? 46.414 9.336 -15.326 1.00 35.98 935 LEU A CA 1
ATOM 7080 C C . LEU A 1 935 ? 47.566 10.005 -14.594 1.00 38.48 935 LEU A C 1
ATOM 7081 O O . LEU A 1 935 ? 47.434 10.363 -13.419 1.00 37.69 935 LEU A O 1
ATOM 7086 N N . GLU A 1 936 ? 48.682 10.188 -15.289 1.00 36.70 936 GLU A N 1
ATOM 7087 C CA . GLU A 1 936 ? 49.869 10.799 -14.707 1.00 37.77 936 GLU A CA 1
ATOM 7088 C C . GLU A 1 936 ? 50.098 12.172 -15.319 1.00 35.15 936 GLU A C 1
ATOM 7089 O O . GLU A 1 936 ? 49.984 12.342 -16.539 1.00 39.37 936 GLU A O 1
ATOM 7095 N N . ILE A 1 937 ? 50.465 13.134 -14.473 1.00 35.38 937 ILE A N 1
ATOM 7096 C CA . ILE A 1 937 ? 50.674 14.524 -14.862 1.00 35.12 937 ILE A CA 1
ATOM 7097 C C . ILE A 1 937 ? 52.015 14.972 -14.299 1.00 45.32 937 ILE A C 1
ATOM 7098 O O . ILE A 1 937 ? 52.298 14.744 -13.119 1.00 40.42 937 ILE A O 1
ATOM 7103 N N . CYS A 1 938 ? 52.820 15.644 -15.119 1.00 34.67 938 CYS A N 1
ATOM 7104 C CA . CYS A 1 938 ? 54.085 16.206 -14.658 1.00 33.14 938 CYS A CA 1
ATOM 7105 C C . CYS A 1 938 ? 54.171 17.663 -15.076 1.00 41.83 938 CYS A C 1
ATOM 7106 O O . CYS A 1 938 ? 53.644 18.056 -16.116 1.00 36.96 938 CYS A O 1
ATOM 7109 N N . GLY A 1 939 ? 54.812 18.471 -14.236 1.00 40.50 939 GLY A N 1
ATOM 7110 C CA . GLY A 1 939 ? 54.974 19.875 -14.554 1.00 40.83 939 GLY A CA 1
ATOM 7111 C C . GLY A 1 939 ? 56.065 20.489 -13.712 1.00 44.24 939 GLY A C 1
ATOM 7112 O O . GLY A 1 939 ? 56.584 19.879 -12.774 1.00 38.90 939 GLY A O 1
ATOM 7113 N N . ASP A 1 940 ? 56.421 21.722 -14.084 1.00 40.53 940 ASP A N 1
ATOM 7114 C CA . ASP A 1 940 ? 57.134 22.600 -13.167 1.00 39.85 940 ASP A CA 1
ATOM 7115 C C . ASP A 1 940 ? 56.149 22.759 -12.027 1.00 40.74 940 ASP A C 1
ATOM 7116 O O . ASP A 1 940 ? 54.990 22.357 -12.178 1.00 41.12 940 ASP A O 1
ATOM 7121 N N . PRO A 1 941 ? 56.546 23.331 -10.894 1.00 36.02 941 PRO A N 1
ATOM 7122 C CA . PRO A 1 941 ? 55.664 23.318 -9.731 1.00 32.43 941 PRO A CA 1
ATOM 7123 C C . PRO A 1 941 ? 54.235 23.696 -10.088 1.00 38.69 941 PRO A C 1
ATOM 7124 O O . PRO A 1 941 ? 54.004 24.706 -10.755 1.00 37.22 941 PRO A O 1
ATOM 7128 N N . PHE A 1 942 ? 53.284 22.854 -9.693 1.00 33.13 942 PHE A N 1
ATOM 7129 C CA . PHE A 1 942 ? 51.869 23.144 -9.865 1.00 29.73 942 PHE A CA 1
ATOM 7130 C C . PHE A 1 942 ? 51.135 22.766 -8.592 1.00 27.09 942 PHE A C 1
ATOM 7131 O O . PHE A 1 942 ? 51.615 21.960 -7.788 1.00 29.76 942 PHE A O 1
ATOM 7139 N N . ALA A 1 943 ? 49.976 23.391 -8.379 1.00 26.74 943 ALA A N 1
ATOM 7140 C CA . ALA A 1 943 ? 49.101 22.945 -7.308 1.00 25.64 943 ALA A CA 1
ATOM 7141 C C . ALA A 1 943 ? 48.117 21.915 -7.843 1.00 24.84 943 ALA A C 1
ATOM 7142 O O . ALA A 1 943 ? 47.592 22.040 -8.959 1.00 27.11 943 ALA A O 1
ATOM 7144 N N . LEU A 1 944 ? 47.872 20.889 -7.031 1.00 26.33 944 LEU A N 1
ATOM 7145 C CA . LEU A 1 944 ? 47.015 19.765 -7.378 1.00 26.26 944 LEU A CA 1
ATOM 7146 C C . LEU A 1 944 ? 45.813 19.738 -6.444 1.00 27.04 944 LEU A C 1
ATOM 7147 O O . LEU A 1 944 ? 45.982 19.732 -5.223 1.00 26.59 944 LEU A O 1
ATOM 7152 N N . THR A 1 945 ? 44.609 19.682 -7.016 1.00 25.24 945 THR A N 1
ATOM 7153 C CA . THR A 1 945 ? 43.382 19.468 -6.256 1.00 25.95 945 THR A CA 1
ATOM 7154 C C . THR A 1 945 ? 42.553 18.435 -7.001 1.00 26.90 945 THR A C 1
ATOM 7155 O O . THR A 1 945 ? 42.486 18.460 -8.236 1.00 27.71 945 THR A O 1
ATOM 7159 N N . VAL A 1 946 ? 41.926 17.518 -6.263 1.00 26.01 946 VAL A N 1
ATOM 7160 C CA . VAL A 1 946 ? 41.049 16.519 -6.867 1.00 27.05 946 VAL A CA 1
ATOM 7161 C C . VAL A 1 946 ? 39.797 16.413 -6.016 1.00 27.64 946 VAL A C 1
ATOM 7162 O O . VAL A 1 946 ? 39.894 16.170 -4.809 1.00 28.79 946 VAL A O 1
ATOM 7166 N N . ARG A 1 947 ? 38.626 16.557 -6.646 1.00 28.58 947 ARG A N 1
ATOM 7167 C CA . ARG A 1 947 ? 37.362 16.487 -5.929 1.00 26.06 947 ARG A CA 1
ATOM 7168 C C . ARG A 1 947 ? 36.343 15.635 -6.667 1.00 27.26 947 ARG A C 1
ATOM 7169 O O . ARG A 1 947 ? 36.403 15.503 -7.897 1.00 29.03 947 ARG A O 1
ATOM 7177 N N . PRO A 1 948 ? 35.346 15.109 -5.955 1.00 28.65 948 PRO A N 1
ATOM 7178 C CA . PRO A 1 948 ? 34.234 14.399 -6.611 1.00 28.45 948 PRO A CA 1
ATOM 7179 C C . PRO A 1 948 ? 32.993 15.248 -6.868 1.00 32.79 948 PRO A C 1
ATOM 7180 O O . PRO A 1 948 ? 31.940 14.686 -7.190 1.00 33.07 948 PRO A O 1
ATOM 7184 N N . TYR A 1 949 ? 33.087 16.572 -6.747 1.00 28.89 949 TYR A N 1
ATOM 7185 C CA . TYR A 1 949 ? 31.993 17.487 -7.031 1.00 27.35 949 TYR A CA 1
ATOM 7186 C C . TYR A 1 949 ? 32.618 18.775 -7.561 1.00 26.67 949 TYR A C 1
ATOM 7187 O O . TYR A 1 949 ? 33.820 19.012 -7.393 1.00 28.47 949 TYR A O 1
ATOM 7196 N N . SER A 1 950 ? 31.794 19.605 -8.204 1.00 28.71 950 SER A N 1
ATOM 7197 C CA . SER A 1 950 ? 32.258 20.796 -8.901 1.00 27.93 950 SER A CA 1
ATOM 7198 C C . SER A 1 950 ? 32.483 21.966 -7.941 1.00 27.67 950 SER A C 1
ATOM 7199 O O . SER A 1 950 ? 32.082 21.944 -6.777 1.00 29.59 950 SER A O 1
ATOM 7202 N N . GLN A 1 951 ? 33.098 23.029 -8.476 1.00 26.74 951 GLN A N 1
ATOM 7203 C CA . GLN A 1 951 ? 33.339 24.231 -7.672 1.00 26.78 951 GLN A CA 1
ATOM 7204 C C . GLN A 1 951 ? 32.042 24.926 -7.319 1.00 30.00 951 GLN A C 1
ATOM 7205 O O . GLN A 1 951 ? 31.956 25.567 -6.265 1.00 26.81 951 GLN A O 1
ATOM 7211 N N . ASP A 1 952 ? 31.043 24.856 -8.208 1.00 29.87 952 ASP A N 1
ATOM 7212 C CA . ASP A 1 952 ? 29.759 25.486 -7.934 1.00 32.00 952 ASP A CA 1
ATOM 7213 C C . ASP A 1 952 ? 29.035 24.770 -6.806 1.00 29.49 952 ASP A C 1
ATOM 7214 O O . ASP A 1 952 ? 28.356 25.406 -5.997 1.00 28.52 952 ASP A O 1
ATOM 7219 N N . VAL A 1 953 ? 29.165 23.446 -6.740 1.00 26.95 953 VAL A N 1
ATOM 7220 C CA . VAL A 1 953 ? 28.607 22.699 -5.615 1.00 29.15 953 VAL A CA 1
ATOM 7221 C C . VAL A 1 953 ? 29.311 23.076 -4.317 1.00 28.24 953 VAL A C 1
ATOM 7222 O O . VAL A 1 953 ? 28.665 23.308 -3.284 1.00 27.42 953 VAL A O 1
ATOM 7226 N N . LEU A 1 954 ? 30.637 23.170 -4.356 1.00 26.03 954 LEU A N 1
ATOM 7227 C CA . LEU A 1 954 ? 31.403 23.579 -3.178 1.00 24.25 954 LEU A CA 1
ATOM 7228 C C . LEU A 1 954 ? 31.007 24.969 -2.705 1.00 25.78 954 LEU A C 1
ATOM 7229 O O . LEU A 1 954 ? 30.801 25.188 -1.504 1.00 26.72 954 LEU A O 1
ATOM 7234 N N . ASP A 1 955 ? 30.891 25.922 -3.633 1.00 25.62 955 ASP A N 1
ATOM 7235 C CA . ASP A 1 955 ? 30.547 27.285 -3.249 1.00 24.12 955 ASP A CA 1
ATOM 7236 C C . ASP A 1 955 ? 29.146 27.346 -2.667 1.00 28.99 955 ASP A C 1
ATOM 7237 O O . ASP A 1 955 ? 28.932 27.923 -1.598 1.00 30.23 955 ASP A O 1
ATOM 7242 N N . ALA A 1 956 ? 28.187 26.701 -3.323 1.00 27.17 956 ALA A N 1
ATOM 7243 C CA . ALA A 1 956 ? 26.800 26.777 -2.861 1.00 29.40 956 ALA A CA 1
ATOM 7244 C C . ALA A 1 956 ? 26.594 26.104 -1.511 1.00 27.04 956 ALA A C 1
ATOM 7245 O O . ALA A 1 956 ? 25.671 26.474 -0.777 1.00 29.78 956 ALA A O 1
ATOM 7247 N N . ALA A 1 957 ? 27.407 25.103 -1.175 1.00 27.65 957 ALA A N 1
ATOM 7248 C CA . ALA A 1 957 ? 27.180 24.330 0.038 1.00 28.03 957 ALA A CA 1
ATOM 7249 C C . ALA A 1 957 ? 27.435 25.179 1.275 1.00 31.11 957 ALA A C 1
ATOM 7250 O O . ALA A 1 957 ? 28.482 25.821 1.389 1.00 29.46 957 ALA A O 1
ATOM 7252 N N . ALA A 1 958 ? 26.479 25.169 2.205 1.00 29.10 958 ALA A N 1
ATOM 7253 C CA . ALA A 1 958 ? 26.640 25.842 3.495 1.00 26.38 958 ALA A CA 1
ATOM 7254 C C . ALA A 1 958 ? 27.013 24.897 4.627 1.00 30.15 958 ALA A C 1
ATOM 7255 O O . ALA A 1 958 ? 27.526 25.357 5.660 1.00 27.31 958 ALA A O 1
ATOM 7257 N N . HIS A 1 959 ? 26.717 23.604 4.479 1.00 28.46 959 HIS A N 1
ATOM 7258 C CA . HIS A 1 959 ? 27.112 22.579 5.425 1.00 25.78 959 HIS A CA 1
ATOM 7259 C C . HIS A 1 959 ? 27.558 21.363 4.630 1.00 28.43 959 HIS A C 1
ATOM 7260 O O . HIS A 1 959 ? 27.277 21.247 3.430 1.00 26.55 959 HIS A O 1
ATOM 7267 N N . ARG A 1 960 ? 28.281 20.466 5.296 1.00 28.57 960 ARG A N 1
ATOM 7268 C CA . ARG A 1 960 ? 28.912 19.370 4.563 1.00 28.73 960 ARG A CA 1
ATOM 7269 C C . ARG A 1 960 ? 27.918 18.430 3.883 1.00 29.42 960 ARG A C 1
ATOM 7270 O O . ARG A 1 960 ? 28.241 17.953 2.782 1.00 31.35 960 ARG A O 1
ATOM 7278 N N . PRO A 1 961 ? 26.722 18.166 4.419 1.00 30.25 961 PRO A N 1
ATOM 7279 C CA . PRO A 1 961 ? 25.787 17.285 3.697 1.00 31.47 961 PRO A CA 1
ATOM 7280 C C . PRO A 1 961 ? 25.272 17.865 2.396 1.00 34.24 961 PRO A C 1
ATOM 7281 O O . PRO A 1 961 ? 24.681 17.113 1.613 1.00 35.03 961 PRO A O 1
ATOM 7285 N N . ASP A 1 962 ? 25.470 19.164 2.134 1.00 30.37 962 ASP A N 1
ATOM 7286 C CA . ASP A 1 962 ? 25.107 19.737 0.849 1.00 31.27 962 ASP A CA 1
ATOM 7287 C C . ASP A 1 962 ? 26.042 19.282 -0.261 1.00 32.84 962 ASP A C 1
ATOM 7288 O O . ASP A 1 962 ? 25.727 19.486 -1.439 1.00 35.41 962 ASP A O 1
ATOM 7293 N N . LEU A 1 963 ? 27.194 18.721 0.079 1.00 29.01 963 LEU A N 1
ATOM 7294 C CA . LEU A 1 963 ? 28.116 18.224 -0.930 1.00 30.49 963 LEU A CA 1
ATOM 7295 C C . LEU A 1 963 ? 27.661 16.843 -1.374 1.00 36.65 963 LEU A C 1
ATOM 7296 O O . LEU A 1 963 ? 27.260 16.018 -0.553 1.00 42.20 963 LEU A O 1
ATOM 7301 N N . LYS A 1 964 ? 27.719 16.597 -2.676 1.00 37.42 964 LYS A N 1
ATOM 7302 C CA . LYS A 1 964 ? 27.304 15.311 -3.233 1.00 41.42 964 LYS A CA 1
ATOM 7303 C C . LYS A 1 964 ? 28.216 14.960 -4.397 1.00 35.38 964 LYS A C 1
ATOM 7304 O O . LYS A 1 964 ? 28.422 15.794 -5.282 1.00 39.01 964 LYS A O 1
ATOM 7310 N N . ALA A 1 965 ? 28.713 13.724 -4.424 1.00 41.25 965 ALA A N 1
ATOM 7311 C CA . ALA A 1 965 ? 29.490 13.249 -5.565 1.00 41.39 965 ALA A CA 1
ATOM 7312 C C . ALA A 1 965 ? 28.580 12.994 -6.757 1.00 40.38 965 ALA A C 1
ATOM 7313 O O . ALA A 1 965 ? 27.466 12.488 -6.607 1.00 41.35 965 ALA A O 1
ATOM 7315 N N . ASP A 1 966 ? 29.046 13.360 -7.952 1.00 37.13 966 ASP A N 1
ATOM 7316 C CA . ASP A 1 966 ? 28.232 13.232 -9.153 1.00 37.41 966 ASP A CA 1
ATOM 7317 C C . ASP A 1 966 ? 28.749 12.166 -10.113 1.00 40.35 966 ASP A C 1
ATOM 7318 O O . ASP A 1 966 ? 28.238 12.057 -11.231 1.00 42.29 966 ASP A O 1
ATOM 7323 N N . GLY A 1 967 ? 29.742 11.383 -9.708 1.00 39.34 967 GLY A N 1
ATOM 7324 C CA . GLY A 1 967 ? 30.298 10.348 -10.559 1.00 39.85 967 GLY A CA 1
ATOM 7325 C C . GLY A 1 967 ? 31.446 10.779 -11.445 1.00 43.22 967 GLY A C 1
ATOM 7326 O O . GLY A 1 967 ? 31.972 9.947 -12.194 1.00 40.63 967 GLY A O 1
ATOM 7327 N N . ARG A 1 968 ? 31.843 12.037 -11.376 1.00 35.50 968 ARG A N 1
ATOM 7328 C CA . ARG A 1 968 ? 32.960 12.563 -12.180 1.00 32.79 968 ARG A CA 1
ATOM 7329 C C . ARG A 1 968 ? 34.153 12.868 -11.276 1.00 35.94 968 ARG A C 1
ATOM 7330 O O . ARG A 1 968 ? 34.036 12.703 -10.082 1.00 33.39 968 ARG A O 1
ATOM 7338 N N . THR A 1 969 ? 35.279 13.197 -11.880 1.00 29.38 969 THR A N 1
ATOM 7339 C CA . THR A 1 969 ? 36.461 13.675 -11.169 1.00 30.32 969 THR A CA 1
ATOM 7340 C C . THR A 1 969 ? 36.725 15.100 -11.621 1.00 27.83 969 THR A C 1
ATOM 7341 O O . THR A 1 969 ? 36.727 15.384 -12.828 1.00 29.21 969 THR A O 1
ATOM 7345 N N . TYR A 1 970 ? 36.894 16.006 -10.657 1.00 29.00 970 TYR A N 1
ATOM 7346 C CA . TYR A 1 970 ? 37.262 17.388 -10.936 1.00 29.35 970 TYR A CA 1
ATOM 7347 C C . TYR A 1 970 ? 38.724 17.553 -10.539 1.00 27.87 970 TYR A C 1
ATOM 7348 O O . TYR A 1 970 ? 39.061 17.522 -9.352 1.00 28.99 970 TYR A O 1
ATOM 7357 N N . LEU A 1 971 ? 39.584 17.694 -11.540 1.00 26.98 971 LEU A N 1
ATOM 7358 C CA . LEU A 1 971 ? 41.026 17.764 -11.357 1.00 27.64 971 LEU A CA 1
ATOM 7359 C C . LEU A 1 971 ? 41.492 19.173 -11.680 1.00 29.21 971 LEU A C 1
ATOM 7360 O O . LEU A 1 971 ? 41.251 19.667 -12.784 1.00 28.29 971 LEU A O 1
ATOM 7365 N N . TYR A 1 972 ? 42.160 19.816 -10.723 1.00 26.61 972 TYR A N 1
ATOM 7366 C CA . TYR A 1 972 ? 42.669 21.178 -10.869 1.00 26.82 972 TYR A CA 1
ATOM 7367 C C . TYR A 1 972 ? 44.196 21.127 -10.881 1.00 27.66 972 TYR A C 1
ATOM 7368 O O . TYR A 1 972 ? 44.819 20.563 -9.972 1.00 26.98 972 TYR A O 1
ATOM 7377 N N . VAL A 1 973 ? 44.793 21.678 -11.928 1.00 26.18 973 VAL A N 1
ATOM 7378 C CA . VAL A 1 973 ? 46.239 21.816 -12.041 1.00 25.14 973 VAL A CA 1
ATOM 7379 C C . VAL A 1 973 ? 46.500 23.308 -12.167 1.00 27.60 973 VAL A C 1
ATOM 7380 O O . VAL A 1 973 ? 46.173 23.913 -13.193 1.00 28.01 973 VAL A O 1
ATOM 7384 N N . ASP A 1 974 ? 47.071 23.913 -11.127 1.00 25.43 974 ASP A N 1
ATOM 7385 C CA . ASP A 1 974 ? 47.278 25.354 -11.103 1.00 24.48 974 ASP A CA 1
ATOM 7386 C C . ASP A 1 974 ? 48.744 25.696 -11.317 1.00 28.56 974 ASP A C 1
ATOM 7387 O O . ASP A 1 974 ? 49.620 25.221 -10.585 1.00 27.92 974 ASP A O 1
ATOM 7392 N N . HIS A 1 975 ? 48.989 26.567 -12.284 1.00 25.71 975 HIS A N 1
ATOM 7393 C CA . HIS A 1 975 ? 50.309 27.135 -12.478 1.00 27.61 975 HIS A CA 1
ATOM 7394 C C . HIS A 1 975 ? 50.592 28.249 -11.473 1.00 27.17 975 HIS A C 1
ATOM 7395 O O . HIS A 1 975 ? 51.753 28.460 -11.091 1.00 27.55 975 HIS A O 1
ATOM 7402 N N . ALA A 1 976 ? 49.552 28.960 -11.034 1.00 26.58 976 ALA A N 1
ATOM 7403 C CA . ALA A 1 976 ? 49.677 29.999 -10.019 1.00 26.33 976 ALA A CA 1
ATOM 7404 C C . ALA A 1 976 ? 48.457 29.941 -9.117 1.00 26.04 976 ALA A C 1
ATOM 7405 O O . ALA A 1 976 ? 47.364 29.580 -9.559 1.00 25.43 976 ALA A O 1
ATOM 7407 N N . LEU A 1 977 ? 48.668 30.274 -7.841 1.00 25.19 977 LEU A N 1
ATOM 7408 C CA . LEU A 1 977 ? 47.599 30.355 -6.852 1.00 24.14 977 LEU A CA 1
ATOM 7409 C C . LEU A 1 977 ? 47.841 31.578 -5.992 1.00 24.01 977 LEU A C 1
ATOM 7410 O O . LEU A 1 977 ? 48.992 31.956 -5.755 1.00 24.97 977 LEU A O 1
ATOM 7415 N N . ARG A 1 978 ? 46.754 32.185 -5.501 1.00 22.64 978 ARG A N 1
ATOM 7416 C CA . ARG A 1 978 ? 46.901 33.223 -4.498 1.00 22.81 978 ARG A CA 1
ATOM 7417 C C . ARG A 1 978 ? 46.952 32.599 -3.104 1.00 22.18 978 ARG A C 1
ATOM 7418 O O . ARG A 1 978 ? 46.585 31.438 -2.901 1.00 23.27 978 ARG A O 1
ATOM 7426 N N . GLY A 1 979 ? 47.417 33.392 -2.146 1.00 23.04 979 GLY A N 1
ATOM 7427 C CA . GLY A 1 979 ? 47.365 33.008 -0.749 1.00 22.88 979 GLY A CA 1
ATOM 7428 C C . GLY A 1 979 ? 45.970 33.097 -0.171 1.00 23.35 979 GLY A C 1
ATOM 7429 O O . GLY A 1 979 ? 45.028 33.565 -0.803 1.00 22.33 979 GLY A O 1
ATOM 7430 N N . VAL A 1 980 ? 45.828 32.629 1.070 1.00 20.66 980 VAL A N 1
ATOM 7431 C CA . VAL A 1 980 ? 44.535 32.654 1.739 1.00 19.89 980 VAL A CA 1
ATOM 7432 C C . VAL A 1 980 ? 44.416 33.731 2.826 1.00 20.54 980 VAL A C 1
ATOM 7433 O O . VAL A 1 980 ? 43.287 34.145 3.148 1.00 23.16 980 VAL A O 1
ATOM 7437 N N . GLY A 1 981 ? 45.527 34.218 3.395 1.00 21.31 981 GLY A N 1
ATOM 7438 C CA . GLY A 1 981 ? 45.507 35.349 4.306 1.00 21.68 981 GLY A CA 1
ATOM 7439 C C . GLY A 1 981 ? 44.708 35.060 5.579 1.00 21.31 981 GLY A C 1
ATOM 7440 O O . GLY A 1 981 ? 44.530 33.898 5.981 1.00 21.78 981 GLY A O 1
ATOM 7441 N N . THR A 1 982 ? 44.240 36.149 6.200 1.00 21.95 982 THR A N 1
ATOM 7442 C CA . THR A 1 982 ? 43.373 36.109 7.394 1.00 20.10 982 THR A CA 1
ATOM 7443 C C . THR A 1 982 ? 42.318 37.202 7.356 1.00 22.83 982 THR A C 1
ATOM 7444 O O . THR A 1 982 ? 41.926 37.739 8.393 1.00 23.10 982 THR A O 1
ATOM 7448 N N . ALA A 1 983 ? 41.778 37.504 6.160 1.00 22.29 983 ALA A N 1
ATOM 7449 C CA . ALA A 1 983 ? 40.931 38.690 6.022 1.00 22.55 983 ALA A CA 1
ATOM 7450 C C . ALA A 1 983 ? 39.602 38.582 6.757 1.00 21.79 983 ALA A C 1
ATOM 7451 O O . ALA A 1 983 ? 38.954 39.613 6.965 1.00 23.52 983 ALA A O 1
ATOM 7453 N N . ALA A 1 984 ? 39.194 37.398 7.207 1.00 22.28 984 ALA A N 1
ATOM 7454 C CA . ALA A 1 984 ? 37.964 37.349 8.009 1.00 23.36 984 ALA A CA 1
ATOM 7455 C C . ALA A 1 984 ? 38.102 38.186 9.265 1.00 24.40 984 ALA A C 1
ATOM 7456 O O . ALA A 1 984 ? 37.107 38.720 9.778 1.00 23.20 984 ALA A O 1
ATOM 7458 N N . CYS A 1 985 ? 39.322 38.302 9.796 1.00 23.54 985 CYS A N 1
ATOM 7459 C CA . CYS A 1 985 ? 39.569 39.198 10.922 1.00 23.86 985 CYS A CA 1
ATOM 7460 C C . CYS A 1 985 ? 41.077 39.428 10.988 1.00 23.76 985 CYS A C 1
ATOM 7461 O O . CYS A 1 985 ? 41.822 38.550 11.436 1.00 23.73 985 CYS A O 1
ATOM 7464 N N . GLY A 1 986 ? 41.504 40.606 10.542 1.00 23.85 986 GLY A N 1
ATOM 7465 C CA . GLY A 1 986 ? 42.906 40.955 10.524 1.00 26.30 986 GLY A CA 1
ATOM 7466 C C . GLY A 1 986 ? 43.440 41.051 9.106 1.00 25.24 986 GLY A C 1
ATOM 7467 O O . GLY A 1 986 ? 42.679 41.201 8.138 1.00 24.77 986 GLY A O 1
ATOM 7468 N N . PRO A 1 987 ? 44.756 40.902 8.945 1.00 22.33 987 PRO A N 1
ATOM 7469 C CA . PRO A 1 987 ? 45.360 41.089 7.610 1.00 22.97 987 PRO A CA 1
ATOM 7470 C C . PRO A 1 987 ? 44.796 40.168 6.540 1.00 22.18 987 PRO A C 1
ATOM 7471 O O . PRO A 1 987 ? 44.612 38.964 6.743 1.00 23.84 987 PRO A O 1
ATOM 7475 N N . GLY A 1 988 ? 44.585 40.726 5.347 1.00 22.98 988 GLY A N 1
ATOM 7476 C CA . GLY A 1 988 ? 44.362 39.923 4.170 1.00 23.73 988 GLY A CA 1
ATOM 7477 C C . GLY A 1 988 ? 45.659 39.328 3.646 1.00 25.24 988 GLY A C 1
ATOM 7478 O O . GLY A 1 988 ? 46.684 39.301 4.329 1.00 26.15 988 GLY A O 1
ATOM 7479 N N . VAL A 1 989 ? 45.618 38.869 2.393 1.00 22.86 989 VAL A N 1
ATOM 7480 C CA . VAL A 1 989 ? 46.779 38.226 1.790 1.00 22.04 989 VAL A CA 1
ATOM 7481 C C . VAL A 1 989 ? 47.880 39.262 1.626 1.00 24.17 989 VAL A C 1
ATOM 7482 O O . VAL A 1 989 ? 47.656 40.351 1.072 1.00 25.61 989 VAL A O 1
ATOM 7486 N N . LEU A 1 990 ? 49.078 38.927 2.086 1.00 23.37 990 LEU A N 1
ATOM 7487 C CA . LEU A 1 990 ? 50.182 39.858 1.983 1.00 23.56 990 LEU A CA 1
ATOM 7488 C C . LEU A 1 990 ? 50.594 39.991 0.521 1.00 27.07 990 LEU A C 1
ATOM 7489 O O . LEU A 1 990 ? 50.378 39.094 -0.289 1.00 25.41 990 LEU A O 1
ATOM 7494 N N . GLU A 1 991 ? 51.190 41.137 0.196 1.00 26.05 991 GLU A N 1
ATOM 7495 C CA . GLU A 1 991 ? 51.389 41.510 -1.210 1.00 28.92 991 GLU A CA 1
ATOM 7496 C C . GLU A 1 991 ? 52.091 40.416 -1.998 1.00 27.63 991 GLU A C 1
ATOM 7497 O O . GLU A 1 991 ? 51.732 40.145 -3.158 1.00 29.88 991 GLU A O 1
ATOM 7503 N N . GLN A 1 992 ? 53.108 39.794 -1.400 1.00 27.10 992 GLN A N 1
ATOM 7504 C CA . GLN A 1 992 ? 53.906 38.789 -2.099 1.00 26.87 992 GLN A CA 1
ATOM 7505 C C . GLN A 1 992 ? 53.098 37.555 -2.501 1.00 30.62 992 GLN A C 1
ATOM 7506 O O . GLN A 1 992 ? 53.540 36.792 -3.366 1.00 31.39 992 GLN A O 1
ATOM 7512 N N . TYR A 1 993 ? 51.926 37.347 -1.916 1.00 25.58 993 TYR A N 1
ATOM 7513 C CA . TYR A 1 993 ? 51.097 36.201 -2.221 1.00 24.04 993 TYR A CA 1
ATOM 7514 C C . TYR A 1 993 ? 49.830 36.545 -2.997 1.00 26.34 993 TYR A C 1
ATOM 7515 O O . TYR A 1 993 ? 49.041 35.640 -3.289 1.00 25.74 993 TYR A O 1
ATOM 7524 N N . ARG A 1 994 ? 49.599 37.811 -3.330 1.00 25.29 994 ARG A N 1
ATOM 7525 C CA . ARG A 1 994 ? 48.434 38.177 -4.108 1.00 25.34 994 ARG A CA 1
ATOM 7526 C C . ARG A 1 994 ? 48.679 37.781 -5.558 1.00 27.48 994 ARG A C 1
ATOM 7527 O O . ARG A 1 994 ? 49.820 37.617 -5.990 1.00 32.08 994 ARG A O 1
ATOM 7535 N N . LEU A 1 995 ? 47.602 37.561 -6.292 1.00 25.49 995 LEU A N 1
ATOM 7536 C CA . LEU A 1 995 ? 47.706 37.155 -7.688 1.00 22.97 995 LEU A CA 1
ATOM 7537 C C . LEU A 1 995 ? 46.942 38.192 -8.504 1.00 27.98 995 LEU A C 1
ATOM 7538 O O . LEU A 1 995 ? 45.711 38.156 -8.570 1.00 28.84 995 LEU A O 1
ATOM 7543 N N . LYS A 1 996 ? 47.643 39.105 -9.052 1.00 27.40 996 LYS A N 1
ATOM 7544 C CA . LYS A 1 996 ? 47.105 40.100 -9.963 1.00 26.49 996 LYS A CA 1
ATOM 7545 C C . LYS A 1 996 ? 47.072 39.541 -11.386 1.00 25.59 996 LYS A C 1
ATOM 7546 O O . LYS A 1 996 ? 47.893 38.702 -11.749 1.00 27.32 996 LYS A O 1
ATOM 7552 N N . PRO A 1 997 ? 46.143 39.975 -12.229 1.00 24.72 997 PRO A N 1
ATOM 7553 C CA . PRO A 1 997 ? 46.132 39.489 -13.616 1.00 24.63 997 PRO A CA 1
ATOM 7554 C C . PRO A 1 997 ? 47.488 39.659 -14.291 1.00 24.89 997 PRO A C 1
ATOM 7555 O O . PRO A 1 997 ? 48.173 40.670 -14.120 1.00 26.25 997 PRO A O 1
ATOM 7559 N N . ARG A 1 998 ? 47.873 38.653 -15.064 1.00 25.72 998 ARG A N 1
ATOM 7560 C CA . ARG A 1 998 ? 49.117 38.716 -15.813 1.00 26.93 998 ARG A CA 1
ATOM 7561 C C . ARG A 1 998 ? 49.002 37.759 -16.980 1.00 30.48 998 ARG A C 1
ATOM 7562 O O . ARG A 1 998 ? 48.071 36.957 -17.065 1.00 29.86 998 ARG A O 1
ATOM 7570 N N . ASP A 1 999 ? 49.933 37.896 -17.912 1.00 29.47 999 ASP A N 1
ATOM 7571 C CA . ASP A 1 999 ? 50.081 36.921 -18.973 1.00 28.49 999 ASP A CA 1
ATOM 7572 C C . ASP A 1 999 ? 51.003 35.813 -18.480 1.00 35.74 999 ASP A C 1
ATOM 7573 O O . ASP A 1 999 ? 51.896 36.049 -17.659 1.00 36.33 999 ASP A O 1
ATOM 7578 N N . ALA A 1 1000 ? 50.775 34.593 -18.965 1.00 29.34 1000 ALA A N 1
ATOM 7579 C CA . ALA A 1 1000 ? 51.533 33.459 -18.447 1.00 28.34 1000 ALA A CA 1
ATOM 7580 C C . ALA A 1 1000 ? 51.524 32.302 -19.437 1.00 33.59 1000 ALA A C 1
ATOM 7581 O O . ALA A 1 1000 ? 50.629 32.175 -20.264 1.00 34.34 1000 ALA A O 1
ATOM 7583 N N . ASP A 1 1001 ? 52.524 31.440 -19.317 1.00 32.41 1001 ASP A N 1
ATOM 7584 C CA . ASP A 1 1001 ? 52.592 30.232 -20.128 1.00 31.44 1001 ASP A CA 1
ATOM 7585 C C . ASP A 1 1001 ? 53.169 29.113 -19.280 1.00 36.43 1001 ASP A C 1
ATOM 7586 O O . ASP A 1 1001 ? 54.034 29.344 -18.434 1.00 35.26 1001 ASP A O 1
ATOM 7587 N N . PHE A 1 1002 ? 52.702 27.889 -19.514 1.00 30.47 1002 PHE A N 1
ATOM 7588 C CA . PHE A 1 1002 ? 53.244 26.766 -18.760 1.00 30.69 1002 PHE A CA 1
ATOM 7589 C C . PHE A 1 1002 ? 53.035 25.468 -19.510 1.00 30.71 1002 PHE A C 1
ATOM 7590 O O . PHE A 1 1002 ? 52.119 25.346 -20.328 1.00 31.10 1002 PHE A O 1
ATOM 7598 N N . ILE A 1 1003 ? 53.913 24.505 -19.224 1.00 32.05 1003 ILE A N 1
ATOM 7599 C CA . ILE A 1 1003 ? 53.918 23.207 -19.885 1.00 31.90 1003 ILE A CA 1
ATOM 7600 C C . ILE A 1 1003 ? 53.571 22.120 -18.874 1.00 34.17 1003 ILE A C 1
ATOM 7601 O O . ILE A 1 1003 ? 54.046 22.136 -17.731 1.00 34.69 1003 ILE A O 1
ATOM 7606 N N . LEU A 1 1004 ? 52.741 21.173 -19.311 1.00 31.12 1004 LEU A N 1
ATOM 7607 C CA . LEU A 1 1004 ? 52.506 19.924 -18.605 1.00 35.70 1004 LEU A CA 1
ATOM 7608 C C . LEU A 1 1004 ? 52.744 18.762 -19.555 1.00 34.32 1004 LEU A C 1
ATOM 7609 O O . LEU A 1 1004 ? 52.574 18.893 -20.770 1.00 34.02 1004 LEU A O 1
ATOM 7614 N N . THR A 1 1005 ? 53.093 17.613 -18.992 1.00 35.56 1005 THR A N 1
ATOM 7615 C CA . THR A 1 1005 ? 53.035 16.360 -19.723 1.00 36.13 1005 THR A CA 1
ATOM 7616 C C . THR A 1 1005 ? 52.050 15.425 -19.042 1.00 39.58 1005 THR A C 1
ATOM 7617 O O . THR A 1 1005 ? 51.852 15.479 -17.828 1.00 37.03 1005 THR A O 1
ATOM 7621 N N . LEU A 1 1006 ? 51.412 14.595 -19.853 1.00 35.07 1006 LEU A N 1
ATOM 7622 C CA . LEU A 1 1006 ? 50.386 13.671 -19.405 1.00 39.22 1006 LEU A CA 1
ATOM 7623 C C . LEU A 1 1006 ? 50.666 12.296 -19.994 1.00 38.18 1006 LEU A C 1
ATOM 7624 O O . LEU A 1 1006 ? 51.134 12.180 -21.131 1.00 39.87 1006 LEU A O 1
ATOM 7629 N N . LYS A 1 1007 ? 50.363 11.258 -19.223 1.00 38.69 1007 LYS A N 1
ATOM 7630 C CA . LYS A 1 1007 ? 50.487 9.885 -19.691 1.00 39.91 1007 LYS A CA 1
ATOM 7631 C C . LYS A 1 1007 ? 49.385 9.071 -19.034 1.00 44.73 1007 LYS A C 1
ATOM 7632 O O . LYS A 1 1007 ? 49.006 9.334 -17.891 1.00 43.94 1007 LYS A O 1
ATOM 7638 N N . VAL A 1 1008 ? 48.875 8.074 -19.752 1.00 41.50 1008 VAL A N 1
ATOM 7639 C CA . VAL A 1 1008 ? 47.872 7.172 -19.195 1.00 41.82 1008 VAL A CA 1
ATOM 7640 C C . VAL A 1 1008 ? 48.435 5.764 -19.200 1.00 42.66 1008 VAL A C 1
ATOM 7641 O O . VAL A 1 1008 ? 48.868 5.268 -20.246 1.00 45.13 1008 VAL A O 1
ATOM 7645 N N . ARG A 1 1009 ? 48.431 5.129 -18.035 1.00 43.74 1009 ARG A N 1
ATOM 7646 C CA . ARG A 1 1009 ? 48.919 3.763 -17.862 1.00 47.74 1009 ARG A CA 1
ATOM 7647 C C . ARG A 1 1009 ? 47.739 2.835 -17.618 1.00 72.93 1009 ARG A C 1
ATOM 7648 O O . ARG A 1 1009 ? 46.876 3.132 -16.790 1.00 49.46 1009 ARG A O 1
ATOM 7656 N N . SER A 1 1010 ? 47.711 1.710 -18.321 1.00 78.47 1010 SER A N 1
ATOM 7657 C CA . SER A 1 1010 ? 46.668 0.709 -18.115 1.00 78.56 1010 SER A CA 1
ATOM 7658 C C . SER A 1 1010 ? 47.289 -0.608 -17.660 1.00 88.75 1010 SER A C 1
ATOM 7659 O O . SER A 1 1010 ? 47.926 -1.294 -18.453 1.00 77.43 1010 SER A O 1
#

InterPro domains:
  IPR004199 Beta galactosidase small chain/ domain 5 [PF02929] (736-1005)
  IPR004199 Beta galactosidase small chain/ domain 5 [SM01038] (732-1007)
  IPR006101 Glycoside hydrolase, family 2 [PR00132] (152-167)
  IPR006101 Glycoside hydrolase, family 2 [PR00132] (321-335)
  IPR006101 Glycoside hydrolase, family 2 [PR00132] (352-370)
  IPR006101 Glycoside hydrolase, family 2 [PR00132] (427-442)
  IPR006101 Glycoside hydrolase, family 2 [PR00132] (511-526)
  IPR006103 Glycoside hydrolase family 2, catalytic domain [PF02836] (312-608)
  IPR006104 Glycosyl hydrolases family 2, sugar binding domain [PF02837] (59-224)
  IPR008979 Galactose-binding-like domain superfamily [SSF49785] (44-224)
  IPR011013 Galactose mutarotase-like domain superfamily [SSF74650] (726-1007)
  IPR013783 Immunoglobulin-like fold [G3DSA:2.60.40.10] (226-310)
  IPR013783 Immunoglobulin-like fold [G3DSA:2.60.40.10] (605-713)
  IPR014718 Glycoside hydrolase-type carbohydrate-binding [G3DSA:2.70.98.10] (718-1008)
  IPR017853 Glycoside hydrolase superfamily [SSF51445] (312-603)
  IPR023230 Glycoside hydrolase, family 2, conserved site [PS00719] (362-387)
  IPR023232 Glycoside hydrolase, family 2, active site [PS00608] (427-441)
  IPR032312 Beta-galactosidase, domain 4 [PF16353] (618-707)
  IPR036156 Beta-Galactosidase/glucuronidase domain superfamily [SSF49303] (228-310)
  IPR036156 Beta-Galactosidase/glucuronidase domain superfamily [SSF49303] (601-709)